Protein 9N7Y (pdb70)

Sequence (886 aa):
SHMPRDYTPICDNIVKLTLTSDGKSITLYGLQYGNYIITNRHLFRLNNGTLTIESKNGTYTIADSKTLEVHLIEGKDLVILKMPDSVPAADTTLKFKKPVENEEVVLVSRDFSTPEPKCLVSESSKITPDNDGTFWKHSIPTKDGEAGLPLVSTKDGTVVGLHSASNFNNTNFYFTAIPENFMELLNDESKRKWIKGWHLTSNSVEWGGHKVFMDGSHMPRDYTPICDNIVKLTLTSDGKSITLYGLQYGNYIITNRHLFRLNNGTLTIESKNGTYTIADSKTLEVHLIEGKDLVILKMPDSVPAADTTLKFKKPVENEEVVLVSRDFSTPEPKCLVSESSKITPDNDGTFWKHSIPTKDGEAGLPLVSTKDGTVVGLHSASNFNNTNFYFTAIPENFMELLNDESKRKWIKGWHLTSNSVEWGGHKVFMDHMPRDYTPICDNIVKLTLTSDGKSITLYGLQYGNYIITNRHLFRLNNGTLTIESKNGTYTIADSKTLEVHLIEGKDLVILKMPDSVPAADTTLKFKKPVENEEVVLVSRDFSTPEPKCLVSESSKITPDNDGTFWKHSIPTKDGEAGLPLVSTKDGTVVGLHSASNFNNTNFYFTAIPENFMELLNDESKRKWIKGWHLTSNSVEWGGHKVFMDHMPRDYTPICDNIVKLTLTSDGKSITLYGLQYGNYIITNRHLFRLNNGTLTIESKNGTYTIADSKTLEVHLIEGKDLVILKMPDSVPAADTTLKFKKPVENEEVVLVSRDFSTPEPKCLVSESSKITPDNDGTFWKHSIPTKDGEAGLPLVSTKDGTVVGLHSASNFNNTNFYFTAIPENFMELLNDESKRKWIKGWHLTSNSVEWGGHKVFMDTENLYFQTENLYFQENLYFQTENLYFQ

Structure (mmCIF, N/CA/C/O backbone):
data_9N7Y
#
_entry.id   9N7Y
#
_cell.length_a   157.446
_cell.length_b   157.446
_cell.length_c   87.846
_cell.angle_alpha   90.00
_cell.angle_beta   90.00
_cell.angle_gamma   90.00
#
_symmetry.space_group_name_H-M   'P 43 21 2'
#
loop_
_entity.id
_entity.type
_entity.pdbx_description
1 polymer 'TEV protease-like hydrolase'
2 polymer 'Cleavage peptide'
3 non-polymer 'SULFATE ION'
4 water water
#
loop_
_atom_site.group_PDB
_atom_site.id
_atom_site.type_symbol
_atom_site.label_atom_id
_atom_site.label_alt_id
_atom_site.label_comp_id
_atom_site.label_asym_id
_atom_site.label_entity_id
_atom_site.label_seq_id
_atom_site.pdbx_PDB_ins_code
_atom_site.Cartn_x
_atom_site.Cartn_y
_atom_site.Cartn_z
_atom_site.occupancy
_atom_site.B_iso_or_equiv
_atom_site.auth_seq_id
_atom_site.auth_comp_id
_atom_site.auth_asym_id
_atom_site.auth_atom_id
_atom_site.pdbx_PDB_model_num
ATOM 1 N N . SER A 1 2 ? 52.292 -13.805 32.971 1.00 64.89 5 SER A N 1
ATOM 2 C CA . SER A 1 2 ? 51.809 -15.180 33.026 1.00 80.88 5 SER A CA 1
ATOM 3 C C . SER A 1 2 ? 50.355 -15.271 32.584 1.00 67.39 5 SER A C 1
ATOM 4 O O . SER A 1 2 ? 49.483 -14.603 33.139 1.00 62.69 5 SER A O 1
ATOM 7 N N . HIS A 1 3 ? 50.099 -16.107 31.583 1.00 65.28 6 HIS A N 1
ATOM 8 C CA . HIS A 1 3 ? 48.757 -16.317 31.064 1.00 64.25 6 HIS A CA 1
ATOM 9 C C . HIS A 1 3 ? 48.343 -17.766 31.279 1.00 63.52 6 HIS A C 1
ATOM 10 O O . HIS A 1 3 ? 49.171 -18.681 31.233 1.00 69.08 6 HIS A O 1
ATOM 17 N N . MET A 1 4 ? 47.054 -17.962 31.513 1.00 63.73 7 MET A N 1
ATOM 18 C CA . MET A 1 4 ? 46.539 -19.289 31.827 1.00 69.14 7 MET A CA 1
ATOM 19 C C . MET A 1 4 ? 46.630 -20.201 30.608 1.00 63.10 7 MET A C 1
ATOM 20 O O . MET A 1 4 ? 46.272 -19.783 29.500 1.00 66.37 7 MET A O 1
ATOM 25 N N . PRO A 1 5 ? 47.111 -21.436 30.762 1.00 50.30 8 PRO A N 1
ATOM 26 C CA . PRO A 1 5 ? 47.008 -22.405 29.667 1.00 51.55 8 PRO A CA 1
ATOM 27 C C . PRO A 1 5 ? 45.551 -22.644 29.303 1.00 52.48 8 PRO A C 1
ATOM 28 O O . PRO A 1 5 ? 44.664 -22.623 30.159 1.00 66.05 8 PRO A O 1
ATOM 32 N N . ARG A 1 6 ? 45.306 -22.869 28.015 1.00 42.71 9 ARG A N 1
AT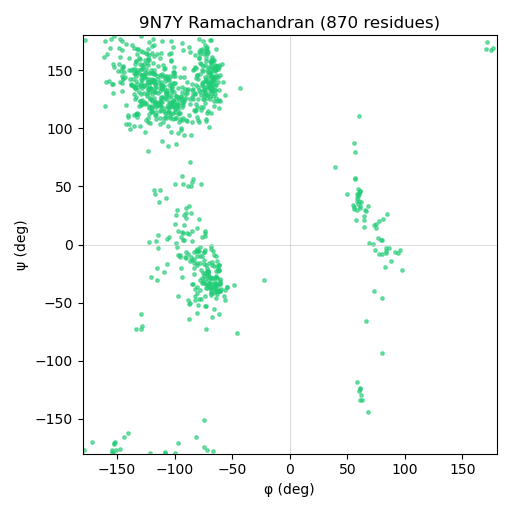OM 33 C CA . ARG A 1 6 ? 43.951 -22.854 27.490 1.00 41.24 9 ARG A CA 1
ATOM 34 C C . ARG A 1 6 ? 43.696 -24.049 26.584 1.00 48.89 9 ARG A C 1
ATOM 35 O O . ARG A 1 6 ? 44.586 -24.514 25.868 1.00 54.85 9 ARG A O 1
ATOM 43 N N . ASP A 1 7 ? 42.460 -24.541 26.636 1.00 54.06 10 ASP A N 1
ATOM 44 C CA . ASP A 1 7 ? 41.944 -25.508 25.678 1.00 56.15 10 ASP A CA 1
ATOM 45 C C . ASP A 1 7 ? 41.092 -24.757 24.663 1.00 48.32 10 ASP A C 1
ATOM 46 O O . ASP A 1 7 ? 40.086 -24.140 25.029 1.00 50.36 10 ASP A O 1
ATOM 51 N N . TYR A 1 8 ? 41.497 -24.802 23.396 1.00 47.66 11 TYR A N 1
ATOM 52 C CA . TYR A 1 8 ? 40.801 -24.083 22.338 1.00 43.20 11 TYR A CA 1
ATOM 53 C C . TYR A 1 8 ? 39.738 -24.923 21.644 1.00 41.98 11 TYR A C 1
ATOM 54 O O . TYR A 1 8 ? 39.133 -24.449 20.677 1.00 46.77 11 TYR A O 1
ATOM 63 N N . THR A 1 9 ? 39.499 -26.148 22.112 1.00 51.56 12 THR A N 1
ATOM 64 C CA . THR A 1 9 ? 38.488 -26.995 21.485 1.00 45.89 12 THR A CA 1
ATOM 65 C C . THR A 1 9 ? 37.084 -26.394 21.521 1.00 51.17 12 THR A C 1
ATOM 66 O O . THR A 1 9 ? 36.365 -26.533 20.515 1.00 57.40 12 THR A O 1
ATOM 70 N N . PRO A 1 10 ? 36.624 -25.744 22.604 1.00 56.42 13 PRO A N 1
ATOM 71 C CA . PRO A 1 10 ? 35.304 -25.091 22.543 1.00 53.88 13 PRO A CA 1
ATOM 72 C C . PRO A 1 10 ? 35.154 -24.115 21.388 1.00 54.36 13 PRO A C 1
ATOM 73 O O . PRO A 1 10 ? 34.071 -24.024 20.796 1.00 61.98 13 PRO A O 1
ATOM 77 N N . ILE A 1 11 ? 36.214 -23.380 21.048 1.00 54.99 14 ILE A N 1
ATOM 78 C CA . ILE A 1 11 ? 36.139 -22.451 19.926 1.00 49.40 14 ILE A CA 1
ATOM 79 C C . ILE A 1 11 ? 36.092 -23.209 18.606 1.00 44.23 14 ILE A C 1
ATOM 80 O O . ILE A 1 11 ? 35.382 -22.814 17.674 1.00 54.99 14 ILE A O 1
ATOM 85 N N . CYS A 1 12 ? 36.840 -24.312 18.507 1.00 45.53 15 CYS A N 1
ATOM 86 C CA . CYS A 1 12 ? 36.805 -25.132 17.299 1.00 45.82 15 CYS A CA 1
ATOM 87 C C . CYS A 1 12 ? 35.412 -25.698 17.058 1.00 57.12 15 CYS A C 1
ATOM 88 O O . CYS A 1 12 ? 34.944 -25.755 15.915 1.00 54.03 15 CYS A O 1
ATOM 91 N N . ASP A 1 13 ? 34.736 -26.123 18.128 1.00 52.60 16 ASP A N 1
ATOM 92 C CA . ASP A 1 13 ? 33.408 -26.710 18.011 1.00 43.80 16 ASP A CA 1
ATOM 93 C C . ASP A 1 13 ? 32.380 -25.736 17.455 1.00 49.41 16 ASP A C 1
ATOM 94 O O . ASP A 1 13 ? 31.295 -26.172 17.051 1.00 54.40 16 ASP A O 1
ATOM 99 N N . ASN A 1 14 ? 32.688 -24.440 17.418 1.00 46.84 17 ASN A N 1
ATOM 100 C CA . ASN A 1 14 ? 31.758 -23.429 16.938 1.00 49.07 17 ASN A CA 1
ATOM 101 C C . ASN A 1 14 ? 32.235 -22.747 15.661 1.00 44.67 17 ASN A C 1
ATOM 102 O O . ASN A 1 14 ? 31.623 -21.765 15.231 1.00 45.94 17 ASN A O 1
ATOM 107 N N . ILE A 1 15 ? 33.310 -23.237 15.050 1.00 41.31 18 ILE A N 1
ATOM 108 C CA . ILE A 1 15 ? 33.728 -22.754 13.738 1.00 41.18 18 ILE A CA 1
ATOM 109 C C . ILE A 1 15 ? 32.937 -23.495 12.670 1.00 42.33 18 ILE A C 1
ATOM 110 O O . ILE A 1 15 ? 32.796 -24.722 12.722 1.00 47.98 18 ILE A O 1
ATOM 115 N N . VAL A 1 16 ? 32.419 -22.751 11.698 1.00 38.53 19 VAL A N 1
ATOM 116 C CA . VAL A 1 16 ? 31.607 -23.313 10.629 1.00 39.82 19 VAL A CA 1
ATOM 117 C C . VAL A 1 16 ? 32.224 -22.930 9.292 1.00 44.09 19 VAL A C 1
ATOM 118 O O . VAL A 1 16 ? 32.876 -21.889 9.163 1.00 48.32 19 VAL A O 1
ATOM 122 N N . LYS A 1 17 ? 32.015 -23.782 8.293 1.00 36.10 20 LYS A N 1
ATOM 123 C CA . LYS A 1 17 ? 32.509 -23.552 6.939 1.00 43.42 20 LYS A CA 1
ATOM 124 C C . LYS A 1 17 ? 31.325 -23.204 6.046 1.00 48.62 20 LYS A C 1
ATOM 125 O O . LYS A 1 17 ? 30.486 -24.064 5.756 1.00 48.31 20 LYS A O 1
ATOM 131 N N . LEU A 1 18 ? 31.259 -21.950 5.611 1.00 50.34 21 LEU A N 1
ATOM 132 C CA . LEU A 1 18 ? 30.182 -21.474 4.755 1.00 56.88 21 LEU A CA 1
ATOM 133 C C . LEU A 1 18 ? 30.608 -21.531 3.295 1.00 51.49 21 LEU A C 1
ATOM 134 O O . LEU A 1 18 ? 31.772 -21.287 2.965 1.00 52.51 21 LEU A O 1
ATOM 139 N N . THR A 1 19 ? 29.656 -21.857 2.423 1.00 46.84 22 THR A N 1
ATOM 140 C CA . THR A 1 19 ? 29.899 -21.913 0.980 1.00 49.59 22 THR A CA 1
ATOM 141 C C . THR A 1 19 ? 28.653 -21.382 0.278 1.00 53.09 22 THR A C 1
ATOM 142 O O . THR A 1 19 ? 27.639 -22.081 0.186 1.00 60.20 22 THR A O 1
ATOM 146 N N . LEU A 1 20 ? 28.733 -20.146 -0.210 1.00 48.02 23 LEU A N 1
ATOM 147 C CA . LEU A 1 20 ? 27.631 -19.516 -0.928 1.00 50.21 23 LEU A CA 1
ATOM 148 C C . LEU A 1 20 ? 27.781 -19.860 -2.407 1.00 52.49 23 LEU A C 1
ATOM 149 O O . LEU A 1 20 ? 28.655 -19.318 -3.091 1.00 56.43 23 LEU A O 1
ATOM 154 N N . THR A 1 21 ? 26.931 -20.757 -2.898 1.00 54.31 24 THR A N 1
ATOM 155 C CA . THR A 1 21 ? 27.027 -21.276 -4.255 1.00 53.17 24 THR A CA 1
ATOM 156 C C . THR A 1 21 ? 25.829 -20.829 -5.082 1.00 54.77 24 THR A C 1
ATOM 157 O O . THR A 1 21 ? 24.692 -20.829 -4.598 1.00 53.86 24 THR A O 1
ATOM 161 N N . SER A 1 22 ? 26.090 -20.449 -6.331 1.00 55.13 25 SER A N 1
ATOM 162 C CA . SER A 1 22 ? 25.025 -20.061 -7.252 1.00 65.65 25 SER A CA 1
ATOM 163 C C . SER A 1 22 ? 25.554 -20.157 -8.672 1.00 77.93 25 SER A C 1
ATOM 164 O O . SER A 1 22 ? 26.524 -19.472 -9.016 1.00 97.05 25 SER A O 1
ATOM 167 N N . ASP A 1 23 ? 24.924 -21.007 -9.484 1.00 66.77 26 ASP A N 1
ATOM 168 C CA . ASP A 1 23 ? 25.240 -21.142 -10.906 1.00 83.44 26 ASP A CA 1
ATOM 169 C C . ASP A 1 23 ? 26.690 -21.581 -11.119 1.00 87.88 26 ASP A C 1
ATOM 170 O O . ASP A 1 23 ? 27.417 -21.030 -11.948 1.00 98.82 26 ASP A O 1
ATOM 175 N N . GLY A 1 24 ? 27.109 -22.591 -10.356 1.00 76.15 27 GLY A N 1
ATOM 176 C CA . GLY A 1 24 ? 28.421 -23.183 -10.516 1.00 85.26 27 GLY A CA 1
ATOM 177 C C . GLY A 1 24 ? 29.570 -22.429 -9.881 1.00 97.99 27 GLY A C 1
ATOM 178 O O . GLY A 1 24 ? 30.689 -22.958 -9.846 1.00 100.61 27 GLY A O 1
ATOM 179 N N . LYS A 1 25 ? 29.344 -21.217 -9.382 1.00 88.24 28 LYS A N 1
ATOM 180 C CA . LYS A 1 25 ? 30.380 -20.424 -8.734 1.00 77.30 28 LYS A CA 1
ATOM 181 C C . LYS A 1 25 ? 30.113 -20.388 -7.236 1.00 87.03 28 LYS A C 1
ATOM 182 O O . LYS A 1 25 ? 28.986 -20.115 -6.809 1.00 79.13 28 LYS A O 1
ATOM 188 N N . SER A 1 26 ? 31.147 -20.667 -6.444 1.00 84.77 29 SER A N 1
ATOM 189 C CA . SER A 1 26 ? 31.018 -20.757 -4.998 1.00 61.61 29 SER A CA 1
ATOM 190 C C . SER A 1 26 ? 32.022 -19.833 -4.323 1.00 69.08 29 SER A C 1
ATOM 191 O O . SER A 1 26 ? 33.028 -19.430 -4.913 1.00 86.69 29 SER A O 1
ATOM 194 N N . ILE A 1 27 ? 31.726 -19.497 -3.069 1.00 69.51 30 ILE A N 1
ATOM 195 C CA . ILE A 1 27 ? 32.606 -18.708 -2.214 1.00 59.26 30 ILE A CA 1
ATOM 196 C C . ILE A 1 27 ? 32.658 -19.411 -0.865 1.00 58.45 30 ILE A C 1
ATOM 197 O O . ILE A 1 27 ? 31.652 -19.454 -0.146 1.00 60.29 30 ILE A O 1
ATOM 202 N N . THR A 1 28 ? 33.819 -19.960 -0.519 1.00 62.32 31 THR A N 1
ATOM 203 C CA . THR A 1 28 ? 33.992 -20.728 0.707 1.00 45.28 31 THR A CA 1
ATOM 204 C C . THR A 1 28 ? 34.908 -19.976 1.663 1.00 45.05 31 THR A C 1
ATOM 205 O O . THR A 1 28 ? 36.046 -19.645 1.312 1.00 49.10 31 THR A O 1
ATOM 209 N N . LEU A 1 29 ? 34.408 -19.713 2.866 1.00 53.42 32 LEU A N 1
ATOM 210 C CA . LEU A 1 29 ? 35.206 -19.139 3.942 1.00 52.18 32 LEU A CA 1
ATOM 211 C C . LEU A 1 29 ? 34.544 -19.516 5.260 1.00 49.23 32 LEU A C 1
ATOM 212 O O . LEU A 1 29 ? 33.417 -20.015 5.289 1.00 49.12 32 LEU A O 1
ATOM 217 N N . TYR A 1 30 ? 35.260 -19.275 6.352 1.00 42.69 33 TYR A N 1
ATOM 218 C CA . TYR A 1 30 ? 34.834 -19.763 7.655 1.00 45.74 33 TYR A CA 1
ATOM 219 C C . TYR A 1 30 ? 34.003 -18.721 8.403 1.00 52.85 33 TYR A C 1
ATOM 220 O O . TYR A 1 30 ? 33.932 -17.548 8.030 1.00 44.71 33 TYR A O 1
ATOM 229 N N . GLY A 1 31 ? 33.362 -19.177 9.476 1.00 49.39 34 GLY A N 1
ATOM 230 C CA . GLY A 1 31 ? 32.554 -18.321 10.321 1.00 39.61 34 GLY A CA 1
ATOM 231 C C . GLY A 1 31 ? 32.496 -18.840 11.743 1.00 39.28 34 GLY A C 1
ATOM 232 O O . GLY A 1 31 ? 33.230 -19.769 12.093 1.00 48.09 34 GLY A O 1
ATOM 233 N N . LEU A 1 32 ? 31.632 -18.259 12.573 1.00 41.08 35 LEU A N 1
ATOM 234 C CA . LEU A 1 32 ? 31.496 -18.667 13.964 1.00 37.56 35 LEU A CA 1
ATOM 235 C C . LEU A 1 32 ? 30.025 -18.828 14.319 1.00 37.80 35 LEU A C 1
ATOM 236 O O . LEU A 1 32 ? 29.184 -18.030 13.898 1.00 45.58 35 LEU A O 1
ATOM 241 N N . GLN A 1 33 ? 29.728 -19.859 15.104 1.00 39.80 36 GLN A N 1
ATOM 242 C CA . GLN A 1 33 ? 28.365 -20.196 15.493 1.00 39.35 36 GLN A CA 1
ATOM 243 C C . GLN A 1 33 ? 28.075 -19.609 16.870 1.00 46.08 36 GLN A C 1
ATOM 244 O O . GLN A 1 33 ? 28.743 -19.958 17.849 1.00 57.84 36 GLN A O 1
ATOM 250 N N . TYR A 1 34 ? 27.079 -18.727 16.945 1.00 42.84 37 TYR A N 1
ATOM 251 C CA . TYR A 1 34 ? 26.685 -18.100 18.208 1.00 46.98 37 TYR A CA 1
ATOM 252 C C . TYR A 1 34 ? 25.162 -18.053 18.266 1.00 50.74 37 TYR A C 1
ATOM 253 O O . TYR A 1 34 ? 24.543 -17.154 17.689 1.00 44.21 37 TYR A O 1
ATOM 262 N N . GLY A 1 35 ? 24.568 -19.008 18.976 1.00 55.42 38 GLY A N 1
ATOM 263 C CA . GLY A 1 35 ? 23.120 -19.042 19.088 1.00 52.32 38 GLY A CA 1
ATOM 264 C C . GLY A 1 35 ? 22.477 -19.222 17.729 1.00 56.55 38 GLY A C 1
ATOM 265 O O . GLY A 1 35 ? 22.842 -20.114 16.955 1.00 60.59 38 GLY A O 1
ATOM 266 N N . ASN A 1 36 ? 21.507 -18.363 17.425 1.00 54.31 39 ASN A N 1
ATOM 267 C CA . ASN A 1 36 ? 20.832 -18.373 16.136 1.00 51.54 39 ASN A CA 1
ATOM 268 C C . ASN A 1 36 ? 21.583 -17.580 15.074 1.00 50.04 39 ASN A C 1
ATOM 269 O O . ASN A 1 36 ? 21.028 -17.330 13.998 1.00 55.10 39 ASN A O 1
ATOM 274 N N . TYR A 1 37 ? 22.825 -17.186 15.342 1.00 44.64 40 TYR A N 1
ATOM 275 C CA . TYR A 1 37 ? 23.577 -16.327 14.442 1.00 48.40 40 TYR A CA 1
ATOM 276 C C . TYR A 1 37 ? 24.877 -16.996 14.014 1.00 48.98 40 TYR A C 1
ATOM 277 O O . TYR A 1 37 ? 25.377 -17.917 14.665 1.00 54.69 40 TYR A O 1
ATOM 286 N N . ILE A 1 38 ? 25.412 -16.518 12.893 1.00 43.96 41 ILE A N 1
ATOM 287 C CA . ILE A 1 38 ? 26.698 -16.959 12.364 1.00 46.88 41 ILE A CA 1
ATOM 288 C C . ILE A 1 38 ? 27.499 -15.712 12.017 1.00 47.57 41 ILE A C 1
ATOM 289 O O . ILE A 1 38 ? 27.137 -14.975 11.092 1.00 55.09 41 ILE A O 1
ATOM 294 N N . ILE A 1 39 ? 28.580 -15.475 12.753 1.00 38.48 42 ILE A N 1
ATOM 295 C CA . ILE A 1 39 ? 29.451 -14.330 12.515 1.00 46.41 42 ILE A CA 1
ATOM 296 C C . ILE A 1 39 ? 30.480 -14.710 11.460 1.00 46.40 42 ILE A C 1
ATOM 297 O O . ILE A 1 39 ? 31.198 -15.705 11.610 1.00 50.45 42 ILE A O 1
ATOM 302 N N . THR A 1 40 ? 30.556 -13.917 10.393 1.00 54.80 43 THR A N 1
ATOM 303 C CA . THR A 1 40 ? 31.451 -14.213 9.284 1.00 50.85 43 THR A CA 1
ATOM 304 C C . THR A 1 40 ? 31.810 -12.913 8.571 1.00 53.06 43 THR A C 1
ATOM 305 O O . THR A 1 40 ? 31.421 -11.821 8.994 1.00 61.39 43 THR A O 1
ATOM 309 N N . ASN A 1 41 ? 32.569 -13.039 7.486 1.00 42.29 44 ASN A N 1
ATOM 310 C CA . ASN A 1 41 ? 33.073 -11.882 6.763 1.00 52.36 44 ASN A CA 1
ATOM 311 C C . ASN A 1 41 ? 32.026 -11.323 5.806 1.00 59.49 44 ASN A C 1
ATOM 312 O O . ASN A 1 41 ? 31.152 -12.043 5.313 1.00 72.28 44 ASN A O 1
ATOM 317 N N . ARG A 1 42 ? 32.132 -10.019 5.538 1.00 55.95 45 ARG A N 1
ATOM 318 C CA . ARG A 1 42 ? 31.241 -9.383 4.572 1.00 63.08 45 ARG A CA 1
ATOM 319 C C . ARG A 1 42 ? 31.496 -9.894 3.160 1.00 69.97 45 ARG A C 1
ATOM 320 O O . ARG A 1 42 ? 30.554 -10.055 2.374 1.00 68.01 45 ARG A O 1
ATOM 328 N N . HIS A 1 43 ? 32.761 -10.153 2.815 1.00 66.78 46 HIS A N 1
ATOM 329 C CA . HIS A 1 43 ? 33.071 -10.564 1.445 1.00 69.36 46 HIS A CA 1
ATOM 330 C C . HIS A 1 43 ? 32.649 -11.996 1.140 1.00 68.90 46 HIS A C 1
ATOM 331 O O . HIS A 1 43 ? 33.049 -12.533 0.098 1.00 68.55 46 HIS A O 1
ATOM 338 N N . LEU A 1 44 ? 31.864 -12.631 2.013 1.00 56.29 47 LEU A N 1
ATOM 339 C CA . LEU A 1 44 ? 31.225 -13.888 1.649 1.00 63.11 47 LEU A CA 1
ATOM 340 C C . LEU A 1 44 ? 30.131 -13.667 0.613 1.00 61.34 47 LEU A C 1
ATOM 341 O O . LEU A 1 44 ? 29.848 -14.561 -0.194 1.00 66.48 47 LEU A O 1
ATOM 346 N N . PHE A 1 45 ? 29.527 -12.484 0.607 1.00 56.89 48 PHE A N 1
ATOM 347 C CA . PHE A 1 45 ? 28.396 -12.165 -0.266 1.00 61.28 48 PHE A CA 1
ATOM 348 C C . PHE A 1 45 ? 28.837 -11.380 -1.496 1.00 70.77 48 PHE A C 1
ATOM 349 O O . PHE A 1 45 ? 28.291 -10.320 -1.800 1.00 73.87 48 PHE A O 1
ATOM 357 N N . ARG A 1 46 ? 29.838 -11.887 -2.223 1.00 80.14 49 ARG A N 1
ATOM 358 C CA . ARG A 1 46 ? 30.217 -11.249 -3.480 1.00 87.93 49 ARG A CA 1
ATOM 359 C C . ARG A 1 46 ? 29.138 -11.425 -4.538 1.00 86.75 49 ARG A C 1
ATOM 360 O O . ARG A 1 46 ? 29.007 -10.585 -5.436 1.00 89.37 49 ARG A O 1
ATOM 368 N N . LEU A 1 47 ? 28.365 -12.501 -4.452 1.00 70.85 50 LEU A N 1
ATOM 369 C CA . LEU A 1 47 ? 27.290 -12.774 -5.389 1.00 87.33 50 LEU A CA 1
ATOM 370 C C . LEU A 1 47 ? 25.961 -12.801 -4.646 1.00 76.36 50 LEU A C 1
ATOM 371 O O . LEU A 1 47 ? 25.898 -13.151 -3.463 1.00 70.84 50 LEU A O 1
ATOM 376 N N . ASN A 1 48 ? 24.901 -12.427 -5.350 1.00 95.41 51 ASN A N 1
ATOM 377 C CA . ASN A 1 48 ? 23.554 -12.462 -4.806 1.00 101.29 51 ASN A CA 1
ATOM 378 C C . ASN A 1 48 ? 22.799 -13.666 -5.355 1.00 108.97 51 ASN A C 1
ATOM 379 O O . ASN A 1 48 ? 23.210 -14.290 -6.337 1.00 109.94 51 ASN A O 1
ATOM 384 N N . ASN A 1 49 ? 21.680 -13.985 -4.700 1.00 104.48 52 ASN A N 1
ATOM 385 C CA . ASN A 1 49 ? 20.821 -15.094 -5.103 1.00 111.29 52 ASN A CA 1
ATOM 386 C C . ASN A 1 49 ? 21.595 -16.406 -5.139 1.00 104.11 52 ASN A C 1
ATOM 387 O O . ASN A 1 49 ? 21.991 -16.866 -6.214 1.00 117.92 52 ASN A O 1
ATOM 392 N N . GLY A 1 50 ? 21.813 -17.018 -3.977 1.00 69.79 53 GLY A N 1
ATOM 393 C CA . GLY A 1 50 ? 22.599 -18.235 -3.919 1.00 70.89 53 GLY A CA 1
ATOM 394 C C . GLY A 1 50 ? 22.077 -19.276 -2.952 1.00 60.82 53 GLY A C 1
ATOM 395 O O . GLY A 1 50 ? 20.915 -19.228 -2.541 1.00 58.30 53 GLY A O 1
ATOM 396 N N . THR A 1 51 ? 22.932 -20.230 -2.585 1.00 55.74 54 THR A N 1
ATOM 397 C CA . THR A 1 51 ? 22.574 -21.307 -1.666 1.00 48.79 54 THR A CA 1
ATOM 398 C C . THR A 1 51 ? 23.680 -21.431 -0.627 1.00 44.94 54 THR A C 1
ATOM 399 O O . THR A 1 51 ? 24.790 -21.868 -0.948 1.00 50.29 54 THR A O 1
ATOM 403 N N . LEU A 1 52 ? 23.379 -21.046 0.610 1.00 46.36 55 LEU A N 1
ATOM 404 C CA . LEU A 1 52 ? 24.367 -21.084 1.680 1.00 45.49 55 LEU A CA 1
ATOM 405 C C . LEU A 1 52 ? 24.461 -22.486 2.267 1.00 44.96 55 LEU A C 1
ATOM 406 O O . LEU A 1 52 ? 23.443 -23.100 2.601 1.00 48.47 55 LEU A O 1
ATOM 411 N N . THR A 1 53 ? 25.687 -22.990 2.388 1.00 41.81 56 THR A N 1
ATOM 412 C CA . THR A 1 53 ? 25.958 -24.294 2.985 1.00 38.94 56 THR A CA 1
ATOM 413 C C . THR A 1 53 ? 26.797 -24.077 4.236 1.00 39.70 56 THR A C 1
ATOM 414 O O . THR A 1 53 ? 27.963 -23.681 4.144 1.00 47.03 56 THR A O 1
ATOM 418 N N . ILE A 1 54 ? 26.206 -24.335 5.399 1.00 34.67 57 ILE A N 1
ATOM 419 C CA . ILE A 1 54 ? 26.889 -24.199 6.681 1.00 42.83 57 ILE A CA 1
ATOM 420 C C . ILE A 1 54 ? 27.270 -25.589 7.170 1.00 46.74 57 ILE A C 1
ATOM 421 O O . ILE A 1 54 ? 26.400 -26.445 7.368 1.00 52.51 57 ILE A O 1
ATOM 426 N N . GLU A 1 55 ? 28.565 -25.816 7.373 1.00 37.57 58 GLU A N 1
ATOM 427 C CA . GLU A 1 55 ? 29.075 -27.081 7.890 1.00 41.11 58 GLU A CA 1
ATOM 428 C C . GLU A 1 55 ? 29.527 -26.864 9.328 1.00 48.50 58 GLU A C 1
ATOM 429 O O . GLU A 1 55 ? 30.538 -26.196 9.574 1.00 46.12 58 GLU A O 1
ATOM 435 N N . SER A 1 56 ? 28.778 -27.423 10.273 1.00 59.55 59 SER A N 1
ATOM 436 C CA . SER A 1 56 ? 29.072 -27.316 11.693 1.00 52.73 59 SER A CA 1
ATOM 437 C C . SER A 1 56 ? 29.338 -28.700 12.268 1.00 57.92 59 SER A C 1
ATOM 438 O O . SER A 1 56 ? 29.141 -29.724 11.609 1.00 70.43 59 SER A O 1
ATOM 441 N N . LYS A 1 57 ? 29.798 -28.719 13.522 1.00 59.38 60 LYS A N 1
ATOM 442 C CA . LYS A 1 57 ? 29.984 -29.987 14.217 1.00 56.24 60 LYS A CA 1
ATOM 443 C C . LYS A 1 57 ? 28.664 -30.731 14.369 1.00 69.64 60 LYS A C 1
ATOM 444 O O . LYS A 1 57 ? 28.636 -31.967 14.312 1.00 80.51 60 LYS A O 1
ATOM 450 N N . ASN A 1 58 ? 27.563 -29.999 14.544 1.00 68.14 61 ASN A N 1
ATOM 451 C CA . ASN A 1 58 ? 26.248 -30.627 14.625 1.00 66.03 61 ASN A CA 1
ATOM 452 C C . ASN A 1 58 ? 25.877 -31.282 13.300 1.00 75.26 61 ASN A C 1
ATOM 453 O O . ASN A 1 58 ? 25.570 -32.478 13.246 1.00 89.07 61 ASN A O 1
ATOM 458 N N . GLY A 1 59 ? 25.905 -30.512 12.221 1.00 88.55 62 GLY A N 1
ATOM 459 C CA . GLY A 1 59 ? 25.585 -31.052 10.916 1.00 84.94 62 GLY A CA 1
ATOM 460 C C . GLY A 1 59 ? 25.887 -30.051 9.824 1.00 75.29 62 GLY A C 1
ATOM 461 O O . GLY A 1 59 ? 26.513 -29.016 10.058 1.00 76.07 62 GLY A O 1
ATOM 462 N N . THR A 1 60 ? 25.433 -30.380 8.618 1.00 65.09 63 THR A N 1
ATOM 463 C CA . THR A 1 60 ? 25.593 -29.525 7.450 1.00 55.19 63 THR A CA 1
ATOM 464 C C . THR A 1 60 ? 24.229 -28.999 7.024 1.00 55.33 63 THR A C 1
ATOM 465 O O . THR A 1 60 ? 23.297 -29.782 6.808 1.00 56.32 63 THR A O 1
ATOM 469 N N . TYR A 1 61 ? 24.116 -27.680 6.900 1.00 50.86 64 TYR A N 1
ATOM 470 C CA . TYR A 1 61 ? 22.848 -27.025 6.614 1.00 53.74 64 TYR A CA 1
ATOM 471 C C . TYR A 1 61 ? 22.871 -26.357 5.244 1.00 54.11 64 TYR A C 1
ATOM 472 O O . TYR A 1 61 ? 23.928 -25.976 4.734 1.00 56.58 64 TYR A O 1
ATOM 481 N N . THR A 1 62 ? 21.684 -26.218 4.656 1.00 52.50 65 THR A N 1
ATOM 482 C CA . THR A 1 62 ? 21.502 -25.651 3.325 1.00 51.00 65 THR A CA 1
ATOM 483 C C . THR A 1 62 ? 20.340 -24.669 3.374 1.00 50.76 65 THR A C 1
ATOM 484 O O . THR A 1 62 ? 19.257 -25.015 3.856 1.00 60.64 65 THR A O 1
ATOM 488 N N . ILE A 1 63 ? 20.557 -23.451 2.872 1.00 52.41 66 ILE A N 1
ATOM 489 C CA . ILE A 1 63 ? 19.661 -22.333 3.147 1.00 61.97 66 ILE A CA 1
ATOM 490 C C . ILE A 1 63 ? 19.184 -21.706 1.840 1.00 62.44 66 ILE A C 1
ATOM 491 O O . ILE A 1 63 ? 19.902 -21.694 0.834 1.00 46.91 66 ILE A O 1
ATOM 496 N N . ALA A 1 64 ? 17.959 -21.172 1.868 1.00 69.84 67 ALA A N 1
ATOM 497 C CA . ALA A 1 64 ? 17.272 -20.665 0.682 1.00 57.27 67 ALA A CA 1
ATOM 498 C C . ALA A 1 64 ? 17.640 -19.209 0.424 1.00 69.07 67 ALA A C 1
ATOM 499 O O . ALA A 1 64 ? 17.238 -18.321 1.182 1.00 84.17 67 ALA A O 1
ATOM 501 N N . ASP A 1 65 ? 18.379 -18.966 -0.659 1.00 74.79 68 ASP A N 1
ATOM 502 C CA . ASP A 1 65 ? 18.543 -17.639 -1.247 1.00 78.30 68 ASP A CA 1
ATOM 503 C C . ASP A 1 65 ? 19.176 -16.614 -0.311 1.00 72.17 68 ASP A C 1
ATOM 504 O O . ASP A 1 65 ? 18.552 -16.163 0.655 1.00 68.74 68 ASP A O 1
ATOM 509 N N . SER A 1 66 ? 20.410 -16.211 -0.617 1.00 63.74 69 SER A N 1
ATOM 510 C CA . SER A 1 66 ? 21.069 -15.166 0.158 1.00 63.57 69 SER A CA 1
ATOM 511 C C . SER A 1 66 ? 20.349 -13.826 0.061 1.00 80.47 69 SER A C 1
ATOM 512 O O . SER A 1 66 ? 20.575 -12.954 0.907 1.00 87.11 69 SER A O 1
ATOM 515 N N . LYS A 1 67 ? 19.490 -13.637 -0.947 1.00 72.38 70 LYS A N 1
ATOM 516 C CA . LYS A 1 67 ? 18.756 -12.378 -1.057 1.00 80.38 70 LYS A CA 1
ATOM 517 C C . LYS A 1 67 ? 17.743 -12.222 0.071 1.00 79.77 70 LYS A C 1
ATOM 518 O O . LYS A 1 67 ? 17.588 -11.127 0.624 1.00 86.43 70 LYS A O 1
ATOM 524 N N . THR A 1 68 ? 17.036 -13.294 0.421 1.00 70.72 71 THR A N 1
ATOM 525 C CA . THR A 1 68 ? 16.101 -13.232 1.535 1.00 66.55 71 THR A CA 1
ATOM 526 C C . THR A 1 68 ? 16.798 -13.227 2.889 1.00 69.32 71 THR A C 1
ATOM 527 O O . THR A 1 68 ? 16.155 -12.909 3.895 1.00 64.52 71 THR A O 1
ATOM 531 N N . LEU A 1 69 ? 18.090 -13.550 2.934 1.00 72.37 72 LEU A N 1
ATOM 532 C CA . LEU A 1 69 ? 18.792 -13.687 4.203 1.00 62.33 72 LEU A CA 1
ATOM 533 C C . LEU A 1 69 ? 18.870 -12.353 4.936 1.00 64.52 72 LEU A C 1
ATOM 534 O O . LEU A 1 69 ? 19.143 -11.308 4.339 1.00 67.40 72 LEU A O 1
ATOM 539 N N . GLU A 1 70 ? 18.624 -12.401 6.243 1.00 77.76 73 GLU A N 1
ATOM 540 C CA . GLU A 1 70 ? 18.689 -11.223 7.098 1.00 72.71 73 GLU A CA 1
ATOM 541 C C . GLU A 1 70 ? 20.079 -11.136 7.715 1.00 70.04 73 GLU A C 1
ATOM 542 O O . GLU A 1 70 ? 20.520 -12.068 8.396 1.00 73.13 73 GLU A O 1
ATOM 548 N N . VAL A 1 71 ? 20.766 -10.022 7.476 1.00 62.60 74 VAL A N 1
ATOM 549 C CA . VAL A 1 71 ? 22.143 -9.841 7.914 1.00 56.33 74 VAL A CA 1
ATOM 550 C C . VAL A 1 71 ? 22.282 -8.483 8.585 1.00 58.09 74 VAL A C 1
ATOM 551 O O . VAL A 1 71 ? 21.730 -7.483 8.112 1.00 61.18 74 VAL A O 1
ATOM 555 N N . HIS A 1 72 ? 23.013 -8.452 9.698 1.00 52.65 75 HIS A N 1
ATOM 556 C CA . HIS A 1 72 ? 23.386 -7.210 10.362 1.00 53.81 75 HIS A CA 1
ATOM 557 C C . HIS A 1 72 ? 24.836 -6.906 10.011 1.00 58.29 75 HIS A C 1
ATOM 558 O O . HIS A 1 72 ? 25.725 -7.725 10.266 1.00 59.82 75 HIS A O 1
ATOM 565 N N . LEU A 1 73 ? 25.071 -5.732 9.433 1.00 57.76 76 LEU A N 1
ATOM 566 C CA . LEU A 1 73 ? 26.397 -5.349 8.968 1.00 56.16 76 LEU A CA 1
ATOM 567 C C . LEU A 1 73 ? 27.110 -4.539 10.045 1.00 63.83 76 LEU A C 1
ATOM 568 O O . LEU A 1 73 ? 26.582 -3.529 10.522 1.00 60.61 76 LEU A O 1
ATOM 573 N N . ILE A 1 74 ? 28.307 -4.986 10.424 1.00 64.30 77 ILE A N 1
ATOM 574 C CA . ILE A 1 74 ? 29.141 -4.210 11.332 1.00 50.02 77 ILE A CA 1
ATOM 575 C C . ILE A 1 74 ? 29.691 -3.003 10.585 1.00 59.73 77 ILE A C 1
ATOM 576 O O . ILE A 1 74 ? 30.253 -3.134 9.489 1.00 64.70 77 ILE A O 1
ATOM 581 N N . GLU A 1 75 ? 29.524 -1.820 11.171 1.00 61.15 78 GLU A N 1
ATOM 582 C CA . GLU A 1 75 ? 29.906 -0.587 10.497 1.00 61.83 78 GLU A CA 1
ATOM 583 C C . GLU A 1 75 ? 31.418 -0.516 10.320 1.00 57.69 78 GLU A C 1
ATOM 584 O O . GLU A 1 75 ? 32.176 -0.684 11.280 1.00 63.60 78 GLU A O 1
ATOM 590 N N . GLY A 1 76 ? 31.851 -0.265 9.086 1.00 55.98 79 GLY A N 1
ATOM 591 C CA . GLY A 1 76 ? 33.264 -0.088 8.800 1.00 65.59 79 GLY A CA 1
ATOM 592 C C . GLY A 1 76 ? 34.126 -1.289 9.116 1.00 57.78 79 GLY A C 1
ATOM 593 O O . GLY A 1 76 ? 35.284 -1.123 9.510 1.00 68.08 79 GLY A O 1
ATOM 594 N N . LYS A 1 77 ? 33.592 -2.498 8.960 1.00 57.88 80 LYS A N 1
ATOM 595 C CA . LYS A 1 77 ? 34.355 -3.705 9.234 1.00 59.30 80 LYS A CA 1
ATOM 596 C C . LYS A 1 77 ? 33.883 -4.822 8.317 1.00 59.73 80 LYS A C 1
ATOM 597 O O . LYS A 1 77 ? 32.713 -4.877 7.931 1.00 48.48 80 LYS A O 1
ATOM 603 N N . ASP A 1 78 ? 34.813 -5.714 7.975 1.00 67.23 81 ASP A N 1
ATOM 604 C CA . ASP A 1 78 ? 34.522 -6.889 7.163 1.00 57.50 81 ASP A CA 1
ATOM 605 C C . ASP A 1 78 ? 33.842 -7.958 8.012 1.00 55.93 81 ASP A C 1
ATOM 606 O O . ASP A 1 78 ? 34.278 -9.114 8.041 1.00 52.33 81 ASP A O 1
ATOM 611 N N . LEU A 1 79 ? 32.775 -7.578 8.713 1.00 60.99 82 LEU A N 1
ATOM 612 C CA . LEU A 1 79 ? 32.055 -8.470 9.608 1.00 53.62 82 LEU A CA 1
ATOM 613 C C . LEU A 1 79 ? 30.561 -8.348 9.355 1.00 56.10 82 LEU A C 1
ATOM 614 O O . LEU A 1 79 ? 30.060 -7.281 8.991 1.00 51.40 82 LEU A O 1
ATOM 619 N N . VAL A 1 80 ? 29.852 -9.455 9.555 1.00 59.61 83 VAL A N 1
ATOM 620 C CA . VAL A 1 80 ? 28.412 -9.502 9.329 1.00 59.43 83 VAL A CA 1
ATOM 621 C C . VAL A 1 80 ? 27.820 -10.591 10.212 1.00 65.19 83 VAL A C 1
ATOM 622 O O . VAL A 1 80 ? 28.394 -11.674 10.357 1.00 63.45 83 VAL A O 1
ATOM 626 N N . ILE A 1 81 ? 26.675 -10.290 10.819 1.00 65.29 84 ILE A N 1
ATOM 627 C CA . ILE A 1 81 ? 25.938 -11.243 11.640 1.00 56.81 84 ILE A CA 1
ATOM 628 C C . ILE A 1 81 ? 24.786 -11.786 10.807 1.00 62.14 84 ILE A C 1
ATOM 629 O O . ILE A 1 81 ? 23.918 -11.025 10.364 1.00 59.48 84 ILE A O 1
ATOM 634 N N . LEU A 1 82 ? 24.777 -13.098 10.588 1.00 55.11 85 LEU A N 1
ATOM 635 C CA . LEU A 1 82 ? 23.746 -13.759 9.798 1.00 52.49 85 LEU A CA 1
ATOM 636 C C . LEU A 1 82 ? 22.706 -14.371 10.725 1.00 56.10 85 LEU A C 1
ATOM 637 O O . LEU A 1 82 ? 23.052 -15.120 11.642 1.00 61.74 85 LEU A O 1
ATOM 642 N N . LYS A 1 83 ? 21.436 -14.056 10.482 1.00 52.10 86 LYS A N 1
ATOM 643 C CA . LYS A 1 83 ? 20.337 -14.612 11.264 1.00 46.17 86 LYS A CA 1
ATOM 644 C C . LYS A 1 83 ? 19.871 -15.904 10.602 1.00 52.43 86 LYS A C 1
ATOM 645 O O . LYS A 1 83 ? 19.232 -15.874 9.546 1.00 55.20 86 LYS A O 1
ATOM 651 N N . MET A 1 84 ? 20.197 -17.035 11.219 1.00 50.36 87 MET A N 1
ATOM 652 C CA . MET A 1 84 ? 19.740 -18.317 10.706 1.00 54.94 87 MET A CA 1
ATOM 653 C C . MET A 1 84 ? 18.226 -18.433 10.865 1.00 49.66 87 MET A C 1
ATOM 654 O O . MET A 1 84 ? 17.665 -17.929 11.844 1.00 58.88 87 MET A O 1
ATOM 659 N N . PRO A 1 85 ? 17.537 -19.068 9.916 1.00 50.37 88 PRO A N 1
ATOM 660 C CA . PRO A 1 85 ? 16.108 -19.332 10.106 1.00 55.28 88 PRO A CA 1
ATOM 661 C C . PRO A 1 85 ? 15.876 -20.171 11.354 1.00 56.71 88 PRO A C 1
ATOM 662 O O . PRO A 1 85 ? 16.752 -20.914 11.804 1.00 64.97 88 PRO A O 1
ATOM 666 N N . ASP A 1 86 ? 14.671 -20.042 11.913 1.00 69.81 89 ASP A N 1
ATOM 667 C CA . ASP A 1 86 ? 14.373 -20.651 13.204 1.00 76.04 89 ASP A CA 1
ATOM 668 C C . ASP A 1 86 ? 14.433 -22.173 13.167 1.00 78.19 89 ASP A C 1
ATOM 669 O O . ASP A 1 86 ? 14.625 -22.797 14.217 1.00 80.45 89 ASP A O 1
ATOM 674 N N . SER A 1 87 ? 14.278 -22.785 11.990 1.00 67.77 90 SER A N 1
ATOM 675 C CA . SER A 1 87 ? 14.300 -24.242 11.911 1.00 60.18 90 SER A CA 1
ATOM 676 C C . SER A 1 87 ? 15.697 -24.801 12.145 1.00 64.42 90 SER A C 1
ATOM 677 O O . SER A 1 87 ? 15.837 -25.946 12.590 1.00 72.51 90 SER A O 1
ATOM 680 N N . VAL A 1 88 ? 16.732 -24.023 11.856 1.00 68.00 91 VAL A N 1
ATOM 681 C CA . VAL A 1 88 ? 18.105 -24.491 12.080 1.00 62.79 91 VAL A CA 1
ATOM 682 C C . VAL A 1 88 ? 18.405 -24.465 13.575 1.00 60.48 91 VAL A C 1
ATOM 683 O O . VAL A 1 88 ? 18.103 -23.462 14.246 1.00 63.78 91 VAL A O 1
ATOM 687 N N . PRO A 1 89 ? 18.982 -25.525 14.141 1.00 50.21 92 PRO A N 1
ATOM 688 C CA . PRO A 1 89 ? 19.292 -25.513 15.575 1.00 50.35 92 PRO A CA 1
ATOM 689 C C . PRO A 1 89 ? 20.365 -24.488 15.906 1.00 50.09 92 PRO A C 1
ATOM 690 O O . PRO A 1 89 ? 21.326 -24.299 15.157 1.00 57.60 92 PRO A O 1
ATOM 694 N N . ALA A 1 90 ? 20.188 -23.824 17.044 1.00 53.50 93 ALA A N 1
ATOM 695 C CA . ALA A 1 90 ? 21.139 -22.826 17.502 1.00 50.78 93 ALA A CA 1
ATOM 696 C C . ALA A 1 90 ? 22.357 -23.498 18.130 1.00 51.22 93 ALA A C 1
ATOM 697 O O . ALA A 1 90 ? 22.357 -24.691 18.443 1.00 56.70 93 ALA A O 1
ATOM 699 N N . ALA A 1 91 ? 23.408 -22.710 18.316 1.00 46.83 94 ALA A N 1
ATOM 700 C CA . ALA A 1 91 ? 24.652 -23.181 18.903 1.00 50.14 94 ALA A CA 1
ATOM 701 C C . ALA A 1 91 ? 24.809 -22.616 20.309 1.00 54.82 94 ALA A C 1
ATOM 702 O O . ALA A 1 91 ? 23.956 -21.879 20.813 1.00 55.52 94 ALA A O 1
ATOM 704 N N . ASP A 1 92 ? 25.920 -22.974 20.944 1.00 61.93 95 ASP A N 1
ATOM 705 C CA . ASP A 1 92 ? 26.223 -22.456 22.268 1.00 57.04 95 ASP A CA 1
ATOM 706 C C . ASP A 1 92 ? 26.478 -20.956 22.202 1.00 56.32 95 ASP A C 1
ATOM 707 O O . ASP A 1 92 ? 27.050 -20.449 21.232 1.00 62.53 95 ASP A O 1
ATOM 712 N N . THR A 1 93 ? 26.041 -20.240 23.239 1.00 48.99 96 THR A N 1
ATOM 713 C CA . THR A 1 93 ? 26.473 -18.866 23.457 1.00 47.04 96 THR A CA 1
ATOM 714 C C . THR A 1 93 ? 27.777 -18.799 24.240 1.00 44.04 96 THR A C 1
ATOM 715 O O . THR A 1 93 ? 28.033 -17.810 24.940 1.00 51.43 96 THR A O 1
ATOM 719 N N . THR A 1 94 ? 28.606 -19.841 24.138 1.00 42.53 97 THR A N 1
ATOM 720 C CA . THR A 1 94 ? 29.840 -19.932 24.907 1.00 46.83 97 THR A CA 1
ATOM 721 C C . THR A 1 94 ? 30.973 -19.116 24.304 1.00 53.12 97 THR A C 1
ATOM 722 O O . THR A 1 94 ? 31.971 -18.869 24.991 1.00 69.01 97 THR A O 1
ATOM 726 N N . LEU A 1 95 ? 30.852 -18.706 23.044 1.00 45.11 98 LEU A N 1
ATOM 727 C CA . LEU A 1 95 ? 31.889 -17.896 22.422 1.00 42.80 98 LEU A CA 1
ATOM 728 C C . LEU A 1 95 ? 31.957 -16.527 23.085 1.00 45.25 98 LEU A C 1
ATOM 729 O O . LEU A 1 95 ? 30.931 -15.920 23.403 1.00 46.89 98 LEU A O 1
ATOM 734 N N . LYS A 1 96 ? 33.178 -16.043 23.296 1.00 48.69 99 LYS A N 1
ATOM 735 C CA . LYS A 1 96 ? 33.417 -14.751 23.927 1.00 49.61 99 LYS A CA 1
ATOM 736 C C . LYS A 1 96 ? 34.113 -13.839 22.928 1.00 50.44 99 LYS A C 1
ATOM 737 O O . LYS A 1 96 ? 35.207 -14.157 22.451 1.00 63.61 99 LYS A O 1
ATOM 743 N N . PHE A 1 97 ? 33.481 -12.711 22.616 1.00 50.28 100 PHE A N 1
ATOM 744 C CA . PHE A 1 97 ? 34.044 -11.714 21.717 1.00 47.54 100 PHE A CA 1
ATOM 745 C C . PHE A 1 97 ? 34.468 -10.483 22.507 1.00 53.15 100 PHE A C 1
ATOM 746 O O . PHE A 1 97 ? 33.774 -10.060 23.437 1.00 55.43 100 PHE A O 1
ATOM 754 N N . LYS A 1 98 ? 35.610 -9.912 22.132 1.00 48.67 101 LYS A N 1
ATOM 755 C CA . LYS A 1 98 ? 36.099 -8.699 22.766 1.00 52.81 101 LYS A CA 1
ATOM 756 C C . LYS A 1 98 ? 36.877 -7.889 21.740 1.00 51.63 101 LYS A C 1
ATOM 757 O O . LYS A 1 98 ? 37.395 -8.427 20.757 1.00 55.94 101 LYS A O 1
ATOM 763 N N . LYS A 1 99 ? 36.941 -6.587 21.975 1.00 56.97 102 LYS A N 1
ATOM 764 C CA . LYS A 1 99 ? 37.760 -5.724 21.136 1.00 57.60 102 LYS A CA 1
ATOM 765 C C . LYS A 1 99 ? 39.231 -6.058 21.359 1.00 53.42 102 LYS A C 1
ATOM 766 O O . LYS A 1 99 ? 39.664 -6.180 22.511 1.00 60.53 102 LYS A O 1
ATOM 772 N N . PRO A 1 100 ? 40.021 -6.223 20.302 1.00 54.57 103 PRO A N 1
ATOM 773 C CA . PRO A 1 100 ? 41.424 -6.603 20.483 1.00 59.73 103 PRO A CA 1
ATOM 774 C C . PRO A 1 100 ? 42.216 -5.518 21.192 1.00 62.08 103 PRO A C 1
ATOM 775 O O . PRO A 1 100 ? 41.887 -4.330 21.151 1.00 59.08 103 PRO A O 1
ATOM 779 N N . VAL A 1 101 ? 43.281 -5.955 21.857 1.00 69.14 104 VAL A N 1
ATOM 780 C CA . VAL A 1 101 ? 44.176 -5.077 22.597 1.00 61.18 104 VAL A CA 1
ATOM 781 C C . VAL A 1 101 ? 45.553 -5.164 21.956 1.00 63.84 104 VAL A C 1
ATOM 782 O O . VAL A 1 101 ? 46.048 -6.264 21.688 1.00 69.68 104 VAL A O 1
ATOM 786 N N . GLU A 1 102 ? 46.158 -4.008 21.692 1.00 62.22 105 GLU A N 1
ATOM 787 C CA . GLU A 1 102 ? 47.486 -3.985 21.098 1.00 64.30 105 GLU A CA 1
ATOM 788 C C . GLU A 1 102 ? 48.501 -4.617 22.044 1.00 86.03 105 GLU A C 1
ATOM 789 O O . GLU A 1 102 ? 48.327 -4.619 23.266 1.00 105.11 105 GLU A O 1
ATOM 795 N N . ASN A 1 103 ? 49.567 -5.169 21.461 1.00 122.38 106 ASN A N 1
ATOM 796 C CA . ASN A 1 103 ? 50.611 -5.873 22.206 1.00 141.39 106 ASN A CA 1
ATOM 797 C C . ASN A 1 103 ? 50.045 -7.043 23.006 1.00 136.11 106 ASN A C 1
ATOM 798 O O . ASN A 1 103 ? 50.572 -7.404 24.061 1.00 131.85 106 ASN A O 1
ATOM 803 N N . GLU A 1 104 ? 48.962 -7.638 22.512 1.00 99.81 107 GLU A N 1
ATOM 804 C CA . GLU A 1 104 ? 48.384 -8.849 23.081 1.00 82.36 107 GLU A CA 1
ATOM 805 C C . GLU A 1 104 ? 48.409 -9.921 22.002 1.00 76.88 107 GLU A C 1
ATOM 806 O O . GLU A 1 104 ? 47.875 -9.717 20.907 1.00 89.24 107 GLU A O 1
ATOM 812 N N . GLU A 1 105 ? 49.035 -11.051 22.308 1.00 59.24 108 GLU A N 1
ATOM 813 C CA . GLU A 1 105 ? 49.276 -12.077 21.306 1.00 53.09 108 GLU A CA 1
ATOM 814 C C . GLU A 1 105 ? 47.995 -12.840 20.987 1.00 59.88 108 GLU A C 1
ATOM 815 O O . GLU A 1 105 ? 47.113 -13.004 21.836 1.00 52.47 108 GLU A O 1
ATOM 821 N N . VAL A 1 106 ? 47.897 -13.302 19.740 1.00 61.89 109 VAL A N 1
ATOM 822 C CA . VAL A 1 106 ? 46.753 -14.073 19.276 1.00 59.49 109 VAL A CA 1
ATOM 823 C C . VAL A 1 106 ? 47.254 -15.321 18.564 1.00 55.26 109 VAL A C 1
ATOM 824 O O . VAL A 1 106 ? 48.405 -15.403 18.130 1.00 63.11 109 VAL A O 1
ATOM 828 N N . VAL A 1 107 ? 46.363 -16.302 18.449 1.00 57.06 110 VAL A N 1
ATOM 829 C CA . VAL A 1 107 ? 46.637 -17.547 17.744 1.00 45.20 110 VAL A CA 1
ATOM 830 C C . VAL A 1 107 ? 45.448 -17.847 16.844 1.00 54.66 110 VAL A C 1
ATOM 831 O O . VAL A 1 107 ? 44.295 -17.739 17.275 1.00 56.91 110 VAL A O 1
ATOM 835 N N . LEU A 1 108 ? 45.726 -18.211 15.595 1.00 54.19 111 LEU A N 1
ATOM 836 C CA . LEU A 1 108 ? 44.669 -18.566 14.658 1.00 41.19 111 LEU A CA 1
ATOM 837 C C . LEU A 1 108 ? 44.171 -19.971 14.974 1.00 48.49 111 LEU A C 1
ATOM 838 O O . LEU A 1 108 ? 44.925 -20.944 14.865 1.00 61.57 111 LEU A O 1
ATOM 843 N N . VAL A 1 109 ? 42.906 -20.073 15.371 1.00 46.70 112 VAL A N 1
ATOM 844 C CA . VAL A 1 109 ? 42.283 -21.345 15.714 1.00 37.09 112 VAL A CA 1
ATOM 845 C C . VAL A 1 109 ? 41.483 -21.817 14.508 1.00 45.89 112 VAL A C 1
ATOM 846 O O . VAL A 1 109 ? 40.530 -21.151 14.085 1.00 44.89 112 VAL A O 1
ATOM 850 N N . SER A 1 110 ? 41.870 -22.961 13.951 1.00 44.92 113 SER A N 1
ATOM 851 C CA . SER A 1 110 ? 41.260 -23.494 12.743 1.00 35.78 113 SER A CA 1
ATOM 852 C C . SER A 1 110 ? 40.772 -24.915 12.982 1.00 45.44 113 SER A C 1
ATOM 853 O O . SER A 1 110 ? 41.404 -25.683 13.714 1.00 60.06 113 SER A O 1
ATOM 856 N N . ARG A 1 111 ? 39.644 -25.256 12.365 1.00 53.50 114 ARG A N 1
ATOM 857 C CA . ARG A 1 111 ? 39.107 -26.610 12.388 1.00 55.54 114 ARG A CA 1
ATOM 858 C C . ARG A 1 111 ? 39.310 -27.249 11.023 1.00 62.83 114 ARG A C 1
ATOM 859 O O . ARG A 1 111 ? 38.952 -26.659 9.997 1.00 59.18 114 ARG A O 1
ATOM 867 N N . ASP A 1 112 ? 39.882 -28.451 11.014 1.00 68.75 115 ASP A N 1
ATOM 868 C CA . ASP A 1 112 ? 40.181 -29.176 9.785 1.00 84.56 115 ASP A CA 1
ATOM 869 C C . ASP A 1 112 ? 39.041 -30.149 9.501 1.00 93.82 115 ASP A C 1
ATOM 870 O O . ASP A 1 112 ? 38.925 -31.189 10.159 1.00 93.57 115 ASP A O 1
ATOM 875 N N . PHE A 1 113 ? 38.201 -29.809 8.522 1.00 89.79 116 PHE A N 1
ATOM 876 C CA . PHE A 1 113 ? 37.076 -30.655 8.144 1.00 99.25 116 PHE A CA 1
ATOM 877 C C . PHE A 1 113 ? 37.478 -31.823 7.252 1.00 120.23 116 PHE A C 1
ATOM 878 O O . PHE A 1 113 ? 36.631 -32.674 6.959 1.00 130.49 116 PHE A O 1
ATOM 886 N N . SER A 1 114 ? 38.738 -31.889 6.819 1.00 131.71 117 SER A N 1
ATOM 887 C CA . SER A 1 114 ? 39.139 -32.883 5.828 1.00 134.83 117 SER A CA 1
ATOM 888 C C . SER A 1 114 ? 39.360 -34.255 6.457 1.00 137.26 117 SER A C 1
ATOM 889 O O . SER A 1 114 ? 38.803 -35.255 5.990 1.00 143.81 117 SER A O 1
ATOM 892 N N . THR A 1 115 ? 40.173 -34.320 7.509 1.00 116.42 118 THR A N 1
ATOM 893 C CA . THR A 1 115 ? 40.523 -35.597 8.110 1.00 121.75 118 THR A CA 1
ATOM 894 C C . THR A 1 115 ? 39.279 -36.280 8.680 1.00 134.57 118 THR A C 1
ATOM 895 O O . THR A 1 115 ? 38.313 -35.610 9.060 1.00 135.51 118 THR A O 1
ATOM 899 N N . PRO A 1 116 ? 39.270 -37.616 8.740 1.00 150.04 119 PRO A N 1
ATOM 900 C CA . PRO A 1 116 ? 38.120 -38.308 9.345 1.00 155.09 119 PRO A CA 1
ATOM 901 C C . PRO A 1 116 ? 37.906 -37.941 10.800 1.00 147.87 119 PRO A C 1
ATOM 902 O O . PRO A 1 116 ? 36.766 -37.970 11.279 1.00 149.86 119 PRO A O 1
ATOM 906 N N . GLU A 1 117 ? 38.973 -37.599 11.518 1.00 127.97 120 GLU A N 1
ATOM 907 C CA . GLU A 1 117 ? 38.880 -37.071 12.869 1.00 125.95 120 GLU A CA 1
ATOM 908 C C . GLU A 1 117 ? 39.261 -35.599 12.833 1.00 117.40 120 GLU A C 1
ATOM 909 O O . GLU A 1 117 ? 40.399 -35.278 12.459 1.00 116.28 120 GLU A O 1
ATOM 915 N N . PRO A 1 118 ? 38.362 -34.678 13.183 1.00 103.33 121 PRO A N 1
ATOM 916 C CA . PRO A 1 118 ? 38.694 -33.254 13.086 1.00 102.54 121 PRO A CA 1
ATOM 917 C C . PRO A 1 118 ? 39.858 -32.896 13.993 1.00 96.50 121 PRO A C 1
ATOM 918 O O . PRO A 1 118 ? 40.079 -33.515 15.036 1.00 102.99 121 PRO A O 1
ATOM 922 N N . LYS A 1 119 ? 40.606 -31.880 13.580 1.00 74.90 122 LYS A N 1
ATOM 923 C CA . LYS A 1 119 ? 41.745 -31.386 14.335 1.00 66.08 122 LYS A CA 1
ATOM 924 C C . LYS A 1 119 ? 41.482 -29.944 14.737 1.00 67.29 122 LYS A C 1
ATOM 925 O O . LYS A 1 119 ? 41.167 -29.105 13.885 1.00 67.86 122 LYS A O 1
ATOM 931 N N . CYS A 1 120 ? 41.594 -29.663 16.032 1.00 58.56 123 CYS A N 1
ATOM 932 C CA . CYS A 1 120 ? 41.511 -28.297 16.540 1.00 49.03 123 CYS A CA 1
ATOM 933 C C . CYS A 1 120 ? 42.903 -27.687 16.446 1.00 49.56 123 CYS A C 1
ATOM 934 O O . CYS A 1 120 ? 43.730 -27.852 17.346 1.00 52.96 123 CYS A O 1
ATOM 937 N N . LEU A 1 121 ? 43.165 -26.981 15.350 1.00 43.12 124 LEU A N 1
ATOM 938 C CA . LEU A 1 121 ? 44.496 -26.469 15.061 1.00 53.66 124 LEU A CA 1
ATOM 939 C C . LEU A 1 121 ? 44.680 -25.090 15.679 1.00 58.07 124 LEU A C 1
ATOM 940 O O . LEU A 1 121 ? 43.831 -24.208 15.511 1.00 59.11 124 LEU A O 1
ATOM 945 N N . VAL A 1 122 ? 45.787 -24.912 16.394 1.00 57.69 125 VAL A N 1
ATOM 946 C CA . VAL A 1 122 ? 46.144 -23.639 17.010 1.00 51.06 125 VAL A CA 1
ATOM 947 C C . VAL A 1 122 ? 47.478 -23.200 16.426 1.00 56.60 125 VAL A C 1
ATOM 948 O O . VAL A 1 122 ? 48.493 -23.889 16.595 1.00 66.49 125 VAL A O 1
ATOM 952 N N . SER A 1 123 ? 47.479 -22.056 15.745 1.00 55.67 126 SER A N 1
ATOM 953 C CA . SER A 1 123 ? 48.680 -21.559 15.094 1.00 58.38 126 SER A CA 1
ATOM 954 C C . SER A 1 123 ? 49.681 -21.054 16.133 1.00 50.19 126 SER A C 1
ATOM 955 O O . SER A 1 123 ? 49.471 -21.149 17.346 1.00 57.96 126 SER A O 1
ATOM 958 N N . GLU A 1 124 ? 50.792 -20.512 15.645 1.00 63.21 127 GLU A N 1
ATOM 959 C CA . GLU A 1 124 ? 51.797 -19.937 16.522 1.00 67.18 127 GLU A CA 1
ATOM 960 C C . GLU A 1 124 ? 51.426 -18.504 16.886 1.00 53.13 127 GLU A C 1
ATOM 961 O O . GLU A 1 124 ? 50.781 -17.790 16.112 1.00 62.83 127 GLU A O 1
ATOM 967 N N . SER A 1 125 ? 51.843 -18.090 18.080 1.00 48.57 128 SER A N 1
ATOM 968 C CA . SER A 1 125 ? 51.453 -16.790 18.607 1.00 51.20 128 SER A CA 1
ATOM 969 C C . SER A 1 125 ? 51.997 -15.661 17.740 1.00 63.66 128 SER A C 1
ATOM 970 O O . SER A 1 125 ? 53.016 -15.802 17.057 1.00 70.07 128 SER A O 1
ATOM 973 N N . SER A 1 126 ? 51.303 -14.525 17.779 1.00 71.02 129 SER A N 1
ATOM 974 C CA . SER A 1 126 ? 51.674 -13.368 16.979 1.00 72.70 129 SER A CA 1
ATOM 975 C C . SER A 1 126 ? 51.053 -12.121 17.591 1.00 70.58 129 SER A C 1
ATOM 976 O O . SER A 1 126 ? 49.908 -12.154 18.047 1.00 72.42 129 SER A O 1
ATOM 979 N N . LYS A 1 127 ? 51.816 -11.031 17.600 1.00 63.27 130 LYS A N 1
ATOM 980 C CA . LYS A 1 127 ? 51.288 -9.757 18.058 1.00 65.39 130 LYS A CA 1
ATOM 981 C C . LYS A 1 127 ? 50.327 -9.183 17.019 1.00 65.63 130 LYS A C 1
ATOM 982 O O . LYS A 1 127 ? 50.226 -9.665 15.887 1.00 63.71 130 LYS A O 1
ATOM 988 N N . ILE A 1 128 ? 49.612 -8.133 17.416 1.00 65.74 131 ILE A N 1
ATOM 989 C CA . ILE A 1 128 ? 48.636 -7.489 16.548 1.00 67.85 131 ILE A CA 1
ATOM 990 C C . ILE A 1 128 ? 48.802 -5.980 16.641 1.00 67.27 131 ILE A C 1
ATOM 991 O O . ILE A 1 128 ? 49.162 -5.436 17.690 1.00 71.54 131 ILE A O 1
ATOM 996 N N . THR A 1 129 ? 48.534 -5.302 15.525 1.00 72.29 132 THR A N 1
ATOM 997 C CA . THR A 1 129 ? 48.620 -3.855 15.434 1.00 65.23 132 THR A CA 1
ATOM 998 C C . THR A 1 129 ? 47.531 -3.349 14.496 1.00 61.07 132 THR A C 1
ATOM 999 O O . THR A 1 129 ? 47.208 -4.016 13.501 1.00 61.63 132 THR A O 1
ATOM 1003 N N . PRO A 1 130 ? 46.933 -2.198 14.796 1.00 64.25 133 PRO A N 1
ATOM 1004 C CA . PRO A 1 130 ? 45.903 -1.652 13.907 1.00 63.82 133 PRO A CA 1
ATOM 1005 C C . PRO A 1 130 ? 46.503 -1.116 12.617 1.00 67.88 133 PRO A C 1
ATOM 1006 O O . PRO A 1 130 ? 47.645 -0.651 12.577 1.00 71.52 133 PRO A O 1
ATOM 1010 N N . ASP A 1 131 ? 45.710 -1.185 11.549 1.00 68.37 134 ASP A N 1
ATOM 1011 C CA . ASP A 1 131 ? 46.125 -0.763 10.214 1.00 75.67 134 ASP A CA 1
ATOM 1012 C C . ASP A 1 131 ? 45.262 0.417 9.778 1.00 83.64 134 ASP A C 1
ATOM 1013 O O . ASP A 1 131 ? 44.050 0.269 9.590 1.00 88.32 134 ASP A O 1
ATOM 1018 N N . ASN A 1 132 ? 45.891 1.584 9.632 1.00 82.57 135 ASN A N 1
ATOM 1019 C CA . ASN A 1 132 ? 45.248 2.810 9.150 1.00 85.45 135 ASN A CA 1
ATOM 1020 C C . ASN A 1 132 ? 44.079 3.166 10.058 1.00 89.44 135 ASN A C 1
ATOM 1021 O O . ASN A 1 132 ? 44.304 3.424 11.256 1.00 87.12 135 ASN A O 1
ATOM 1026 N N . ASP A 1 133 ? 42.845 3.213 9.559 1.00 102.10 136 ASP A N 1
ATOM 1027 C CA . ASP A 1 133 ? 41.658 3.687 10.259 1.00 99.05 136 ASP A CA 1
ATOM 1028 C C . ASP A 1 133 ? 41.075 2.683 11.247 1.00 98.59 136 ASP A C 1
ATOM 1029 O O . ASP A 1 133 ? 40.091 3.008 11.921 1.00 98.54 136 ASP A O 1
ATOM 1034 N N . GLY A 1 134 ? 41.639 1.484 11.351 1.00 92.87 137 GLY A N 1
ATOM 1035 C CA . GLY A 1 134 ? 41.129 0.467 12.244 1.00 85.08 137 GLY A CA 1
ATOM 1036 C C . GLY A 1 134 ? 40.195 -0.537 11.601 1.00 87.47 137 GLY A C 1
ATOM 1037 O O . GLY A 1 134 ? 39.774 -1.486 12.276 1.00 92.31 137 GLY A O 1
ATOM 1038 N N . THR A 1 135 ? 39.852 -0.351 10.323 1.00 93.66 138 THR A N 1
ATOM 1039 C CA . THR A 1 135 ? 39.037 -1.340 9.624 1.00 91.73 138 THR A CA 1
ATOM 1040 C C . THR A 1 135 ? 39.726 -2.696 9.583 1.00 88.57 138 THR A C 1
ATOM 1041 O O . THR A 1 135 ? 39.058 -3.734 9.651 1.00 87.93 138 THR A O 1
ATOM 1045 N N . PHE A 1 136 ? 41.052 -2.708 9.489 1.00 81.92 139 PHE A N 1
ATOM 1046 C CA . PHE A 1 136 ? 41.821 -3.940 9.438 1.00 67.51 139 PHE A CA 1
ATOM 1047 C C . PHE A 1 136 ? 42.881 -3.923 10.529 1.00 64.10 139 PHE A C 1
ATOM 1048 O O . PHE A 1 136 ? 43.410 -2.868 10.890 1.00 71.92 139 PHE A O 1
ATOM 1056 N N . TRP A 1 137 ? 43.176 -5.106 11.058 1.00 64.78 140 TRP A N 1
ATOM 1057 C CA . TRP A 1 137 ? 44.251 -5.303 12.018 1.00 54.31 140 TRP A CA 1
ATOM 1058 C C . TRP A 1 137 ? 45.211 -6.341 11.455 1.00 46.13 140 TRP A C 1
ATOM 1059 O O . TRP A 1 137 ? 44.785 -7.308 10.816 1.00 52.64 140 TRP A O 1
ATOM 1070 N N . LYS A 1 138 ? 46.504 -6.140 11.689 1.00 47.62 141 LYS A N 1
ATOM 1071 C CA . LYS A 1 138 ? 47.540 -6.949 11.060 1.00 54.87 141 LYS A CA 1
ATOM 1072 C C . LYS A 1 138 ? 48.080 -7.989 12.033 1.00 60.66 141 LYS A C 1
ATOM 1073 O O . LYS A 1 138 ? 48.386 -7.670 13.187 1.00 61.96 141 LYS A O 1
ATOM 1079 N N . HIS A 1 139 ? 48.191 -9.229 11.562 1.00 55.86 142 HIS A N 1
ATOM 1080 C CA . HIS A 1 139 ? 48.859 -10.301 12.285 1.00 59.14 142 HIS A CA 1
ATOM 1081 C C . HIS A 1 139 ? 49.870 -10.958 11.354 1.00 66.97 142 HIS A C 1
ATOM 1082 O O . HIS A 1 139 ? 49.865 -10.740 10.140 1.00 62.32 142 HIS A O 1
ATOM 1089 N N . SER A 1 140 ? 50.751 -11.768 11.936 1.00 71.62 143 SER A N 1
ATOM 1090 C CA . SER A 1 140 ? 51.836 -12.412 11.204 1.00 66.88 143 SER A CA 1
ATOM 1091 C C . SER A 1 140 ? 51.662 -13.928 11.152 1.00 73.27 143 SER A C 1
ATOM 1092 O O . SER A 1 140 ? 52.632 -14.684 11.223 1.00 84.94 143 SER A O 1
ATOM 1095 N N . ILE A 1 141 ? 50.423 -14.386 11.025 1.00 63.91 144 ILE A N 1
ATOM 1096 C CA . ILE A 1 141 ? 50.108 -15.807 10.938 1.00 69.61 144 ILE A CA 1
ATOM 1097 C C . ILE A 1 141 ? 49.812 -16.131 9.470 1.00 65.29 144 ILE A C 1
ATOM 1098 O O . ILE A 1 141 ? 48.871 -15.556 8.907 1.00 60.12 144 ILE A O 1
ATOM 1103 N N . PRO A 1 142 ? 50.579 -17.013 8.835 1.00 63.38 145 PRO A N 1
ATOM 1104 C CA . PRO A 1 142 ? 50.298 -17.351 7.432 1.00 58.44 145 PRO A CA 1
ATOM 1105 C C . PRO A 1 142 ? 48.940 -18.021 7.286 1.00 56.98 145 PRO A C 1
ATOM 1106 O O . PRO A 1 142 ? 48.644 -19.021 7.944 1.00 65.07 145 PRO A O 1
ATOM 1110 N N . THR A 1 143 ? 48.109 -17.455 6.414 1.00 50.45 146 THR A N 1
ATOM 1111 C CA . THR A 1 143 ? 46.755 -17.936 6.183 1.00 60.87 146 THR A CA 1
ATOM 1112 C C . THR A 1 143 ? 46.585 -18.287 4.713 1.00 62.58 146 THR A C 1
ATOM 1113 O O . THR A 1 143 ? 46.945 -17.495 3.835 1.00 55.77 146 THR A O 1
ATOM 1117 N N . LYS A 1 144 ? 46.039 -19.470 4.449 1.00 64.88 147 LYS A N 1
ATOM 1118 C CA . LYS A 1 144 ? 45.751 -19.882 3.087 1.00 55.62 147 LYS A CA 1
ATOM 1119 C C . LYS A 1 144 ? 44.502 -19.172 2.572 1.00 61.34 147 LYS A C 1
ATOM 1120 O O . LYS A 1 144 ? 43.740 -18.564 3.329 1.00 59.27 147 LYS A O 1
ATOM 1126 N N . ASP A 1 145 ? 44.299 -19.247 1.260 1.00 79.20 148 ASP A N 1
ATOM 1127 C CA . ASP A 1 145 ? 43.119 -18.643 0.658 1.00 77.66 148 ASP A CA 1
ATOM 1128 C C . ASP A 1 145 ? 41.863 -19.376 1.112 1.00 76.54 148 ASP A C 1
ATOM 1129 O O . ASP A 1 145 ? 41.862 -20.599 1.275 1.00 77.09 148 ASP A O 1
ATOM 1134 N N . GLY A 1 146 ? 40.789 -18.618 1.319 1.00 59.23 149 GLY A N 1
ATOM 1135 C CA . GLY A 1 146 ? 39.566 -19.182 1.844 1.00 58.49 149 GLY A CA 1
ATOM 1136 C C . GLY A 1 146 ? 39.553 -19.390 3.340 1.00 58.94 149 GLY A C 1
ATOM 1137 O O . GLY A 1 146 ? 38.579 -19.942 3.864 1.00 53.95 149 GLY A O 1
ATOM 1138 N N . GLU A 1 147 ? 40.603 -18.975 4.044 1.00 56.19 150 GLU A N 1
ATOM 1139 C CA . GLU A 1 147 ? 40.664 -19.087 5.493 1.00 47.18 150 GLU A CA 1
ATOM 1140 C C . GLU A 1 147 ? 40.158 -17.836 6.200 1.00 43.09 150 GLU A C 1
ATOM 1141 O O . GLU A 1 147 ? 40.327 -17.716 7.417 1.00 50.09 150 GLU A O 1
ATOM 1147 N N . ALA A 1 148 ? 39.550 -16.906 5.468 1.00 47.99 151 ALA A N 1
ATOM 1148 C CA . ALA A 1 148 ? 38.922 -15.757 6.100 1.00 48.84 151 ALA A CA 1
ATOM 1149 C C . ALA A 1 148 ? 37.728 -16.207 6.933 1.00 55.78 151 ALA A C 1
ATOM 1150 O O . ALA A 1 148 ? 37.092 -17.227 6.653 1.00 56.75 151 ALA A O 1
ATOM 1152 N N . GLY A 1 149 ? 37.424 -15.429 7.970 1.00 67.69 152 GLY A N 1
ATOM 1153 C CA . GLY A 1 149 ? 36.426 -15.817 8.939 1.00 63.73 152 GLY A CA 1
ATOM 1154 C C . GLY A 1 149 ? 36.930 -16.728 10.033 1.00 61.08 152 GLY A C 1
ATOM 1155 O O . GLY A 1 149 ? 36.179 -17.012 10.975 1.00 70.10 152 GLY A O 1
ATOM 1156 N N . LEU A 1 150 ? 38.168 -17.202 9.941 1.00 40.36 153 LEU A N 1
ATOM 1157 C CA . LEU A 1 150 ? 38.743 -17.991 11.017 1.00 47.25 153 LEU A CA 1
ATOM 1158 C C . LEU A 1 150 ? 39.052 -17.086 12.208 1.00 53.34 153 LEU A C 1
ATOM 1159 O O . LEU A 1 150 ? 39.525 -15.959 12.027 1.00 46.95 153 LEU A O 1
ATOM 1164 N N . PRO A 1 151 ? 38.794 -17.543 13.431 1.00 51.04 154 PRO A N 1
ATOM 1165 C CA . PRO A 1 151 ? 38.907 -16.652 14.591 1.00 38.77 154 PRO A CA 1
ATOM 1166 C C . PRO A 1 151 ? 40.348 -16.392 15.003 1.00 40.66 154 PRO A C 1
ATOM 1167 O O . PRO A 1 151 ? 41.186 -17.297 15.032 1.00 48.72 154 PRO A O 1
ATOM 1171 N N . LEU A 1 152 ? 40.627 -15.129 15.320 1.00 53.74 155 LEU A N 1
ATOM 1172 C CA . LEU A 1 152 ? 41.870 -14.729 15.972 1.00 51.97 155 LEU A CA 1
ATOM 1173 C C . LEU A 1 152 ? 41.581 -14.664 17.468 1.00 48.20 155 LEU A C 1
ATOM 1174 O O . LEU A 1 152 ? 40.805 -13.816 17.919 1.00 49.95 155 LEU A O 1
ATOM 1179 N N . VAL A 1 153 ? 42.194 -15.564 18.232 1.00 45.82 156 VAL A N 1
ATOM 1180 C CA . VAL A 1 153 ? 41.870 -15.761 19.640 1.00 48.29 156 VAL A CA 1
ATOM 1181 C C . VAL A 1 153 ? 43.031 -15.269 20.490 1.00 52.86 156 VAL A C 1
ATOM 1182 O O . VAL A 1 153 ? 44.178 -15.688 20.292 1.00 60.30 156 VAL A O 1
ATOM 1186 N N . SER A 1 154 ? 42.732 -14.386 21.439 1.00 51.83 157 SER A N 1
ATOM 1187 C CA . SER A 1 154 ? 43.749 -13.901 22.361 1.00 57.93 157 SER A CA 1
ATOM 1188 C C . SER A 1 154 ? 44.162 -15.004 23.327 1.00 56.93 157 SER A C 1
ATOM 1189 O O . SER A 1 154 ? 43.321 -15.724 23.871 1.00 53.74 157 SER A O 1
ATOM 1192 N N . THR A 1 155 ? 45.472 -15.135 23.540 1.00 59.43 158 THR A N 1
ATOM 1193 C CA . THR A 1 155 ? 45.992 -16.130 24.469 1.00 62.48 158 THR A CA 1
ATOM 1194 C C . THR A 1 155 ? 45.878 -15.703 25.927 1.00 70.46 158 THR A C 1
ATOM 1195 O O . THR A 1 155 ? 46.187 -16.505 26.815 1.00 65.48 158 THR A O 1
ATOM 1199 N N . LYS A 1 156 ? 45.444 -14.470 26.196 1.00 69.00 159 LYS A N 1
ATOM 1200 C CA . LYS A 1 156 ? 45.286 -14.018 27.574 1.00 56.59 159 LYS A CA 1
ATOM 1201 C C . LYS A 1 156 ? 43.979 -14.525 28.173 1.00 60.63 159 LYS A C 1
ATOM 1202 O O . LYS A 1 156 ? 43.979 -15.236 29.184 1.00 71.69 159 LYS A O 1
ATOM 1208 N N . ASP A 1 157 ? 42.852 -14.170 27.556 1.00 59.35 160 ASP A N 1
ATOM 1209 C CA . ASP A 1 157 ? 41.538 -14.495 28.092 1.00 57.04 160 ASP A CA 1
ATOM 1210 C C . ASP A 1 157 ? 40.732 -15.436 27.207 1.00 53.33 160 ASP A C 1
ATOM 1211 O O . ASP A 1 157 ? 39.577 -15.731 27.538 1.00 58.76 160 ASP A O 1
ATOM 1216 N N . GLY A 1 158 ? 41.297 -15.914 26.101 1.00 57.63 161 GLY A N 1
ATOM 1217 C CA . GLY A 1 158 ? 40.599 -16.865 25.255 1.00 48.80 161 GLY A CA 1
ATOM 1218 C C . GLY A 1 158 ? 39.388 -16.315 24.541 1.00 48.38 161 GLY A C 1
ATOM 1219 O O . GLY A 1 158 ? 38.416 -17.048 24.327 1.00 43.58 161 GLY A O 1
ATOM 1220 N N . THR A 1 159 ? 39.419 -15.043 24.162 1.00 61.41 162 THR A N 1
ATOM 1221 C CA . THR A 1 159 ? 38.307 -14.386 23.495 1.00 65.26 162 THR A CA 1
ATOM 1222 C C . THR A 1 159 ? 38.637 -14.180 22.023 1.00 60.85 162 THR A C 1
ATOM 1223 O O . THR A 1 159 ? 39.793 -13.938 21.664 1.00 68.80 162 THR A O 1
ATOM 1227 N 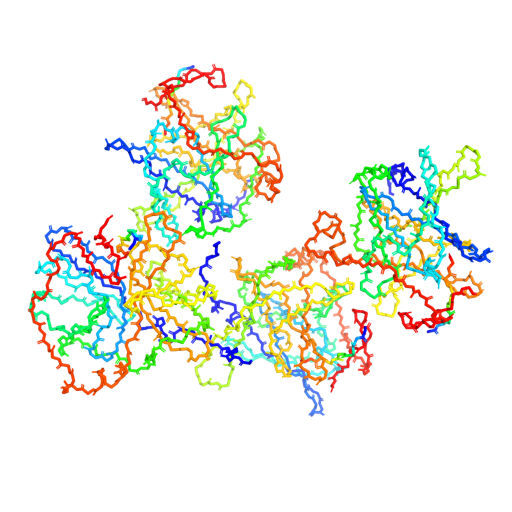N . VAL A 1 160 ? 37.617 -14.284 21.174 1.00 38.18 163 VAL A N 1
ATOM 1228 C CA . VAL A 1 160 ? 37.783 -13.982 19.756 1.00 44.40 163 VAL A CA 1
ATOM 1229 C C . VAL A 1 160 ? 37.941 -12.472 19.612 1.00 57.57 163 VAL A C 1
ATOM 1230 O O . VAL A 1 160 ? 37.008 -11.712 19.886 1.00 58.76 163 VAL A O 1
ATOM 1234 N N . VAL A 1 161 ? 39.128 -12.033 19.191 1.00 60.08 164 VAL A N 1
ATOM 1235 C CA . VAL A 1 161 ? 39.386 -10.611 18.990 1.00 52.13 164 VAL A CA 1
ATOM 1236 C C . VAL A 1 161 ? 39.219 -10.188 17.539 1.00 50.96 164 VAL A C 1
ATOM 1237 O O . VAL A 1 161 ? 39.241 -8.979 17.254 1.00 62.28 164 VAL A O 1
ATOM 1241 N N . GLY A 1 162 ? 39.047 -11.128 16.618 1.00 48.77 165 GLY A N 1
ATOM 1242 C CA . GLY A 1 162 ? 38.849 -10.767 15.228 1.00 46.54 165 GLY A CA 1
ATOM 1243 C C . GLY A 1 162 ? 38.767 -11.997 14.353 1.00 52.03 165 GLY A C 1
ATOM 1244 O O . GLY A 1 162 ? 39.054 -13.120 14.782 1.00 50.84 165 GLY A O 1
ATOM 1245 N N . LEU A 1 163 ? 38.364 -11.760 13.107 1.00 60.69 166 LEU A N 1
ATOM 1246 C CA . LEU A 1 163 ? 38.279 -12.784 12.076 1.00 46.73 166 LEU A CA 1
ATOM 1247 C C . LEU A 1 163 ? 39.209 -12.408 10.931 1.00 51.41 166 LEU A C 1
ATOM 1248 O O . LEU A 1 163 ? 39.318 -11.231 10.573 1.00 59.45 166 LEU A O 1
ATOM 1253 N N . HIS A 1 164 ? 39.878 -13.405 10.356 1.00 49.32 167 HIS A N 1
ATOM 1254 C CA . HIS A 1 164 ? 40.792 -13.140 9.253 1.00 51.90 167 HIS A CA 1
ATOM 1255 C C . HIS A 1 164 ? 40.026 -12.625 8.039 1.00 58.26 167 HIS A C 1
ATOM 1256 O O . HIS A 1 164 ? 38.858 -12.960 7.824 1.00 56.89 167 HIS A O 1
ATOM 1263 N N . SER A 1 165 ? 40.697 -11.795 7.241 1.00 58.70 168 SER A N 1
ATOM 1264 C CA . SER A 1 165 ? 40.037 -11.158 6.109 1.00 57.65 168 SER A CA 1
ATOM 1265 C C . SER A 1 165 ? 40.864 -11.247 4.832 1.00 55.66 168 SER A C 1
ATOM 1266 O O . SER A 1 165 ? 40.524 -12.009 3.922 1.00 66.02 168 SER A O 1
ATOM 1269 N N . ALA A 1 166 ? 41.947 -10.476 4.750 1.00 43.52 169 ALA A N 1
ATOM 1270 C CA . ALA A 1 166 ? 42.686 -10.337 3.504 1.00 60.48 169 ALA A CA 1
ATOM 1271 C C . ALA A 1 166 ? 44.182 -10.436 3.763 1.00 58.04 169 ALA A C 1
ATOM 1272 O O . ALA A 1 166 ? 44.648 -10.404 4.906 1.00 52.47 169 ALA A O 1
ATOM 1274 N N . SER A 1 167 ? 44.933 -10.557 2.670 1.00 56.86 170 SER A N 1
ATOM 1275 C CA . SER A 1 167 ? 46.388 -10.576 2.704 1.00 60.09 170 SER A CA 1
ATOM 1276 C C . SER A 1 167 ? 46.904 -9.887 1.449 1.00 67.29 170 SER A C 1
ATOM 1277 O O . SER A 1 167 ? 46.151 -9.623 0.508 1.00 78.75 170 SER A O 1
ATOM 1280 N N . ASN A 1 168 ? 48.199 -9.587 1.442 1.00 67.73 171 ASN A N 1
ATOM 1281 C CA . ASN A 1 168 ? 48.803 -9.082 0.221 1.00 75.17 171 ASN A CA 1
ATOM 1282 C C . ASN A 1 168 ? 49.056 -10.234 -0.748 1.00 93.93 171 ASN A C 1
ATOM 1283 O O . ASN A 1 168 ? 49.042 -11.410 -0.375 1.00 96.54 171 ASN A O 1
ATOM 1288 N N . PHE A 1 169 ? 49.284 -9.878 -2.014 1.00 96.87 172 PHE A N 1
ATOM 1289 C CA . PHE A 1 169 ? 49.382 -10.894 -3.058 1.00 101.22 172 PHE A CA 1
ATOM 1290 C C . PHE A 1 169 ? 50.615 -11.771 -2.889 1.00 90.00 172 PHE A C 1
ATOM 1291 O O . PHE A 1 169 ? 50.599 -12.941 -3.288 1.00 86.68 172 PHE A O 1
ATOM 1299 N N . ASN A 1 170 ? 51.685 -11.235 -2.303 1.00 104.57 173 ASN A N 1
ATOM 1300 C CA . ASN A 1 170 ? 52.868 -12.037 -2.020 1.00 103.56 173 ASN A CA 1
ATOM 1301 C C . ASN A 1 170 ? 52.729 -12.868 -0.751 1.00 101.91 173 ASN A C 1
ATOM 1302 O O . ASN A 1 170 ? 53.626 -13.667 -0.457 1.00 105.91 173 ASN A O 1
ATOM 1307 N N . ASN A 1 171 ? 51.636 -12.699 -0.004 1.00 88.23 174 ASN A N 1
ATOM 1308 C CA . ASN A 1 171 ? 51.366 -13.453 1.221 1.00 76.64 174 ASN A CA 1
ATOM 1309 C C . ASN A 1 171 ? 52.500 -13.284 2.235 1.00 76.67 174 ASN A C 1
ATOM 1310 O O . ASN A 1 171 ? 53.113 -14.248 2.698 1.00 80.94 174 ASN A O 1
ATOM 1315 N N . THR A 1 172 ? 52.774 -12.025 2.566 1.00 77.03 175 THR A N 1
ATOM 1316 C CA . THR A 1 172 ? 53.749 -11.672 3.588 1.00 72.69 175 THR A CA 1
ATOM 1317 C C . THR A 1 172 ? 53.161 -10.867 4.736 1.00 76.07 175 THR A C 1
ATOM 1318 O O . THR A 1 172 ? 53.679 -10.943 5.852 1.00 84.25 175 THR A O 1
ATOM 1322 N N . ASN A 1 173 ? 52.103 -10.098 4.493 1.00 76.99 176 ASN A N 1
ATOM 1323 C CA . ASN A 1 173 ? 51.355 -9.412 5.538 1.00 69.73 176 ASN A CA 1
ATOM 1324 C C . ASN A 1 173 ? 49.912 -9.891 5.491 1.00 59.83 176 ASN A C 1
ATOM 1325 O O . ASN A 1 173 ? 49.323 -9.991 4.409 1.00 56.75 176 ASN A O 1
ATOM 1330 N N . PHE A 1 174 ? 49.349 -10.190 6.657 1.00 64.06 177 PHE A N 1
ATOM 1331 C CA . PHE A 1 174 ? 48.009 -10.748 6.763 1.00 53.35 177 PHE A CA 1
ATOM 1332 C C . PHE A 1 174 ? 47.161 -9.847 7.646 1.00 52.43 177 PHE A C 1
ATOM 1333 O O . PHE A 1 174 ? 47.598 -9.441 8.729 1.00 56.59 177 PHE A O 1
ATOM 1341 N N . TYR A 1 175 ? 45.955 -9.534 7.180 1.00 52.27 178 TYR A N 1
ATOM 1342 C CA . TYR A 1 175 ? 45.088 -8.552 7.817 1.00 50.63 178 TYR A CA 1
ATOM 1343 C C . TYR A 1 175 ? 43.789 -9.221 8.238 1.00 47.55 178 TYR A C 1
ATOM 1344 O O . TYR A 1 175 ? 43.144 -9.897 7.430 1.00 56.33 178 TYR A O 1
ATOM 1353 N N . PHE A 1 176 ? 43.408 -9.031 9.498 1.00 43.22 179 PHE A N 1
ATOM 1354 C CA . PHE A 1 176 ? 42.143 -9.532 10.010 1.00 53.78 179 PHE A CA 1
ATOM 1355 C C . PHE A 1 176 ? 41.275 -8.362 10.455 1.00 53.80 179 PHE A C 1
ATOM 1356 O O . PHE A 1 176 ? 41.755 -7.242 10.653 1.00 53.65 179 PHE A O 1
ATOM 1364 N N . THR A 1 177 ? 39.982 -8.633 10.600 1.00 53.42 180 THR A N 1
ATOM 1365 C CA . THR A 1 177 ? 39.000 -7.616 10.951 1.00 59.06 180 THR A CA 1
ATOM 1366 C C . THR A 1 177 ? 38.731 -7.663 12.449 1.00 63.38 180 THR A C 1
ATOM 1367 O O . THR A 1 177 ? 38.286 -8.690 12.972 1.00 59.81 180 THR A O 1
ATOM 1371 N N . ALA A 1 178 ? 38.982 -6.548 13.128 1.00 68.37 181 ALA A N 1
ATOM 1372 C CA . ALA A 1 178 ? 38.855 -6.497 14.576 1.00 65.19 181 ALA A CA 1
ATOM 1373 C C . ALA A 1 178 ? 37.393 -6.550 15.007 1.00 71.59 181 ALA A C 1
ATOM 1374 O O . ALA A 1 178 ? 36.500 -6.027 14.335 1.00 76.20 181 ALA A O 1
ATOM 1376 N N . ILE A 1 179 ? 37.159 -7.194 16.142 1.00 65.32 182 ILE A N 1
ATOM 1377 C CA . ILE A 1 179 ? 35.818 -7.222 16.736 1.00 54.28 182 ILE A CA 1
ATOM 1378 C C . ILE A 1 179 ? 35.501 -5.846 17.314 1.00 54.00 182 ILE A C 1
ATOM 1379 O O . ILE A 1 179 ? 36.292 -5.318 18.117 1.00 52.53 182 ILE A O 1
ATOM 1384 N N . PRO A 1 180 ? 34.382 -5.228 16.946 1.00 48.39 183 PRO A N 1
ATOM 1385 C CA . PRO A 1 180 ? 34.095 -3.871 17.418 1.00 56.73 183 PRO A CA 1
ATOM 1386 C C . PRO A 1 180 ? 33.745 -3.843 18.898 1.00 64.14 183 PRO A C 1
ATOM 1387 O O . PRO A 1 180 ? 33.456 -4.865 19.525 1.00 74.59 183 PRO A O 1
ATOM 1391 N N . GLU A 1 181 ? 33.776 -2.634 19.454 1.00 68.45 184 GLU A N 1
ATOM 1392 C CA . GLU A 1 181 ? 33.411 -2.437 20.850 1.00 73.81 184 GLU A CA 1
ATOM 1393 C C . GLU A 1 181 ? 31.926 -2.713 21.048 1.00 75.02 184 GLU A C 1
ATOM 1394 O O . GLU A 1 181 ? 31.103 -2.424 20.174 1.00 80.21 184 GLU A O 1
ATOM 1400 N N . ASN A 1 182 ? 31.587 -3.285 22.207 1.00 87.62 185 ASN A N 1
ATOM 1401 C CA . ASN A 1 182 ? 30.207 -3.642 22.544 1.00 99.15 185 ASN A CA 1
ATOM 1402 C C . ASN A 1 182 ? 29.625 -4.617 21.523 1.00 88.77 185 ASN A C 1
ATOM 1403 O O . ASN A 1 182 ? 28.449 -4.541 21.161 1.00 89.40 185 ASN A O 1
ATOM 1408 N N . PHE A 1 183 ? 30.460 -5.544 21.050 1.00 77.09 186 PHE A N 1
ATOM 1409 C CA . PHE A 1 183 ? 29.995 -6.539 20.092 1.00 75.25 186 PHE A CA 1
ATOM 1410 C C . PHE A 1 183 ? 29.134 -7.605 20.755 1.00 74.47 186 PHE A C 1
ATOM 1411 O O . PHE A 1 183 ? 28.212 -8.132 20.122 1.00 78.23 186 PHE A O 1
ATOM 1419 N N . MET A 1 184 ? 29.420 -7.940 22.016 1.00 69.41 187 MET A N 1
ATOM 1420 C CA . MET A 1 184 ? 28.566 -8.877 22.736 1.00 66.72 187 MET A CA 1
ATOM 1421 C C . MET A 1 184 ? 27.220 -8.253 23.073 1.00 72.44 187 MET A C 1
ATOM 1422 O O . MET A 1 184 ? 26.209 -8.962 23.146 1.00 78.11 187 MET A O 1
ATOM 1427 N N . GLU A 1 185 ? 27.187 -6.935 23.286 1.00 70.43 188 GLU A N 1
ATOM 1428 C CA . GLU A 1 185 ? 25.913 -6.242 23.429 1.00 78.76 188 GLU A CA 1
ATOM 1429 C C . GLU A 1 185 ? 25.093 -6.329 22.150 1.00 69.07 188 GLU A C 1
ATOM 1430 O O . GLU A 1 185 ? 23.858 -6.308 22.199 1.00 78.59 188 GLU A O 1
ATOM 1436 N N . LEU A 1 186 ? 25.761 -6.428 21.000 1.00 75.28 189 LEU A N 1
ATOM 1437 C CA . LEU A 1 186 ? 25.055 -6.539 19.730 1.00 79.80 189 LEU A CA 1
ATOM 1438 C C . LEU A 1 186 ? 24.434 -7.918 19.546 1.00 72.86 189 LEU A C 1
ATOM 1439 O O . LEU A 1 186 ? 23.453 -8.060 18.809 1.00 73.22 189 LEU A O 1
ATOM 1444 N N . LEU A 1 187 ? 24.981 -8.939 20.207 1.00 71.94 190 LEU A N 1
ATOM 1445 C CA . LEU A 1 187 ? 24.500 -10.299 19.995 1.00 70.73 190 LEU A CA 1
ATOM 1446 C C . LEU A 1 187 ? 23.295 -10.634 20.864 1.00 76.72 190 LEU A C 1
ATOM 1447 O O . LEU A 1 187 ? 22.415 -11.385 20.427 1.00 78.49 190 LEU A O 1
ATOM 1452 N N . ASN A 1 188 ? 23.226 -10.091 22.079 1.00 70.36 191 ASN A N 1
ATOM 1453 C CA . ASN A 1 188 ? 22.184 -10.451 23.032 1.00 78.31 191 ASN A CA 1
ATOM 1454 C C . ASN A 1 188 ? 21.113 -9.378 23.186 1.00 84.54 191 ASN A C 1
ATOM 1455 O O . ASN A 1 188 ? 20.233 -9.517 24.042 1.00 93.47 191 ASN A O 1
ATOM 1460 N N . ASP A 1 189 ? 21.155 -8.319 22.382 1.00 81.66 192 ASP A N 1
ATOM 1461 C CA . ASP A 1 189 ? 20.191 -7.226 22.481 1.00 88.90 192 ASP A CA 1
ATOM 1462 C C . ASP A 1 189 ? 19.678 -6.908 21.082 1.00 96.30 192 ASP A C 1
ATOM 1463 O O . ASP A 1 189 ? 20.438 -6.434 20.231 1.00 97.04 192 ASP A O 1
ATOM 1468 N N . GLU A 1 190 ? 18.389 -7.167 20.849 1.00 102.72 193 GLU A N 1
ATOM 1469 C CA . GLU A 1 190 ? 17.814 -6.974 19.521 1.00 99.67 193 GLU A CA 1
ATOM 1470 C C . GLU A 1 190 ? 17.672 -5.497 19.171 1.00 102.50 193 GLU A C 1
ATOM 1471 O O . GLU A 1 190 ? 17.692 -5.140 17.987 1.00 101.71 193 GLU A O 1
ATOM 1477 N N . SER A 1 191 ? 17.539 -4.627 20.177 1.00 112.44 194 SER A N 1
ATOM 1478 C CA . SER A 1 191 ? 17.322 -3.209 19.904 1.00 121.75 194 SER A CA 1
ATOM 1479 C C . SER A 1 191 ? 18.513 -2.578 19.194 1.00 115.77 194 SER A C 1
ATOM 1480 O O . SER A 1 191 ? 18.346 -1.603 18.452 1.00 131.46 194 SER A O 1
ATOM 1483 N N . LYS A 1 192 ? 19.718 -3.111 19.405 1.00 95.94 195 LYS A N 1
ATOM 1484 C CA . LYS A 1 192 ? 20.900 -2.598 18.725 1.00 91.94 195 LYS A CA 1
ATOM 1485 C C . LYS A 1 192 ? 21.095 -3.194 17.337 1.00 89.49 195 LYS A C 1
ATOM 1486 O O . LYS A 1 192 ? 21.901 -2.666 16.564 1.00 76.00 195 LYS A O 1
ATOM 1492 N N . ARG A 1 193 ? 20.384 -4.269 17.004 1.00 91.74 196 ARG A N 1
ATOM 1493 C CA . ARG A 1 193 ? 20.539 -4.934 15.717 1.00 80.12 196 ARG A CA 1
ATOM 1494 C C . ARG A 1 193 ? 19.608 -4.315 14.683 1.00 78.78 196 ARG A C 1
ATOM 1495 O O . ARG A 1 193 ? 18.426 -4.087 14.958 1.00 87.33 196 ARG A O 1
ATOM 1503 N N . LYS A 1 194 ? 20.148 -4.047 13.496 1.00 80.42 197 LYS A N 1
ATOM 1504 C CA . LYS A 1 194 ? 19.372 -3.601 12.344 1.00 85.20 197 LYS A CA 1
ATOM 1505 C C . LYS A 1 194 ? 19.620 -4.594 11.216 1.00 73.68 197 LYS A C 1
ATOM 1506 O O . LYS A 1 194 ? 20.715 -4.634 10.645 1.00 73.13 197 LYS A O 1
ATOM 1512 N N . TRP A 1 195 ? 18.606 -5.396 10.903 1.00 63.07 198 TRP A N 1
ATOM 1513 C CA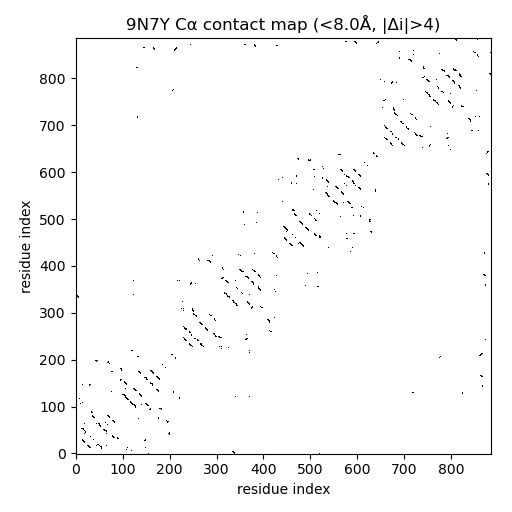 . TRP A 1 195 ? 18.729 -6.451 9.910 1.00 65.32 198 TRP A CA 1
ATOM 1514 C C . TRP A 1 195 ? 18.391 -5.915 8.526 1.00 70.25 198 TRP A C 1
ATOM 1515 O O . TRP A 1 195 ? 17.461 -5.119 8.364 1.00 71.65 198 TRP A O 1
ATOM 1526 N N . ILE A 1 196 ? 19.158 -6.351 7.525 1.00 59.98 199 ILE A N 1
ATOM 1527 C CA . ILE A 1 196 ? 18.909 -5.992 6.136 1.00 65.50 199 ILE A CA 1
ATOM 1528 C C . ILE A 1 196 ? 18.903 -7.261 5.293 1.00 67.20 199 ILE A C 1
ATOM 1529 O O . ILE A 1 196 ? 19.494 -8.281 5.652 1.00 67.73 199 ILE A O 1
ATOM 1534 N N . LYS A 1 197 ? 18.212 -7.184 4.158 1.00 75.33 200 LYS A N 1
ATOM 1535 C CA . LYS A 1 197 ? 18.051 -8.312 3.254 1.00 65.50 200 LYS A CA 1
ATOM 1536 C C . LYS A 1 197 ? 18.626 -7.973 1.885 1.00 77.67 200 LYS A C 1
ATOM 1537 O O . LYS A 1 197 ? 18.630 -6.812 1.464 1.00 81.78 200 LYS A O 1
ATOM 1543 N N . GLY A 1 198 ? 19.115 -9.001 1.194 1.00 77.10 201 GLY A N 1
ATOM 1544 C CA . GLY A 1 198 ? 19.577 -8.832 -0.169 1.00 87.33 201 GLY A CA 1
ATOM 1545 C C . GLY A 1 198 ? 20.885 -8.096 -0.327 1.00 85.53 201 GLY A C 1
ATOM 1546 O O . GLY A 1 198 ? 21.198 -7.645 -1.431 1.00 79.96 201 GLY A O 1
ATOM 1547 N N . TRP A 1 199 ? 21.664 -7.958 0.743 1.00 84.81 202 TRP A N 1
ATOM 1548 C CA . TRP A 1 199 ? 22.946 -7.277 0.640 1.00 83.66 202 TRP A CA 1
ATOM 1549 C C . TRP A 1 199 ? 23.952 -8.158 -0.089 1.00 86.47 202 TRP A C 1
ATOM 1550 O O . TRP A 1 199 ? 24.132 -9.331 0.253 1.00 78.61 202 TRP A O 1
ATOM 1561 N N . HIS A 1 200 ? 24.607 -7.589 -1.098 1.00 74.96 203 HIS A N 1
ATOM 1562 C CA . HIS A 1 200 ? 25.630 -8.306 -1.842 1.00 81.99 203 HIS A CA 1
ATOM 1563 C C . HIS A 1 200 ? 26.695 -7.317 -2.293 1.00 80.52 203 HIS A C 1
ATOM 1564 O O . HIS A 1 200 ? 26.472 -6.104 -2.325 1.00 83.86 203 HIS A O 1
ATOM 1571 N N . LEU A 1 201 ? 27.863 -7.854 -2.634 1.00 72.35 204 LEU A N 1
ATOM 1572 C CA . LEU A 1 201 ? 29.027 -7.060 -3.018 1.00 77.64 204 LEU A CA 1
ATOM 1573 C C . LEU A 1 201 ? 29.197 -7.176 -4.531 1.00 94.90 204 LEU A C 1
ATOM 1574 O O . LEU A 1 201 ? 29.969 -7.993 -5.034 1.00 103.32 204 LEU A O 1
ATOM 1579 N N . THR A 1 202 ? 28.465 -6.332 -5.262 1.00 95.80 205 THR A N 1
ATOM 1580 C CA . THR A 1 202 ? 28.453 -6.413 -6.718 1.00 99.51 205 THR A CA 1
ATOM 1581 C C . THR A 1 202 ? 29.759 -5.948 -7.349 1.00 106.52 205 THR A C 1
ATOM 1582 O O . THR A 1 202 ? 30.058 -6.342 -8.481 1.00 115.66 205 THR A O 1
ATOM 1586 N N . SER A 1 203 ? 30.540 -5.130 -6.650 1.00 106.35 206 SER A N 1
ATOM 1587 C CA . SER A 1 203 ? 31.755 -4.576 -7.229 1.00 121.18 206 SER A CA 1
ATOM 1588 C C . SER A 1 203 ? 32.901 -5.578 -7.159 1.00 116.49 206 SER A C 1
ATOM 1589 O O . SER A 1 203 ? 32.956 -6.439 -6.275 1.00 112.17 206 SER A O 1
ATOM 1592 N N . ASN A 1 204 ? 33.824 -5.457 -8.117 1.00 118.74 207 ASN A N 1
ATOM 1593 C CA . ASN A 1 204 ? 35.006 -6.310 -8.130 1.00 123.64 207 ASN A CA 1
ATOM 1594 C C . ASN A 1 204 ? 36.054 -5.794 -7.150 1.00 119.30 207 ASN A C 1
ATOM 1595 O O . ASN A 1 204 ? 36.667 -6.580 -6.419 1.00 111.76 207 ASN A O 1
ATOM 1600 N N . SER A 1 205 ? 36.257 -4.480 -7.106 1.00 123.51 208 SER A N 1
ATOM 1601 C CA . SER A 1 205 ? 37.221 -3.856 -6.212 1.00 111.81 208 SER A CA 1
ATOM 1602 C C . SER A 1 205 ? 36.495 -3.053 -5.141 1.00 111.18 208 SER A C 1
ATOM 1603 O O . SER A 1 205 ? 35.539 -2.329 -5.436 1.00 124.37 208 SER A O 1
ATOM 1606 N N . VAL A 1 206 ? 36.955 -3.187 -3.899 1.00 95.05 209 VAL A N 1
ATOM 1607 C CA . VAL A 1 206 ? 36.406 -2.459 -2.763 1.00 88.42 209 VAL A CA 1
ATOM 1608 C C . VAL A 1 206 ? 37.534 -1.684 -2.099 1.00 93.00 209 VAL A C 1
ATOM 1609 O O . VAL A 1 206 ? 38.650 -2.196 -1.954 1.00 96.58 209 VAL A O 1
ATOM 1613 N N . GLU A 1 207 ? 37.244 -0.448 -1.699 1.00 88.56 210 GLU A N 1
ATOM 1614 C CA . GLU A 1 207 ? 38.217 0.421 -1.040 1.00 81.00 210 GLU A CA 1
ATOM 1615 C C . GLU A 1 207 ? 37.898 0.437 0.452 1.00 93.02 210 GLU A C 1
ATOM 1616 O O . GLU A 1 207 ? 37.039 1.196 0.906 1.00 97.18 210 GLU A O 1
ATOM 1622 N N . TRP A 1 208 ? 38.598 -0.402 1.214 1.00 93.17 211 TRP A N 1
ATOM 1623 C CA . TRP A 1 208 ? 38.351 -0.563 2.640 1.00 96.55 211 TRP A CA 1
ATOM 1624 C C . TRP A 1 208 ? 39.645 -0.401 3.423 1.00 92.76 211 TRP A C 1
ATOM 1625 O O . TRP A 1 208 ? 40.707 -0.859 2.989 1.00 92.80 211 TRP A O 1
ATOM 1636 N N . GLY A 1 209 ? 39.544 0.250 4.578 1.00 97.80 212 GLY A N 1
ATOM 1637 C CA . GLY A 1 209 ? 40.667 0.359 5.499 1.00 89.36 212 GLY A CA 1
ATOM 1638 C C . GLY A 1 209 ? 41.873 1.086 4.949 1.00 91.55 212 GLY A C 1
ATOM 1639 O O . GLY A 1 209 ? 43.012 0.717 5.262 1.00 89.46 212 GLY A O 1
ATOM 1640 N N . GLY A 1 210 ? 41.651 2.124 4.146 1.00 96.82 213 GLY A N 1
ATOM 1641 C CA . GLY A 1 210 ? 42.760 2.791 3.496 1.00 98.34 213 GLY A CA 1
ATOM 1642 C C . GLY A 1 210 ? 43.502 1.927 2.506 1.00 85.59 213 GLY A C 1
ATOM 1643 O O . GLY A 1 210 ? 44.657 2.217 2.185 1.00 95.17 213 GLY A O 1
ATOM 1644 N N . HIS A 1 211 ? 42.869 0.864 2.016 1.00 78.75 214 HIS A N 1
ATOM 1645 C CA . HIS A 1 211 ? 43.483 -0.083 1.102 1.00 82.64 214 HIS A CA 1
ATOM 1646 C C . HIS A 1 211 ? 42.546 -0.323 -0.074 1.00 87.28 214 HIS A C 1
ATOM 1647 O O . HIS A 1 211 ? 41.376 0.070 -0.058 1.00 88.73 214 HIS A O 1
ATOM 1654 N N . LYS A 1 212 ? 43.075 -0.978 -1.102 1.00 82.25 215 LYS A N 1
ATOM 1655 C CA . LYS A 1 212 ? 42.291 -1.430 -2.247 1.00 73.35 215 LYS A CA 1
ATOM 1656 C C . LYS A 1 212 ? 42.280 -2.954 -2.201 1.00 79.54 215 LYS A C 1
ATOM 1657 O O . LYS A 1 212 ? 43.273 -3.601 -2.546 1.00 81.07 215 LYS A O 1
ATOM 1663 N N . VAL A 1 213 ? 41.159 -3.524 -1.768 1.00 85.54 216 VAL A N 1
ATOM 1664 C CA . VAL A 1 213 ? 41.039 -4.961 -1.558 1.00 84.22 216 VAL A CA 1
ATOM 1665 C C . VAL A 1 213 ? 40.305 -5.574 -2.742 1.00 81.71 216 VAL A C 1
ATOM 1666 O O . VAL A 1 213 ? 39.251 -5.076 -3.158 1.00 85.30 216 VAL A O 1
ATOM 1670 N N . PHE A 1 214 ? 40.861 -6.653 -3.283 1.00 83.26 217 PHE A N 1
ATOM 1671 C CA . PHE A 1 214 ? 40.272 -7.383 -4.394 1.00 85.01 217 PHE A CA 1
ATOM 1672 C C . PHE A 1 214 ? 39.654 -8.683 -3.894 1.00 94.59 217 PHE A C 1
ATOM 1673 O O . PHE A 1 214 ? 39.930 -9.143 -2.783 1.00 92.51 217 PHE A O 1
ATOM 1681 N N . MET A 1 215 ? 38.804 -9.273 -4.732 1.00 92.93 218 MET A N 1
ATOM 1682 C CA . MET A 1 215 ? 38.161 -10.538 -4.402 1.00 91.48 218 MET A CA 1
ATOM 1683 C C . MET A 1 215 ? 38.964 -11.749 -4.857 1.00 91.12 218 MET A C 1
ATOM 1684 O O . MET A 1 215 ? 38.583 -12.880 -4.537 1.00 102.92 218 MET A O 1
ATOM 1689 N N . ASP A 1 216 ? 40.053 -11.542 -5.590 1.00 91.16 219 ASP A N 1
ATOM 1690 C CA . ASP A 1 216 ? 40.898 -12.640 -6.044 1.00 104.85 219 ASP A CA 1
ATOM 1691 C C . ASP A 1 216 ? 42.342 -12.178 -6.218 1.00 90.99 219 ASP A C 1
ATOM 1692 O O . ASP A 1 216 ? 43.145 -12.849 -6.866 1.00 84.04 219 ASP A O 1
ATOM 1697 N N . GLY B 1 1 ? 57.682 -20.331 8.546 1.00 78.49 4 GLY B N 1
ATOM 1698 C CA . GLY B 1 1 ? 56.528 -21.172 8.283 1.00 84.18 4 GLY B CA 1
ATOM 1699 C C . GLY B 1 1 ? 56.412 -22.337 9.247 1.00 93.44 4 GLY B C 1
ATOM 1700 O O . GLY B 1 1 ? 55.689 -23.300 8.990 1.00 99.87 4 GLY B O 1
ATOM 1701 N N . SER B 1 2 ? 57.111 -22.239 10.380 1.00 103.73 5 SER B N 1
ATOM 1702 C CA . SER B 1 2 ? 57.136 -23.314 11.367 1.00 101.50 5 SER B CA 1
ATOM 1703 C C . SER B 1 2 ? 55.782 -23.487 12.041 1.00 109.03 5 SER B C 1
ATOM 1704 O O . SER B 1 2 ? 55.615 -24.386 12.873 1.00 114.71 5 SER B O 1
ATOM 1707 N N . HIS B 1 3 ? 54.826 -22.616 11.707 1.00 150.94 6 HIS B N 1
ATOM 1708 C CA . HIS B 1 3 ? 53.462 -22.699 12.214 1.00 151.75 6 HIS B CA 1
ATOM 1709 C C . HIS B 1 3 ? 52.931 -24.123 12.133 1.00 147.29 6 HIS B C 1
ATOM 1710 O O . HIS B 1 3 ? 52.887 -24.826 13.149 1.00 145.12 6 HIS B O 1
ATOM 1717 N N . MET B 1 4 ? 52.562 -24.561 10.920 1.00 100.05 7 MET B N 1
ATOM 1718 C CA . MET B 1 4 ? 51.928 -25.853 10.685 1.00 91.65 7 MET B CA 1
ATOM 1719 C C . MET B 1 4 ? 50.942 -26.136 11.812 1.00 91.63 7 MET B C 1
ATOM 1720 O O . MET B 1 4 ? 51.172 -27.046 12.617 1.00 89.23 7 MET B O 1
ATOM 1725 N N . PRO B 1 5 ? 49.843 -25.353 11.908 1.00 73.99 8 PRO B N 1
ATOM 1726 C CA . PRO B 1 5 ? 48.981 -25.388 13.099 1.00 56.23 8 PRO B CA 1
ATOM 1727 C C . PRO B 1 5 ? 48.690 -26.789 13.606 1.00 62.93 8 PRO B C 1
ATOM 1728 O O . PRO B 1 5 ? 48.387 -27.694 12.823 1.00 71.41 8 PRO B O 1
ATOM 1732 N N . ARG B 1 6 ? 48.797 -26.981 14.916 1.00 54.42 9 ARG B N 1
ATOM 1733 C CA . ARG B 1 6 ? 48.824 -28.310 15.501 1.00 56.09 9 ARG B CA 1
ATOM 1734 C C . ARG B 1 6 ? 47.724 -28.481 16.537 1.00 52.60 9 ARG B C 1
ATOM 1735 O O . ARG B 1 6 ? 47.416 -27.556 17.295 1.00 53.95 9 ARG B O 1
ATOM 1743 N N . ASP B 1 7 ? 47.142 -29.675 16.555 1.00 47.08 10 ASP B N 1
ATOM 1744 C CA . ASP B 1 7 ? 46.229 -30.104 17.604 1.00 55.46 10 ASP B CA 1
ATOM 1745 C C . ASP B 1 7 ? 47.010 -30.976 18.579 1.00 55.79 10 ASP B C 1
ATOM 1746 O O . ASP B 1 7 ? 47.568 -32.006 18.186 1.00 48.45 10 ASP B O 1
ATOM 1751 N N . TYR B 1 8 ? 47.059 -30.559 19.842 1.00 50.23 11 TYR B N 1
ATOM 1752 C CA . TYR B 1 8 ? 47.859 -31.240 20.850 1.00 46.82 11 TYR B CA 1
ATOM 1753 C C . TYR B 1 8 ? 47.067 -32.271 21.642 1.00 52.31 11 TYR B C 1
ATOM 1754 O O . TYR B 1 8 ? 47.570 -32.776 22.652 1.00 58.12 11 TYR B O 1
ATOM 1763 N N . THR B 1 9 ? 45.852 -32.596 21.211 1.00 49.34 12 THR B N 1
ATOM 1764 C CA . THR B 1 9 ? 45.027 -33.567 21.920 1.00 41.61 12 THR B CA 1
ATOM 1765 C C . THR B 1 9 ? 45.636 -34.968 21.865 1.00 53.50 12 THR B C 1
ATOM 1766 O O . THR B 1 9 ? 45.543 -35.703 22.858 1.00 59.76 12 THR B O 1
ATOM 1770 N N . PRO B 1 10 ? 46.235 -35.397 20.741 1.00 49.65 13 PRO B N 1
ATOM 1771 C CA . PRO B 1 10 ? 46.979 -36.667 20.759 1.00 39.21 13 PRO B CA 1
ATOM 1772 C C . PRO B 1 10 ? 47.943 -36.811 21.925 1.00 43.13 13 PRO B C 1
ATOM 1773 O O . PRO B 1 10 ? 48.124 -37.926 22.431 1.00 49.34 13 PRO B O 1
ATOM 1777 N N . ILE B 1 11 ? 48.571 -35.720 22.368 1.00 44.16 14 ILE B N 1
ATOM 1778 C CA . ILE B 1 11 ? 49.500 -35.803 23.489 1.00 41.65 14 ILE B CA 1
ATOM 1779 C C . ILE B 1 11 ? 48.752 -35.767 24.814 1.00 43.34 14 ILE B C 1
ATOM 1780 O O . ILE B 1 11 ? 49.125 -36.461 25.766 1.00 48.63 14 ILE B O 1
ATOM 1785 N N . CYS B 1 12 ? 47.691 -34.959 24.896 1.00 50.76 15 CYS B N 1
ATOM 1786 C CA . CYS B 1 12 ? 46.880 -34.916 26.110 1.00 47.69 15 CYS B CA 1
ATOM 1787 C C . CYS B 1 12 ? 46.286 -36.283 26.420 1.00 46.92 15 CYS B C 1
ATOM 1788 O O . CYS B 1 12 ? 46.201 -36.682 27.587 1.00 57.64 15 CYS B O 1
ATOM 1791 N N . ASP B 1 13 ? 45.876 -37.017 25.383 1.00 40.56 16 ASP B N 1
ATOM 1792 C CA . ASP B 1 13 ? 45.304 -38.344 25.574 1.00 44.12 16 ASP B CA 1
ATOM 1793 C C . ASP B 1 13 ? 46.293 -39.313 26.205 1.00 47.40 16 ASP B C 1
ATOM 1794 O O . ASP B 1 13 ? 45.873 -40.323 26.782 1.00 51.50 16 ASP B O 1
ATOM 1799 N N . ASN B 1 14 ? 47.591 -39.029 26.115 1.00 47.52 17 ASN B N 1
ATOM 1800 C CA . ASN B 1 14 ? 48.624 -39.902 26.651 1.00 49.41 17 ASN B CA 1
ATOM 1801 C C . ASN B 1 14 ? 49.272 -39.355 27.916 1.00 54.05 17 ASN B C 1
ATOM 1802 O O . ASN B 1 14 ? 50.228 -39.959 28.415 1.00 54.74 17 ASN B O 1
ATOM 1807 N N . ILE B 1 15 ? 48.787 -38.236 28.445 1.00 51.18 18 ILE B N 1
ATOM 1808 C CA . ILE B 1 15 ? 49.303 -37.692 29.697 1.00 47.26 18 ILE B CA 1
ATOM 1809 C C . ILE B 1 15 ? 48.653 -38.435 30.857 1.00 51.40 18 ILE B C 1
ATOM 1810 O O . ILE B 1 15 ? 47.435 -38.362 31.051 1.00 49.35 18 ILE B O 1
ATOM 1815 N N . VAL B 1 16 ? 49.463 -39.152 31.627 1.00 44.62 19 VAL B N 1
ATOM 1816 C CA . VAL B 1 16 ? 48.988 -39.849 32.807 1.00 46.03 19 VAL B CA 1
ATOM 1817 C C . VAL B 1 16 ? 49.406 -39.056 34.037 1.00 51.61 19 VAL B C 1
ATOM 1818 O O . VAL B 1 16 ? 50.334 -38.243 34.005 1.00 48.98 19 VAL B O 1
ATOM 1822 N N . LYS B 1 17 ? 48.703 -39.289 35.142 1.00 48.04 20 LYS B N 1
ATOM 1823 C CA . LYS B 1 17 ? 49.000 -38.649 36.419 1.00 39.51 20 LYS B CA 1
ATOM 1824 C C . LYS B 1 17 ? 49.297 -39.748 37.430 1.00 55.96 20 LYS B C 1
ATOM 1825 O O . LYS B 1 17 ? 48.415 -40.546 37.762 1.00 53.87 20 LYS B O 1
ATOM 1831 N N . LEU B 1 18 ? 50.536 -39.792 37.911 1.00 59.63 21 LEU B N 1
ATOM 1832 C CA . LEU B 1 18 ? 50.990 -40.851 38.799 1.00 56.03 21 LEU B CA 1
ATOM 1833 C C . LEU B 1 18 ? 51.006 -40.369 40.244 1.00 57.73 21 LEU B C 1
ATOM 1834 O O . LEU B 1 18 ? 51.308 -39.204 40.519 1.00 52.22 21 LEU B O 1
ATOM 1839 N N . THR B 1 19 ? 50.681 -41.276 41.164 1.00 54.94 22 THR B N 1
ATOM 1840 C CA . THR B 1 19 ? 50.688 -40.984 42.595 1.00 53.70 22 THR B CA 1
ATOM 1841 C C . THR B 1 19 ? 51.238 -42.200 43.328 1.00 54.54 22 THR B C 1
ATOM 1842 O O . THR B 1 19 ? 50.577 -43.241 43.390 1.00 67.78 22 THR B O 1
ATOM 1846 N N . LEU B 1 20 ? 52.442 -42.068 43.880 1.00 58.00 23 LEU B N 1
ATOM 1847 C CA . LEU B 1 20 ? 53.067 -43.130 44.661 1.00 61.16 23 LEU B CA 1
ATOM 1848 C C . LEU B 1 20 ? 52.777 -42.872 46.135 1.00 61.49 23 LEU B C 1
ATOM 1849 O O . LEU B 1 20 ? 53.330 -41.941 46.729 1.00 69.84 23 LEU B O 1
ATOM 1854 N N . THR B 1 21 ? 51.909 -43.690 46.724 1.00 63.71 24 THR B N 1
ATOM 1855 C CA . THR B 1 21 ? 51.508 -43.542 48.118 1.00 74.51 24 THR B CA 1
ATOM 1856 C C . THR B 1 21 ? 52.143 -44.657 48.938 1.00 79.49 24 THR B C 1
ATOM 1857 O O . THR B 1 21 ? 51.971 -45.840 48.624 1.00 69.25 24 THR B O 1
ATOM 1861 N N . SER B 1 22 ? 52.876 -44.278 49.985 1.00 89.68 25 SER B N 1
ATOM 1862 C CA . SER B 1 22 ? 53.578 -45.238 50.838 1.00 92.90 25 SER B CA 1
ATOM 1863 C C . SER B 1 22 ? 53.345 -44.844 52.294 1.00 94.07 25 SER B C 1
ATOM 1864 O O . SER B 1 22 ? 53.976 -43.909 52.797 1.00 111.36 25 SER B O 1
ATOM 1867 N N . ASP B 1 23 ? 52.434 -45.558 52.958 1.00 108.64 26 ASP B N 1
ATOM 1868 C CA . ASP B 1 23 ? 52.192 -45.406 54.395 1.00 121.01 26 ASP B CA 1
ATOM 1869 C C . ASP B 1 23 ? 51.751 -43.987 54.751 1.00 113.32 26 ASP B C 1
ATOM 1870 O O . ASP B 1 23 ? 52.213 -43.403 55.733 1.00 114.05 26 ASP B O 1
ATOM 1875 N N . GLY B 1 24 ? 50.843 -43.429 53.952 1.00 104.98 27 GLY B N 1
ATOM 1876 C CA . GLY B 1 24 ? 50.272 -42.128 54.210 1.00 105.62 27 GLY B CA 1
ATOM 1877 C C . GLY B 1 24 ? 50.919 -40.986 53.453 1.00 95.61 27 GLY B C 1
ATOM 1878 O O . GLY B 1 24 ? 50.283 -39.940 53.278 1.00 110.82 27 GLY B O 1
ATOM 1879 N N . LYS B 1 25 ? 52.162 -41.153 53.010 1.00 95.88 28 LYS B N 1
ATOM 1880 C CA . LYS B 1 25 ? 52.851 -40.131 52.235 1.00 102.35 28 LYS B CA 1
ATOM 1881 C C . LYS B 1 25 ? 52.665 -40.407 50.749 1.00 100.69 28 LYS B C 1
ATOM 1882 O O . LYS B 1 25 ? 52.779 -41.550 50.299 1.00 106.03 28 LYS B O 1
ATOM 1888 N N . SER B 1 26 ? 52.372 -39.352 49.991 1.00 80.96 29 SER B N 1
ATOM 1889 C CA . SER B 1 26 ? 52.099 -39.470 48.567 1.00 78.07 29 SER B CA 1
ATOM 1890 C C . SER B 1 26 ? 52.979 -38.510 47.781 1.00 68.26 29 SER B C 1
ATOM 1891 O O . SER B 1 26 ? 53.263 -37.397 48.235 1.00 70.87 29 SER B O 1
ATOM 1894 N N . ILE B 1 27 ? 53.412 -38.953 46.604 1.00 65.60 30 ILE B N 1
ATOM 1895 C CA . ILE B 1 27 ? 54.147 -38.125 45.654 1.00 67.38 30 ILE B CA 1
ATOM 1896 C C . ILE B 1 27 ? 53.398 -38.172 44.332 1.00 65.25 30 ILE B C 1
ATOM 1897 O O . ILE B 1 27 ? 53.194 -39.254 43.768 1.00 64.09 30 ILE B O 1
ATOM 1902 N N . THR B 1 28 ? 52.991 -37.005 43.839 1.00 73.30 31 THR B N 1
ATOM 1903 C CA . THR B 1 28 ? 52.166 -36.906 42.644 1.00 57.46 31 THR B CA 1
ATOM 1904 C C . THR B 1 28 ? 52.868 -36.068 41.587 1.00 54.98 31 THR B C 1
ATOM 1905 O O . THR B 1 28 ? 53.282 -34.935 41.856 1.00 64.20 31 THR B O 1
ATOM 1909 N N . LEU B 1 29 ? 53.001 -36.632 40.392 1.00 53.57 32 LEU B N 1
ATOM 1910 C CA . LEU B 1 29 ? 53.479 -35.910 39.223 1.00 51.77 32 LEU B CA 1
ATOM 1911 C C . LEU B 1 29 ? 52.870 -36.572 37.992 1.00 55.47 32 LEU B C 1
ATOM 1912 O O . LEU B 1 29 ? 51.984 -37.426 38.102 1.00 57.92 32 LEU B O 1
ATOM 1917 N N . TYR B 1 30 ? 53.345 -36.185 36.815 1.00 50.19 33 TYR B N 1
ATOM 1918 C CA . TYR B 1 30 ? 52.758 -36.638 35.565 1.00 50.38 33 TYR B CA 1
ATOM 1919 C C . TYR B 1 30 ? 53.744 -37.492 34.778 1.00 48.96 33 TYR B C 1
ATOM 1920 O O . TYR B 1 30 ? 54.949 -37.501 35.041 1.00 56.74 33 TYR B O 1
ATOM 1929 N N . GLY B 1 31 ? 53.203 -38.225 33.807 1.00 49.51 34 GLY B N 1
ATOM 1930 C CA . GLY B 1 31 ? 53.992 -39.074 32.942 1.00 48.66 34 GLY B CA 1
ATOM 1931 C C . GLY B 1 31 ? 53.364 -39.134 31.567 1.00 49.47 34 GLY B C 1
ATOM 1932 O O . GLY B 1 31 ? 52.373 -38.458 31.286 1.00 50.91 34 GLY B O 1
ATOM 1933 N N . LEU B 1 32 ? 53.952 -39.959 30.704 1.00 49.11 35 LEU B N 1
ATOM 1934 C CA . LEU B 1 32 ? 53.476 -40.128 29.339 1.00 50.23 35 LEU B CA 1
ATOM 1935 C C . LEU B 1 32 ? 53.299 -41.609 29.039 1.00 52.82 35 LEU B C 1
ATOM 1936 O O . LEU B 1 32 ? 54.133 -42.434 29.425 1.00 60.11 35 LEU B O 1
ATOM 1941 N N . GLN B 1 33 ? 52.213 -41.938 28.344 1.00 53.55 36 GLN B N 1
ATOM 1942 C CA . GLN B 1 33 ? 51.834 -43.320 28.069 1.00 55.32 36 GLN B CA 1
ATOM 1943 C C . GLN B 1 33 ? 52.330 -43.707 26.679 1.00 63.67 36 GLN B C 1
ATOM 1944 O O . GLN B 1 33 ? 51.833 -43.195 25.670 1.00 68.85 36 GLN B O 1
ATOM 1950 N N . TYR B 1 34 ? 53.303 -44.615 26.627 1.00 62.65 37 TYR B N 1
ATOM 1951 C CA . TYR B 1 34 ? 53.859 -45.112 25.368 1.00 55.48 37 TYR B CA 1
ATOM 1952 C C . TYR B 1 34 ? 53.862 -46.636 25.423 1.00 57.33 37 TYR B C 1
ATOM 1953 O O . TYR B 1 34 ? 54.730 -47.237 26.063 1.00 64.83 37 TYR B O 1
ATOM 1962 N N . GLY B 1 35 ? 52.898 -47.255 24.747 1.00 64.95 38 GLY B N 1
ATOM 1963 C CA . GLY B 1 35 ? 52.822 -48.708 24.743 1.00 59.43 38 GLY B CA 1
ATOM 1964 C C . GLY B 1 35 ? 52.579 -49.243 26.139 1.00 56.07 38 GLY B C 1
ATOM 1965 O O . GLY B 1 35 ? 51.715 -48.757 26.876 1.00 70.54 38 GLY B O 1
ATOM 1966 N N . ASN B 1 36 ? 53.350 -50.264 26.515 1.00 54.40 39 ASN B N 1
ATOM 1967 C CA . ASN B 1 36 ? 53.330 -50.800 27.867 1.00 55.47 39 ASN B CA 1
ATOM 1968 C C . ASN B 1 36 ? 54.342 -50.113 28.776 1.00 53.97 39 ASN B C 1
ATOM 1969 O O . ASN B 1 36 ? 54.750 -50.695 29.788 1.00 58.12 39 ASN B O 1
ATOM 1974 N N . TYR B 1 37 ? 54.755 -48.894 28.435 1.00 61.28 40 TYR B N 1
ATOM 1975 C CA . TYR B 1 37 ? 55.735 -48.151 29.209 1.00 46.69 40 TYR B CA 1
ATOM 1976 C C . TYR B 1 37 ? 55.191 -46.771 29.545 1.00 50.99 40 TYR B C 1
ATOM 1977 O O . TYR B 1 37 ? 54.359 -46.217 28.822 1.00 52.55 40 TYR B O 1
ATOM 1986 N N . ILE B 1 38 ? 55.675 -46.222 30.656 1.00 49.97 41 ILE B N 1
ATOM 1987 C CA . ILE B 1 38 ? 55.316 -44.881 31.099 1.00 53.08 41 ILE B CA 1
ATOM 1988 C C . ILE B 1 38 ? 56.604 -44.100 31.312 1.00 55.75 41 ILE B C 1
ATOM 1989 O O . ILE B 1 38 ? 57.452 -44.503 32.117 1.00 52.18 41 ILE B O 1
ATOM 1994 N N . ILE B 1 39 ? 56.753 -42.995 30.589 1.00 54.57 42 ILE B N 1
ATOM 1995 C CA . ILE B 1 39 ? 57.917 -42.128 30.723 1.00 56.31 42 ILE B CA 1
ATOM 1996 C C . ILE B 1 39 ? 57.586 -41.043 31.738 1.00 47.41 42 ILE B C 1
ATOM 1997 O O . ILE B 1 39 ? 56.618 -40.295 31.565 1.00 55.15 42 ILE B O 1
ATOM 2002 N N . THR B 1 40 ? 58.388 -40.954 32.796 1.00 47.79 43 THR B N 1
ATOM 2003 C CA . THR B 1 40 ? 58.117 -40.024 33.881 1.00 62.13 43 THR B CA 1
ATOM 2004 C C . THR B 1 40 ? 59.436 -39.608 34.522 1.00 60.87 43 THR B C 1
ATOM 2005 O O . THR B 1 40 ? 60.520 -39.989 34.070 1.00 66.49 43 THR B O 1
ATOM 2009 N N . ASN B 1 41 ? 59.334 -38.810 35.580 1.00 54.32 44 ASN B N 1
ATOM 2010 C CA . ASN B 1 41 ? 60.507 -38.303 36.273 1.00 65.63 44 ASN B CA 1
ATOM 2011 C C . ASN B 1 41 ? 61.025 -39.325 37.278 1.00 60.24 44 ASN B C 1
ATOM 2012 O O . ASN B 1 41 ? 60.269 -40.133 37.825 1.00 59.75 44 ASN B O 1
ATOM 2017 N N . ARG B 1 42 ? 62.338 -39.279 37.522 1.00 56.80 45 ARG B N 1
ATOM 2018 C CA . ARG B 1 42 ? 62.936 -40.192 38.489 1.00 62.21 45 ARG B CA 1
ATOM 2019 C C . ARG B 1 42 ? 62.593 -39.808 39.922 1.00 70.86 45 ARG B C 1
ATOM 2020 O O . ARG B 1 42 ? 62.513 -40.685 40.790 1.00 70.32 45 ARG B O 1
ATOM 2028 N N . HIS B 1 43 ? 62.385 -38.517 40.194 1.00 57.60 46 HIS B N 1
ATOM 2029 C CA . HIS B 1 43 ? 62.126 -38.125 41.580 1.00 67.31 46 HIS B CA 1
ATOM 2030 C C . HIS B 1 43 ? 60.731 -38.522 42.065 1.00 69.83 46 HIS B C 1
ATOM 2031 O O . HIS B 1 43 ? 60.338 -38.118 43.169 1.00 76.76 46 HIS B O 1
ATOM 2038 N N . LEU B 1 44 ? 59.978 -39.292 41.274 1.00 59.42 47 LEU B N 1
ATOM 2039 C CA . LEU B 1 44 ? 58.747 -39.889 41.776 1.00 64.97 47 LEU B CA 1
ATOM 2040 C C . LEU B 1 44 ? 59.036 -40.982 42.796 1.00 74.02 47 LEU B C 1
ATOM 2041 O O . LEU B 1 44 ? 58.269 -41.158 43.750 1.00 86.16 47 LEU B O 1
ATOM 2046 N N . PHE B 1 45 ? 60.134 -41.711 42.622 1.00 76.03 48 PHE B N 1
ATOM 2047 C CA . PHE B 1 45 ? 60.468 -42.851 43.475 1.00 78.75 48 PHE B CA 1
ATOM 2048 C C . PHE B 1 45 ? 61.275 -42.432 44.700 1.00 73.22 48 PHE B C 1
ATOM 2049 O O . PHE B 1 45 ? 62.321 -43.002 45.007 1.00 64.62 48 PHE B O 1
ATOM 2057 N N . ARG B 1 46 ? 60.787 -41.418 45.413 1.00 69.35 49 ARG B N 1
ATOM 2058 C CA . ARG B 1 46 ? 61.380 -41.054 46.693 1.00 81.04 49 ARG B CA 1
ATOM 2059 C C . ARG B 1 46 ? 60.851 -41.911 47.833 1.00 82.14 49 ARG B C 1
ATOM 2060 O O . ARG B 1 46 ? 61.499 -41.997 48.881 1.00 87.54 49 ARG B O 1
ATOM 2068 N N . LEU B 1 47 ? 59.694 -42.542 47.650 1.00 87.20 50 LEU B N 1
ATOM 2069 C CA . LEU B 1 47 ? 59.088 -43.419 48.648 1.00 76.44 50 LEU B CA 1
ATOM 2070 C C . LEU B 1 47 ? 59.265 -44.858 48.179 1.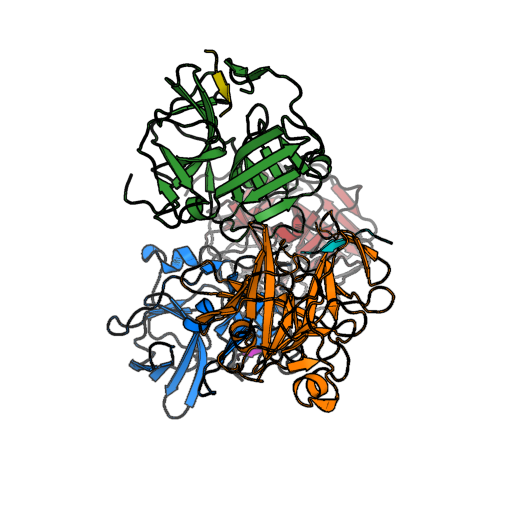00 79.40 50 LEU B C 1
ATOM 2071 O O . LEU B 1 47 ? 58.541 -45.327 47.296 1.00 93.22 50 LEU B O 1
ATOM 2076 N N . ASN B 1 48 ? 60.232 -45.554 48.768 1.00 88.95 51 ASN B N 1
ATOM 2077 C CA . ASN B 1 48 ? 60.422 -46.965 48.471 1.00 87.07 51 ASN B CA 1
ATOM 2078 C C . ASN B 1 48 ? 59.234 -47.779 48.972 1.00 94.56 51 ASN B C 1
ATOM 2079 O O . ASN B 1 48 ? 58.648 -47.482 50.016 1.00 111.03 51 ASN B O 1
ATOM 2084 N N . ASN B 1 49 ? 58.885 -48.817 48.209 1.00 98.96 52 ASN B N 1
ATOM 2085 C CA . ASN B 1 49 ? 57.782 -49.714 48.542 1.00 102.15 52 ASN B CA 1
ATOM 2086 C C . ASN B 1 49 ? 56.476 -48.956 48.746 1.00 101.62 52 ASN B C 1
ATOM 2087 O O . ASN B 1 49 ? 56.132 -48.590 49.875 1.00 108.39 52 ASN B O 1
ATOM 2092 N N . GLY B 1 50 ? 55.739 -48.726 47.665 1.00 89.47 53 GLY B N 1
ATOM 2093 C CA . GLY B 1 50 ? 54.480 -48.018 47.761 1.00 84.50 53 GLY B CA 1
ATOM 2094 C C . GLY B 1 50 ? 53.432 -48.543 46.805 1.00 83.24 53 GLY B C 1
ATOM 2095 O O . GLY B 1 50 ? 53.583 -49.630 46.237 1.00 82.19 53 GLY B O 1
ATOM 2096 N N . THR B 1 51 ? 52.361 -47.777 46.621 1.00 75.89 54 THR B N 1
ATOM 2097 C CA . THR B 1 51 ? 51.274 -48.134 45.717 1.00 58.35 54 THR B CA 1
ATOM 2098 C C . THR B 1 51 ? 51.220 -47.089 44.612 1.00 63.02 54 THR B C 1
ATOM 2099 O O . THR B 1 51 ? 50.815 -45.946 44.853 1.00 61.25 54 THR B O 1
ATOM 2103 N N . LEU B 1 52 ? 51.634 -47.477 43.408 1.00 64.84 55 LEU B N 1
ATOM 2104 C CA . LEU B 1 52 ? 51.648 -46.565 42.272 1.00 46.89 55 LEU B CA 1
ATOM 2105 C C . LEU B 1 52 ? 50.266 -46.514 41.634 1.00 58.35 55 LEU B C 1
ATOM 2106 O O . LEU B 1 52 ? 49.778 -47.523 41.114 1.00 57.87 55 LEU B O 1
ATOM 2111 N N . THR B 1 53 ? 49.637 -45.343 41.677 1.00 61.82 56 THR B N 1
ATOM 2112 C CA . THR B 1 53 ? 48.349 -45.114 41.037 1.00 51.98 56 THR B CA 1
ATOM 2113 C C . THR B 1 53 ? 48.583 -44.368 39.730 1.00 51.37 56 THR B C 1
ATOM 2114 O O . THR B 1 53 ? 49.203 -43.300 39.725 1.00 56.45 56 THR B O 1
ATOM 2118 N N . ILE B 1 54 ? 48.094 -44.931 38.629 1.00 52.16 57 ILE B N 1
ATOM 2119 C CA . ILE B 1 54 ? 48.218 -44.328 37.307 1.00 51.58 57 ILE B CA 1
ATOM 2120 C C . ILE B 1 54 ? 46.829 -43.935 36.829 1.00 49.81 57 ILE B C 1
ATOM 2121 O O . ILE B 1 54 ? 45.939 -44.787 36.713 1.00 52.28 57 ILE B O 1
ATOM 2126 N N . GLU B 1 55 ? 46.643 -42.649 36.548 1.00 48.97 58 GLU B N 1
ATOM 2127 C CA . GLU B 1 55 ? 45.379 -42.122 36.044 1.00 51.23 58 GLU B CA 1
ATOM 2128 C C . GLU B 1 55 ? 45.567 -41.728 34.586 1.00 55.99 58 GLU B C 1
ATOM 2129 O O . GLU B 1 55 ? 46.248 -40.741 34.286 1.00 55.04 58 GLU B O 1
ATOM 2135 N N . SER B 1 56 ? 44.966 -42.498 33.686 1.00 67.45 59 SER B N 1
ATOM 2136 C CA . SER B 1 56 ? 44.947 -42.199 32.263 1.00 71.10 59 SER B CA 1
ATOM 2137 C C . SER B 1 56 ? 43.504 -42.034 31.807 1.00 61.19 59 SER B C 1
ATOM 2138 O O . SER B 1 56 ? 42.558 -42.305 32.551 1.00 62.61 59 SER B O 1
ATOM 2141 N N . LYS B 1 57 ? 43.337 -41.578 30.563 1.00 56.17 60 LYS B N 1
ATOM 2142 C CA . LYS B 1 57 ? 41.995 -41.465 30.005 1.00 60.76 60 LYS B CA 1
ATOM 2143 C C . LYS B 1 57 ? 41.355 -42.828 29.784 1.00 63.12 60 LYS B C 1
ATOM 2144 O O . LYS B 1 57 ? 40.132 -42.909 29.634 1.00 77.08 60 LYS B O 1
ATOM 2150 N N . ASN B 1 58 ? 42.154 -43.897 29.761 1.00 64.80 61 ASN B N 1
ATOM 2151 C CA . ASN B 1 58 ? 41.596 -45.241 29.678 1.00 73.09 61 ASN B CA 1
ATOM 2152 C C . ASN B 1 58 ? 40.973 -45.649 31.007 1.00 73.15 61 ASN B C 1
ATOM 2153 O O . ASN B 1 58 ? 39.807 -46.056 31.063 1.00 89.63 61 ASN B O 1
ATOM 2158 N N . GLY B 1 59 ? 41.735 -45.539 32.088 1.00 70.13 62 GLY B N 1
ATOM 2159 C CA . GLY B 1 59 ? 41.232 -45.885 33.403 1.00 73.36 62 GLY B CA 1
ATOM 2160 C C . GLY B 1 59 ? 42.288 -45.610 34.449 1.00 67.46 62 GLY B C 1
ATOM 2161 O O . GLY B 1 59 ? 43.420 -45.223 34.140 1.00 63.69 62 GLY B O 1
ATOM 2162 N N . THR B 1 60 ? 41.897 -45.815 35.705 1.00 67.89 63 THR B N 1
ATOM 2163 C CA . THR B 1 60 ? 42.780 -45.617 36.850 1.00 55.92 63 THR B CA 1
ATOM 2164 C C . THR B 1 60 ? 43.311 -46.979 37.286 1.00 54.82 63 THR B C 1
ATOM 2165 O O . THR B 1 60 ? 42.548 -47.829 37.757 1.00 62.15 63 THR B O 1
ATOM 2169 N N . TYR B 1 61 ? 44.615 -47.182 37.130 1.00 64.11 64 TYR B N 1
ATOM 2170 C CA . TYR B 1 61 ? 45.258 -48.451 37.436 1.00 63.26 64 TYR B CA 1
ATOM 2171 C C . TYR B 1 61 ? 46.041 -48.342 38.735 1.00 58.97 64 TYR B C 1
ATOM 2172 O O . TYR B 1 61 ? 46.651 -47.307 39.022 1.00 56.43 64 TYR B O 1
ATOM 2181 N N . THR B 1 62 ? 46.025 -49.418 39.518 1.00 61.66 65 THR B N 1
ATOM 2182 C CA . THR B 1 62 ? 46.715 -49.466 40.804 1.00 58.64 65 THR B CA 1
ATOM 2183 C C . THR B 1 62 ? 47.634 -50.682 40.817 1.00 54.51 65 THR B C 1
ATOM 2184 O O . THR B 1 62 ? 47.192 -51.799 41.100 1.00 53.43 65 THR B O 1
ATOM 2188 N N . ILE B 1 63 ? 48.908 -50.460 40.514 1.00 60.85 66 ILE B N 1
ATOM 2189 C CA . ILE B 1 63 ? 49.932 -51.495 40.579 1.00 59.54 66 ILE B CA 1
ATOM 2190 C C . ILE B 1 63 ? 50.750 -51.268 41.841 1.00 68.03 66 ILE B C 1
ATOM 2191 O O . ILE B 1 63 ? 51.338 -50.195 42.026 1.00 76.00 66 ILE B O 1
ATOM 2196 N N . ALA B 1 64 ? 50.784 -52.270 42.712 1.00 66.43 67 ALA B N 1
ATOM 2197 C CA . ALA B 1 64 ? 51.496 -52.181 43.973 1.00 77.55 67 ALA B CA 1
ATOM 2198 C C . ALA B 1 64 ? 52.875 -52.822 43.839 1.00 88.92 67 ALA B C 1
ATOM 2199 O O . ALA B 1 64 ? 53.316 -53.181 42.743 1.00 87.44 67 ALA B O 1
ATOM 2201 N N . ASP B 1 65 ? 53.561 -52.975 44.974 1.00 103.73 68 ASP B N 1
ATOM 2202 C CA . ASP B 1 65 ? 54.926 -53.494 45.023 1.00 99.06 68 ASP B CA 1
ATOM 2203 C C . ASP B 1 65 ? 55.853 -52.643 44.153 1.00 97.02 68 ASP B C 1
ATOM 2204 O O . ASP B 1 65 ? 56.510 -53.129 43.229 1.00 103.86 68 ASP B O 1
ATOM 2209 N N . SER B 1 66 ? 55.888 -51.344 44.468 1.00 73.64 69 SER B N 1
ATOM 2210 C CA . SER B 1 66 ? 56.704 -50.411 43.699 1.00 64.36 69 SER B CA 1
ATOM 2211 C C . SER B 1 66 ? 58.187 -50.751 43.766 1.00 82.19 69 SER B C 1
ATOM 2212 O O . SER B 1 66 ? 58.945 -50.340 42.881 1.00 81.03 69 SER B O 1
ATOM 2215 N N . LYS B 1 67 ? 58.619 -51.486 44.796 1.00 81.51 70 LYS B N 1
ATOM 2216 C CA . LYS B 1 67 ? 59.981 -52.011 44.805 1.00 74.31 70 LYS B CA 1
ATOM 2217 C C . LYS B 1 67 ? 60.202 -52.983 43.654 1.00 83.53 70 LYS B C 1
ATOM 2218 O O . LYS B 1 67 ? 61.245 -52.948 42.992 1.00 90.85 70 LYS B O 1
ATOM 2224 N N . THR B 1 68 ? 59.230 -53.859 43.400 1.00 82.24 71 THR B N 1
ATOM 2225 C CA . THR B 1 68 ? 59.363 -54.831 42.323 1.00 79.95 71 THR B CA 1
ATOM 2226 C C . THR B 1 68 ? 59.200 -54.212 40.940 1.00 72.11 71 THR B C 1
ATOM 2227 O O . THR B 1 68 ? 59.420 -54.908 39.944 1.00 65.47 71 THR B O 1
ATOM 2231 N N . LEU B 1 69 ? 58.831 -52.936 40.854 1.00 77.89 72 LEU B N 1
ATOM 2232 C CA . LEU B 1 69 ? 58.588 -52.313 39.559 1.00 69.84 72 LEU B CA 1
ATOM 2233 C C . LEU B 1 69 ? 59.885 -52.186 38.770 1.00 75.04 72 LEU B C 1
ATOM 2234 O O . LEU B 1 69 ? 60.897 -51.702 39.286 1.00 75.46 72 LEU B O 1
ATOM 2239 N N . GLU B 1 70 ? 59.849 -52.627 37.515 1.00 77.88 73 GLU B N 1
ATOM 2240 C CA . GLU B 1 70 ? 61.004 -52.557 36.632 1.00 67.40 73 GLU B CA 1
ATOM 2241 C C . GLU B 1 70 ? 61.061 -51.185 35.975 1.00 63.84 73 GLU B C 1
ATOM 2242 O O . GLU B 1 70 ? 60.079 -50.733 35.377 1.00 63.88 73 GLU B O 1
ATOM 2248 N N . VAL B 1 71 ? 62.211 -50.528 36.089 1.00 65.85 74 VAL B N 1
ATOM 2249 C CA . VAL B 1 71 ? 62.400 -49.181 35.568 1.00 56.74 74 VAL B CA 1
ATOM 2250 C C . VAL B 1 71 ? 63.764 -49.101 34.899 1.00 57.92 74 VAL B C 1
ATOM 2251 O O . VAL B 1 71 ? 64.756 -49.620 35.422 1.00 58.29 74 VAL B O 1
ATOM 2255 N N . HIS B 1 72 ? 63.811 -48.461 33.733 1.00 55.28 75 HIS B N 1
ATOM 2256 C CA . HIS B 1 72 ? 65.064 -48.190 33.036 1.00 54.13 75 HIS B CA 1
ATOM 2257 C C . HIS B 1 72 ? 65.398 -46.717 33.234 1.00 57.24 75 HIS B C 1
ATOM 2258 O O . HIS B 1 72 ? 64.712 -45.841 32.699 1.00 61.39 75 HIS B O 1
ATOM 2265 N N . LEU B 1 73 ? 66.445 -46.447 34.005 1.00 59.39 76 LEU B N 1
ATOM 2266 C CA . LEU B 1 73 ? 66.835 -45.075 34.287 1.00 55.60 76 LEU B CA 1
ATOM 2267 C C . LEU B 1 73 ? 67.572 -44.483 33.093 1.00 62.92 76 LEU B C 1
ATOM 2268 O O . LEU B 1 73 ? 68.492 -45.100 32.550 1.00 75.94 76 LEU B O 1
ATOM 2273 N N . ILE B 1 74 ? 67.163 -43.292 32.684 1.00 60.74 77 ILE B N 1
ATOM 2274 C CA . ILE B 1 74 ? 67.891 -42.548 31.664 1.00 63.77 77 ILE B CA 1
ATOM 2275 C C . ILE B 1 74 ? 69.137 -41.947 32.298 1.00 80.53 77 ILE B C 1
ATOM 2276 O O . ILE B 1 74 ? 69.100 -41.443 33.427 1.00 86.23 77 ILE B O 1
ATOM 2281 N N . GLU B 1 75 ? 70.249 -42.006 31.567 1.00 100.74 78 GLU B N 1
ATOM 2282 C CA . GLU B 1 75 ? 71.557 -41.672 32.120 1.00 103.45 78 GLU B CA 1
ATOM 2283 C C . GLU B 1 75 ? 71.613 -40.225 32.592 1.00 108.79 78 GLU B C 1
ATOM 2284 O O . GLU B 1 75 ? 71.457 -39.294 31.795 1.00 109.21 78 GLU B O 1
ATOM 2290 N N . GLY B 1 76 ? 71.833 -40.041 33.893 1.00 99.26 79 GLY B N 1
ATOM 2291 C CA . GLY B 1 76 ? 72.004 -38.721 34.471 1.00 103.95 79 GLY B CA 1
ATOM 2292 C C . GLY B 1 76 ? 70.727 -37.912 34.576 1.00 101.02 79 GLY B C 1
ATOM 2293 O O . GLY B 1 76 ? 70.502 -37.217 35.571 1.00 88.79 79 GLY B O 1
ATOM 2294 N N . LYS B 1 77 ? 69.885 -37.995 33.551 1.00 90.60 80 LYS B N 1
ATOM 2295 C CA . LYS B 1 77 ? 68.658 -37.220 33.505 1.00 81.08 80 LYS B CA 1
ATOM 2296 C C . LYS B 1 77 ? 67.678 -37.668 34.587 1.00 73.63 80 LYS B C 1
ATOM 2297 O O . LYS B 1 77 ? 67.739 -38.789 35.098 1.00 62.11 80 LYS B O 1
ATOM 2303 N N . ASP B 1 78 ? 66.757 -36.764 34.929 1.00 68.15 81 ASP B N 1
ATOM 2304 C CA . ASP B 1 78 ? 65.663 -37.077 35.842 1.00 59.25 81 ASP B CA 1
ATOM 2305 C C . ASP B 1 78 ? 64.545 -37.715 35.025 1.00 59.60 81 ASP B C 1
ATOM 2306 O O . ASP B 1 78 ? 63.406 -37.245 35.038 1.00 59.61 81 ASP B O 1
ATOM 2311 N N . LEU B 1 79 ? 64.873 -38.767 34.278 1.00 67.88 82 LEU B N 1
ATOM 2312 C CA . LEU B 1 79 ? 63.919 -39.443 33.412 1.00 54.37 82 LEU B CA 1
ATOM 2313 C C . LEU B 1 79 ? 64.018 -40.944 33.632 1.00 52.60 82 LEU B C 1
ATOM 2314 O O . LEU B 1 79 ? 65.089 -41.469 33.942 1.00 59.35 82 LEU B O 1
ATOM 2319 N N . VAL B 1 80 ? 62.893 -41.634 33.465 1.00 54.30 83 VAL B N 1
ATOM 2320 C CA . VAL B 1 80 ? 62.843 -43.066 33.734 1.00 57.33 83 VAL B CA 1
ATOM 2321 C C . VAL B 1 80 ? 61.692 -43.666 32.938 1.00 54.98 83 VAL B C 1
ATOM 2322 O O . VAL B 1 80 ? 60.620 -43.067 32.821 1.00 53.90 83 VAL B O 1
ATOM 2326 N N . ILE B 1 81 ? 61.926 -44.854 32.390 1.00 56.07 84 ILE B N 1
ATOM 2327 C CA . ILE B 1 81 ? 60.918 -45.603 31.649 1.00 51.90 84 ILE B CA 1
ATOM 2328 C C . ILE B 1 81 ? 60.375 -46.686 32.572 1.00 55.45 84 ILE B C 1
ATOM 2329 O O . ILE B 1 81 ? 61.098 -47.616 32.946 1.00 65.83 84 ILE B O 1
ATOM 2334 N N . LEU B 1 82 ? 59.101 -46.572 32.943 1.00 53.79 85 LEU B N 1
ATOM 2335 C CA . LEU B 1 82 ? 58.453 -47.547 33.810 1.00 52.39 85 LEU B CA 1
ATOM 2336 C C . LEU B 1 82 ? 57.836 -48.653 32.966 1.00 51.46 85 LEU B C 1
ATOM 2337 O O . LE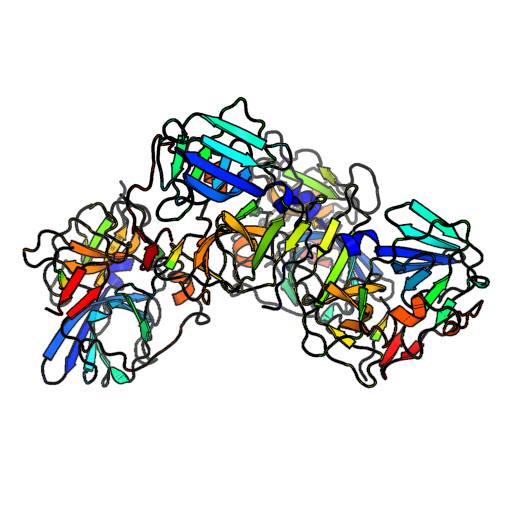U B 1 82 ? 57.156 -48.377 31.975 1.00 62.06 85 LEU B O 1
ATOM 2342 N N . LYS B 1 83 ? 58.072 -49.901 33.361 1.00 53.31 86 LYS B N 1
ATOM 2343 C CA . LYS B 1 83 ? 57.490 -51.057 32.694 1.00 52.21 86 LYS B CA 1
ATOM 2344 C C . LYS B 1 83 ? 56.232 -51.476 33.443 1.00 52.16 86 LYS B C 1
ATOM 2345 O O . LYS B 1 83 ? 56.280 -51.733 34.651 1.00 59.04 86 LYS B O 1
ATOM 2351 N N . MET B 1 84 ? 55.126 -51.541 32.736 1.00 48.10 87 MET B N 1
ATOM 2352 C CA . MET B 1 84 ? 53.895 -51.961 33.383 1.00 54.85 87 MET B CA 1
ATOM 2353 C C . MET B 1 84 ? 53.708 -53.468 33.248 1.00 54.66 87 MET B C 1
ATOM 2354 O O . MET B 1 84 ? 54.208 -54.079 32.298 1.00 63.07 87 MET B O 1
ATOM 2359 N N . PRO B 1 85 ? 53.009 -54.091 34.197 1.00 56.81 88 PRO B N 1
ATOM 2360 C CA . PRO B 1 85 ? 52.690 -55.514 34.053 1.00 73.60 88 PRO B CA 1
ATOM 2361 C C . PRO B 1 85 ? 51.836 -55.758 32.818 1.00 70.94 88 PRO B C 1
ATOM 2362 O O . PRO B 1 85 ? 51.116 -54.873 32.349 1.00 78.97 88 PRO B O 1
ATOM 2366 N N . ASP B 1 86 ? 51.927 -56.981 32.290 1.00 85.51 89 ASP B N 1
ATOM 2367 C CA . ASP B 1 86 ? 51.201 -57.324 31.072 1.00 87.64 89 ASP B CA 1
ATOM 2368 C C . ASP B 1 86 ? 49.692 -57.211 31.243 1.00 78.65 89 ASP B C 1
ATOM 2369 O O . ASP B 1 86 ? 48.978 -57.061 30.246 1.00 81.58 89 ASP B O 1
ATOM 2374 N N . SER B 1 87 ? 49.192 -57.276 32.479 1.00 75.31 90 SER B N 1
ATOM 2375 C CA . SER B 1 87 ? 47.756 -57.156 32.705 1.00 73.27 90 SER B CA 1
ATOM 2376 C C . SER B 1 87 ? 47.249 -55.757 32.380 1.00 79.01 90 SER B C 1
ATOM 2377 O O . SER B 1 87 ? 46.083 -55.595 32.001 1.00 83.06 90 SER B O 1
ATOM 2380 N N . VAL B 1 88 ? 48.096 -54.747 32.518 1.00 69.78 91 VAL B N 1
ATOM 2381 C CA . VAL B 1 88 ? 47.686 -53.369 32.242 1.00 63.51 91 VAL B CA 1
ATOM 2382 C C . VAL B 1 88 ? 47.647 -53.162 30.729 1.00 76.70 91 VAL B C 1
ATOM 2383 O O . VAL B 1 88 ? 48.632 -53.480 30.044 1.00 76.65 91 VAL B O 1
ATOM 2387 N N . PRO B 1 89 ? 46.546 -52.648 30.180 1.00 74.10 92 PRO B N 1
ATOM 2388 C CA . PRO B 1 89 ? 46.481 -52.426 28.732 1.00 59.52 92 PRO B CA 1
ATOM 2389 C C . PRO B 1 89 ? 47.526 -51.420 28.276 1.00 63.48 92 PRO B C 1
ATOM 2390 O O . PRO B 1 89 ? 47.781 -50.413 28.941 1.00 68.24 92 PRO B O 1
ATOM 2394 N N . ALA B 1 90 ? 48.136 -51.706 27.130 1.00 60.70 93 ALA B N 1
ATOM 2395 C CA . ALA B 1 90 ? 49.141 -50.814 26.579 1.00 63.05 93 ALA B CA 1
ATOM 2396 C C . ALA B 1 90 ? 48.485 -49.572 25.983 1.00 59.74 93 ALA B C 1
ATOM 2397 O O . ALA B 1 90 ? 47.276 -49.524 25.744 1.00 55.82 93 ALA B O 1
ATOM 2399 N N . ALA B 1 91 ? 49.305 -48.556 25.751 1.00 52.02 94 ALA B N 1
ATOM 2400 C CA . ALA B 1 91 ? 48.868 -47.332 25.100 1.00 56.89 94 ALA B CA 1
ATOM 2401 C C . ALA B 1 91 ? 49.343 -47.313 23.652 1.00 71.17 94 ALA B C 1
ATOM 2402 O O . ALA B 1 91 ? 50.062 -48.204 23.192 1.00 76.36 94 ALA B O 1
ATOM 2404 N N . ASP B 1 92 ? 48.922 -46.283 22.925 1.00 79.93 95 ASP B N 1
ATOM 2405 C CA . ASP B 1 92 ? 49.407 -46.108 21.566 1.00 81.83 95 ASP B CA 1
ATOM 2406 C C . ASP B 1 92 ? 50.839 -45.584 21.582 1.00 88.76 95 ASP B C 1
ATOM 2407 O O . ASP B 1 92 ? 51.283 -44.946 22.541 1.00 87.23 95 ASP B O 1
ATOM 2412 N N . THR B 1 93 ? 51.571 -45.878 20.509 1.00 72.57 96 THR B N 1
ATOM 2413 C CA . THR B 1 93 ? 52.929 -45.384 20.328 1.00 62.57 96 THR B CA 1
ATOM 2414 C C . THR B 1 93 ? 52.971 -44.146 19.438 1.00 62.15 96 THR B C 1
ATOM 2415 O O . THR B 1 93 ? 53.962 -43.916 18.737 1.00 64.96 96 THR B O 1
ATOM 2419 N N . THR B 1 94 ? 51.906 -43.343 19.457 1.00 63.29 97 THR B N 1
ATOM 2420 C CA . THR B 1 94 ? 51.819 -42.152 18.624 1.00 61.21 97 THR B CA 1
ATOM 2421 C C . THR B 1 94 ? 52.629 -40.982 19.165 1.00 59.24 97 THR B C 1
ATOM 2422 O O . THR B 1 94 ? 52.776 -39.978 18.460 1.00 71.75 97 THR B O 1
ATOM 2426 N N . LEU B 1 95 ? 53.148 -41.078 20.387 1.00 56.54 98 LEU B N 1
ATOM 2427 C CA . LEU B 1 95 ? 54.000 -40.022 20.917 1.00 54.55 98 LEU B CA 1
ATOM 2428 C C . LEU B 1 95 ? 55.306 -39.967 20.135 1.00 63.80 98 LEU B C 1
ATOM 2429 O O . LEU B 1 95 ? 55.925 -41.000 19.865 1.00 68.09 98 LEU B O 1
ATOM 2434 N N . LYS B 1 96 ? 55.721 -38.759 19.767 1.00 60.21 99 LYS B N 1
ATOM 2435 C CA . LYS B 1 96 ? 56.949 -38.538 19.011 1.00 55.71 99 LYS B CA 1
ATOM 2436 C C . LYS B 1 96 ? 57.944 -37.824 19.917 1.00 60.46 99 LYS B C 1
ATOM 2437 O O . LYS B 1 96 ? 57.704 -36.687 20.336 1.00 60.42 99 LYS B O 1
ATOM 2443 N N . PHE B 1 97 ? 59.052 -38.492 20.224 1.00 56.76 100 PHE B N 1
ATOM 2444 C CA . PHE B 1 97 ? 60.081 -37.946 21.097 1.00 56.80 100 PHE B CA 1
ATOM 2445 C C . PHE B 1 97 ? 61.292 -37.523 20.277 1.00 53.39 100 PHE B C 1
ATOM 2446 O O . PHE B 1 97 ? 61.675 -38.202 19.320 1.00 64.26 100 PHE B O 1
ATOM 2454 N N . LYS B 1 98 ? 61.893 -36.398 20.659 1.00 43.97 101 LYS B N 1
ATOM 2455 C CA . LYS B 1 98 ? 63.055 -35.877 19.956 1.00 50.95 101 LYS B CA 1
ATOM 2456 C C . LYS B 1 98 ? 63.904 -35.063 20.922 1.00 58.06 101 LYS B C 1
ATOM 2457 O O . LYS B 1 98 ? 63.398 -34.512 21.904 1.00 57.91 101 LYS B O 1
ATOM 2463 N N . LYS B 1 99 ? 65.200 -35.007 20.640 1.00 66.31 102 LYS B N 1
ATOM 2464 C CA . LYS B 1 99 ? 66.101 -34.189 21.442 1.00 60.09 102 LYS B CA 1
ATOM 2465 C C . LYS B 1 99 ? 65.878 -32.717 21.112 1.00 59.24 102 LYS B C 1
ATOM 2466 O O . LYS B 1 99 ? 65.814 -32.356 19.931 1.00 57.22 102 LYS B O 1
ATOM 2472 N N . PRO B 1 100 ? 65.752 -31.845 22.111 1.00 66.25 103 PRO B N 1
ATOM 2473 C CA . PRO B 1 100 ? 65.367 -30.457 21.835 1.00 71.58 103 PRO B CA 1
ATOM 2474 C C . PRO B 1 100 ? 66.434 -29.697 21.063 1.00 70.83 103 PRO B C 1
ATOM 2475 O O . PRO B 1 100 ? 67.635 -29.952 21.188 1.00 69.54 103 PRO B O 1
ATOM 2479 N N . VAL B 1 101 ? 65.971 -28.747 20.255 1.00 73.70 104 VAL B N 1
ATOM 2480 C CA . VAL B 1 101 ? 66.829 -27.854 19.486 1.00 80.30 104 VAL B CA 1
ATOM 2481 C C . VAL B 1 101 ? 66.783 -26.482 20.142 1.00 93.80 104 VAL B C 1
ATOM 2482 O O . VAL B 1 101 ? 65.698 -25.967 20.437 1.00 95.80 104 VAL B O 1
ATOM 2486 N N . GLU B 1 102 ? 67.956 -25.900 20.381 1.00 99.50 105 GLU B N 1
ATOM 2487 C CA . GLU B 1 102 ? 68.027 -24.598 21.031 1.00 93.46 105 GLU B CA 1
ATOM 2488 C C . GLU B 1 102 ? 67.337 -23.537 20.182 1.00 109.57 105 GLU B C 1
ATOM 2489 O O . GLU B 1 102 ? 67.377 -23.582 18.949 1.00 114.40 105 GLU B O 1
ATOM 2495 N N . ASN B 1 103 ? 66.687 -22.585 20.857 1.00 121.01 106 ASN B N 1
ATOM 2496 C CA . ASN B 1 103 ? 65.955 -21.497 20.206 1.00 126.40 106 ASN B CA 1
ATOM 2497 C C . ASN B 1 103 ? 64.844 -22.032 19.305 1.00 128.87 106 ASN B C 1
ATOM 2498 O O . ASN B 1 103 ? 64.551 -21.473 18.247 1.00 130.27 106 ASN B O 1
ATOM 2503 N N . GLU B 1 104 ? 64.223 -23.129 19.731 1.00 109.56 107 GLU B N 1
ATOM 2504 C CA . GLU B 1 104 ? 63.018 -23.660 19.105 1.00 86.22 107 GLU B CA 1
ATOM 2505 C C . GLU B 1 104 ? 61.904 -23.596 20.139 1.00 77.00 107 GLU B C 1
ATOM 2506 O O . GLU B 1 104 ? 62.042 -24.147 21.237 1.00 76.87 107 GLU B O 1
ATOM 2512 N N . GLU B 1 105 ? 60.817 -22.909 19.800 1.00 76.16 108 GLU B N 1
ATOM 2513 C CA . GLU B 1 105 ? 59.778 -22.628 20.781 1.00 64.83 108 GLU B CA 1
ATOM 2514 C C . GLU B 1 105 ? 59.056 -23.903 21.197 1.00 59.39 108 GLU B C 1
ATOM 2515 O O . GLU B 1 105 ? 58.853 -24.816 20.392 1.00 52.07 108 GLU B O 1
ATOM 2521 N N . VAL B 1 106 ? 58.668 -23.957 22.471 1.00 66.07 109 VAL B N 1
ATOM 2522 C CA . VAL B 1 106 ? 57.990 -25.108 23.047 1.00 63.46 109 VAL B CA 1
ATOM 2523 C C . VAL B 1 106 ? 56.716 -24.633 23.735 1.00 62.30 109 VAL B C 1
ATOM 2524 O O . VAL B 1 106 ? 56.520 -23.443 23.983 1.00 63.35 109 VAL B O 1
ATOM 2528 N N . VAL B 1 107 ? 55.847 -25.593 24.047 1.00 61.02 110 VAL B N 1
ATOM 2529 C CA . VAL B 1 107 ? 54.622 -25.336 24.793 1.00 60.24 110 VAL B CA 1
ATOM 2530 C C . VAL B 1 107 ? 54.465 -26.421 25.849 1.00 61.64 110 VAL B C 1
ATOM 2531 O O . VAL B 1 107 ? 54.920 -27.556 25.674 1.00 58.65 110 VAL B O 1
ATOM 2535 N N . LEU B 1 108 ? 53.818 -26.062 26.955 1.00 56.59 111 LEU B N 1
ATOM 2536 C CA . LEU B 1 108 ? 53.533 -27.005 28.035 1.00 49.76 111 LEU B CA 1
ATOM 2537 C C . LEU B 1 108 ? 52.132 -27.566 27.825 1.00 51.70 111 LEU B C 1
ATOM 2538 O O . LEU B 1 108 ? 51.134 -26.920 28.153 1.00 53.47 111 LEU B O 1
ATOM 2543 N N . VAL B 1 109 ? 52.058 -28.772 27.274 1.00 48.15 112 VAL B N 1
ATOM 2544 C CA . VAL B 1 109 ? 50.782 -29.453 27.094 1.00 46.90 112 VAL B CA 1
ATOM 2545 C C . VAL B 1 109 ? 50.418 -30.156 28.394 1.00 50.64 112 VAL B C 1
ATOM 2546 O O . VAL B 1 109 ? 51.205 -30.946 28.929 1.00 49.54 112 VAL B O 1
ATOM 2550 N N . SER B 1 110 ? 49.228 -29.864 28.913 1.00 55.10 113 SER B N 1
ATOM 2551 C CA . SER B 1 110 ? 48.786 -30.412 30.187 1.00 47.04 113 SER B CA 1
ATOM 2552 C C . SER B 1 110 ? 47.325 -30.822 30.094 1.00 52.41 113 SER B C 1
ATOM 2553 O O . SER B 1 110 ? 46.520 -30.143 29.450 1.00 61.17 113 SER B O 1
ATOM 2556 N N . ARG B 1 111 ? 46.990 -31.935 30.741 1.00 57.38 114 ARG B N 1
ATOM 2557 C CA . ARG B 1 111 ? 45.627 -32.445 30.796 1.00 52.23 114 ARG B CA 1
ATOM 2558 C C . ARG B 1 111 ? 45.077 -32.247 32.202 1.00 57.01 114 ARG B C 1
ATOM 2559 O O . ARG B 1 111 ? 45.750 -32.570 33.187 1.00 62.03 114 ARG B O 1
ATOM 2567 N N . ASP B 1 112 ? 43.859 -31.718 32.291 1.00 62.16 115 ASP B N 1
ATOM 2568 C CA . ASP B 1 112 ? 43.228 -31.400 33.568 1.00 76.57 115 ASP B CA 1
ATOM 2569 C C . ASP B 1 112 ? 42.257 -32.518 33.933 1.00 97.15 115 ASP B C 1
ATOM 2570 O O . ASP B 1 112 ? 41.200 -32.661 33.310 1.00 101.97 115 ASP B O 1
ATOM 2575 N N . PHE B 1 113 ? 42.616 -33.308 34.947 1.00 100.28 116 PHE B N 1
ATOM 2576 C CA . PHE B 1 113 ? 41.768 -34.396 35.417 1.00 103.15 116 PHE B CA 1
ATOM 2577 C C . PHE B 1 113 ? 40.723 -33.948 36.431 1.00 114.08 116 PHE B C 1
ATOM 2578 O O . PHE B 1 113 ? 39.823 -34.732 36.750 1.00 134.11 116 PHE B O 1
ATOM 2586 N N . SER B 1 114 ? 40.816 -32.719 36.941 1.00 108.03 117 SER B N 1
ATOM 2587 C CA . SER B 1 114 ? 39.930 -32.294 38.021 1.00 121.09 117 SER B CA 1
ATOM 2588 C C . SER B 1 114 ? 38.508 -32.068 37.519 1.00 125.36 117 SER B C 1
ATOM 2589 O O . SER B 1 114 ? 37.549 -32.614 38.077 1.00 125.94 117 SER B O 1
ATOM 2592 N N . THR B 1 115 ? 38.354 -31.260 36.472 1.00 121.93 118 THR B N 1
ATOM 2593 C CA . THR B 1 115 ? 37.033 -30.955 35.946 1.00 123.93 118 THR B CA 1
ATOM 2594 C C . THR B 1 115 ? 36.354 -32.232 35.449 1.00 133.35 118 THR B C 1
ATOM 2595 O O . THR B 1 115 ? 37.029 -33.194 35.068 1.00 131.99 118 THR B O 1
ATOM 2599 N N . PRO B 1 116 ? 35.017 -32.276 35.454 1.00 151.37 119 PRO B N 1
ATOM 2600 C CA . PRO B 1 116 ? 34.341 -33.452 34.884 1.00 147.49 119 PRO B CA 1
ATOM 2601 C C . PRO B 1 116 ? 34.660 -33.651 33.415 1.00 144.66 119 PRO B C 1
ATOM 2602 O O . PRO B 1 116 ? 34.865 -34.789 32.977 1.00 147.44 119 PRO B O 1
ATOM 2606 N N . GLU B 1 117 ? 34.728 -32.567 32.644 1.00 132.27 120 GLU B N 1
ATOM 2607 C CA . GLU B 1 117 ? 35.173 -32.626 31.262 1.00 130.89 120 GLU B CA 1
ATOM 2608 C C . GLU B 1 117 ? 36.653 -32.281 31.216 1.00 118.19 120 GLU B C 1
ATOM 2609 O O . GLU B 1 117 ? 37.017 -31.130 31.506 1.00 109.74 120 GLU B O 1
ATOM 2615 N N . PRO B 1 118 ? 37.536 -33.217 30.874 1.00 123.49 121 PRO B N 1
ATOM 2616 C CA . PRO B 1 118 ? 38.969 -32.911 30.877 1.00 122.67 121 PRO B CA 1
ATOM 2617 C C . PRO B 1 118 ? 39.321 -31.926 29.777 1.00 115.40 121 PRO B C 1
ATOM 2618 O O . PRO B 1 118 ? 38.673 -31.866 28.730 1.00 120.07 121 PRO B O 1
ATOM 2622 N N . LYS B 1 119 ? 40.367 -31.147 30.029 1.00 85.55 122 LYS B N 1
ATOM 2623 C CA . LYS B 1 119 ? 40.789 -30.094 29.120 1.00 76.65 122 LYS B CA 1
ATOM 2624 C C . LYS B 1 119 ? 42.203 -30.371 28.633 1.00 63.66 122 LYS B C 1
ATOM 2625 O O . LYS B 1 119 ? 43.060 -30.814 29.403 1.00 71.37 122 LYS B O 1
ATOM 2631 N N . CYS B 1 120 ? 42.436 -30.119 27.348 1.00 60.23 123 CYS B N 1
ATOM 2632 C CA . CYS B 1 120 ? 43.769 -30.195 26.758 1.00 56.69 123 CYS B CA 1
ATOM 2633 C C . CYS B 1 120 ? 44.330 -28.778 26.730 1.00 57.53 123 CYS B C 1
ATOM 2634 O O . CYS B 1 120 ? 44.060 -28.008 25.805 1.00 58.60 123 CYS B O 1
ATOM 2637 N N . LEU B 1 121 ? 45.116 -28.439 27.745 1.00 49.25 124 LEU B N 1
ATOM 2638 C CA . LEU B 1 121 ? 45.584 -27.077 27.957 1.00 51.33 124 LEU B CA 1
ATOM 2639 C C . LEU B 1 121 ? 46.953 -26.889 27.319 1.00 50.17 124 LEU B C 1
ATOM 2640 O O . LEU B 1 121 ? 47.881 -27.659 27.588 1.00 60.43 124 LEU B O 1
ATOM 2645 N N . VAL B 1 122 ? 47.074 -25.866 26.476 1.00 44.18 125 VAL B N 1
ATOM 2646 C CA . VAL B 1 122 ? 48.328 -25.516 25.819 1.00 43.25 125 VAL B CA 1
ATOM 2647 C C . VAL B 1 122 ? 48.800 -24.184 26.383 1.00 47.54 125 VAL B C 1
ATOM 2648 O O . VAL B 1 122 ? 48.073 -23.184 26.328 1.00 41.03 125 VAL B O 1
ATOM 2652 N N . SER B 1 123 ? 50.014 -24.172 26.925 1.00 50.89 126 SER B N 1
ATOM 2653 C CA . SER B 1 123 ? 50.595 -22.954 27.460 1.00 47.61 126 SER B CA 1
ATOM 2654 C C . SER B 1 123 ? 51.065 -22.044 26.327 1.00 50.27 126 SER B C 1
ATOM 2655 O O . SER B 1 123 ? 51.024 -22.397 25.146 1.00 57.02 126 SER B O 1
ATOM 2658 N N . GLU B 1 124 ? 51.516 -20.853 26.705 1.00 49.05 127 GLU B N 1
ATOM 2659 C CA . GLU B 1 124 ? 52.062 -19.913 25.742 1.00 47.60 127 GLU B CA 1
ATOM 2660 C C . GLU B 1 124 ? 53.467 -20.340 25.333 1.00 55.62 127 GLU B C 1
ATOM 2661 O O . GLU B 1 124 ? 54.198 -20.968 26.106 1.00 63.84 127 GLU B O 1
ATOM 2667 N N . SER B 1 125 ? 53.840 -19.996 24.102 1.00 62.89 128 SER B N 1
ATOM 2668 C CA . SER B 1 125 ? 55.118 -20.436 23.556 1.00 56.97 128 SER B CA 1
ATOM 2669 C C . SER B 1 125 ? 56.278 -19.833 24.337 1.00 58.97 128 SER B C 1
ATOM 2670 O O . SER B 1 125 ? 56.304 -18.629 24.610 1.00 74.40 128 SER B O 1
ATOM 2673 N N . SER B 1 126 ? 57.239 -20.680 24.696 1.00 60.75 129 SER B N 1
ATOM 2674 C CA . SER B 1 126 ? 58.447 -20.257 25.384 1.00 62.36 129 SER B CA 1
ATOM 2675 C C . SER B 1 126 ? 59.662 -20.833 24.673 1.00 61.43 129 SER B C 1
ATOM 2676 O O . SER B 1 126 ? 59.567 -21.811 23.927 1.00 56.44 129 SER B O 1
ATOM 2679 N N . LYS B 1 127 ? 60.812 -20.212 24.913 1.00 57.61 130 LYS B N 1
ATOM 2680 C CA . LYS B 1 127 ? 62.063 -20.618 24.294 1.00 70.83 130 LYS B CA 1
ATOM 2681 C C . LYS B 1 127 ? 62.889 -21.443 25.273 1.00 63.58 130 LYS B C 1
ATOM 2682 O O . LYS B 1 127 ? 62.779 -21.290 26.492 1.00 66.18 130 LYS B O 1
ATOM 2688 N N . ILE B 1 128 ? 63.725 -22.321 24.724 1.00 62.56 131 ILE B N 1
ATOM 2689 C CA . ILE B 1 128 ? 64.488 -23.275 25.517 1.00 63.42 131 ILE B CA 1
ATOM 2690 C C . ILE B 1 128 ? 65.975 -23.023 25.327 1.00 70.40 131 ILE B C 1
ATOM 2691 O O . ILE B 1 128 ? 66.429 -22.619 24.251 1.00 90.51 131 ILE B O 1
ATOM 2696 N N . THR B 1 129 ? 66.735 -23.271 26.390 1.00 65.64 132 THR B N 1
ATOM 2697 C CA . THR B 1 129 ? 68.186 -23.176 26.400 1.00 72.14 132 THR B CA 1
ATOM 2698 C C . THR B 1 129 ? 68.742 -24.278 27.288 1.00 66.73 132 THR B C 1
ATOM 2699 O O . THR B 1 129 ? 68.093 -24.681 28.260 1.00 71.40 132 THR B O 1
ATOM 2703 N N . PRO B 1 130 ? 69.931 -24.789 26.977 1.00 63.41 133 PRO B N 1
ATOM 2704 C CA . PRO B 1 130 ? 70.548 -25.788 27.854 1.00 63.87 133 PRO B CA 1
ATOM 2705 C C . PRO B 1 130 ? 71.070 -25.149 29.130 1.00 70.26 133 PRO B C 1
ATOM 2706 O O . PRO B 1 130 ? 71.387 -23.958 29.174 1.00 82.22 133 PRO B O 1
ATOM 2710 N N . ASP B 1 131 ? 71.153 -25.961 30.181 1.00 70.72 134 ASP B N 1
ATOM 2711 C CA . ASP B 1 131 ? 71.648 -25.521 31.482 1.00 78.77 134 ASP B CA 1
ATOM 2712 C C . ASP B 1 131 ? 72.798 -26.434 31.891 1.00 86.46 134 ASP B C 1
ATOM 2713 O O . ASP B 1 131 ? 72.575 -27.594 32.255 1.00 81.42 134 ASP B O 1
ATOM 2718 N N . ASN B 1 132 ? 74.019 -25.906 31.825 1.00 89.84 135 ASN B N 1
ATOM 2719 C CA . ASN B 1 132 ? 75.251 -26.624 32.184 1.00 91.01 135 ASN B CA 1
ATOM 2720 C C . ASN B 1 132 ? 75.361 -27.851 31.281 1.00 85.56 135 ASN B C 1
ATOM 2721 O O . ASN B 1 132 ? 75.293 -27.703 30.050 1.00 82.66 135 ASN B O 1
ATOM 2726 N N . ASP B 1 133 ? 75.518 -29.060 31.827 1.00 102.59 136 ASP B N 1
ATOM 2727 C CA . ASP B 1 133 ? 75.790 -30.245 31.020 1.00 95.50 136 ASP B CA 1
ATOM 2728 C C . ASP B 1 133 ? 74.636 -30.639 30.107 1.00 94.41 136 ASP B C 1
ATOM 2729 O O . ASP B 1 133 ? 74.799 -31.562 29.302 1.00 97.58 136 ASP B O 1
ATOM 2734 N N . GLY B 1 134 ? 73.486 -29.975 30.203 1.00 73.94 137 GLY B N 1
ATOM 2735 C CA . GLY B 1 134 ? 72.331 -30.332 29.412 1.00 78.71 137 GLY B CA 1
ATOM 2736 C C . GLY B 1 134 ? 71.364 -31.276 30.091 1.00 83.29 137 GLY B C 1
ATOM 2737 O O . GLY B 1 134 ? 70.290 -31.541 29.535 1.00 68.72 137 GLY B O 1
ATOM 2738 N N . THR B 1 135 ? 71.717 -31.803 31.267 1.00 84.47 138 THR B N 1
ATOM 2739 C CA . THR B 1 135 ? 70.774 -32.607 32.037 1.00 82.43 138 THR B CA 1
ATOM 2740 C C . THR B 1 135 ? 69.498 -31.823 32.318 1.00 73.50 138 THR B C 1
ATOM 2741 O O . THR B 1 135 ? 68.391 -32.370 32.247 1.00 70.73 138 THR B O 1
ATOM 2745 N N . PHE B 1 136 ? 69.635 -30.535 32.617 1.00 73.46 139 PHE B N 1
ATOM 2746 C CA . PHE B 1 136 ? 68.505 -29.643 32.818 1.00 72.64 139 PHE B CA 1
ATOM 2747 C C . PHE B 1 136 ? 68.446 -28.634 31.679 1.00 68.32 139 PHE B C 1
ATOM 2748 O O . PHE B 1 136 ? 69.483 -28.205 31.162 1.00 71.79 139 PHE B O 1
ATOM 2756 N N . TRP B 1 137 ? 67.230 -28.269 31.283 1.00 62.79 140 TRP B N 1
ATOM 2757 C CA . TRP B 1 137 ? 67.003 -27.226 30.294 1.00 57.74 140 TRP B CA 1
ATOM 2758 C C . TRP B 1 137 ? 66.010 -26.221 30.857 1.00 61.55 140 TRP B C 1
ATOM 2759 O O . TRP B 1 137 ? 65.086 -26.583 31.589 1.00 63.46 140 TRP B O 1
ATOM 2770 N N . LYS B 1 138 ? 66.200 -24.955 30.502 1.00 59.01 141 LYS B N 1
ATOM 2771 C CA . LYS B 1 138 ? 65.420 -23.864 31.068 1.00 51.03 141 LYS B CA 1
ATOM 2772 C C . LYS B 1 138 ? 64.306 -23.442 30.119 1.00 52.94 141 LYS B C 1
ATOM 2773 O O . LYS B 1 138 ? 64.505 -23.361 28.903 1.00 68.12 141 LYS B O 1
ATOM 2779 N N . HIS B 1 139 ? 63.130 -23.179 30.686 1.00 52.71 142 HIS B N 1
ATOM 2780 C CA . HIS B 1 139 ? 62.009 -22.619 29.945 1.00 56.90 142 HIS B CA 1
ATOM 2781 C C . HIS B 1 139 ? 61.323 -21.581 30.821 1.00 58.57 142 HIS B C 1
ATOM 2782 O O . HIS B 1 139 ? 61.480 -21.570 32.044 1.00 59.78 142 HIS B O 1
ATOM 2789 N N . SER B 1 140 ? 60.554 -20.705 30.180 1.00 55.77 143 SER B N 1
ATOM 2790 C CA . SER B 1 140 ? 59.857 -19.620 30.861 1.00 53.77 143 SER B CA 1
ATOM 2791 C C . SER B 1 140 ? 58.355 -19.880 30.945 1.00 53.47 143 SER B C 1
ATOM 2792 O O . SER B 1 140 ? 57.541 -18.970 30.776 1.00 58.67 143 SER B O 1
ATOM 2795 N N . ILE B 1 141 ? 57.974 -21.124 31.206 1.00 55.77 144 ILE B N 1
ATOM 2796 C CA . ILE B 1 141 ? 56.574 -21.509 31.368 1.00 53.32 144 ILE B CA 1
ATOM 2797 C C . ILE B 1 141 ? 56.306 -21.696 32.857 1.00 52.50 144 ILE B C 1
ATOM 2798 O O . ILE B 1 141 ? 56.938 -22.562 33.482 1.00 48.54 144 ILE B O 1
ATOM 2803 N N . PRO B 1 142 ? 55.408 -20.919 33.459 1.00 54.61 145 PRO B N 1
ATOM 2804 C CA . PRO B 1 142 ? 55.077 -21.124 34.874 1.00 49.04 145 PRO B CA 1
ATOM 2805 C C . PRO B 1 142 ? 54.493 -22.510 35.104 1.00 57.06 145 PRO B C 1
ATOM 2806 O O . PRO B 1 142 ? 53.609 -22.960 34.372 1.00 69.24 145 PRO B O 1
ATOM 2810 N N . THR B 1 143 ? 54.998 -23.188 36.132 1.00 60.62 146 THR B N 1
ATOM 2811 C CA . THR B 1 143 ? 54.587 -24.549 36.447 1.00 51.26 146 THR B CA 1
ATOM 2812 C C . THR B 1 143 ? 54.245 -24.645 37.924 1.00 51.82 146 THR B C 1
ATOM 2813 O O . THR B 1 143 ? 55.020 -24.200 38.776 1.00 56.52 146 THR B O 1
ATOM 2817 N N . LYS B 1 144 ? 53.088 -25.229 38.221 1.00 54.00 147 LYS B N 1
ATOM 2818 C CA . LYS B 1 144 ? 52.692 -25.473 39.597 1.00 61.46 147 LYS B CA 1
ATOM 2819 C C . LYS B 1 144 ? 53.516 -26.616 40.186 1.00 57.58 147 LYS B C 1
ATOM 2820 O O . LYS B 1 144 ? 54.219 -27.344 39.480 1.00 64.39 147 LYS B O 1
ATOM 2826 N N . ASP B 1 145 ? 53.430 -26.769 41.504 1.00 57.03 148 ASP B N 1
ATOM 2827 C CA . ASP B 1 145 ? 54.059 -27.913 42.149 1.00 60.81 148 ASP B CA 1
ATOM 2828 C C . ASP B 1 145 ? 53.266 -29.175 41.845 1.00 60.73 148 ASP B C 1
ATOM 2829 O O . ASP B 1 145 ? 52.034 -29.154 41.784 1.00 56.16 148 ASP B O 1
ATOM 2834 N N . GLY B 1 146 ? 53.979 -30.281 41.650 1.00 61.63 149 GLY B N 1
ATOM 2835 C CA . GLY B 1 146 ? 53.348 -31.498 41.193 1.00 48.96 149 GLY B CA 1
ATOM 2836 C C . GLY B 1 146 ? 53.073 -31.545 39.708 1.00 56.17 149 GLY B C 1
ATOM 2837 O O . GLY B 1 146 ? 52.459 -32.509 39.237 1.00 54.89 149 GLY B O 1
ATOM 2838 N N . GLU B 1 147 ? 53.498 -30.528 38.956 1.00 50.74 150 GLU B N 1
ATOM 2839 C CA . GLU B 1 147 ? 53.375 -30.515 37.506 1.00 45.99 150 GLU B CA 1
ATOM 2840 C C . GLU B 1 147 ? 54.611 -31.074 36.811 1.00 51.31 150 GLU B C 1
ATOM 2841 O O . GLU B 1 147 ? 54.797 -30.839 35.612 1.00 54.75 150 GLU B O 1
ATOM 2847 N N . ALA B 1 148 ? 55.457 -31.800 37.535 1.00 46.43 151 ALA B N 1
ATOM 2848 C CA . ALA B 1 148 ? 56.593 -32.459 36.917 1.00 49.23 151 ALA B CA 1
ATOM 2849 C C . ALA B 1 148 ? 56.120 -33.601 36.024 1.00 53.45 151 ALA B C 1
ATOM 2850 O O . ALA B 1 148 ? 55.018 -34.135 36.178 1.00 53.76 151 ALA B O 1
ATOM 2852 N N . GLY B 1 149 ? 56.975 -33.977 35.075 1.00 54.14 152 GLY B N 1
ATOM 2853 C CA . GLY B 1 149 ? 56.625 -34.985 34.099 1.00 43.59 152 GLY B CA 1
ATOM 2854 C C . GLY B 1 149 ? 55.666 -34.527 33.025 1.00 45.43 152 GLY B C 1
ATOM 2855 O O . GLY B 1 149 ? 55.376 -35.305 32.108 1.00 48.87 152 GLY B O 1
ATOM 2856 N N . LEU B 1 150 ? 55.157 -33.301 33.107 1.00 50.04 153 LEU B N 1
ATOM 2857 C CA . LEU B 1 150 ? 54.308 -32.780 32.049 1.00 45.12 153 LEU B CA 1
ATOM 2858 C C . LEU B 1 150 ? 55.140 -32.548 30.790 1.00 51.16 153 LEU B C 1
ATOM 2859 O O . LEU B 1 150 ? 56.283 -32.086 30.875 1.00 39.29 153 LEU B O 1
ATOM 2864 N N . PRO B 1 151 ? 54.604 -32.865 29.613 1.00 53.11 154 PRO B N 1
ATOM 2865 C CA . PRO B 1 151 ? 55.419 -32.807 28.395 1.00 46.12 154 PRO B CA 1
ATOM 2866 C C . PRO B 1 151 ? 55.695 -31.379 27.950 1.00 46.05 154 PRO B C 1
ATOM 2867 O O . PRO B 1 151 ? 54.834 -30.499 28.032 1.00 49.59 154 PRO B O 1
ATOM 2871 N N . LEU B 1 152 ? 56.922 -31.157 27.481 1.00 48.53 155 LEU B N 1
ATOM 2872 C CA . LEU B 1 152 ? 57.307 -29.921 26.810 1.00 42.57 155 LEU B CA 1
ATOM 2873 C C . LEU B 1 152 ? 57.319 -30.216 25.315 1.00 55.03 155 LEU B C 1
ATOM 2874 O O . LEU B 1 152 ? 58.202 -30.928 24.826 1.00 55.08 155 LEU B O 1
ATOM 2879 N N . VAL B 1 153 ? 56.335 -29.687 24.595 1.00 57.23 156 VAL B N 1
ATOM 2880 C CA . VAL B 1 153 ? 56.125 -30.018 23.189 1.00 60.02 156 VAL B CA 1
ATOM 2881 C C . VAL B 1 153 ? 56.645 -28.895 22.307 1.00 54.27 156 VAL B C 1
ATOM 2882 O O . VAL B 1 153 ? 56.387 -27.713 22.563 1.00 47.67 156 VAL B O 1
ATOM 2886 N N . SER B 1 154 ? 57.365 -29.269 21.254 1.00 56.29 157 SER B N 1
ATOM 2887 C CA . SER B 1 154 ? 57.826 -28.299 20.272 1.00 55.99 157 SER B CA 1
ATOM 2888 C C . SER B 1 154 ? 56.672 -27.863 19.379 1.00 59.12 157 SER B C 1
ATOM 2889 O O . SER B 1 154 ? 55.866 -28.684 18.932 1.00 58.38 157 SER B O 1
ATOM 2892 N N . THR B 1 155 ? 56.591 -26.558 19.121 1.00 57.45 158 THR B N 1
ATOM 2893 C CA . THR B 1 155 ? 55.552 -26.024 18.250 1.00 55.71 158 THR B CA 1
ATOM 2894 C C . THR B 1 155 ? 55.884 -26.171 16.772 1.00 65.94 158 THR B C 1
ATOM 2895 O O . THR B 1 155 ? 55.036 -25.856 15.930 1.00 71.51 158 THR B O 1
ATOM 2899 N N . LYS B 1 156 ? 57.086 -26.640 16.438 1.00 59.03 159 LYS B N 1
ATOM 2900 C CA . LYS B 1 156 ? 57.495 -26.784 15.047 1.00 56.36 159 LYS B CA 1
ATOM 2901 C C . LYS B 1 156 ? 57.107 -28.145 14.475 1.00 56.26 159 LYS B C 1
ATOM 2902 O O . LYS B 1 156 ? 56.546 -28.221 13.378 1.00 67.91 159 LYS B O 1
ATOM 2908 N N . ASP B 1 157 ? 57.390 -29.225 15.203 1.00 61.25 160 ASP B N 1
ATOM 2909 C CA . ASP B 1 157 ? 57.075 -30.570 14.741 1.00 50.37 160 ASP B CA 1
ATOM 2910 C C . ASP B 1 157 ? 56.175 -31.347 15.692 1.00 55.11 160 ASP B C 1
ATOM 2911 O O . ASP B 1 157 ? 55.874 -32.515 15.417 1.00 49.59 160 ASP B O 1
ATOM 2916 N N . GLY B 1 158 ? 55.739 -30.743 16.795 1.00 66.71 161 GLY B N 1
ATOM 2917 C CA . GLY B 1 158 ? 54.844 -31.417 17.715 1.00 48.34 161 GLY B CA 1
ATOM 2918 C C . GLY B 1 158 ? 55.444 -32.602 18.430 1.00 58.10 161 GLY B C 1
ATOM 2919 O O . GLY B 1 158 ? 54.720 -33.538 18.783 1.00 58.56 161 GLY B O 1
ATOM 2920 N N . THR B 1 159 ? 56.752 -32.590 18.655 1.00 61.45 162 THR B N 1
ATOM 2921 C CA . THR B 1 159 ? 57.437 -33.676 19.337 1.00 51.55 162 THR B CA 1
ATOM 2922 C C . THR B 1 159 ? 57.721 -33.288 20.781 1.00 48.14 162 THR B C 1
ATOM 2923 O O . THR B 1 159 ? 58.132 -32.158 21.063 1.00 60.05 162 THR B O 1
ATOM 2927 N N . VAL B 1 160 ? 57.490 -34.228 21.694 1.00 40.75 163 VAL B N 1
ATOM 2928 C CA . VAL B 1 160 ? 57.832 -34.023 23.098 1.00 52.12 163 VAL B CA 1
ATOM 2929 C C . VAL B 1 160 ? 59.353 -33.990 23.210 1.00 57.09 163 VAL B C 1
ATOM 2930 O O . VAL B 1 160 ? 60.022 -35.001 22.980 1.00 56.26 163 VAL B O 1
ATOM 2934 N N . VAL B 1 161 ? 59.906 -32.824 23.556 1.00 61.64 164 VAL B N 1
ATOM 2935 C CA . VAL B 1 161 ? 61.350 -32.667 23.674 1.00 55.73 164 VAL B CA 1
ATOM 2936 C C . VAL B 1 161 ? 61.832 -32.781 25.111 1.00 61.74 164 VAL B C 1
ATOM 2937 O O . VAL B 1 161 ? 63.045 -32.709 25.354 1.00 56.56 164 VAL B O 1
ATOM 2941 N N . GLY B 1 162 ? 60.930 -32.962 26.067 1.00 64.70 165 GLY B N 1
ATOM 2942 C CA . GLY B 1 162 ? 61.339 -33.094 27.451 1.00 52.92 165 GLY B CA 1
ATOM 2943 C C . GLY B 1 162 ? 60.148 -33.052 28.379 1.00 49.73 165 GLY B C 1
ATOM 2944 O O . GLY B 1 162 ? 59.027 -32.709 27.990 1.00 44.73 165 GLY B O 1
ATOM 2945 N N . LEU B 1 163 ? 60.418 -33.413 29.631 1.00 53.00 166 LEU B N 1
ATOM 2946 C CA . LEU B 1 163 ? 59.428 -33.414 30.697 1.00 50.62 166 LEU B CA 1
ATOM 2947 C C . LEU B 1 163 ? 59.847 -32.418 31.767 1.00 52.12 166 LEU B C 1
ATOM 2948 O O . LEU B 1 163 ? 61.029 -32.337 32.118 1.00 50.48 166 LEU B O 1
ATOM 2953 N N . HIS B 1 164 ? 58.881 -31.659 32.281 1.00 54.09 167 HIS B N 1
ATOM 2954 C CA . HIS B 1 164 ? 59.189 -30.678 33.313 1.00 54.88 167 HIS B CA 1
ATOM 2955 C C . HIS B 1 164 ? 59.688 -31.380 34.570 1.00 61.02 167 HIS B C 1
ATOM 2956 O O . HIS B 1 164 ? 59.223 -32.469 34.919 1.00 53.04 167 HIS B O 1
ATOM 2963 N N . SER B 1 165 ? 60.644 -30.750 35.252 1.00 59.74 168 SER B N 1
ATOM 2964 C CA . SER B 1 165 ? 61.307 -31.402 36.373 1.00 60.11 168 SER B CA 1
ATOM 2965 C C . SER B 1 165 ? 61.305 -30.543 37.631 1.00 60.83 168 SER B C 1
ATOM 2966 O O . SER B 1 165 ? 60.625 -30.870 38.610 1.00 67.90 168 SER B O 1
ATOM 2969 N N . ALA B 1 166 ? 62.067 -29.451 37.625 1.00 59.38 169 ALA B N 1
ATOM 2970 C CA . ALA B 1 166 ? 62.299 -28.677 38.834 1.00 64.94 169 ALA B CA 1
ATOM 2971 C C . ALA B 1 166 ? 62.191 -27.189 38.535 1.00 64.30 169 ALA B C 1
ATOM 2972 O O . ALA B 1 166 ? 62.093 -26.763 37.381 1.00 62.59 169 ALA B O 1
ATOM 2974 N N . SER B 1 167 ? 62.207 -26.399 39.607 1.00 63.51 170 SER B N 1
ATOM 2975 C CA . SER B 1 167 ? 62.214 -24.947 39.522 1.00 54.64 170 SER B CA 1
ATOM 2976 C C . SER B 1 167 ? 62.995 -24.407 40.711 1.00 64.62 170 SER B C 1
ATOM 2977 O O . SER B 1 167 ? 63.332 -25.142 41.642 1.00 63.60 170 SER B O 1
ATOM 2980 N N . ASN B 1 168 ? 63.286 -23.111 40.671 1.00 74.88 171 ASN B N 1
ATOM 2981 C CA . ASN B 1 168 ? 63.904 -22.470 41.819 1.00 76.33 171 ASN B CA 1
ATOM 2982 C C . ASN B 1 168 ? 62.838 -22.096 42.844 1.00 79.96 171 ASN B C 1
ATOM 2983 O O . ASN B 1 168 ? 61.641 -22.051 42.547 1.00 85.37 171 ASN B O 1
ATOM 2988 N N . PHE B 1 169 ? 63.291 -21.830 44.072 1.00 65.87 172 PHE B N 1
ATOM 2989 C CA . PHE B 1 169 ? 62.356 -21.607 45.171 1.00 75.02 172 PHE B CA 1
ATOM 2990 C C . PHE B 1 169 ? 61.506 -20.363 44.940 1.00 78.24 172 PHE B C 1
ATOM 2991 O O . PHE B 1 169 ? 60.307 -20.358 45.242 1.00 80.97 172 PHE B O 1
ATOM 2999 N N . ASN B 1 170 ? 62.102 -19.302 44.397 1.00 71.50 173 ASN B N 1
ATOM 3000 C CA . ASN B 1 170 ? 61.333 -18.102 44.086 1.00 69.83 173 ASN B CA 1
ATOM 3001 C C . ASN B 1 170 ? 60.435 -18.272 42.867 1.00 72.12 173 ASN B C 1
ATOM 3002 O O . ASN B 1 170 ? 59.678 -17.346 42.552 1.00 70.52 173 ASN B O 1
ATOM 3007 N N . ASN B 1 171 ? 60.506 -19.417 42.183 1.00 87.46 174 ASN B N 1
ATOM 3008 C CA . ASN B 1 171 ? 59.634 -19.728 41.048 1.00 84.52 174 ASN B CA 1
ATOM 3009 C C . ASN B 1 171 ? 59.781 -18.703 39.925 1.00 82.02 174 ASN B C 1
ATOM 3010 O O . ASN B 1 171 ? 58.797 -18.274 39.318 1.00 92.89 174 ASN B O 1
ATOM 3015 N N . THR B 1 172 ? 61.023 -18.304 39.645 1.00 67.66 175 THR B N 1
ATOM 3016 C CA . THR B 1 172 ? 61.321 -17.418 38.529 1.00 69.75 175 THR B CA 1
ATOM 3017 C C . THR B 1 172 ? 62.044 -18.109 37.382 1.00 73.44 175 THR B C 1
ATOM 3018 O O . THR B 1 172 ? 61.970 -17.626 36.248 1.00 55.19 175 THR B O 1
ATOM 3022 N N . ASN B 1 173 ? 62.735 -19.215 37.647 1.00 76.89 176 ASN B N 1
ATOM 3023 C CA . ASN B 1 173 ? 63.392 -20.014 36.623 1.00 74.03 176 ASN B CA 1
ATOM 3024 C C . ASN B 1 173 ? 62.835 -21.429 36.679 1.00 71.10 176 ASN B C 1
ATOM 3025 O O . ASN B 1 173 ? 62.702 -22.004 37.764 1.00 72.23 176 ASN B O 1
ATOM 3030 N N . PHE B 1 174 ? 62.511 -21.984 35.516 1.00 61.95 177 PHE B N 1
ATOM 3031 C CA . PHE B 1 174 ? 61.872 -23.287 35.421 1.00 57.15 177 PHE B CA 1
ATOM 3032 C C . PHE B 1 174 ? 62.741 -24.222 34.594 1.00 47.84 177 PHE B C 1
ATOM 3033 O O . PHE B 1 174 ? 63.333 -23.811 33.592 1.00 54.38 177 PHE B O 1
ATOM 3041 N N . TYR B 1 175 ? 62.823 -25.480 35.026 1.00 46.24 178 TYR B N 1
ATOM 3042 C CA . TYR B 1 175 ? 63.757 -26.443 34.459 1.00 58.24 178 TYR B CA 1
ATOM 3043 C C . TYR B 1 175 ? 63.023 -27.721 34.086 1.00 52.21 178 TYR B C 1
ATOM 3044 O O . TYR B 1 175 ? 62.292 -28.284 34.907 1.00 52.01 178 TYR B O 1
ATOM 3053 N N . PHE B 1 176 ? 63.225 -28.180 32.853 1.00 53.65 179 PHE B N 1
ATOM 3054 C CA . PHE B 1 176 ? 62.688 -29.451 32.396 1.00 60.97 179 PHE B CA 1
ATOM 3055 C C . PHE B 1 176 ? 63.827 -30.371 31.976 1.00 64.14 179 PHE B C 1
ATOM 3056 O O . PHE B 1 176 ? 64.864 -29.919 31.481 1.00 54.23 179 PHE B O 1
ATOM 3064 N N . THR B 1 177 ? 63.623 -31.668 32.186 1.00 69.88 180 THR B N 1
ATOM 3065 C CA . THR B 1 177 ? 64.600 -32.673 31.788 1.00 52.05 180 THR B CA 1
ATOM 3066 C C . THR B 1 177 ? 64.452 -32.957 30.298 1.00 53.51 180 THR B C 1
ATOM 3067 O O . THR B 1 177 ? 63.400 -33.425 29.852 1.00 56.65 180 THR B O 1
ATOM 3071 N N . ALA B 1 178 ? 65.505 -32.678 29.535 1.00 50.31 181 ALA B N 1
ATOM 3072 C CA . ALA B 1 178 ? 65.446 -32.828 28.089 1.00 53.17 181 ALA B CA 1
ATOM 3073 C C . ALA B 1 178 ? 65.367 -34.298 27.692 1.00 59.68 181 ALA B C 1
ATOM 3074 O O . ALA B 1 178 ? 65.831 -35.188 28.409 1.00 61.63 181 ALA B O 1
ATOM 3076 N N . ILE B 1 179 ? 64.765 -34.545 26.536 1.00 60.70 182 ILE B N 1
ATOM 3077 C CA . ILE B 1 179 ? 64.689 -35.907 25.997 1.00 58.20 182 ILE B CA 1
ATOM 3078 C C . ILE B 1 179 ? 66.053 -36.297 25.436 1.00 65.56 182 ILE B C 1
ATOM 3079 O O . ILE B 1 179 ? 66.673 -35.496 24.713 1.00 70.38 182 ILE B O 1
ATOM 3084 N N . PRO B 1 180 ? 66.566 -37.486 25.741 1.00 64.85 183 PRO B N 1
ATOM 3085 C CA . PRO B 1 180 ? 67.876 -37.886 25.216 1.00 66.37 183 PRO B CA 1
ATOM 3086 C C . PRO B 1 180 ? 67.807 -38.223 23.735 1.00 65.80 183 PRO B C 1
ATOM 3087 O O . PRO B 1 180 ? 66.740 -38.300 23.123 1.00 74.84 183 PRO B O 1
ATOM 3091 N N . GLU B 1 181 ? 68.985 -38.429 23.156 1.00 92.63 184 GLU B N 1
ATOM 3092 C CA . GLU B 1 181 ? 69.081 -38.817 21.760 1.00 97.42 184 GLU B CA 1
ATOM 3093 C C . GLU B 1 181 ? 68.820 -40.314 21.620 1.00 98.69 184 GLU B C 1
ATOM 3094 O O . GLU B 1 181 ? 69.169 -41.110 22.498 1.00 107.19 184 GLU B O 1
ATOM 3100 N N . ASN B 1 182 ? 68.187 -40.690 20.505 1.00 104.27 185 ASN B N 1
ATOM 3101 C CA . ASN B 1 182 ? 67.749 -42.068 20.258 1.00 108.00 185 ASN B CA 1
ATOM 3102 C C . ASN B 1 182 ? 66.759 -42.537 21.320 1.00 91.75 185 ASN B C 1
ATOM 3103 O O . ASN B 1 182 ? 66.779 -43.694 21.743 1.00 92.15 185 ASN B O 1
ATOM 3108 N N . PHE B 1 183 ? 65.883 -41.631 21.760 1.00 68.49 186 PHE B N 1
ATOM 3109 C CA . PHE B 1 183 ? 64.876 -42.026 22.738 1.00 69.05 186 PHE B CA 1
ATOM 3110 C C . PHE B 1 183 ? 63.840 -42.957 22.124 1.00 75.93 186 PHE B C 1
ATOM 3111 O O . PHE B 1 183 ? 63.339 -43.860 22.804 1.00 78.65 186 PHE B O 1
ATOM 3119 N N . MET B 1 184 ? 63.513 -42.763 20.844 1.00 71.31 187 MET B N 1
ATOM 3120 C CA . MET B 1 184 ? 62.533 -43.626 20.193 1.00 69.69 187 MET B CA 1
ATOM 3121 C C . MET B 1 184 ? 63.076 -45.036 20.000 1.00 82.59 187 MET B C 1
ATOM 3122 O O . MET B 1 184 ? 62.330 -46.015 20.123 1.00 81.32 187 MET B O 1
ATOM 3127 N N . GLU B 1 185 ? 64.369 -45.161 19.693 1.00 82.88 188 GLU B N 1
ATOM 3128 C CA . GLU B 1 185 ? 64.966 -46.487 19.567 1.00 76.83 188 GLU B CA 1
ATOM 3129 C C . GLU B 1 185 ? 64.948 -47.223 20.899 1.00 75.87 188 GLU B C 1
ATOM 3130 O O . GLU B 1 185 ? 64.761 -48.445 20.941 1.00 83.58 188 GLU B O 1
ATOM 3136 N N . LEU B 1 186 ? 65.135 -46.494 22.001 1.00 71.59 189 LEU B N 1
ATOM 3137 C CA . LEU B 1 186 ? 65.150 -47.126 23.315 1.00 79.28 189 LEU B CA 1
ATOM 3138 C C . LEU B 1 186 ? 63.770 -47.651 23.694 1.00 78.17 189 LEU B C 1
ATOM 3139 O O . LEU B 1 186 ? 63.653 -48.730 24.286 1.00 73.88 189 LEU B O 1
ATOM 3144 N N . LEU B 1 187 ? 62.713 -46.910 23.353 1.00 74.33 190 LEU B N 1
ATOM 3145 C CA . LEU B 1 187 ? 61.362 -47.353 23.674 1.00 72.09 190 LEU B CA 1
ATOM 3146 C C . LEU B 1 187 ? 60.911 -48.528 22.816 1.00 70.77 190 LEU B C 1
ATOM 3147 O O . LEU B 1 187 ? 60.015 -49.271 23.230 1.00 77.19 190 LEU B O 1
ATOM 3152 N N . ASN B 1 188 ? 61.507 -48.717 21.637 1.00 72.79 191 ASN B N 1
ATOM 3153 C CA . ASN B 1 188 ? 61.069 -49.752 20.712 1.00 85.88 191 ASN B CA 1
ATOM 3154 C C . ASN B 1 188 ? 62.007 -50.947 20.629 1.00 78.12 191 ASN B C 1
ATOM 3155 O O . ASN B 1 188 ? 61.589 -52.000 20.137 1.00 77.88 191 ASN B O 1
ATOM 3160 N N . ASP B 1 189 ? 63.248 -50.818 21.093 1.00 82.25 192 ASP B N 1
ATOM 3161 C CA . ASP B 1 189 ? 64.232 -51.896 21.042 1.00 76.08 192 ASP B CA 1
ATOM 3162 C C . ASP B 1 189 ? 64.648 -52.219 22.472 1.00 91.07 192 ASP B C 1
ATOM 3163 O O . ASP B 1 189 ? 65.275 -51.392 23.143 1.00 100.11 192 ASP B O 1
ATOM 3168 N N . GLU B 1 190 ? 64.302 -53.423 22.935 1.00 105.21 193 GLU B N 1
ATOM 3169 C CA . GLU B 1 190 ? 64.511 -53.787 24.332 1.00 113.71 193 GLU B CA 1
ATOM 3170 C C . GLU B 1 190 ? 65.969 -54.086 24.659 1.00 113.76 193 GLU B C 1
ATOM 3171 O O . GLU B 1 190 ? 66.369 -53.946 25.821 1.00 118.93 193 GLU B O 1
ATOM 3177 N N . SER B 1 191 ? 66.777 -54.473 23.667 1.00 106.82 194 SER B N 1
ATOM 3178 C CA . SER B 1 191 ? 68.182 -54.771 23.928 1.00 110.28 194 SER B CA 1
ATOM 3179 C C . SER B 1 191 ? 68.943 -53.562 24.459 1.00 102.50 194 SER B C 1
ATOM 3180 O O . SER B 1 191 ? 70.026 -53.728 25.030 1.00 97.12 194 SER B O 1
ATOM 3183 N N . LYS B 1 192 ? 68.404 -52.355 24.286 1.00 96.35 195 LYS B N 1
ATOM 3184 C CA . LYS B 1 192 ? 69.008 -51.145 24.827 1.00 96.30 195 LYS B CA 1
ATOM 3185 C C . LYS B 1 192 ? 68.523 -50.812 26.232 1.00 82.66 195 LYS B C 1
ATOM 3186 O O . LYS B 1 192 ? 69.111 -49.942 26.882 1.00 84.35 195 LYS B O 1
ATOM 3192 N N . ARG B 1 193 ? 67.477 -51.478 26.713 1.00 83.21 196 ARG B N 1
ATOM 3193 C CA . ARG B 1 193 ? 66.901 -51.207 28.024 1.00 84.76 196 ARG B CA 1
ATOM 3194 C C . ARG B 1 193 ? 67.409 -52.221 29.040 1.00 77.62 196 ARG B C 1
ATOM 3195 O O . ARG B 1 193 ? 67.280 -53.433 28.834 1.00 91.26 196 ARG B O 1
ATOM 3203 N N . LYS B 1 194 ? 67.979 -51.724 30.135 1.00 67.30 197 LYS B N 1
ATOM 3204 C CA . LYS B 1 194 ? 68.396 -52.556 31.259 1.00 67.94 197 LYS B CA 1
ATOM 3205 C C . LYS B 1 194 ? 67.500 -52.221 32.444 1.00 64.67 197 LYS B C 1
ATOM 3206 O O . LYS B 1 194 ? 67.617 -51.141 33.033 1.00 66.81 197 LYS B O 1
ATOM 3212 N N . TRP B 1 195 ? 66.609 -53.145 32.791 1.00 53.51 198 TRP B N 1
ATOM 3213 C CA . TRP B 1 195 ? 65.646 -52.908 33.854 1.00 52.33 198 TRP B CA 1
ATOM 3214 C C . TRP B 1 195 ? 66.280 -53.150 35.218 1.00 66.88 198 TRP B C 1
ATOM 3215 O O . TRP B 1 195 ? 67.018 -54.120 35.413 1.00 68.28 198 TRP B O 1
ATOM 3226 N N . ILE B 1 196 ? 65.991 -52.257 36.162 1.00 58.91 199 ILE B N 1
ATOM 3227 C CA . ILE B 1 196 ? 66.440 -52.405 37.539 1.00 65.00 199 ILE B CA 1
ATOM 3228 C C . ILE B 1 196 ? 65.233 -52.285 38.456 1.00 66.42 199 ILE B C 1
ATOM 3229 O O . ILE B 1 196 ? 64.289 -51.538 38.180 1.00 74.25 199 ILE B O 1
ATOM 3234 N N . LYS B 1 197 ? 65.269 -53.032 39.553 1.00 72.62 200 LYS B N 1
ATOM 3235 C CA . LYS B 1 197 ? 64.164 -53.107 40.494 1.00 78.76 200 LYS B CA 1
ATOM 3236 C C . LYS B 1 197 ? 64.550 -52.464 41.819 1.00 86.47 200 LYS B C 1
ATOM 3237 O O . LYS B 1 197 ? 65.705 -52.525 42.248 1.00 86.28 200 LYS B O 1
ATOM 3243 N N . GLY B 1 198 ? 63.566 -51.842 42.464 1.00 84.14 201 GLY B N 1
ATOM 3244 C CA . GLY B 1 198 ? 63.758 -51.279 43.784 1.00 78.06 201 GLY B CA 1
ATOM 3245 C C . GLY B 1 198 ? 64.542 -49.990 43.840 1.00 90.09 201 GLY B C 1
ATOM 3246 O O . GLY B 1 198 ? 64.971 -49.599 44.932 1.00 101.67 201 GLY B O 1
ATOM 3247 N N . TRP B 1 199 ? 64.745 -49.314 42.712 1.00 82.39 202 TRP B N 1
ATOM 3248 C CA . TRP B 1 199 ? 65.470 -48.051 42.735 1.00 83.40 202 TRP B CA 1
ATOM 3249 C C . TRP B 1 199 ? 64.635 -46.986 43.433 1.00 86.81 202 TRP B C 1
ATOM 3250 O O . TRP B 1 199 ? 63.485 -46.737 43.059 1.00 89.51 202 TRP B O 1
ATOM 3261 N N . HIS B 1 200 ? 65.219 -46.356 44.450 1.00 73.99 203 HIS B N 1
ATOM 3262 C CA . HIS B 1 200 ? 64.512 -45.361 45.244 1.00 84.03 203 HIS B CA 1
ATOM 3263 C C . HIS B 1 200 ? 65.492 -44.286 45.686 1.00 82.13 203 HIS B C 1
ATOM 3264 O O . HIS B 1 200 ? 66.580 -44.599 46.178 1.00 85.30 203 HIS B O 1
ATOM 3271 N N . LEU B 1 201 ? 65.102 -43.027 45.506 1.00 80.33 204 LEU B N 1
ATOM 3272 C CA . LEU B 1 201 ? 65.928 -41.887 45.897 1.00 88.14 204 LEU B CA 1
ATOM 3273 C C . LEU B 1 201 ? 65.796 -41.705 47.404 1.00 95.07 204 LEU B C 1
ATOM 3274 O O . LEU B 1 201 ? 64.777 -41.217 47.898 1.00 97.01 204 LEU B O 1
ATOM 3279 N N . THR B 1 202 ? 66.836 -42.097 48.143 1.00 101.49 205 THR B N 1
ATOM 3280 C CA . THR B 1 202 ? 66.751 -42.123 49.599 1.00 100.86 205 THR B CA 1
ATOM 3281 C C . THR B 1 202 ? 66.994 -40.749 50.214 1.00 118.84 205 THR B C 1
ATOM 3282 O O . THR B 1 202 ? 66.267 -40.338 51.125 1.00 128.18 205 THR B O 1
ATOM 3286 N N . SER B 1 203 ? 68.008 -40.030 49.738 1.00 122.39 206 SER B N 1
ATOM 3287 C CA . SER B 1 203 ? 68.375 -38.761 50.346 1.00 103.16 206 SER B CA 1
ATOM 3288 C C . SER B 1 203 ? 67.332 -37.688 50.036 1.00 99.22 206 SER B C 1
ATOM 3289 O O . SER B 1 203 ? 66.433 -37.867 49.210 1.00 119.13 206 SER B O 1
ATOM 3292 N N . ASN B 1 204 ? 67.466 -36.555 50.721 1.00 103.97 207 ASN B N 1
ATOM 3293 C CA . ASN B 1 204 ? 66.598 -35.404 50.519 1.00 111.27 207 ASN B CA 1
ATOM 3294 C C . ASN B 1 204 ? 67.223 -34.347 49.620 1.00 96.07 207 ASN B C 1
ATOM 3295 O O . ASN B 1 204 ? 66.599 -33.309 49.379 1.00 93.62 207 ASN B O 1
ATOM 3300 N N . SER B 1 205 ? 68.434 -34.584 49.121 1.00 101.98 208 SER B N 1
ATOM 3301 C CA . SER B 1 205 ? 69.125 -33.625 48.272 1.00 99.23 208 SER B CA 1
ATOM 3302 C C . SER B 1 205 ? 69.986 -34.381 47.272 1.00 99.62 208 SER B C 1
ATOM 3303 O O . SER B 1 205 ? 70.620 -35.380 47.621 1.00 121.27 208 SER B O 1
ATOM 3306 N N . VAL B 1 206 ? 70.003 -33.897 46.030 1.00 78.83 209 VAL B N 1
ATOM 3307 C CA . VAL B 1 206 ? 70.786 -34.497 44.960 1.00 80.28 209 VAL B CA 1
ATOM 3308 C C . VAL B 1 206 ? 71.554 -33.396 44.239 1.00 84.88 209 VAL B C 1
ATOM 3309 O O . VAL B 1 206 ? 71.308 -32.205 44.428 1.00 88.17 209 VAL B O 1
ATOM 3313 N N . GLU B 1 207 ? 72.500 -33.818 43.402 1.00 79.85 210 GLU B N 1
ATOM 3314 C CA . GLU B 1 207 ? 73.346 -32.919 42.616 1.00 79.10 210 GLU B CA 1
ATOM 3315 C C . GLU B 1 207 ? 73.176 -33.283 41.145 1.00 94.24 210 GLU B C 1
ATOM 3316 O O . GLU B 1 207 ? 74.004 -33.988 40.563 1.00 95.89 210 GLU B O 1
ATOM 3322 N N . TRP B 1 208 ? 72.094 -32.796 40.544 1.00 89.45 211 TRP B N 1
ATOM 3323 C CA . TRP B 1 208 ? 71.776 -33.068 39.150 1.00 90.12 211 TRP B CA 1
ATOM 3324 C C . TRP B 1 208 ? 71.894 -31.793 38.328 1.00 88.41 211 TRP B C 1
ATOM 3325 O O . TRP B 1 208 ? 71.411 -30.732 38.735 1.00 85.21 211 TRP B O 1
ATOM 3336 N N . GLY B 1 209 ? 72.539 -31.907 37.169 1.00 86.13 212 GLY B N 1
ATOM 3337 C CA . GLY B 1 209 ? 72.704 -30.767 36.284 1.00 90.18 212 GLY B CA 1
ATOM 3338 C C . GLY B 1 209 ? 73.474 -29.617 36.891 1.00 88.12 212 GLY B C 1
ATOM 3339 O O . GLY B 1 209 ? 73.215 -28.458 36.551 1.00 87.86 212 GLY B O 1
ATOM 3340 N N . GLY B 1 210 ? 74.417 -29.904 37.786 1.00 81.30 213 GLY B N 1
ATOM 3341 C CA . GLY B 1 210 ? 75.173 -28.865 38.450 1.00 84.59 213 GLY B CA 1
ATOM 3342 C C . GLY B 1 210 ? 74.414 -28.076 39.492 1.00 81.40 213 GLY B C 1
ATOM 3343 O O . GLY B 1 210 ? 74.994 -27.167 40.098 1.00 79.55 213 GLY B O 1
ATOM 3344 N N . HIS B 1 211 ? 73.141 -28.385 39.720 1.00 81.60 214 HIS B N 1
ATOM 3345 C CA . HIS B 1 211 ? 72.322 -27.703 40.710 1.00 74.46 214 HIS B CA 1
ATOM 3346 C C . HIS B 1 211 ? 72.076 -28.621 41.898 1.00 80.71 214 HIS B C 1
ATOM 3347 O O . HIS B 1 211 ? 71.911 -29.834 41.733 1.00 87.08 214 HIS B O 1
ATOM 3354 N N . LYS B 1 212 ? 72.053 -28.039 43.094 1.00 76.61 215 LYS B N 1
ATOM 3355 C CA . LYS B 1 212 ? 71.609 -28.759 44.282 1.00 75.59 215 LYS B CA 1
ATOM 3356 C C . LYS B 1 212 ? 70.086 -28.760 44.285 1.00 76.38 215 LYS B C 1
ATOM 3357 O O . LYS B 1 212 ? 69.456 -27.725 44.531 1.00 76.20 215 LYS B O 1
ATOM 3363 N N . VAL B 1 213 ? 69.491 -29.911 43.990 1.00 72.03 216 VAL B N 1
ATOM 3364 C CA . VAL B 1 213 ? 68.043 -30.038 43.874 1.00 73.13 216 VAL B CA 1
ATOM 3365 C C . VAL B 1 213 ? 67.504 -30.703 45.130 1.00 83.48 216 VAL B C 1
ATOM 3366 O O . VAL B 1 213 ? 68.060 -31.698 45.612 1.00 82.67 216 VAL B O 1
ATOM 3370 N N . PHE B 1 214 ? 66.418 -30.151 45.662 1.00 74.21 217 PHE B N 1
ATOM 3371 C CA . PHE B 1 214 ? 65.773 -30.665 46.860 1.00 71.71 217 PHE B CA 1
ATOM 3372 C C . PHE B 1 214 ? 64.448 -31.322 46.497 1.00 72.00 217 PHE B C 1
ATOM 3373 O O . PHE B 1 214 ? 63.808 -30.964 45.504 1.00 80.80 217 PHE B O 1
ATOM 3381 N N . MET B 1 215 ? 64.044 -32.296 47.314 1.00 74.20 218 MET B N 1
ATOM 3382 C CA . MET B 1 215 ? 62.775 -32.976 47.087 1.00 84.53 218 MET B CA 1
ATOM 3383 C C . MET B 1 215 ? 61.579 -32.086 47.395 1.00 101.26 218 MET B C 1
ATOM 3384 O O . MET B 1 215 ? 60.495 -32.316 46.849 1.00 93.77 218 MET B O 1
ATOM 3389 N N . ASP B 1 216 ? 61.751 -31.079 48.246 1.00 108.14 219 ASP B N 1
ATOM 3390 C CA . ASP B 1 216 ? 60.661 -30.180 48.607 1.00 100.49 219 ASP B CA 1
ATOM 3391 C C . ASP B 1 216 ? 61.193 -28.878 49.199 1.00 94.65 219 ASP B C 1
ATOM 3392 O O . ASP B 1 216 ? 60.451 -27.909 49.358 1.00 91.58 219 ASP B O 1
ATOM 3397 N N . HIS C 1 3 ? 16.315 -7.794 42.275 1.00 138.56 6 HIS C N 1
ATOM 3398 C CA . HIS C 1 3 ? 16.652 -9.141 42.719 1.00 133.38 6 HIS C CA 1
ATOM 3399 C C . HIS C 1 3 ? 15.885 -10.207 41.935 1.00 144.19 6 HIS C C 1
ATOM 3400 O O . HIS C 1 3 ? 14.729 -10.515 42.231 1.00 133.79 6 HIS C O 1
ATOM 3407 N N . MET C 1 4 ? 16.554 -10.762 40.929 1.00 136.70 7 MET C N 1
ATOM 3408 C CA . MET C 1 4 ? 16.032 -11.822 40.076 1.00 109.51 7 MET C CA 1
ATOM 3409 C C . MET C 1 4 ? 16.979 -13.014 40.185 1.00 102.84 7 MET C C 1
ATOM 3410 O O . MET C 1 4 ? 17.950 -12.945 40.950 1.00 114.37 7 MET C O 1
ATOM 3415 N N . PRO C 1 5 ? 16.738 -14.126 39.485 1.00 77.26 8 PRO C N 1
ATOM 3416 C CA . PRO C 1 5 ? 17.754 -15.185 39.440 1.00 65.49 8 PRO C CA 1
ATOM 3417 C C . PRO C 1 5 ? 19.083 -14.646 38.931 1.00 65.45 8 PRO C C 1
ATOM 3418 O O . PRO C 1 5 ? 19.151 -14.000 37.883 1.00 84.65 8 PRO C O 1
ATOM 3422 N N . ARG C 1 6 ? 20.144 -14.914 39.686 1.00 58.40 9 ARG C N 1
ATOM 3423 C CA . ARG C 1 6 ? 21.464 -14.388 39.379 1.00 72.73 9 ARG C CA 1
ATOM 3424 C C . ARG C 1 6 ? 22.489 -15.511 39.387 1.00 60.44 9 ARG C C 1
ATOM 3425 O O . ARG C 1 6 ? 22.482 -16.366 40.277 1.00 53.00 9 ARG C O 1
ATOM 3433 N N . ASP C 1 7 ? 23.366 -15.501 38.388 1.00 53.71 10 ASP C N 1
ATOM 3434 C CA . ASP C 1 7 ? 24.447 -16.471 38.284 1.00 60.24 10 ASP C CA 1
ATOM 3435 C C . ASP C 1 7 ? 25.691 -15.905 38.958 1.00 57.75 10 ASP C C 1
ATOM 3436 O O . ASP C 1 7 ? 26.189 -14.845 38.562 1.00 60.53 10 ASP C O 1
ATOM 3441 N N . TYR C 1 8 ? 26.189 -16.609 39.974 1.00 58.60 11 TYR C N 1
ATOM 3442 C CA . TYR C 1 8 ? 27.398 -16.213 40.683 1.00 52.32 11 TYR C CA 1
ATOM 3443 C C . TYR C 1 8 ? 28.622 -16.984 40.211 1.00 48.41 11 TYR C C 1
ATOM 3444 O O . TYR C 1 8 ? 29.638 -17.009 40.913 1.00 49.85 11 TYR C O 1
ATOM 3453 N N . THR C 1 9 ? 28.541 -17.613 39.039 1.00 52.67 12 THR C N 1
ATOM 3454 C CA . THR C 1 9 ? 29.678 -18.369 38.521 1.00 51.39 12 THR C CA 1
ATOM 3455 C C . THR C 1 9 ? 30.939 -17.524 38.375 1.00 53.08 12 THR C C 1
ATOM 3456 O O . THR C 1 9 ? 32.017 -18.013 38.758 1.00 57.46 12 THR C O 1
ATOM 3460 N N . PRO C 1 10 ? 30.898 -16.293 37.845 1.00 54.04 13 PRO C N 1
ATOM 3461 C CA . PRO C 1 10 ? 32.128 -15.480 37.841 1.00 55.13 13 PRO C CA 1
ATOM 3462 C C . PRO C 1 10 ? 32.717 -15.296 39.228 1.00 48.86 13 PRO C C 1
ATOM 3463 O O . PRO C 1 10 ? 33.923 -15.497 39.423 1.00 44.16 13 PRO C O 1
ATOM 3467 N N . ILE C 1 11 ? 31.887 -14.926 40.206 1.00 54.22 14 ILE C N 1
ATOM 3468 C CA . ILE C 1 11 ? 32.367 -14.771 41.576 1.00 56.76 14 ILE C CA 1
ATOM 3469 C C . ILE C 1 11 ? 32.822 -16.113 42.137 1.00 57.12 14 ILE C C 1
ATOM 3470 O O . ILE C 1 11 ? 33.813 -16.191 42.872 1.00 59.95 14 ILE C O 1
ATOM 3475 N N . CYS C 1 12 ? 32.117 -17.191 41.784 1.00 53.71 15 CYS C N 1
ATOM 3476 C CA . CYS C 1 12 ? 32.435 -18.506 42.335 1.00 49.48 15 CYS C CA 1
ATOM 3477 C C . CYS C 1 12 ? 33.822 -18.972 41.907 1.00 51.05 15 CYS C C 1
ATOM 3478 O O . CYS C 1 12 ? 34.609 -19.455 42.728 1.00 47.55 15 CYS C O 1
ATOM 3481 N N . ASP C 1 13 ? 34.140 -18.830 40.619 1.00 50.16 16 ASP C N 1
ATOM 3482 C CA . ASP C 1 13 ? 35.364 -19.426 40.094 1.00 42.17 16 ASP C CA 1
ATOM 3483 C C . ASP C 1 13 ? 36.608 -18.654 40.515 1.00 60.01 16 ASP C C 1
ATOM 3484 O O . ASP C 1 13 ? 37.694 -19.238 40.601 1.00 78.71 16 ASP C O 1
ATOM 3489 N N . ASN C 1 14 ? 36.479 -17.356 40.782 1.00 59.38 17 ASN C N 1
ATOM 3490 C CA . ASN C 1 14 ? 37.627 -16.523 41.113 1.00 59.49 17 ASN C CA 1
ATOM 3491 C C . ASN C 1 14 ? 37.857 -16.380 42.614 1.00 61.77 17 ASN C C 1
ATOM 3492 O O . ASN C 1 14 ? 38.723 -15.599 43.021 1.00 61.72 17 ASN C O 1
ATOM 3497 N N . ILE C 1 15 ? 37.109 -17.107 43.446 1.00 63.77 18 ILE C N 1
ATOM 3498 C CA . ILE C 1 15 ? 37.420 -17.153 44.869 1.00 50.27 18 ILE C CA 1
ATOM 3499 C C . ILE C 1 15 ? 38.677 -17.985 45.083 1.00 55.44 18 ILE C C 1
ATOM 3500 O O . ILE C 1 15 ? 38.843 -19.061 44.493 1.00 54.67 18 ILE C O 1
ATOM 3505 N N . VAL C 1 16 ? 39.579 -17.481 45.923 1.00 54.76 19 VAL C N 1
ATOM 3506 C CA . VAL C 1 16 ? 40.809 -18.183 46.251 1.00 46.68 19 VAL C CA 1
ATOM 3507 C C . VAL C 1 16 ? 40.892 -18.356 47.761 1.00 49.85 19 VAL C C 1
ATOM 3508 O O . VAL C 1 16 ? 40.290 -17.608 48.534 1.00 62.06 19 VAL C O 1
ATOM 3512 N N . LYS C 1 17 ? 41.648 -19.369 48.175 1.00 54.98 20 LYS C N 1
ATOM 3513 C CA . LYS C 1 17 ? 41.896 -19.652 49.583 1.00 60.14 20 LYS C CA 1
ATOM 3514 C C . LYS C 1 17 ? 43.369 -19.398 49.869 1.00 56.48 20 LYS C C 1
ATOM 3515 O O . LYS C 1 17 ? 44.238 -20.092 49.331 1.00 54.70 20 LYS C O 1
ATOM 3521 N N . LEU C 1 18 ? 43.645 -18.405 50.708 1.00 53.87 21 LEU C N 1
ATOM 3522 C CA . LEU C 1 18 ? 45.003 -17.974 51.005 1.00 53.07 21 LEU C CA 1
ATOM 3523 C C . LEU C 1 18 ? 45.387 -18.411 52.412 1.00 61.65 21 LEU C C 1
ATOM 3524 O O . LEU C 1 18 ? 44.635 -18.180 53.365 1.00 69.30 21 LEU C O 1
ATOM 3529 N N . THR C 1 19 ? 46.555 -19.036 52.536 1.00 62.50 22 THR C N 1
ATOM 3530 C CA . THR C 1 19 ? 47.059 -19.518 53.816 1.00 60.24 22 THR C CA 1
ATOM 3531 C C . THR C 1 19 ? 48.499 -19.061 53.982 1.00 65.38 22 THR C C 1
ATOM 3532 O O . THR C 1 19 ? 49.364 -19.420 53.176 1.00 59.34 22 THR C O 1
ATOM 3536 N N . LEU C 1 20 ? 48.753 -18.273 55.024 1.00 68.11 23 LEU C N 1
ATOM 3537 C CA . LEU C 1 20 ? 50.087 -17.780 55.345 1.00 67.13 23 LEU C CA 1
ATOM 3538 C C . LEU C 1 20 ? 50.610 -18.565 56.541 1.00 70.43 23 LEU C C 1
ATOM 3539 O O . LEU C 1 20 ? 49.978 -18.576 57.602 1.00 77.00 23 LEU C O 1
ATOM 3544 N N . THR C 1 21 ? 51.757 -19.218 56.366 1.00 73.56 24 THR C N 1
ATOM 3545 C CA . THR C 1 21 ? 52.348 -20.059 57.402 1.00 80.96 24 THR C CA 1
ATOM 3546 C C . THR C 1 21 ? 53.782 -19.615 57.641 1.00 88.93 24 THR C C 1
ATOM 3547 O O . THR C 1 21 ? 54.594 -19.602 56.710 1.00 92.54 24 THR C O 1
ATOM 3551 N N . SER C 1 22 ? 54.092 -19.257 58.887 1.00 111.99 25 SER C N 1
ATOM 3552 C CA . SER C 1 22 ? 55.437 -18.837 59.272 1.00 121.11 25 SER C CA 1
ATOM 3553 C C . SER C 1 22 ? 55.746 -19.428 60.640 1.00 121.46 25 SER C C 1
ATOM 3554 O O . SER C 1 22 ? 55.133 -19.034 61.638 1.00 124.37 25 SER C O 1
ATOM 3557 N N . ASP C 1 23 ? 56.688 -20.373 60.679 1.00 114.64 26 ASP C N 1
ATOM 3558 C CA . ASP C 1 23 ? 57.151 -20.986 61.926 1.00 124.23 26 ASP C CA 1
ATOM 3559 C C . ASP C 1 23 ? 56.011 -21.688 62.662 1.00 110.68 26 ASP C C 1
ATOM 3560 O O . ASP C 1 23 ? 55.862 -21.561 63.879 1.00 104.45 26 ASP C O 1
ATOM 3565 N N . GLY C 1 24 ? 55.201 -22.442 61.919 1.00 98.11 27 GLY C N 1
ATOM 3566 C CA . GLY C 1 24 ? 54.085 -23.166 62.487 1.00 98.01 27 GLY C CA 1
ATOM 3567 C C . GLY C 1 24 ? 52.820 -22.362 62.685 1.00 96.27 27 GLY C C 1
ATOM 3568 O O . GLY C 1 24 ? 51.742 -22.955 62.820 1.00 86.32 27 GLY C O 1
ATOM 3569 N N . LYS C 1 25 ? 52.909 -21.034 62.714 1.00 94.15 28 LYS C N 1
ATOM 3570 C CA . LYS C 1 25 ? 51.730 -20.186 62.838 1.00 80.30 28 LYS C CA 1
ATOM 3571 C C . LYS C 1 25 ? 51.064 -20.060 61.473 1.00 88.01 28 LYS C C 1
ATOM 3572 O O . LYS C 1 25 ? 51.711 -19.662 60.499 1.00 90.49 28 LYS C O 1
ATOM 3578 N N . SER C 1 26 ? 49.779 -20.396 61.398 1.00 77.37 29 SER C N 1
ATOM 3579 C CA . SER C 1 26 ? 49.051 -20.426 60.136 1.00 68.37 29 SER C CA 1
ATOM 3580 C C . SER C 1 26 ? 47.835 -19.515 60.212 1.00 80.44 29 SER C C 1
ATOM 3581 O O . SER C 1 26 ? 47.086 -19.552 61.194 1.00 96.45 29 SER C O 1
ATOM 3584 N N . ILE C 1 27 ? 47.645 -18.703 59.175 1.00 77.06 30 ILE C N 1
ATOM 3585 C CA . ILE C 1 27 ? 46.480 -17.838 59.031 1.00 72.34 30 ILE C CA 1
ATOM 3586 C C . ILE C 1 27 ? 45.818 -18.165 57.702 1.00 73.36 30 ILE C C 1
ATOM 3587 O O . ILE C 1 27 ? 46.487 -18.199 56.663 1.00 70.52 30 ILE C O 1
ATOM 3592 N N . THR C 1 28 ? 44.507 -18.400 57.731 1.00 73.19 31 THR C N 1
ATOM 3593 C CA . THR C 1 28 ? 43.767 -18.816 56.547 1.00 64.96 31 THR C CA 1
ATOM 3594 C C . THR C 1 28 ? 42.537 -17.938 56.377 1.00 58.25 31 THR C C 1
ATOM 3595 O O . THR C 1 28 ? 41.706 -17.845 57.287 1.00 59.09 31 THR C O 1
ATOM 3599 N N . LEU C 1 29 ? 42.427 -17.299 55.216 1.00 65.66 32 LEU C N 1
ATOM 3600 C CA . LEU C 1 29 ? 41.224 -16.579 54.827 1.00 62.85 32 LEU C CA 1
ATOM 3601 C C . LEU C 1 29 ? 41.079 -16.689 53.314 1.00 58.39 32 LEU C C 1
ATOM 3602 O O . LEU C 1 29 ? 41.938 -17.250 52.627 1.00 61.82 32 LEU C O 1
ATOM 3607 N N . TYR C 1 30 ? 39.987 -16.144 52.796 1.00 53.74 33 TYR C N 1
ATOM 3608 C CA . TYR C 1 30 ? 39.689 -16.228 51.375 1.00 54.58 33 TYR C CA 1
ATOM 3609 C C . TYR C 1 30 ? 40.032 -14.918 50.672 1.00 52.30 33 TYR C C 1
ATOM 3610 O O . TYR C 1 30 ? 40.335 -13.901 51.298 1.00 54.26 33 TYR C O 1
ATOM 3619 N N . GLY C 1 31 ? 39.992 -14.965 49.344 1.00 52.54 34 GLY C N 1
ATOM 3620 C CA . GLY C 1 31 ? 40.281 -13.804 48.527 1.00 51.08 34 GLY C CA 1
ATOM 3621 C C . GLY C 1 31 ? 39.578 -13.857 47.187 1.00 48.01 34 GLY C C 1
ATOM 3622 O O . GLY C 1 31 ? 38.745 -14.738 46.954 1.00 60.46 34 GLY C O 1
ATOM 3623 N N . LEU C 1 32 ? 39.904 -12.925 46.295 1.00 39.01 35 LEU C N 1
ATOM 3624 C CA . LEU C 1 32 ? 39.296 -12.865 44.975 1.00 39.33 35 LEU C CA 1
ATOM 3625 C C . LEU C 1 32 ? 40.375 -12.650 43.925 1.00 49.18 35 LEU C C 1
ATOM 3626 O O . LEU C 1 32 ? 41.412 -12.039 44.193 1.00 50.22 35 LEU C O 1
ATOM 3631 N N . GLN C 1 33 ? 40.117 -13.157 42.723 1.00 61.69 36 GLN C N 1
ATOM 3632 C CA . GLN C 1 33 ? 41.074 -13.125 41.623 1.00 55.01 36 GLN C CA 1
ATOM 3633 C C . GLN C 1 33 ? 40.536 -12.240 40.507 1.00 63.28 36 GLN C C 1
ATOM 3634 O O . GLN C 1 33 ? 39.451 -12.498 39.974 1.00 64.54 36 GLN C O 1
ATOM 3640 N N . TYR C 1 34 ? 41.298 -11.208 40.152 1.00 59.50 37 TYR C N 1
ATOM 3641 C CA . TYR C 1 34 ? 40.969 -10.345 39.018 1.00 63.85 37 TYR C CA 1
ATOM 3642 C C . TYR C 1 34 ? 42.280 -10.041 38.300 1.00 68.91 37 TYR C C 1
ATOM 3643 O O . TYR C 1 34 ? 43.075 -9.220 38.769 1.00 76.00 37 TYR C O 1
ATOM 3652 N N . GLY C 1 35 ? 42.501 -10.703 37.164 1.00 68.55 38 GLY C N 1
ATOM 3653 C CA . GLY C 1 35 ? 43.758 -10.545 36.461 1.00 69.23 38 GLY C CA 1
ATOM 3654 C C . GLY C 1 35 ? 44.898 -11.155 37.257 1.00 82.13 38 GLY C C 1
ATOM 3655 O O . GLY C 1 35 ? 44.749 -12.173 37.938 1.00 76.08 38 GLY C O 1
ATOM 3656 N N . ASN C 1 36 ? 46.058 -10.508 37.186 1.00 88.53 39 ASN C N 1
ATOM 3657 C CA . ASN C 1 36 ? 47.226 -10.989 37.912 1.00 82.49 39 ASN C CA 1
ATOM 3658 C C . ASN C 1 36 ? 47.271 -10.357 39.297 1.00 74.69 39 ASN C C 1
ATOM 3659 O O . ASN C 1 36 ? 48.350 -10.131 39.853 1.00 77.93 39 ASN C O 1
ATOM 3664 N N . TYR C 1 37 ? 46.099 -10.066 39.858 1.00 64.37 40 TYR C N 1
ATOM 3665 C CA . TYR C 1 37 ? 45.988 -9.485 41.186 1.00 63.50 40 TYR C CA 1
ATOM 3666 C C . TYR C 1 37 ? 45.020 -10.301 42.029 1.00 60.29 40 TYR C C 1
ATOM 3667 O O . TYR C 1 37 ? 44.121 -10.966 41.507 1.00 67.07 40 TYR C O 1
ATOM 3676 N N . ILE C 1 38 ? 45.214 -10.240 43.344 1.00 60.47 41 ILE C N 1
ATOM 3677 C CA . ILE C 1 38 ? 44.352 -10.915 44.306 1.00 53.57 41 ILE C CA 1
ATOM 3678 C C . ILE C 1 38 ? 43.881 -9.894 45.331 1.00 51.39 41 ILE C C 1
ATOM 3679 O O . ILE C 1 38 ? 44.692 -9.146 45.888 1.00 55.47 41 ILE C O 1
ATOM 3684 N N . ILE C 1 39 ? 42.574 -9.864 45.576 1.00 41.37 42 ILE C N 1
ATOM 3685 C CA . ILE C 1 39 ? 41.961 -8.943 46.525 1.00 45.74 42 ILE C CA 1
ATOM 3686 C C . ILE C 1 39 ? 41.617 -9.720 47.788 1.00 50.61 42 ILE C C 1
ATOM 3687 O O . ILE C 1 39 ? 40.863 -10.700 47.736 1.00 57.67 42 ILE C O 1
ATOM 3692 N N . THR C 1 40 ? 42.161 -9.288 48.924 1.00 58.68 43 THR C N 1
ATOM 3693 C CA . THR C 1 40 ? 41.925 -9.963 50.193 1.00 59.20 43 THR C CA 1
ATOM 3694 C C . THR C 1 40 ? 42.074 -8.958 51.330 1.00 57.18 43 THR C C 1
ATOM 3695 O O . THR C 1 40 ? 42.337 -7.773 51.111 1.00 61.47 43 THR C O 1
ATOM 3699 N N . ASN C 1 41 ? 41.901 -9.447 52.555 1.00 52.28 44 ASN C N 1
ATOM 3700 C CA . ASN C 1 41 ? 42.009 -8.609 53.739 1.00 60.71 44 ASN C CA 1
ATOM 3701 C C . ASN C 1 41 ? 43.469 -8.324 54.071 1.00 61.91 44 ASN C C 1
ATOM 3702 O O . ASN C 1 41 ? 44.373 -9.085 53.713 1.00 64.79 44 ASN C O 1
ATOM 3707 N N . ARG C 1 42 ? 43.693 -7.210 54.771 1.00 62.60 45 ARG C N 1
ATOM 3708 C CA . ARG C 1 42 ? 45.038 -6.876 55.224 1.00 59.74 45 ARG C CA 1
ATOM 3709 C C . ARG C 1 42 ? 45.466 -7.709 56.424 1.00 58.77 45 ARG C C 1
ATOM 3710 O O . ARG C 1 42 ? 46.664 -7.959 56.599 1.00 61.49 45 ARG C O 1
ATOM 3718 N N . HIS C 1 43 ? 44.517 -8.149 57.255 1.00 52.77 46 HIS C N 1
ATOM 3719 C CA . HIS C 1 43 ? 44.907 -8.899 58.449 1.00 55.15 46 HIS C CA 1
ATOM 3720 C C . HIS C 1 43 ? 45.376 -10.316 58.136 1.00 60.70 46 HIS C C 1
ATOM 3721 O O . HIS C 1 43 ? 45.547 -11.110 59.070 1.00 62.09 46 HIS C O 1
ATOM 3728 N N . LEU C 1 44 ? 45.579 -10.659 56.861 1.00 60.08 47 LEU C N 1
ATOM 3729 C CA . LEU C 1 44 ? 46.238 -11.917 56.533 1.00 57.86 47 LEU C CA 1
ATOM 3730 C C . LEU C 1 44 ? 47.727 -11.859 56.845 1.00 59.18 47 LEU C C 1
ATOM 3731 O O . LEU C 1 44 ? 48.314 -12.867 57.255 1.00 68.33 47 LEU C O 1
ATOM 3736 N N . PHE C 1 45 ? 48.347 -10.694 56.673 1.00 54.76 48 PHE C N 1
ATOM 3737 C CA . PHE C 1 45 ? 49.794 -10.553 56.824 1.00 59.62 48 PHE C CA 1
ATOM 3738 C C . PHE C 1 45 ? 50.155 -10.118 58.246 1.00 77.04 48 PHE C C 1
ATOM 3739 O O . PHE C 1 45 ? 50.767 -9.076 58.479 1.00 80.37 48 PHE C O 1
ATOM 3747 N N . ARG C 1 46 ? 49.753 -10.947 59.212 1.00 86.14 49 ARG C N 1
ATOM 3748 C CA . ARG C 1 46 ? 50.213 -10.749 60.581 1.00 76.37 49 ARG C CA 1
ATOM 3749 C C . ARG C 1 46 ? 51.615 -11.314 60.772 1.00 85.77 49 ARG C C 1
ATOM 3750 O O . ARG C 1 46 ? 52.424 -10.744 61.513 1.00 98.61 49 ARG C O 1
ATOM 3758 N 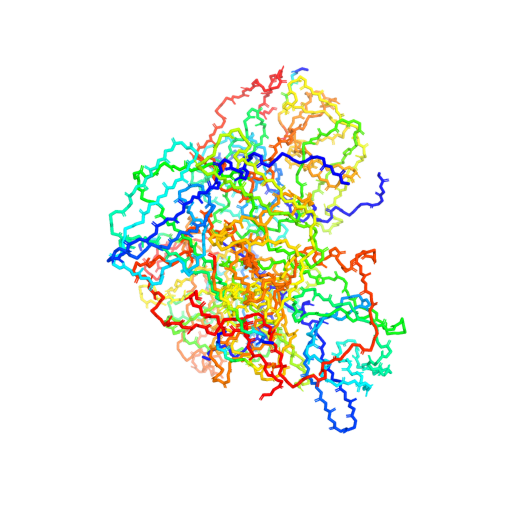N . LEU C 1 47 ? 51.914 -12.431 60.113 1.00 90.07 50 LEU C N 1
ATOM 3759 C CA . LEU C 1 47 ? 53.229 -13.044 60.188 1.00 99.24 50 LEU C CA 1
ATOM 3760 C C . LEU C 1 47 ? 54.209 -12.296 59.286 1.00 94.62 50 LEU C C 1
ATOM 3761 O O . LEU C 1 47 ? 53.850 -11.357 58.571 1.00 82.79 50 LEU C O 1
ATOM 3766 N N . ASN C 1 48 ? 55.468 -12.723 59.318 1.00 111.32 51 ASN C N 1
ATOM 3767 C CA . ASN C 1 48 ? 56.533 -12.079 58.562 1.00 115.39 51 ASN C CA 1
ATOM 3768 C C . ASN C 1 48 ? 57.368 -13.137 57.859 1.00 117.11 51 ASN C C 1
ATOM 3769 O O . ASN C 1 48 ? 57.732 -14.150 58.466 1.00 114.28 51 ASN C O 1
ATOM 3774 N N . ASN C 1 49 ? 57.662 -12.897 56.579 1.00 134.84 52 ASN C N 1
ATOM 3775 C CA . ASN C 1 49 ? 58.508 -13.777 55.770 1.00 134.23 52 ASN C CA 1
ATOM 3776 C C . ASN C 1 49 ? 57.982 -15.209 55.739 1.00 130.47 52 ASN C C 1
ATOM 3777 O O . ASN C 1 49 ? 58.755 -16.163 55.627 1.00 147.96 52 ASN C O 1
ATOM 3782 N N . GLY C 1 50 ? 56.666 -15.370 55.835 1.00 99.57 53 GLY C N 1
ATOM 3783 C CA . GLY C 1 50 ? 56.054 -16.678 55.792 1.00 94.50 53 GLY C CA 1
ATOM 3784 C C . GLY C 1 50 ? 55.883 -17.180 54.371 1.00 89.58 53 GLY C C 1
ATOM 3785 O O . GLY C 1 50 ? 56.454 -16.658 53.413 1.00 91.08 53 GLY C O 1
ATOM 3786 N N . THR C 1 51 ? 55.066 -18.222 54.243 1.00 86.90 54 THR C N 1
ATOM 3787 C CA . THR C 1 51 ? 54.793 -18.860 52.962 1.00 76.15 54 THR C CA 1
ATOM 3788 C C . THR C 1 51 ? 53.316 -18.692 52.638 1.00 66.74 54 THR C C 1
ATOM 3789 O O . THR C 1 51 ? 52.455 -19.097 53.427 1.00 80.92 54 THR C O 1
ATOM 3793 N N . LEU C 1 52 ? 53.028 -18.092 51.486 1.00 58.58 55 LEU C N 1
ATOM 3794 C CA . LEU C 1 52 ? 51.656 -17.884 51.044 1.00 61.35 55 LEU C CA 1
ATOM 3795 C C . LEU C 1 52 ? 51.231 -19.021 50.124 1.00 61.98 55 LEU C C 1
ATOM 3796 O O . LEU C 1 52 ? 51.919 -19.328 49.146 1.00 62.51 55 LEU C O 1
ATOM 3801 N N . THR C 1 53 ? 50.098 -19.640 50.443 1.00 58.91 56 THR C N 1
ATOM 3802 C CA . THR C 1 53 ? 49.518 -20.704 49.635 1.00 62.55 56 THR C CA 1
ATOM 3803 C C . THR C 1 53 ? 48.214 -20.194 49.037 1.00 65.92 56 THR C C 1
ATOM 3804 O O . THR C 1 53 ? 47.299 -19.810 49.773 1.00 60.38 56 THR C O 1
ATOM 3808 N N . ILE C 1 54 ? 48.134 -20.185 47.710 1.00 68.32 57 ILE C N 1
ATOM 3809 C CA . ILE C 1 54 ? 46.965 -19.696 46.987 1.00 62.45 57 ILE C CA 1
ATOM 3810 C C . ILE C 1 54 ? 46.249 -20.899 46.389 1.00 54.62 57 ILE C C 1
ATOM 3811 O O . ILE C 1 54 ? 46.781 -21.570 45.495 1.00 56.71 57 ILE C O 1
ATOM 3816 N N . GLU C 1 55 ? 45.041 -21.172 46.876 1.00 53.52 58 GLU C N 1
ATOM 3817 C CA . GLU C 1 55 ? 44.215 -22.268 46.382 1.00 54.20 58 GLU C CA 1
ATOM 3818 C C . GLU C 1 55 ? 43.134 -21.682 45.481 1.00 55.73 58 GLU C C 1
ATOM 3819 O O . GLU C 1 55 ? 42.242 -20.972 45.956 1.00 63.02 58 GLU C O 1
ATOM 3825 N N . SER C 1 56 ? 43.209 -21.978 44.190 1.00 55.30 59 SER C N 1
ATOM 3826 C CA . SER C 1 56 ? 42.228 -21.517 43.218 1.00 50.34 59 SER C CA 1
ATOM 3827 C C . SER C 1 56 ? 41.552 -22.719 42.566 1.00 62.99 59 SER C C 1
ATOM 3828 O O . SER C 1 56 ? 41.892 -23.874 42.835 1.00 63.62 59 SER C O 1
ATOM 3831 N N . LYS C 1 57 ? 40.576 -22.433 41.700 1.00 66.03 60 LYS C N 1
ATOM 3832 C CA . LYS C 1 57 ? 39.875 -23.502 40.996 1.00 64.31 60 LYS C CA 1
ATOM 3833 C C . LYS C 1 57 ? 40.822 -24.279 40.090 1.00 70.22 60 LYS C C 1
ATOM 3834 O O . LYS C 1 57 ? 40.708 -25.504 39.964 1.00 73.86 60 LYS C O 1
ATOM 3840 N N . ASN C 1 58 ? 41.768 -23.585 39.456 1.00 69.93 61 ASN C N 1
ATOM 3841 C CA . ASN C 1 58 ? 42.657 -24.240 38.504 1.00 71.51 61 ASN C CA 1
ATOM 3842 C C . ASN C 1 58 ? 43.755 -25.033 39.203 1.00 75.27 61 ASN C C 1
ATOM 3843 O O . ASN C 1 58 ? 44.111 -26.127 38.753 1.00 86.40 61 ASN C O 1
ATOM 3848 N N . GLY C 1 59 ? 44.299 -24.509 40.295 1.00 75.04 62 GLY C N 1
ATOM 3849 C CA . GLY C 1 59 ? 45.358 -25.212 40.994 1.00 78.87 62 GLY C CA 1
ATOM 3850 C C . GLY C 1 59 ? 45.795 -24.448 42.224 1.00 63.74 62 GLY C C 1
ATOM 3851 O O . GLY C 1 59 ? 45.242 -23.398 42.567 1.00 63.50 62 GLY C O 1
ATOM 3852 N N . THR C 1 60 ? 46.809 -24.999 42.886 1.00 65.08 63 THR C N 1
ATOM 3853 C CA . THR C 1 60 ? 47.362 -24.438 44.111 1.00 61.53 63 THR C CA 1
ATOM 3854 C C . THR C 1 60 ? 48.759 -23.901 43.834 1.00 66.60 63 THR C C 1
ATOM 3855 O O . THR C 1 60 ? 49.570 -24.573 43.187 1.00 66.09 63 THR C O 1
ATOM 3859 N N . TYR C 1 61 ? 49.036 -22.694 44.324 1.00 66.16 64 TYR C N 1
ATOM 3860 C CA . TYR C 1 61 ? 50.325 -22.044 44.143 1.00 61.42 64 TYR C CA 1
ATOM 3861 C C . TYR C 1 61 ? 50.927 -21.709 45.499 1.00 60.84 64 TYR C C 1
ATOM 3862 O O . TYR C 1 61 ? 50.229 -21.228 46.398 1.00 64.62 64 TYR C O 1
ATOM 3871 N N . THR C 1 62 ? 52.225 -21.964 45.641 1.00 81.35 65 THR C N 1
ATOM 3872 C CA . THR C 1 62 ? 52.943 -21.776 46.900 1.00 80.83 65 THR C CA 1
ATOM 3873 C C . THR C 1 62 ? 54.079 -20.784 46.670 1.00 78.98 65 THR C C 1
ATOM 3874 O O . THR C 1 62 ? 55.105 -21.128 46.074 1.00 75.93 65 THR C O 1
ATOM 3878 N N . ILE C 1 63 ? 53.894 -19.555 47.142 1.00 74.55 66 ILE C N 1
ATOM 3879 C CA . ILE C 1 63 ? 54.934 -18.536 47.061 1.00 72.91 66 ILE C CA 1
ATOM 3880 C C . ILE C 1 63 ? 55.938 -18.766 48.181 1.00 76.86 66 ILE C C 1
ATOM 3881 O O . ILE C 1 63 ? 55.562 -19.018 49.333 1.00 77.50 66 ILE C O 1
ATOM 3886 N N . ALA C 1 64 ? 57.227 -18.686 47.844 1.00 78.64 67 ALA C N 1
ATOM 3887 C CA . ALA C 1 64 ? 58.274 -19.017 48.806 1.00 75.18 67 ALA C CA 1
ATOM 3888 C C . ALA C 1 64 ? 58.330 -18.002 49.942 1.00 86.88 67 ALA C C 1
ATOM 3889 O O . ALA C 1 64 ? 58.114 -18.344 51.110 1.00 84.91 67 ALA C O 1
ATOM 3891 N N . ASP C 1 65 ? 58.626 -16.746 49.619 1.00 91.14 68 ASP C N 1
ATOM 3892 C CA . ASP C 1 65 ? 58.814 -15.701 50.616 1.00 94.94 68 ASP C CA 1
ATOM 3893 C C . ASP C 1 65 ? 57.755 -14.625 50.428 1.00 92.88 68 ASP C C 1
ATOM 3894 O O . ASP C 1 65 ? 57.538 -14.149 49.309 1.00 95.02 68 ASP C O 1
ATOM 3899 N N . SER C 1 66 ? 57.101 -14.243 51.527 1.00 88.84 69 SER C N 1
ATOM 3900 C CA . SER C 1 66 ? 56.110 -13.176 51.485 1.00 85.62 69 SER C CA 1
ATOM 3901 C C . SER C 1 66 ? 56.742 -11.793 51.427 1.00 87.04 69 SER C C 1
ATOM 3902 O O . SER C 1 66 ? 56.085 -10.845 50.985 1.00 73.75 69 SER C O 1
ATOM 3905 N N . LYS C 1 67 ? 57.996 -11.657 51.867 1.00 89.20 70 LYS C N 1
ATOM 3906 C CA . LYS C 1 67 ? 58.672 -10.367 51.786 1.00 91.75 70 LYS C CA 1
ATOM 3907 C C . LYS C 1 67 ? 58.873 -9.935 50.339 1.00 89.78 70 LYS C C 1
ATOM 3908 O O . LYS C 1 67 ? 58.841 -8.737 50.037 1.00 88.14 70 LYS C O 1
ATOM 3914 N N . THR C 1 68 ? 59.063 -10.894 49.431 1.00 85.27 71 THR C N 1
ATOM 3915 C CA . THR C 1 68 ? 59.220 -10.583 48.016 1.00 71.08 71 THR C CA 1
ATOM 3916 C C . THR C 1 68 ? 57.909 -10.189 47.348 1.00 69.95 71 THR C C 1
ATOM 3917 O O . THR C 1 68 ? 57.929 -9.781 46.182 1.00 82.98 71 THR C O 1
ATOM 3921 N N . LEU C 1 69 ? 56.783 -10.298 48.047 1.00 70.84 72 LEU C N 1
ATOM 3922 C CA . LEU C 1 69 ? 55.492 -10.000 47.448 1.00 68.30 72 LEU C CA 1
ATOM 3923 C C . LEU C 1 69 ? 55.234 -8.498 47.418 1.00 58.33 72 LEU C C 1
ATOM 3924 O O . LEU C 1 69 ? 55.640 -7.754 48.315 1.00 68.13 72 LEU C O 1
ATOM 3929 N N . GLU C 1 70 ? 54.549 -8.060 46.366 1.00 60.96 73 GLU C N 1
ATOM 3930 C CA . GLU C 1 70 ? 54.172 -6.664 46.191 1.00 59.56 73 GLU C CA 1
ATOM 3931 C C . GLU C 1 70 ? 52.699 -6.498 46.537 1.00 61.58 73 GLU C C 1
ATOM 3932 O O . GLU C 1 70 ? 51.848 -7.222 46.009 1.00 59.05 73 GLU C O 1
ATOM 3938 N N . VAL C 1 71 ? 52.401 -5.550 47.423 1.00 57.91 74 VAL C N 1
ATOM 3939 C CA . VAL C 1 71 ? 51.038 -5.316 47.878 1.00 52.85 74 VAL C CA 1
ATOM 3940 C C . VAL C 1 71 ? 50.720 -3.832 47.782 1.00 53.95 74 VAL C C 1
ATOM 3941 O O . VAL C 1 71 ? 51.594 -2.974 47.940 1.00 57.97 74 VAL C O 1
ATOM 3945 N N . HIS C 1 72 ? 49.452 -3.535 47.506 1.00 54.15 75 HIS C N 1
ATOM 3946 C CA . HIS C 1 72 ? 48.927 -2.174 47.497 1.00 55.03 75 HIS C CA 1
ATOM 3947 C C . HIS C 1 72 ? 47.877 -2.083 48.595 1.00 52.93 75 HIS C C 1
ATOM 3948 O O . HIS C 1 72 ? 46.815 -2.707 48.496 1.00 56.46 75 HIS C O 1
ATOM 3955 N N . LEU C 1 73 ? 48.174 -1.319 49.641 1.00 48.42 76 LEU C N 1
ATOM 3956 C CA . LEU C 1 73 ? 47.278 -1.218 50.785 1.00 53.59 76 LEU C CA 1
ATOM 3957 C C . LEU C 1 73 ? 46.167 -0.220 50.483 1.00 61.03 76 LEU C C 1
ATOM 3958 O O . LEU C 1 73 ? 46.438 0.952 50.198 1.00 71.93 76 LEU C O 1
ATOM 3963 N N . ILE C 1 74 ? 44.918 -0.684 50.543 1.00 59.91 77 ILE C N 1
ATOM 3964 C CA . ILE C 1 74 ? 43.783 0.213 50.380 1.00 49.19 77 ILE C CA 1
ATOM 3965 C C . ILE C 1 74 ? 43.728 1.162 51.570 1.00 62.70 77 ILE C C 1
ATOM 3966 O O . ILE C 1 74 ? 43.887 0.750 52.727 1.00 78.94 77 ILE C O 1
ATOM 3971 N N . GLU C 1 75 ? 43.515 2.444 51.288 1.00 60.24 78 GLU C N 1
ATOM 3972 C CA . GLU C 1 75 ? 43.649 3.481 52.303 1.00 72.99 78 GLU C CA 1
ATOM 3973 C C . GLU C 1 75 ? 42.583 3.325 53.382 1.00 82.92 78 GLU C C 1
ATOM 3974 O O . GLU C 1 75 ? 41.382 3.393 53.097 1.00 82.32 78 GLU C O 1
ATOM 3980 N N . GLY C 1 76 ? 43.026 3.115 54.622 1.00 82.07 79 GLY C N 1
ATOM 3981 C CA . GLY C 1 76 ? 42.138 3.036 55.766 1.00 81.08 79 GLY C CA 1
ATOM 3982 C C . GLY C 1 76 ? 41.163 1.883 55.764 1.00 83.79 79 GLY C C 1
ATOM 3983 O O . GLY C 1 76 ? 40.205 1.903 56.542 1.00 86.21 79 GLY C O 1
ATOM 3984 N N . LYS C 1 77 ? 41.372 0.873 54.925 1.00 80.28 80 LYS C N 1
ATOM 3985 C CA . LYS C 1 77 ? 40.456 -0.252 54.823 1.00 68.28 80 LYS C CA 1
ATOM 3986 C C . LYS C 1 77 ? 41.217 -1.555 55.011 1.00 70.87 80 LYS C C 1
ATOM 3987 O O . LYS C 1 77 ? 42.424 -1.624 54.772 1.00 63.21 80 LYS C O 1
ATOM 3993 N N . ASP C 1 78 ? 40.497 -2.593 55.440 1.00 69.78 81 ASP C N 1
ATOM 3994 C CA . ASP C 1 78 ? 41.070 -3.931 55.589 1.00 61.80 81 ASP C CA 1
ATOM 3995 C C . ASP C 1 78 ? 41.035 -4.669 54.247 1.00 57.90 81 ASP C C 1
ATOM 3996 O O . ASP C 1 78 ? 40.472 -5.753 54.102 1.00 69.51 81 ASP C O 1
ATOM 4001 N N . LEU C 1 79 ? 41.652 -4.044 53.247 1.00 57.51 82 LEU C N 1
ATOM 4002 C CA . LEU C 1 79 ? 41.723 -4.603 51.906 1.00 58.72 82 LEU C CA 1
ATOM 4003 C C . LEU C 1 79 ? 43.108 -4.352 51.333 1.00 63.14 82 LEU C C 1
ATOM 4004 O O . LEU C 1 79 ? 43.765 -3.362 51.664 1.00 59.51 82 LEU C O 1
ATOM 4009 N N . VAL C 1 80 ? 43.546 -5.261 50.468 1.00 55.28 83 VAL C N 1
ATOM 4010 C CA . VAL C 1 80 ? 44.877 -5.185 49.878 1.00 55.31 83 VAL C CA 1
ATOM 4011 C C . VAL C 1 80 ? 44.851 -5.906 48.539 1.00 54.73 83 VAL C C 1
ATOM 4012 O O . VAL C 1 80 ? 44.238 -6.969 48.401 1.00 53.17 83 VAL C O 1
ATOM 4016 N N . ILE C 1 81 ? 45.506 -5.313 47.547 1.00 51.21 84 ILE C N 1
ATOM 4017 C CA . ILE C 1 81 ? 45.656 -5.910 46.226 1.00 56.79 84 ILE C CA 1
ATOM 4018 C C . ILE C 1 81 ? 47.058 -6.497 46.137 1.00 63.29 84 ILE C C 1
ATOM 4019 O O . ILE C 1 81 ? 48.049 -5.788 46.346 1.00 59.42 84 ILE C O 1
ATOM 4024 N N . LEU C 1 82 ? 47.143 -7.790 45.833 1.00 59.66 85 LEU C N 1
ATOM 4025 C CA . LEU C 1 82 ? 48.414 -8.503 45.759 1.00 55.44 85 LEU C CA 1
ATOM 4026 C C . LEU C 1 82 ? 48.761 -8.732 44.294 1.00 60.52 85 LEU C C 1
ATOM 4027 O O . LEU C 1 82 ? 48.060 -9.468 43.593 1.00 63.80 85 LEU C O 1
ATOM 4032 N N . LYS C 1 83 ? 49.841 -8.106 43.831 1.00 66.14 86 LYS C N 1
ATOM 4033 C CA . LYS C 1 83 ? 50.346 -8.395 42.495 1.00 69.18 86 LYS C CA 1
ATOM 4034 C C . LYS C 1 83 ? 50.849 -9.830 42.451 1.00 84.10 86 LYS C C 1
ATOM 4035 O O . LYS C 1 83 ? 51.705 -10.221 43.251 1.00 86.86 86 LYS C O 1
ATOM 4041 N N . MET C 1 84 ? 50.312 -10.617 41.525 1.00 93.44 87 MET C N 1
ATOM 4042 C CA . MET C 1 84 ? 50.800 -11.988 41.545 1.00 96.98 87 MET C CA 1
ATOM 4043 C C . MET C 1 84 ? 52.097 -12.099 40.749 1.00 102.78 87 MET C C 1
ATOM 4044 O O . MET C 1 84 ? 52.219 -11.502 39.675 1.00 103.37 87 MET C O 1
ATOM 4049 N N . PRO C 1 85 ? 53.075 -12.844 41.261 1.00 89.22 88 PRO C N 1
ATOM 4050 C CA . PRO C 1 85 ? 54.326 -13.033 40.518 1.00 80.36 88 PRO C CA 1
ATOM 4051 C C . PRO C 1 85 ? 54.084 -13.786 39.219 1.00 89.90 88 PRO C C 1
ATOM 4052 O O . PRO C 1 85 ? 53.014 -14.348 38.973 1.00 89.86 88 PRO C O 1
ATOM 4056 N N . ASP C 1 86 ? 55.113 -13.793 38.372 1.00 83.62 89 ASP C N 1
ATOM 4057 C CA . ASP C 1 86 ? 54.995 -14.412 37.058 1.00 86.46 89 ASP C CA 1
ATOM 4058 C C . ASP C 1 86 ? 54.802 -15.921 37.121 1.00 86.23 89 ASP C C 1
ATOM 4059 O O . ASP C 1 86 ? 54.524 -16.530 36.084 1.00 95.20 89 ASP C O 1
ATOM 4064 N N . SER C 1 87 ? 54.938 -16.539 38.294 1.00 83.50 90 SER C N 1
ATOM 4065 C CA . SER C 1 87 ? 54.699 -17.970 38.425 1.00 73.95 90 SER C CA 1
ATOM 4066 C C . SER C 1 87 ? 53.227 -18.312 38.602 1.00 75.98 90 SER C C 1
ATOM 4067 O O . SER C 1 87 ? 52.863 -19.488 38.487 1.00 72.82 90 SER C O 1
ATOM 4070 N N . VAL C 1 88 ? 52.376 -17.328 38.878 1.00 79.04 91 VAL C N 1
ATOM 4071 C CA . VAL C 1 88 ? 50.950 -17.532 39.072 1.00 81.68 91 VAL C CA 1
ATOM 4072 C C . VAL C 1 88 ? 50.224 -16.927 37.866 1.00 83.58 91 VAL C C 1
ATOM 4073 O O . VAL C 1 88 ? 50.287 -15.707 37.658 1.00 87.77 91 VAL C O 1
ATOM 4077 N N . PRO C 1 89 ? 49.547 -17.732 37.050 1.00 78.41 92 PRO C N 1
ATOM 4078 C CA . PRO C 1 89 ? 48.820 -17.173 35.905 1.00 72.61 92 PRO C CA 1
ATOM 4079 C C . PRO C 1 89 ? 47.698 -16.249 36.350 1.00 67.12 92 PRO C C 1
ATOM 4080 O O . PRO C 1 89 ? 47.111 -16.414 37.422 1.00 73.61 92 PRO C O 1
ATOM 4084 N N . ALA C 1 90 ? 47.403 -15.265 35.505 1.00 69.88 93 ALA C N 1
ATOM 4085 C CA . ALA C 1 90 ? 46.343 -14.314 35.797 1.00 68.18 93 ALA C CA 1
ATOM 4086 C C . ALA C 1 90 ? 44.974 -14.977 35.662 1.00 65.92 93 ALA C C 1
ATOM 4087 O O . ALA C 1 90 ? 44.826 -16.051 35.071 1.00 68.78 93 ALA C O 1
ATOM 4089 N N . ALA C 1 91 ? 43.966 -14.321 36.223 1.00 67.02 94 ALA C N 1
ATOM 4090 C CA . ALA C 1 91 ? 42.596 -14.807 36.194 1.00 57.72 94 ALA C CA 1
ATOM 4091 C C . ALA C 1 91 ? 41.740 -13.921 35.299 1.00 61.31 94 ALA C C 1
ATOM 4092 O O . ALA C 1 91 ? 42.187 -12.892 34.786 1.00 69.25 94 ALA C O 1
ATOM 4094 N N . ASP C 1 92 ? 40.490 -14.339 35.120 1.00 65.67 95 ASP C N 1
ATOM 4095 C CA . ASP C 1 92 ? 39.571 -13.603 34.264 1.00 69.40 95 ASP C CA 1
ATOM 4096 C C . ASP C 1 92 ? 39.235 -12.246 34.868 1.00 68.06 95 ASP C C 1
ATOM 4097 O O . ASP C 1 92 ? 39.069 -12.110 36.084 1.00 64.75 95 ASP C O 1
ATOM 4102 N N . THR C 1 93 ? 39.139 -11.234 34.004 1.00 67.01 96 THR C N 1
ATOM 4103 C CA . THR C 1 93 ? 38.690 -9.904 34.395 1.00 64.49 96 THR C CA 1
ATOM 4104 C C . THR C 1 93 ? 37.174 -9.760 34.326 1.00 71.13 96 THR C C 1
ATOM 4105 O O . THR C 1 93 ? 36.668 -8.670 34.026 1.00 75.48 96 THR C O 1
ATOM 4109 N N . THR C 1 94 ? 36.435 -10.837 34.604 1.00 63.38 97 THR C N 1
ATOM 4110 C CA . THR C 1 94 ? 34.988 -10.830 34.427 1.00 61.92 97 THR C CA 1
ATOM 4111 C C . THR C 1 94 ? 34.257 -10.216 35.615 1.00 70.82 97 THR C C 1
ATOM 4112 O O . THR C 1 94 ? 33.140 -9.713 35.452 1.00 73.83 97 THR C O 1
ATOM 4116 N N . LEU C 1 95 ? 34.855 -10.251 36.804 1.00 78.13 98 LEU C N 1
ATOM 4117 C CA . LEU C 1 95 ? 34.220 -9.653 37.969 1.00 70.24 98 LEU C CA 1
ATOM 4118 C C . LEU C 1 95 ? 34.109 -8.140 37.807 1.00 72.67 98 LEU C C 1
ATOM 4119 O O . LEU C 1 95 ? 34.831 -7.512 37.029 1.00 72.29 98 LEU C O 1
ATOM 4124 N N . LYS C 1 96 ? 33.182 -7.557 38.560 1.00 77.14 99 LYS C N 1
ATOM 4125 C CA . LYS C 1 96 ? 33.056 -6.111 38.664 1.00 70.89 99 LYS C CA 1
ATOM 4126 C C . LYS C 1 96 ? 32.911 -5.744 40.131 1.00 69.66 99 LYS C C 1
ATOM 4127 O O . LYS C 1 96 ? 32.054 -6.292 40.831 1.00 66.00 99 LYS C O 1
ATOM 4133 N N . PHE C 1 97 ? 33.756 -4.831 40.593 1.00 66.68 100 PHE C N 1
ATOM 4134 C CA . PHE C 1 97 ? 33.699 -4.326 41.955 1.00 65.36 100 PHE C CA 1
ATOM 4135 C C . PHE C 1 97 ? 33.027 -2.959 41.970 1.00 68.98 100 PHE C C 1
ATOM 4136 O O . PHE C 1 97 ? 33.132 -2.184 41.016 1.00 74.43 100 PHE C O 1
ATOM 4144 N N . LYS C 1 98 ? 32.329 -2.670 43.066 1.00 62.85 101 LYS C N 1
ATOM 4145 C CA . LYS C 1 98 ? 31.657 -1.388 43.218 1.00 62.79 101 LYS C CA 1
ATOM 4146 C C . LYS C 1 98 ? 31.520 -1.068 44.699 1.00 69.14 101 LYS C C 1
ATOM 4147 O O . LYS C 1 98 ? 31.517 -1.966 45.546 1.00 71.29 101 LYS C O 1
ATOM 4153 N N . LYS C 1 99 ? 31.417 0.219 45.000 1.00 65.01 102 LYS C N 1
ATOM 4154 C CA . LYS C 1 99 ? 31.210 0.643 46.377 1.00 69.08 102 LYS C CA 1
ATOM 4155 C C . LYS C 1 99 ? 29.831 0.196 46.849 1.00 67.87 102 LYS C C 1
ATOM 4156 O O . LYS C 1 99 ? 28.851 0.348 46.110 1.00 68.33 102 LYS C O 1
ATOM 4162 N N . PRO C 1 100 ? 29.712 -0.366 48.051 1.00 71.90 103 PRO C N 1
ATOM 4163 C CA . PRO C 1 100 ? 28.395 -0.809 48.526 1.00 76.14 103 PRO C CA 1
ATOM 4164 C C . PRO C 1 100 ? 27.457 0.373 48.707 1.00 70.95 103 PRO C C 1
ATOM 4165 O O . PRO C 1 100 ? 27.800 1.373 49.343 1.00 76.86 103 PRO C O 1
ATOM 4169 N N . VAL C 1 101 ? 26.267 0.254 48.130 1.00 84.36 104 VAL C N 1
ATOM 4170 C CA . VAL C 1 101 ? 25.229 1.269 48.233 1.00 90.36 104 VAL C CA 1
ATOM 4171 C C . VAL C 1 101 ? 24.171 0.765 49.201 1.00 85.23 104 VAL C C 1
ATOM 4172 O O . VAL C 1 101 ? 23.796 -0.413 49.164 1.00 86.58 104 VAL C O 1
ATOM 4176 N N . GLU C 1 102 ? 23.701 1.648 50.078 1.00 86.11 105 GLU C N 1
ATOM 4177 C CA . GLU C 1 102 ? 22.596 1.292 50.953 1.00 94.28 105 GLU C CA 1
ATOM 4178 C C . GLU C 1 102 ? 21.323 1.122 50.125 1.00 99.18 105 GLU C C 1
ATOM 4179 O O . GLU C 1 102 ? 21.301 1.344 48.911 1.00 105.57 105 GLU C O 1
ATOM 4185 N N . ASN C 1 103 ? 20.244 0.715 50.795 1.00 94.52 106 ASN C N 1
ATOM 4186 C CA . ASN C 1 103 ? 19.003 0.306 50.139 1.00 100.89 106 ASN C CA 1
ATOM 4187 C C . ASN C 1 103 ? 19.233 -0.841 49.160 1.00 97.78 106 ASN C C 1
ATOM 4188 O O . ASN C 1 103 ? 18.432 -1.055 48.245 1.00 98.12 106 ASN C O 1
ATOM 4193 N N . GLU C 1 104 ? 20.326 -1.579 49.343 1.00 98.45 107 GLU C N 1
ATOM 4194 C CA . GLU C 1 104 ? 20.674 -2.732 48.532 1.00 89.27 107 GLU C CA 1
ATOM 4195 C C . GLU C 1 104 ? 20.834 -3.951 49.429 1.00 88.48 107 GLU C C 1
ATOM 4196 O O . GLU C 1 104 ? 21.054 -3.835 50.638 1.00 84.14 107 GLU C O 1
ATOM 4202 N N . GLU C 1 105 ? 20.728 -5.125 48.820 1.00 80.84 108 GLU C N 1
ATOM 4203 C CA . GLU C 1 105 ? 20.900 -6.388 49.518 1.00 73.03 108 GLU C CA 1
ATOM 4204 C C . GLU C 1 105 ? 22.123 -7.112 48.971 1.00 72.39 108 GLU C C 1
ATOM 4205 O O . GLU C 1 105 ? 22.436 -7.027 47.780 1.00 70.76 108 GLU C O 1
ATOM 4211 N N . VAL C 1 106 ? 22.823 -7.819 49.856 1.00 67.25 109 VAL C N 1
ATOM 4212 C CA . VAL C 1 106 ? 24.026 -8.543 49.477 1.00 52.96 109 VAL C CA 1
ATOM 4213 C C . VAL C 1 106 ? 23.868 -10.007 49.860 1.00 70.82 109 VAL C C 1
ATOM 4214 O O . VAL C 1 106 ? 23.006 -10.384 50.658 1.00 70.46 109 VAL C O 1
ATOM 4218 N N . VAL C 1 107 ? 24.729 -10.835 49.273 1.00 66.68 110 VAL C N 1
ATOM 4219 C CA . VAL C 1 107 ? 24.834 -12.243 49.615 1.00 57.83 110 VAL C CA 1
ATOM 4220 C C . VAL C 1 107 ? 26.310 -12.568 49.783 1.00 62.37 110 VAL C C 1
ATOM 4221 O O . VAL C 1 107 ? 27.188 -11.873 49.267 1.00 55.70 110 VAL C O 1
ATOM 4225 N N . LEU C 1 108 ? 26.578 -13.639 50.520 1.00 58.76 111 LEU C N 1
ATOM 4226 C CA . LEU C 1 108 ? 27.938 -14.097 50.773 1.00 53.90 111 LEU C CA 1
ATOM 4227 C C . LEU C 1 108 ? 28.185 -15.336 49.922 1.00 52.06 111 LEU C C 1
ATOM 4228 O O . LEU C 1 108 ? 27.551 -16.376 50.129 1.00 59.45 111 LEU C O 1
ATOM 4233 N N . VAL C 1 109 ? 29.097 -15.220 48.964 1.00 55.61 112 VAL C N 1
ATOM 4234 C CA . VAL C 1 109 ? 29.454 -16.328 48.087 1.00 54.09 112 VAL C CA 1
ATOM 4235 C C . VAL C 1 109 ? 30.663 -17.041 48.679 1.00 56.89 112 VAL C C 1
ATOM 4236 O O . VAL C 1 109 ? 31.735 -16.445 48.831 1.00 54.48 112 VAL C O 1
ATOM 4240 N N . SER C 1 110 ? 30.489 -18.315 49.018 1.00 54.91 113 SER C N 1
ATOM 4241 C CA . SER C 1 110 ? 31.534 -19.121 49.632 1.00 55.23 113 SER C CA 1
ATOM 4242 C C . SER C 1 110 ? 31.885 -20.288 48.722 1.00 59.10 113 SER C C 1
ATOM 4243 O O . SER C 1 110 ? 31.006 -20.878 48.086 1.00 55.80 113 SER C O 1
ATOM 4246 N N . ARG C 1 111 ? 33.172 -20.619 48.664 1.00 58.99 114 ARG C N 1
ATOM 4247 C CA . ARG C 1 111 ? 33.661 -21.763 47.905 1.00 52.85 114 ARG C CA 1
ATOM 4248 C C . ARG C 1 111 ? 34.382 -22.708 48.853 1.00 65.80 114 ARG C C 1
ATOM 4249 O O . ARG C 1 111 ? 35.313 -22.298 49.556 1.00 60.09 114 ARG C O 1
ATOM 4257 N N . ASP C 1 112 ? 33.953 -23.968 48.871 1.00 70.15 115 ASP C N 1
ATOM 4258 C CA . ASP C 1 112 ? 34.574 -25.004 49.688 1.00 74.18 115 ASP C CA 1
ATOM 4259 C C . ASP C 1 112 ? 35.515 -25.800 48.789 1.00 81.82 115 ASP C C 1
ATOM 4260 O O . ASP C 1 112 ? 35.066 -26.562 47.927 1.00 76.73 115 ASP C O 1
ATOM 4265 N N . PHE C 1 113 ? 36.820 -25.621 48.993 1.00 83.39 116 PHE C N 1
ATOM 4266 C CA . PHE C 1 113 ? 37.818 -26.227 48.121 1.00 84.37 116 PHE C CA 1
ATOM 4267 C C . PHE C 1 113 ? 38.088 -27.691 48.441 1.00 100.09 116 PHE C C 1
ATOM 4268 O O . PHE C 1 113 ? 38.767 -28.362 47.656 1.00 109.95 116 PHE C O 1
ATOM 4276 N N . SER C 1 114 ? 37.582 -28.203 49.560 1.00 96.60 117 SER C N 1
ATOM 4277 C CA . SER C 1 114 ? 37.818 -29.581 49.971 1.00 105.17 117 SER C CA 1
ATOM 4278 C C . SER C 1 114 ? 36.516 -30.372 50.018 1.00 105.90 117 SER C C 1
ATOM 4279 O O . SER C 1 114 ? 36.263 -31.135 50.953 1.00 108.06 117 SER C O 1
ATOM 4282 N N . THR C 1 115 ? 35.673 -30.199 49.003 1.00 101.48 118 THR C N 1
ATOM 4283 C CA . THR C 1 115 ? 34.421 -30.935 48.897 1.00 93.31 118 THR C CA 1
ATOM 4284 C C . THR C 1 115 ? 34.131 -31.183 47.425 1.00 91.61 118 THR C C 1
ATOM 4285 O O . THR C 1 115 ? 34.554 -30.394 46.572 1.00 89.32 118 THR C O 1
ATOM 4289 N N . PRO C 1 116 ? 33.457 -32.291 47.088 1.00 92.50 119 PRO C N 1
ATOM 4290 C CA . PRO C 1 116 ? 33.111 -32.544 45.683 1.00 100.83 119 PRO C CA 1
ATOM 4291 C C . PRO C 1 116 ? 31.717 -32.053 45.322 1.00 101.00 119 PRO C C 1
ATOM 4292 O O . PRO C 1 116 ? 31.401 -31.839 44.147 1.00 96.32 119 PRO C O 1
ATOM 4296 N N . GLU C 1 117 ? 30.883 -31.863 46.339 1.00 123.85 120 GLU C N 1
ATOM 4297 C CA . GLU C 1 117 ? 29.497 -31.425 46.228 1.00 124.08 120 GLU C CA 1
ATOM 4298 C C . GLU C 1 117 ? 29.437 -29.989 45.697 1.00 102.94 120 GLU C C 1
ATOM 4299 O O . GLU C 1 117 ? 30.491 -29.433 45.367 1.00 94.74 120 GLU C O 1
ATOM 4305 N N . PRO C 1 118 ? 28.221 -29.355 45.567 1.00 91.45 121 PRO C N 1
ATOM 4306 C CA . PRO C 1 118 ? 28.114 -27.979 45.045 1.00 83.87 121 PRO C CA 1
ATOM 4307 C C . PRO C 1 118 ? 29.324 -27.053 45.125 1.00 88.86 121 PRO C C 1
ATOM 4308 O O . PRO C 1 118 ? 29.465 -26.168 44.273 1.00 101.51 121 PRO C O 1
ATOM 4312 N N . LYS C 1 119 ? 30.180 -27.225 46.136 1.00 80.68 122 LYS C N 1
ATOM 4313 C CA . LYS C 1 119 ? 31.418 -26.462 46.282 1.00 75.40 122 LYS C CA 1
ATOM 4314 C C . LYS C 1 119 ? 31.143 -24.985 46.537 1.00 68.46 122 LYS C C 1
ATOM 4315 O O . LYS C 1 119 ? 31.459 -24.469 47.614 1.00 72.01 122 LYS C O 1
ATOM 4321 N N . CYS C 1 120 ? 30.568 -24.292 45.558 1.00 57.24 123 CYS C N 1
ATOM 4322 C CA . CYS C 1 120 ? 30.241 -22.881 45.697 1.00 54.51 123 CYS C CA 1
ATOM 4323 C C . CYS C 1 120 ? 28.769 -22.729 46.053 1.00 56.90 123 CYS C C 1
ATOM 4324 O O . CYS C 1 120 ? 27.898 -23.281 45.372 1.00 60.24 123 CYS C O 1
ATOM 4327 N N . LEU C 1 121 ? 28.498 -21.980 47.119 1.00 55.10 124 LEU C N 1
ATOM 4328 C CA . LEU C 1 121 ? 27.145 -21.761 47.604 1.00 58.48 124 LEU C CA 1
ATOM 4329 C C . LEU C 1 121 ? 26.942 -20.285 47.910 1.00 57.41 124 LEU C C 1
ATOM 4330 O O . LEU C 1 121 ? 27.869 -19.585 48.326 1.00 61.42 124 LEU C O 1
ATOM 4335 N N . VAL C 1 122 ? 25.714 -19.820 47.699 1.00 62.46 125 VAL C N 1
ATOM 4336 C CA . VAL C 1 122 ? 25.343 -18.423 47.892 1.00 50.30 125 VAL C CA 1
ATOM 4337 C C . VAL C 1 122 ? 24.511 -18.319 49.161 1.00 53.85 125 VAL C C 1
ATOM 4338 O O . VAL C 1 122 ? 23.527 -19.050 49.328 1.00 61.28 125 VAL C O 1
ATOM 4342 N N . SER C 1 123 ? 24.901 -17.410 50.049 1.00 56.78 126 SER C N 1
ATOM 4343 C CA . SER C 1 123 ? 24.217 -17.236 51.323 1.00 55.18 126 SER C CA 1
ATOM 4344 C C . SER C 1 123 ? 22.883 -16.523 51.100 1.00 60.23 126 SER C C 1
ATOM 4345 O O . SER C 1 123 ? 22.454 -16.271 49.970 1.00 70.87 126 SER C O 1
ATOM 4348 N N . GLU C 1 124 ? 22.211 -16.186 52.197 1.00 63.48 127 GLU C N 1
ATOM 4349 C CA . GLU C 1 124 ? 20.923 -15.519 52.128 1.00 70.03 127 GLU C CA 1
ATOM 4350 C C . GLU C 1 124 ? 21.101 -14.030 51.844 1.00 74.83 127 GLU C C 1
ATOM 4351 O O . GLU C 1 124 ? 22.172 -13.452 52.047 1.00 74.79 127 GLU C O 1
ATOM 4357 N N . SER C 1 125 ? 20.025 -13.409 51.367 1.00 73.34 128 SER C N 1
ATOM 4358 C CA . SER C 1 125 ? 20.043 -11.976 51.104 1.00 70.10 128 SER C CA 1
ATOM 4359 C C . SER C 1 125 ? 19.979 -11.205 52.416 1.00 87.44 128 SER C C 1
ATOM 4360 O O . SER C 1 125 ? 19.110 -11.459 53.257 1.00 90.71 128 SER C O 1
ATOM 4363 N N . SER C 1 126 ? 20.901 -10.261 52.591 1.00 81.65 129 SER C N 1
ATOM 4364 C CA . SER C 1 126 ? 20.983 -9.480 53.816 1.00 73.12 129 SER C CA 1
ATOM 4365 C C . SER C 1 126 ? 21.199 -8.014 53.478 1.00 74.36 129 SER C C 1
ATOM 4366 O O . SER C 1 126 ? 22.008 -7.681 52.608 1.00 78.47 129 SER C O 1
ATOM 4369 N N . LYS C 1 127 ? 20.469 -7.146 54.172 1.00 80.48 130 LYS C N 1
ATOM 4370 C CA . LYS C 1 127 ? 20.653 -5.713 54.008 1.00 76.41 130 LYS C CA 1
ATOM 4371 C C . LYS C 1 127 ? 21.996 -5.282 54.585 1.00 70.48 130 LYS C C 1
ATOM 4372 O O . LYS C 1 127 ? 22.493 -5.856 55.558 1.00 72.85 130 LYS C O 1
ATOM 4378 N N . ILE C 1 128 ? 22.587 -4.261 53.972 1.00 77.81 131 ILE C N 1
ATOM 4379 C CA . ILE C 1 128 ? 23.853 -3.697 54.422 1.00 74.47 131 ILE C CA 1
ATOM 4380 C C . ILE C 1 128 ? 23.595 -2.329 55.031 1.00 80.47 131 ILE C C 1
ATOM 4381 O O . ILE C 1 128 ? 22.715 -1.589 54.577 1.00 87.84 131 ILE C O 1
ATOM 4386 N N . THR C 1 129 ? 24.368 -1.995 56.061 1.00 81.07 132 THR C N 1
ATOM 4387 C CA . THR C 1 129 ? 24.308 -0.687 56.684 1.00 83.31 132 THR C CA 1
ATOM 4388 C C . THR C 1 129 ? 25.720 -0.166 56.920 1.00 84.49 132 THR C C 1
ATOM 4389 O O . THR C 1 129 ? 26.606 -0.925 57.334 1.00 84.29 132 THR C O 1
ATOM 4393 N N . PRO C 1 130 ? 25.968 1.108 56.633 1.00 87.39 133 PRO C N 1
ATOM 4394 C CA . PRO C 1 130 ? 27.289 1.682 56.906 1.00 78.83 133 PRO C CA 1
ATOM 4395 C C . PRO C 1 130 ? 27.547 1.781 58.401 1.00 84.39 133 PRO C C 1
ATOM 4396 O O . PRO C 1 130 ? 26.628 1.822 59.223 1.00 93.90 133 PRO C O 1
ATOM 4400 N N . ASP C 1 131 ? 28.832 1.816 58.749 1.00 79.83 134 ASP C N 1
ATOM 4401 C CA . ASP C 1 131 ? 29.260 1.875 60.144 1.00 86.30 134 ASP C CA 1
ATOM 4402 C C . ASP C 1 131 ? 30.365 2.915 60.263 1.00 93.88 134 ASP C C 1
ATOM 4403 O O . ASP C 1 131 ? 31.468 2.712 59.744 1.00 99.89 134 ASP C O 1
ATOM 4408 N N . ASN C 1 132 ? 30.061 4.026 60.937 1.00 96.03 135 ASN C N 1
ATOM 4409 C CA . ASN C 1 132 ? 31.007 5.116 61.199 1.00 101.95 135 ASN C CA 1
ATOM 4410 C C . ASN C 1 132 ? 31.471 5.690 59.865 1.00 96.57 135 ASN C C 1
ATOM 4411 O O . ASN C 1 132 ? 30.614 6.105 59.064 1.00 99.94 135 ASN C O 1
ATOM 4416 N N . ASP C 1 133 ? 32.770 5.736 59.574 1.00 97.25 136 ASP C N 1
ATOM 4417 C CA . ASP C 1 133 ? 33.285 6.399 58.382 1.00 93.11 136 ASP C CA 1
ATOM 4418 C C . ASP C 1 133 ? 33.073 5.597 57.103 1.00 88.16 136 ASP C C 1
ATOM 4419 O O . ASP C 1 133 ? 33.576 6.003 56.050 1.00 99.45 136 ASP C O 1
ATOM 4424 N N . GLY C 1 134 ? 32.349 4.482 57.162 1.00 85.21 137 GLY C N 1
ATOM 4425 C CA . GLY C 1 134 ? 32.122 3.669 55.988 1.00 87.01 137 GLY C CA 1
ATOM 4426 C C . GLY C 1 134 ? 33.229 2.695 55.655 1.00 89.21 137 GLY C C 1
ATOM 4427 O O . GLY C 1 134 ? 33.067 1.898 54.722 1.00 83.98 137 GLY C O 1
ATOM 4428 N N . THR C 1 135 ? 34.353 2.737 56.375 1.00 90.23 138 THR C N 1
ATOM 4429 C CA . THR C 1 135 ? 35.400 1.746 56.158 1.00 88.44 138 THR C CA 1
ATOM 4430 C C . THR C 1 135 ? 34.927 0.353 56.545 1.00 85.42 138 THR C C 1
ATOM 4431 O O . THR C 1 135 ? 35.401 -0.643 55.986 1.00 78.72 138 THR C O 1
ATOM 4435 N N . PHE C 1 136 ? 33.999 0.265 57.494 1.00 88.28 139 PHE C N 1
ATOM 4436 C CA . PHE C 1 136 ? 33.347 -0.982 57.860 1.00 81.72 139 PHE C CA 1
ATOM 4437 C C . PHE C 1 136 ? 31.857 -0.876 57.573 1.00 70.35 139 PHE C C 1
ATOM 4438 O O . PHE C 1 136 ? 31.235 0.158 57.837 1.00 79.74 139 PHE C O 1
ATOM 4446 N N . TRP C 1 137 ? 31.295 -1.942 57.017 1.00 68.77 140 TRP C N 1
ATOM 4447 C CA . TRP C 1 137 ? 29.861 -2.077 56.829 1.00 68.71 140 TRP C CA 1
ATOM 4448 C C . TRP C 1 137 ? 29.397 -3.335 57.551 1.00 72.28 140 TRP C C 1
ATOM 4449 O O . TRP C 1 137 ? 30.201 -4.202 57.900 1.00 77.37 140 TRP C O 1
ATOM 4460 N N . LYS C 1 138 ? 28.091 -3.435 57.775 1.00 64.83 141 LYS C N 1
ATOM 4461 C CA . LYS C 1 138 ? 27.531 -4.542 58.535 1.00 71.83 141 LYS C CA 1
ATOM 4462 C C . LYS C 1 138 ? 26.563 -5.351 57.682 1.00 78.31 141 LYS C C 1
ATOM 4463 O O . LYS C 1 138 ? 25.888 -4.817 56.797 1.00 76.84 141 LYS C O 1
ATOM 4469 N N . HIS C 1 139 ? 26.511 -6.652 57.962 1.00 78.96 142 HIS C N 1
ATOM 4470 C CA . HIS C 1 139 ? 25.601 -7.568 57.292 1.00 74.47 142 HIS C CA 1
ATOM 4471 C C . HIS C 1 139 ? 25.134 -8.616 58.292 1.00 72.14 142 HIS C C 1
ATOM 4472 O O . HIS C 1 139 ? 25.829 -8.920 59.265 1.00 69.80 142 HIS C O 1
ATOM 4479 N N . SER C 1 140 ? 23.948 -9.166 58.044 1.00 67.30 143 SER C N 1
ATOM 4480 C CA . SER C 1 140 ? 23.325 -10.114 58.958 1.00 66.05 143 SER C CA 1
ATOM 4481 C C . SER C 1 140 ? 23.667 -11.566 58.648 1.00 70.80 143 SER C C 1
ATOM 4482 O O . SER C 1 140 ? 23.137 -12.463 59.312 1.00 71.27 143 SER C O 1
ATOM 4485 N N . ILE C 1 141 ? 24.528 -11.823 57.668 1.00 76.63 144 ILE C N 1
ATOM 4486 C CA . ILE C 1 141 ? 24.900 -13.190 57.311 1.00 68.24 144 ILE C CA 1
ATOM 4487 C C . ILE C 1 141 ? 25.893 -13.721 58.338 1.00 64.55 144 ILE C C 1
ATOM 4488 O O . ILE C 1 141 ? 26.985 -13.154 58.493 1.00 61.43 144 ILE C O 1
ATOM 4493 N N . PRO C 1 142 ? 25.562 -14.790 59.061 1.00 62.31 145 PRO C N 1
ATOM 4494 C CA . PRO C 1 142 ? 26.513 -15.348 60.031 1.00 62.69 145 PRO C CA 1
ATOM 4495 C C . PRO C 1 142 ? 27.752 -15.892 59.336 1.00 62.35 145 PRO C C 1
ATOM 4496 O O . PRO C 1 142 ? 27.661 -16.616 58.342 1.00 83.08 145 PRO C O 1
ATOM 4500 N N . THR C 1 143 ? 28.917 -15.536 59.870 1.00 71.64 146 THR C N 1
ATOM 4501 C CA . THR C 1 143 ? 30.197 -15.898 59.281 1.00 78.07 146 THR C CA 1
ATOM 4502 C C . THR C 1 143 ? 31.060 -16.605 60.315 1.00 78.82 146 THR C C 1
ATOM 4503 O O . THR C 1 143 ? 31.138 -16.175 61.470 1.00 84.99 146 THR C O 1
ATOM 4507 N N . LYS C 1 144 ? 31.708 -17.685 59.894 1.00 68.40 147 LYS C N 1
ATOM 4508 C CA . LYS C 1 144 ? 32.589 -18.447 60.763 1.00 69.15 147 LYS C CA 1
ATOM 4509 C C . LYS C 1 144 ? 34.005 -17.875 60.720 1.00 67.15 147 LYS C C 1
ATOM 4510 O O . LYS C 1 144 ? 34.336 -17.021 59.896 1.00 61.22 147 LYS C O 1
ATOM 4516 N N . ASP C 1 145 ? 34.846 -18.354 61.634 1.00 78.11 148 ASP C N 1
ATOM 4517 C CA . ASP C 1 145 ? 36.234 -17.916 61.666 1.00 64.73 148 ASP C CA 1
ATOM 4518 C C . ASP C 1 145 ? 36.992 -18.480 60.471 1.00 68.37 148 ASP C C 1
ATOM 4519 O O . ASP C 1 145 ? 36.812 -19.640 60.090 1.00 75.25 148 ASP C O 1
ATOM 4524 N N . GLY C 1 146 ? 37.845 -17.649 59.878 1.00 74.65 149 GLY C N 1
ATOM 4525 C CA . GLY C 1 146 ? 38.511 -18.000 58.645 1.00 70.56 149 GLY C CA 1
ATOM 4526 C C . GLY C 1 146 ? 37.705 -17.737 57.394 1.00 57.50 149 GLY C C 1
ATOM 4527 O O . GLY C 1 146 ? 38.215 -17.962 56.289 1.00 52.17 149 GLY C O 1
ATOM 4528 N N . GLU C 1 147 ? 36.464 -17.273 57.528 1.00 55.93 150 GLU C N 1
ATOM 4529 C CA . GLU C 1 147 ? 35.618 -16.939 56.392 1.00 53.86 150 GLU C CA 1
ATOM 4530 C C . GLU C 1 147 ? 35.779 -15.491 55.950 1.00 58.42 150 GLU C C 1
ATOM 4531 O O . GLU C 1 147 ? 34.984 -15.012 55.134 1.00 58.18 150 GLU C O 1
ATOM 4537 N N . ALA C 1 148 ? 36.775 -14.783 56.475 1.00 52.13 151 ALA C N 1
ATOM 4538 C CA . ALA C 1 148 ? 37.064 -13.445 55.993 1.00 53.12 151 ALA C CA 1
ATOM 4539 C C . ALA C 1 148 ? 37.611 -13.506 54.570 1.00 57.63 151 ALA C C 1
ATOM 4540 O O . ALA C 1 148 ? 38.130 -14.530 54.116 1.00 59.47 151 ALA C O 1
ATOM 4542 N N . GLY C 1 149 ? 37.487 -12.386 53.862 1.00 58.07 152 GLY C N 1
ATOM 4543 C CA . GLY C 1 149 ? 37.852 -12.331 52.465 1.00 51.62 152 GLY C CA 1
ATOM 4544 C C . GLY C 1 149 ? 36.849 -12.952 51.521 1.00 52.76 152 GLY C C 1
ATOM 4545 O O . GLY C 1 149 ? 37.015 -12.831 50.300 1.00 53.12 152 GLY C O 1
ATOM 4546 N N . LEU C 1 150 ? 35.825 -13.620 52.037 1.00 49.05 153 LEU C N 1
ATOM 4547 C CA . LEU C 1 150 ? 34.756 -14.119 51.185 1.00 44.81 153 LEU C CA 1
ATOM 4548 C C . LEU C 1 150 ? 33.961 -12.940 50.636 1.00 54.95 153 LEU C C 1
ATOM 4549 O O . LEU C 1 150 ? 33.607 -12.030 51.396 1.00 49.30 153 LEU C O 1
ATOM 4554 N N . PRO C 1 151 ? 33.668 -12.911 49.338 1.00 69.91 154 PRO C N 1
ATOM 4555 C CA . PRO C 1 151 ? 33.069 -11.708 48.749 1.00 52.48 154 PRO C CA 1
ATOM 4556 C C . PRO C 1 151 ? 31.613 -11.528 49.147 1.00 51.16 154 PRO C C 1
ATOM 4557 O O . PRO C 1 151 ? 30.849 -12.491 49.251 1.00 54.21 154 PRO C O 1
ATOM 4561 N N . LEU C 1 152 ? 31.241 -10.272 49.377 1.00 57.00 155 LEU C N 1
ATOM 4562 C CA . LEU C 1 152 ? 29.849 -9.870 49.531 1.00 58.86 155 LEU C CA 1
ATOM 4563 C C . LEU C 1 152 ? 29.387 -9.283 48.203 1.00 54.71 155 LEU C C 1
ATOM 4564 O O . LEU C 1 152 ? 29.922 -8.264 47.753 1.00 54.47 155 LEU C O 1
ATOM 4569 N N . VAL C 1 153 ? 28.413 -9.932 47.572 1.00 59.67 156 VAL C N 1
ATOM 4570 C CA . VAL C 1 153 ? 27.982 -9.596 46.220 1.00 53.60 156 VAL C CA 1
ATOM 4571 C C . VAL C 1 153 ? 26.584 -9.000 46.283 1.00 53.32 156 VAL C C 1
ATOM 4572 O O . VAL C 1 153 ? 25.700 -9.539 46.960 1.00 60.78 156 VAL C O 1
ATOM 4576 N N . SER C 1 154 ? 26.386 -7.891 45.575 1.00 52.89 157 SER C N 1
ATOM 4577 C CA . SER C 1 154 ? 25.078 -7.255 45.519 1.00 61.10 157 SER C CA 1
ATOM 4578 C C . SER C 1 154 ? 24.095 -8.121 44.742 1.00 62.54 157 SER C C 1
ATOM 4579 O O . SER C 1 154 ? 24.431 -8.693 43.702 1.00 59.51 157 SER C O 1
ATOM 4582 N N . THR C 1 155 ? 22.868 -8.218 45.259 1.00 58.93 158 THR C N 1
ATOM 4583 C CA . THR C 1 155 ? 21.828 -8.960 44.558 1.00 60.63 158 THR C CA 1
ATOM 4584 C C . THR C 1 155 ? 21.301 -8.203 43.346 1.00 77.21 158 THR C C 1
ATOM 4585 O O . THR C 1 155 ? 20.654 -8.809 42.485 1.00 87.98 158 THR C O 1
ATOM 4589 N N . LYS C 1 156 ? 21.565 -6.900 43.259 1.00 80.68 159 LYS C N 1
ATOM 4590 C CA . LYS C 1 156 ? 21.128 -6.093 42.123 1.00 77.57 159 LYS C CA 1
ATOM 4591 C C . LYS C 1 156 ? 22.145 -6.126 40.985 1.00 78.81 159 LYS C C 1
ATOM 4592 O O . LYS C 1 156 ? 21.850 -6.621 39.892 1.00 85.78 159 LYS C O 1
ATOM 4598 N N . ASP C 1 157 ? 23.346 -5.600 41.230 1.00 77.85 160 ASP C N 1
ATOM 4599 C CA . ASP C 1 157 ? 24.357 -5.504 40.186 1.00 66.44 160 ASP C CA 1
ATOM 4600 C C . ASP C 1 157 ? 25.141 -6.794 39.994 1.00 67.40 160 ASP C C 1
ATOM 4601 O O . ASP C 1 157 ? 25.812 -6.946 38.967 1.00 68.53 160 ASP C O 1
ATOM 4606 N N . GLY C 1 158 ? 25.074 -7.722 40.945 1.00 67.10 161 GLY C N 1
ATOM 4607 C CA . GLY C 1 158 ? 25.975 -8.854 40.905 1.00 60.52 161 GLY C CA 1
ATOM 4608 C C . GLY C 1 158 ? 27.424 -8.473 41.078 1.00 64.48 161 GLY C C 1
ATOM 4609 O O . GLY C 1 158 ? 28.310 -9.202 40.625 1.00 62.91 161 GLY C O 1
ATOM 4610 N N . THR C 1 159 ? 27.688 -7.342 41.724 1.00 66.67 162 THR C N 1
ATOM 4611 C CA . THR C 1 159 ? 29.033 -6.811 41.881 1.00 64.62 162 THR C CA 1
ATOM 4612 C C . THR C 1 159 ? 29.533 -7.068 43.294 1.00 64.67 162 THR C C 1
ATOM 4613 O O . THR C 1 159 ? 28.759 -7.021 44.256 1.00 68.29 162 THR C O 1
ATOM 4617 N N . VAL C 1 160 ? 30.832 -7.331 43.416 1.00 52.00 163 VAL C N 1
ATOM 4618 C CA . VAL C 1 160 ? 31.446 -7.517 44.726 1.00 50.57 163 VAL C CA 1
ATOM 4619 C C . VAL C 1 160 ? 31.526 -6.153 45.404 1.00 60.50 163 VAL C C 1
ATOM 4620 O O . VAL C 1 160 ? 32.323 -5.298 45.007 1.00 67.21 163 VAL C O 1
ATOM 4624 N N . VAL C 1 161 ? 30.693 -5.941 46.428 1.00 59.50 164 VAL C N 1
ATOM 4625 C CA . VAL C 1 161 ? 30.694 -4.670 47.145 1.00 58.05 164 VAL C CA 1
ATOM 4626 C C . VAL C 1 161 ? 31.643 -4.666 48.334 1.00 61.80 164 VAL C C 1
ATOM 4627 O O . VAL C 1 161 ? 31.897 -3.595 48.905 1.00 57.95 164 VAL C O 1
ATOM 4631 N N . GLY C 1 162 ? 32.176 -5.816 48.726 1.00 58.63 165 GLY C N 1
ATOM 4632 C CA . GLY C 1 162 ? 33.106 -5.854 49.839 1.00 47.12 165 GLY C CA 1
ATOM 4633 C C . GLY C 1 162 ? 33.482 -7.277 50.183 1.00 43.93 165 GLY C C 1
ATOM 4634 O O . GLY C 1 162 ? 32.860 -8.242 49.726 1.00 58.31 165 GLY C O 1
ATOM 4635 N N . LEU C 1 163 ? 34.522 -7.388 51.003 1.00 44.00 166 LEU C N 1
ATOM 4636 C CA . LEU C 1 163 ? 35.014 -8.661 51.509 1.00 48.46 166 LEU C CA 1
ATOM 4637 C C . LEU C 1 163 ? 34.749 -8.729 53.006 1.00 53.41 166 LEU C C 1
ATOM 4638 O O . LEU C 1 163 ? 34.913 -7.731 53.715 1.00 61.65 166 LEU C O 1
ATOM 4643 N N . HIS C 1 164 ? 34.343 -9.902 53.489 1.00 42.89 167 HIS C N 1
ATOM 4644 C CA . HIS C 1 164 ? 34.064 -10.049 54.912 1.00 53.51 167 HIS C CA 1
ATOM 4645 C C . HIS C 1 164 ? 35.344 -9.886 55.722 1.00 61.20 167 HIS C C 1
ATOM 4646 O O . HIS C 1 164 ? 36.427 -10.293 55.292 1.00 54.70 167 HIS C O 1
ATOM 4653 N N . SER C 1 165 ? 35.216 -9.283 56.905 1.00 56.30 168 SER C N 1
ATOM 4654 C CA . SER C 1 165 ? 36.391 -8.937 57.694 1.00 53.25 168 SER C CA 1
ATOM 4655 C C . SER C 1 165 ? 36.293 -9.422 59.137 1.00 55.70 168 SER C C 1
ATOM 4656 O O . SER C 1 165 ? 36.986 -10.369 59.522 1.00 69.85 168 SER C O 1
ATOM 4659 N N . ALA C 1 166 ? 35.446 -8.785 59.944 1.00 56.21 169 ALA C N 1
ATOM 4660 C CA . ALA C 1 166 ? 35.424 -9.022 61.382 1.00 72.21 169 ALA C CA 1
ATOM 4661 C C . ALA C 1 166 ? 34.002 -9.319 61.850 1.00 76.18 169 ALA C C 1
ATOM 4662 O O . ALA C 1 166 ? 33.047 -9.322 61.067 1.00 66.57 169 ALA C O 1
ATOM 4664 N N . SER C 1 167 ? 33.877 -9.568 63.153 1.00 81.32 170 SER C N 1
ATOM 4665 C CA . SER C 1 167 ? 32.598 -9.869 63.782 1.00 84.31 170 SER C CA 1
ATOM 4666 C C . SER C 1 167 ? 32.727 -9.647 65.282 1.00 87.80 170 SER C C 1
ATOM 4667 O O . SER C 1 167 ? 33.833 -9.599 65.827 1.00 81.67 170 SER C O 1
ATOM 4670 N N . ASN C 1 168 ? 31.577 -9.507 65.941 1.00 98.51 171 ASN C N 1
ATOM 4671 C CA . ASN C 1 168 ? 31.562 -9.358 67.391 1.00 97.22 171 ASN C CA 1
ATOM 4672 C C . ASN C 1 168 ? 32.096 -10.617 68.063 1.00 97.05 171 ASN C C 1
ATOM 4673 O O . ASN C 1 168 ? 32.026 -11.719 67.514 1.00 99.02 171 ASN C O 1
ATOM 4678 N N . PHE C 1 169 ? 32.638 -10.442 69.271 1.00 94.87 172 PHE C N 1
ATOM 4679 C CA . PHE C 1 169 ? 33.093 -11.593 70.044 1.00 95.01 172 PHE C CA 1
ATOM 4680 C C . PHE C 1 169 ? 31.934 -12.510 70.412 1.00 108.61 172 PHE C C 1
ATOM 4681 O O . PHE C 1 169 ? 32.131 -13.717 70.597 1.00 109.92 172 PHE C O 1
ATOM 4689 N N . ASN C 1 170 ? 30.727 -11.961 70.524 1.00 112.32 173 ASN C N 1
ATOM 4690 C CA . ASN C 1 170 ? 29.528 -12.763 70.726 1.00 110.64 173 ASN C CA 1
ATOM 4691 C C . ASN C 1 170 ? 28.944 -13.284 69.421 1.00 115.58 173 ASN C C 1
ATOM 4692 O O . ASN C 1 170 ? 27.892 -13.933 69.450 1.00 114.68 173 ASN C O 1
ATOM 4697 N N . ASN C 1 171 ? 29.599 -13.015 68.288 1.00 111.44 174 ASN C N 1
ATOM 4698 C CA . ASN C 1 171 ? 29.123 -13.423 66.966 1.00 102.45 174 ASN C CA 1
ATOM 4699 C C . ASN C 1 171 ? 27.708 -12.920 66.693 1.00 99.33 174 ASN C C 1
ATOM 4700 O O . ASN C 1 171 ? 26.917 -13.588 66.022 1.00 91.11 174 ASN C O 1
ATOM 4705 N N . THR C 1 172 ? 27.379 -11.740 67.216 1.00 101.96 175 THR C N 1
ATOM 4706 C CA . THR C 1 172 ? 26.071 -11.135 66.998 1.00 103.71 175 THR C CA 1
ATOM 4707 C C . THR C 1 172 ? 26.046 -10.294 65.726 1.00 97.05 175 THR C C 1
ATOM 4708 O O . THR C 1 172 ? 25.158 -10.460 64.884 1.00 94.13 175 THR C O 1
ATOM 4712 N N . ASN C 1 173 ? 27.010 -9.391 65.574 1.00 89.50 176 ASN C N 1
ATOM 4713 C CA . ASN C 1 173 ? 27.133 -8.560 64.388 1.00 89.35 176 ASN C CA 1
ATOM 4714 C C . ASN C 1 173 ? 28.342 -8.995 63.572 1.00 78.83 176 ASN C C 1
ATOM 4715 O O . ASN C 1 173 ? 29.330 -9.502 64.111 1.00 82.71 176 ASN C O 1
ATOM 4720 N N . PHE C 1 174 ? 28.251 -8.791 62.261 1.00 66.38 177 PHE C N 1
ATOM 4721 C CA . PHE C 1 174 ? 29.283 -9.210 61.325 1.00 61.13 177 PHE C CA 1
ATOM 4722 C C . PHE C 1 174 ? 29.609 -8.053 60.395 1.00 70.01 177 PHE C C 1
ATOM 4723 O O . PHE C 1 174 ? 28.707 -7.377 59.890 1.00 76.95 177 PHE C O 1
ATOM 4731 N N . TYR C 1 175 ? 30.901 -7.827 60.172 1.00 58.64 178 TYR C N 1
ATOM 4732 C CA . TYR C 1 175 ? 31.381 -6.657 59.454 1.00 59.85 178 TYR C CA 1
ATOM 4733 C C . TYR C 1 175 ? 32.218 -7.078 58.256 1.00 62.80 178 TYR C C 1
ATOM 4734 O O . TYR C 1 175 ? 33.003 -8.029 58.336 1.00 66.40 178 TYR C O 1
ATOM 4743 N N . PHE C 1 176 ? 32.045 -6.364 57.146 1.00 64.42 179 PHE C N 1
ATOM 4744 C CA . PHE C 1 176 ? 32.820 -6.593 55.936 1.00 59.96 179 PHE C CA 1
ATOM 4745 C C . PHE C 1 176 ? 33.408 -5.275 55.458 1.00 62.64 179 PHE C C 1
ATOM 4746 O O . PHE C 1 176 ? 32.762 -4.227 55.548 1.00 65.00 179 PHE C O 1
ATOM 4754 N N . THR C 1 177 ? 34.639 -5.332 54.955 1.00 55.33 180 THR C N 1
ATOM 4755 C CA . THR C 1 177 ? 35.328 -4.138 54.480 1.00 62.06 180 THR C CA 1
ATOM 4756 C C . THR C 1 177 ? 34.762 -3.720 53.129 1.00 64.86 180 THR C C 1
ATOM 4757 O O . THR C 1 177 ? 34.731 -4.518 52.187 1.00 67.10 180 THR C O 1
ATOM 4761 N N . ALA C 1 178 ? 34.325 -2.468 53.035 1.00 66.33 181 ALA C N 1
ATOM 4762 C CA . ALA C 1 178 ? 33.690 -1.973 51.825 1.00 55.92 181 ALA C CA 1
ATOM 4763 C C . ALA C 1 178 ? 34.713 -1.777 50.708 1.00 66.09 181 ALA C C 1
ATOM 4764 O O . ALA C 1 178 ? 35.926 -1.745 50.931 1.00 73.60 181 ALA C O 1
ATOM 4766 N N . ILE C 1 179 ? 34.200 -1.640 49.489 1.00 65.90 182 ILE C N 1
ATOM 4767 C CA . ILE C 1 179 ? 35.024 -1.411 48.304 1.00 72.16 182 ILE C CA 1
ATOM 4768 C C . ILE C 1 179 ? 35.125 0.091 48.065 1.00 73.00 182 ILE C C 1
ATOM 4769 O O . ILE C 1 179 ? 34.101 0.789 48.083 1.00 80.01 182 ILE C O 1
ATOM 4774 N N . PRO C 1 180 ? 36.320 0.632 47.848 1.00 67.61 183 PRO C N 1
ATOM 4775 C CA . PRO C 1 180 ? 36.459 2.076 47.639 1.00 82.04 183 PRO C CA 1
ATOM 4776 C C . PRO C 1 180 ? 36.048 2.486 46.229 1.00 83.22 183 PRO C C 1
ATOM 4777 O O . PRO C 1 180 ? 35.867 1.661 45.333 1.00 81.87 183 PRO C O 1
ATOM 4781 N N . GLU C 1 181 ? 35.900 3.796 46.051 1.00 90.70 184 GLU C N 1
ATOM 4782 C CA . GLU C 1 181 ? 35.573 4.346 44.744 1.00 87.05 184 GLU C CA 1
ATOM 4783 C C . GLU C 1 181 ? 36.752 4.194 43.788 1.00 88.40 184 GLU C C 1
ATOM 4784 O O . GLU C 1 181 ? 37.918 4.259 44.187 1.00 94.54 184 GLU C O 1
ATOM 4790 N N . ASN C 1 182 ? 36.429 4.002 42.507 1.00 77.39 185 ASN C N 1
ATOM 4791 C CA . ASN C 1 182 ? 37.418 3.691 41.473 1.00 89.16 185 ASN C CA 1
ATOM 4792 C C . ASN C 1 182 ? 38.329 2.541 41.895 1.00 84.83 185 ASN C C 1
ATOM 4793 O O . ASN C 1 182 ? 39.547 2.580 41.706 1.00 87.46 185 ASN C O 1
ATOM 4798 N N . PHE C 1 183 ? 37.730 1.503 42.481 1.00 79.66 186 PHE C N 1
ATOM 4799 C CA . PHE C 1 183 ? 38.479 0.283 42.752 1.00 68.84 186 PHE C CA 1
ATOM 4800 C C . PHE C 1 183 ? 38.798 -0.480 41.475 1.00 77.64 186 PHE C C 1
ATOM 4801 O O . PHE C 1 183 ? 39.753 -1.264 41.457 1.00 77.78 186 PHE C O 1
ATOM 4809 N N . MET C 1 184 ? 38.024 -0.264 40.408 1.00 82.55 187 MET C N 1
ATOM 4810 C CA . MET C 1 184 ? 38.271 -0.949 39.144 1.00 73.88 187 MET C CA 1
ATOM 4811 C C . MET C 1 184 ? 39.419 -0.304 38.379 1.00 74.49 187 MET C C 1
ATOM 4812 O O . MET C 1 184 ? 40.312 -1.000 37.884 1.00 90.72 187 MET C O 1
ATOM 4817 N N . GLU C 1 185 ? 39.412 1.028 38.269 1.00 79.77 188 GLU C N 1
ATOM 4818 C CA . GLU C 1 185 ? 40.526 1.722 37.634 1.00 90.91 188 GLU C CA 1
ATOM 4819 C C . GLU C 1 185 ? 41.830 1.513 38.390 1.00 94.88 188 GLU C C 1
ATOM 4820 O O . GLU C 1 185 ? 42.907 1.661 37.803 1.00 111.99 188 GLU C O 1
ATOM 4826 N N . LEU C 1 186 ? 41.756 1.172 39.678 1.00 85.15 189 LEU C N 1
ATOM 4827 C CA . LEU C 1 186 ? 42.951 0.816 40.431 1.00 85.50 189 LEU C CA 1
ATOM 4828 C C . LEU C 1 186 ? 43.501 -0.543 40.014 1.00 83.00 189 LEU C C 1
ATOM 4829 O O . LEU C 1 186 ? 44.683 -0.820 40.245 1.00 73.92 189 LEU C O 1
ATOM 4834 N N . LEU C 1 187 ? 42.676 -1.389 39.393 1.00 79.33 190 LEU C N 1
ATOM 4835 C CA . LEU C 1 187 ? 43.106 -2.712 38.957 1.00 76.03 190 LEU C CA 1
ATOM 4836 C C . LEU C 1 187 ? 43.590 -2.735 37.514 1.00 85.20 190 LEU C C 1
ATOM 4837 O O . LEU C 1 187 ? 44.426 -3.576 37.165 1.00 91.96 190 LEU C O 1
ATOM 4842 N N . ASN C 1 188 ? 43.085 -1.841 36.665 1.00 85.17 191 ASN C N 1
ATOM 4843 C CA . ASN C 1 188 ? 43.487 -1.781 35.264 1.00 85.69 191 ASN C CA 1
ATOM 4844 C C . ASN C 1 188 ? 44.560 -0.735 34.995 1.00 98.27 191 ASN C C 1
ATOM 4845 O O . ASN C 1 188 ? 45.522 -1.015 34.273 1.00 100.98 191 ASN C O 1
ATOM 4850 N N . ASP C 1 189 ? 44.424 0.463 35.558 1.00 139.98 192 ASP C N 1
ATOM 4851 C CA . ASP C 1 189 ? 45.419 1.510 35.368 1.00 141.49 192 ASP C CA 1
ATOM 4852 C C . ASP C 1 189 ? 46.557 1.323 36.365 1.00 149.00 192 ASP C C 1
ATOM 4853 O O . ASP C 1 189 ? 46.324 1.178 37.569 1.00 149.02 192 ASP C O 1
ATOM 4858 N N . GLU C 1 190 ? 47.793 1.330 35.858 1.00 143.94 193 GLU C N 1
ATOM 4859 C CA . GLU C 1 190 ? 48.949 1.027 36.695 1.00 145.30 193 GLU C CA 1
ATOM 4860 C C . GLU C 1 190 ? 49.447 2.241 37.469 1.00 132.30 193 GLU C C 1
ATOM 4861 O O . GLU C 1 190 ? 49.914 2.093 38.605 1.00 122.46 193 GLU C O 1
ATOM 4867 N N . SER C 1 191 ? 49.344 3.440 36.890 1.00 134.49 194 SER C N 1
ATOM 4868 C CA . SER C 1 191 ? 49.884 4.634 37.535 1.00 126.18 194 SER C CA 1
ATOM 4869 C C . SER C 1 191 ? 49.225 4.926 38.878 1.00 115.45 194 SER C C 1
ATOM 4870 O O . SER C 1 191 ? 49.786 5.685 39.677 1.00 85.25 194 SER C O 1
ATOM 4873 N N . LYS C 1 192 ? 48.055 4.344 39.147 1.00 121.92 195 LYS C N 1
ATOM 4874 C CA . LYS C 1 192 ? 47.375 4.569 40.417 1.00 113.10 195 LYS C CA 1
ATOM 4875 C C . LYS C 1 192 ? 47.932 3.719 41.550 1.00 106.66 195 LYS C C 1
ATOM 4876 O O . LYS C 1 192 ? 47.691 4.039 42.719 1.00 97.10 195 LYS C O 1
ATOM 4882 N N . ARG C 1 193 ? 48.667 2.654 41.240 1.00 107.35 196 ARG C N 1
ATOM 4883 C CA . ARG C 1 193 ? 49.104 1.699 42.248 1.00 90.66 196 ARG C CA 1
ATOM 4884 C C . ARG C 1 193 ? 50.469 2.087 42.803 1.00 87.20 196 ARG C C 1
ATOM 4885 O O . ARG C 1 193 ? 51.386 2.421 42.046 1.00 90.58 196 ARG C O 1
ATOM 4893 N N . LYS C 1 194 ? 50.595 2.040 44.128 1.00 86.27 197 LYS C N 1
ATOM 4894 C CA . LYS C 1 194 ? 51.868 2.202 44.823 1.00 86.48 197 LYS C CA 1
ATOM 4895 C C . LYS C 1 194 ? 52.123 0.918 45.601 1.00 72.85 197 LYS C C 1
ATOM 4896 O O . LYS C 1 194 ? 51.372 0.590 46.527 1.00 66.17 197 LYS C O 1
ATOM 4902 N N . TRP C 1 195 ? 53.174 0.197 45.229 1.00 70.00 198 TRP C N 1
ATOM 4903 C CA . TRP C 1 195 ? 53.430 -1.137 45.753 1.00 68.69 198 TRP C CA 1
ATOM 4904 C C . TRP C 1 195 ? 54.481 -1.101 46.854 1.00 63.14 198 TRP C C 1
ATOM 4905 O O . TRP C 1 195 ? 55.421 -0.303 46.808 1.00 79.48 198 TRP C O 1
ATOM 4916 N N . ILE C 1 196 ? 54.312 -1.978 47.844 1.00 69.58 199 ILE C N 1
ATOM 4917 C CA . ILE C 1 196 ? 55.253 -2.128 48.944 1.00 77.96 199 ILE C CA 1
ATOM 4918 C C . ILE C 1 196 ? 55.501 -3.614 49.167 1.00 70.77 199 ILE C C 1
ATOM 4919 O O . ILE C 1 196 ? 54.675 -4.465 48.830 1.00 64.92 199 ILE C O 1
ATOM 4924 N N . LYS C 1 197 ? 56.662 -3.919 49.743 1.00 89.93 200 LYS C N 1
ATOM 4925 C CA . LYS C 1 197 ? 57.088 -5.295 49.958 1.00 93.08 200 LYS C CA 1
ATOM 4926 C C . LYS C 1 197 ? 57.446 -5.509 51.421 1.00 99.53 200 LYS C C 1
ATOM 4927 O O . LYS C 1 197 ? 58.105 -4.668 52.039 1.00 79.75 200 LYS C O 1
ATOM 4933 N N . GLY C 1 198 ? 57.014 -6.644 51.966 1.00 89.81 201 GLY C N 1
ATOM 4934 C CA . GLY C 1 198 ? 57.333 -6.989 53.337 1.00 88.92 201 GLY C CA 1
ATOM 4935 C C . GLY C 1 198 ? 56.460 -6.341 54.384 1.00 78.41 201 GLY C C 1
ATOM 4936 O O . GLY C 1 198 ? 56.879 -6.231 55.539 1.00 89.98 201 GLY C O 1
ATOM 4937 N N . TRP C 1 199 ? 55.257 -5.908 54.020 1.00 76.58 202 TRP C N 1
ATOM 4938 C CA . TRP C 1 199 ? 54.358 -5.260 54.968 1.00 82.22 202 TRP C CA 1
ATOM 4939 C C . TRP C 1 199 ? 53.739 -6.301 55.892 1.00 81.38 202 TRP C C 1
ATOM 4940 O O . TRP C 1 199 ? 53.029 -7.203 55.434 1.00 85.53 202 TRP C O 1
ATOM 4951 N N . HIS C 1 200 ? 54.003 -6.175 57.190 1.00 84.57 203 HIS C N 1
ATOM 4952 C CA . HIS C 1 200 ? 53.395 -7.026 58.200 1.00 78.07 203 HIS C CA 1
ATOM 4953 C C . HIS C 1 200 ? 52.627 -6.167 59.196 1.00 75.63 203 HIS C C 1
ATOM 4954 O O . HIS C 1 200 ? 53.004 -5.026 59.478 1.00 83.29 203 HIS C O 1
ATOM 4961 N N . LEU C 1 201 ? 51.540 -6.728 59.721 1.00 80.75 204 LEU C N 1
ATOM 4962 C CA . LEU C 1 201 ? 50.706 -6.045 60.709 1.00 86.94 204 LEU C CA 1
ATOM 4963 C C . LEU C 1 201 ? 51.219 -6.437 62.089 1.00 104.30 204 LEU C C 1
ATOM 4964 O O . LEU C 1 201 ? 50.831 -7.461 62.655 1.00 90.01 204 LEU C O 1
ATOM 4969 N N . THR C 1 202 ? 52.108 -5.605 62.638 1.00 123.52 205 THR C N 1
ATOM 4970 C CA . THR C 1 202 ? 52.788 -5.957 63.881 1.00 137.58 205 THR C CA 1
ATOM 4971 C C . THR C 1 202 ? 51.849 -5.886 65.079 1.00 145.42 205 THR C C 1
ATOM 4972 O O . THR C 1 202 ? 51.971 -6.683 66.017 1.00 142.52 205 THR C O 1
ATOM 4976 N N . SER C 1 203 ? 50.912 -4.943 65.069 1.00 150.43 206 SER C N 1
ATOM 4977 C CA . SER C 1 203 ? 50.066 -4.720 66.233 1.00 146.15 206 SER C CA 1
ATOM 4978 C C . SER C 1 203 ? 49.093 -5.875 66.434 1.00 148.73 206 SER C C 1
ATOM 4979 O O . SER C 1 203 ? 48.480 -6.368 65.484 1.00 151.18 206 SER C O 1
ATOM 4982 N N . ASN C 1 204 ? 48.958 -6.309 67.688 1.00 114.89 207 ASN C N 1
ATOM 4983 C CA . ASN C 1 204 ? 47.968 -7.317 68.046 1.00 94.70 207 ASN C CA 1
ATOM 4984 C C . ASN C 1 204 ? 46.556 -6.752 68.118 1.00 104.42 207 ASN C C 1
ATOM 4985 O O . ASN C 1 204 ? 45.600 -7.526 68.237 1.00 100.26 207 ASN C O 1
ATOM 4990 N N . SER C 1 205 ? 46.406 -5.430 68.050 1.00 107.95 208 SER C N 1
ATOM 4991 C CA . SER C 1 205 ? 45.106 -4.777 68.039 1.00 98.37 208 SER C CA 1
ATOM 4992 C C . SER C 1 205 ? 45.186 -3.552 67.142 1.00 98.64 208 SER C C 1
ATOM 4993 O O . SER C 1 205 ? 46.208 -2.862 67.114 1.00 108.76 208 SER C O 1
ATOM 4996 N N . VAL C 1 206 ? 44.107 -3.287 66.409 1.00 97.55 209 VAL C N 1
ATOM 4997 C CA . VAL C 1 206 ? 44.055 -2.171 65.474 1.00 94.90 209 VAL C CA 1
ATOM 4998 C C . VAL C 1 206 ? 42.795 -1.360 65.734 1.00 103.74 209 VAL C C 1
ATOM 4999 O O . VAL C 1 206 ? 41.779 -1.884 66.201 1.00 101.34 209 VAL C O 1
ATOM 5003 N N . GLU C 1 207 ? 42.869 -0.068 65.428 1.00 99.31 210 GLU C N 1
ATOM 5004 C CA . GLU C 1 207 ? 41.747 0.858 65.565 1.00 93.46 210 GLU C CA 1
ATOM 5005 C C . GLU C 1 207 ? 41.312 1.263 64.158 1.00 98.08 210 GLU C C 1
ATOM 5006 O O . GLU C 1 207 ? 41.791 2.254 63.604 1.00 95.19 210 GLU C O 1
ATOM 5012 N N . TRP C 1 208 ? 40.399 0.485 63.582 1.00 100.27 211 TRP C N 1
ATOM 5013 C CA . TRP C 1 208 ? 39.905 0.706 62.230 1.00 97.92 211 TRP C CA 1
ATOM 5014 C C . TRP C 1 208 ? 38.407 0.967 62.272 1.00 107.36 211 TRP C C 1
ATOM 5015 O O . TRP C 1 208 ? 37.663 0.230 62.928 1.00 106.77 211 TRP C O 1
ATOM 5026 N N . GLY C 1 209 ? 37.974 2.013 61.574 1.00 108.47 212 GLY C N 1
ATOM 5027 C CA . GLY C 1 209 ? 36.555 2.315 61.452 1.00 111.12 212 GLY C CA 1
ATOM 5028 C C . GLY C 1 209 ? 35.843 2.537 62.768 1.00 109.91 212 GLY C C 1
ATOM 5029 O O . GLY C 1 209 ? 34.731 2.030 62.962 1.00 110.28 212 GLY C O 1
ATOM 5030 N N . GLY C 1 210 ? 36.457 3.286 63.681 1.00 105.24 213 GLY C N 1
ATOM 5031 C CA . GLY C 1 210 ? 35.874 3.526 64.983 1.00 110.12 213 GLY C CA 1
ATOM 5032 C C . GLY C 1 210 ? 35.811 2.322 65.895 1.00 113.33 213 GLY C C 1
ATOM 5033 O O . GLY C 1 210 ? 35.309 2.444 67.018 1.00 108.60 213 GLY C O 1
ATOM 5034 N N . HIS C 1 211 ? 36.300 1.166 65.456 1.00 109.28 214 HIS C N 1
ATOM 5035 C CA . HIS C 1 211 ? 36.288 -0.055 66.246 1.00 95.54 214 HIS C CA 1
ATOM 5036 C C . HIS C 1 211 ? 37.713 -0.476 66.572 1.00 93.70 214 HIS C C 1
ATOM 5037 O O . HIS C 1 211 ? 38.619 -0.327 65.746 1.00 99.89 214 HIS C O 1
ATOM 5044 N N . LYS C 1 212 ? 37.907 -0.999 67.780 1.00 91.30 215 LYS C N 1
ATOM 5045 C CA . LYS C 1 212 ? 39.171 -1.619 68.163 1.00 96.47 215 LYS C CA 1
ATOM 5046 C C . LYS C 1 212 ? 39.062 -3.109 67.861 1.00 101.48 215 LYS C C 1
ATOM 5047 O O . LYS C 1 212 ? 38.320 -3.834 68.534 1.00 100.68 215 LYS C O 1
ATOM 5053 N N . VAL C 1 213 ? 39.785 -3.563 66.841 1.00 98.63 216 VAL C N 1
ATOM 5054 C CA . VAL C 1 213 ? 39.689 -4.932 66.351 1.00 89.92 216 VAL C CA 1
ATOM 5055 C C . VAL C 1 213 ? 40.963 -5.679 66.718 1.00 94.03 216 VAL C C 1
ATOM 5056 O O . VAL C 1 213 ? 42.071 -5.147 66.580 1.00 93.53 216 VAL C O 1
ATOM 5060 N N . PHE C 1 214 ? 40.801 -6.912 67.186 1.00 99.87 217 PHE C N 1
ATOM 5061 C CA . PHE C 1 214 ? 41.914 -7.770 67.559 1.00 95.44 217 PHE C CA 1
ATOM 5062 C C . PHE C 1 214 ? 42.154 -8.823 66.483 1.00 91.42 217 PHE C C 1
ATOM 5063 O O . PHE C 1 214 ? 41.269 -9.149 65.689 1.00 95.19 217 PHE C O 1
ATOM 5071 N N . MET C 1 215 ? 43.379 -9.355 66.467 1.00 83.56 218 MET C N 1
ATOM 5072 C CA . MET C 1 215 ? 43.745 -10.334 65.448 1.00 86.56 218 MET C CA 1
ATOM 5073 C C . MET C 1 215 ? 42.991 -11.646 65.636 1.00 98.12 218 MET C C 1
ATOM 5074 O O . MET C 1 215 ? 42.504 -12.233 64.663 1.00 88.30 218 MET C O 1
ATOM 5079 N N . ASP C 1 216 ? 42.887 -12.123 66.873 1.00 103.61 219 ASP C N 1
ATOM 5080 C CA . ASP C 1 216 ? 42.159 -13.357 67.156 1.00 90.94 219 ASP C CA 1
ATOM 5081 C C . ASP C 1 216 ? 41.189 -13.170 68.318 1.00 79.51 219 ASP C C 1
ATOM 5082 O O . ASP C 1 216 ? 40.475 -14.099 68.697 1.00 68.73 219 ASP C O 1
ATOM 5087 N N . HIS D 1 3 ? 18.908 18.291 21.844 1.00 93.25 6 HIS D N 1
ATOM 5088 C CA . HIS D 1 3 ? 20.206 18.037 22.459 1.00 98.27 6 HIS D CA 1
ATOM 5089 C C . HIS D 1 3 ? 20.407 18.866 23.724 1.00 93.92 6 HIS D C 1
ATOM 5090 O O . HIS D 1 3 ? 19.449 19.380 24.302 1.00 81.44 6 HIS D O 1
ATOM 5097 N N . MET D 1 4 ? 21.661 18.993 24.145 1.00 90.10 7 MET D N 1
ATOM 5098 C CA . MET D 1 4 ? 22.015 19.648 25.392 1.00 83.72 7 MET D CA 1
ATOM 5099 C C . MET D 1 4 ? 23.085 20.703 25.154 1.00 85.61 7 MET D C 1
ATOM 5100 O O . MET D 1 4 ? 23.883 20.586 24.217 1.00 83.67 7 MET D O 1
ATOM 5105 N N . PRO D 1 5 ? 23.112 21.753 25.975 1.00 76.62 8 PRO D N 1
ATOM 5106 C CA . PRO D 1 5 ? 24.192 22.743 25.873 1.00 64.14 8 PRO D CA 1
ATOM 5107 C C . PRO D 1 5 ? 25.518 22.129 26.295 1.00 72.44 8 PRO D C 1
ATOM 5108 O O . PRO D 1 5 ? 25.613 21.487 27.343 1.00 79.84 8 PRO D O 1
ATOM 5112 N N . ARG D 1 6 ? 26.546 22.336 25.477 1.00 53.34 9 ARG D N 1
ATOM 5113 C CA . ARG D 1 6 ? 27.859 21.759 25.722 1.00 63.80 9 ARG D CA 1
ATOM 5114 C C . ARG D 1 6 ? 28.900 22.864 25.805 1.00 63.77 9 ARG D C 1
ATOM 5115 O O . ARG D 1 6 ? 28.902 23.785 24.983 1.00 62.34 9 ARG D O 1
ATOM 5123 N N . ASP D 1 7 ? 29.773 22.771 26.806 1.00 63.44 10 ASP D N 1
ATOM 5124 C CA . ASP D 1 7 ? 30.860 23.727 26.988 1.00 58.66 10 ASP D CA 1
ATOM 5125 C C . ASP D 1 7 ? 32.015 23.337 26.074 1.00 52.57 10 ASP D C 1
ATOM 5126 O O . ASP D 1 7 ? 32.620 22.275 26.247 1.00 56.20 10 ASP D O 1
ATOM 5131 N N . TYR D 1 8 ? 32.320 24.189 25.098 1.00 62.46 11 TYR D N 1
ATOM 5132 C CA . TYR D 1 8 ? 33.416 23.954 24.168 1.00 51.07 11 TYR D CA 1
ATOM 5133 C C . TYR D 1 8 ? 34.692 24.678 24.575 1.00 53.73 11 TYR D C 1
ATOM 5134 O O . TYR D 1 8 ? 35.633 24.753 23.777 1.00 57.34 11 TYR D O 1
ATOM 5143 N N . THR D 1 9 ? 34.742 25.214 25.794 1.00 58.76 12 THR D N 1
ATOM 5144 C CA . THR D 1 9 ? 35.953 25.888 26.255 1.00 51.73 12 THR D CA 1
ATOM 5145 C C . THR D 1 9 ? 37.150 24.949 26.369 1.00 53.30 12 THR D C 1
ATOM 5146 O O . THR D 1 9 ? 38.259 25.370 25.996 1.00 62.18 12 THR D O 1
ATOM 5150 N N . PRO D 1 10 ? 37.023 23.709 26.867 1.00 59.94 13 PRO D N 1
ATOM 5151 C CA . PRO D 1 10 ? 38.181 22.799 26.828 1.00 62.15 13 PRO D CA 1
ATOM 5152 C C . PRO D 1 10 ? 38.775 22.621 25.440 1.00 61.95 13 PRO D C 1
ATOM 5153 O O . PRO D 1 10 ? 39.999 22.505 25.307 1.00 76.59 13 PRO D O 1
ATOM 5157 N N . ILE D 1 11 ? 37.940 22.601 24.399 1.00 62.37 14 ILE D N 1
ATOM 5158 C CA . ILE D 1 11 ? 38.455 22.448 23.042 1.00 67.02 14 ILE D CA 1
ATOM 5159 C C . ILE D 1 11 ? 39.125 23.733 22.572 1.00 59.28 14 ILE D C 1
ATOM 5160 O O . ILE D 1 11 ? 40.217 23.703 21.992 1.00 61.18 14 ILE D O 1
ATOM 5165 N N . CYS D 1 12 ? 38.490 24.882 22.819 1.00 52.59 15 CYS D N 1
ATOM 5166 C CA . CYS D 1 12 ? 39.022 26.139 22.301 1.00 49.61 15 CYS D CA 1
ATOM 5167 C C . CYS D 1 12 ? 40.314 26.538 22.999 1.00 58.55 15 CYS D C 1
ATOM 5168 O O . CYS D 1 12 ? 41.232 27.063 22.358 1.00 69.05 15 CYS D O 1
ATOM 5171 N N . ASP D 1 13 ? 40.414 26.296 24.307 1.00 63.37 16 ASP D N 1
ATOM 5172 C CA . ASP D 1 13 ? 41.636 26.638 25.025 1.00 57.34 16 ASP D CA 1
ATOM 5173 C C . ASP D 1 13 ? 42.841 25.840 24.547 1.00 58.89 16 ASP D C 1
ATOM 5174 O O . ASP D 1 13 ? 43.971 26.166 24.929 1.00 69.28 16 ASP D O 1
ATOM 5179 N N . ASN D 1 14 ? 42.633 24.815 23.721 1.00 54.98 17 ASN D N 1
ATOM 5180 C CA . ASN D 1 14 ? 43.716 23.999 23.195 1.00 61.84 17 ASN D CA 1
ATOM 5181 C C . ASN D 1 14 ? 43.878 24.122 21.686 1.00 64.66 17 ASN D C 1
ATOM 5182 O O . ASN D 1 14 ? 44.800 23.518 21.128 1.00 76.27 17 ASN D O 1
ATOM 5187 N N . ILE D 1 15 ? 43.012 24.875 21.010 1.00 62.69 18 ILE D N 1
ATOM 5188 C CA . ILE D 1 15 ? 43.193 25.119 19.584 1.00 52.11 18 ILE D CA 1
ATOM 5189 C C . ILE D 1 15 ? 44.411 26.009 19.382 1.00 48.09 18 ILE D C 1
ATOM 5190 O O . ILE D 1 15 ? 44.529 27.076 19.999 1.00 54.60 18 ILE D O 1
ATOM 5195 N N . VAL D 1 16 ? 45.327 25.572 18.521 1.00 50.21 19 VAL D N 1
ATOM 5196 C CA . VAL D 1 16 ? 46.530 26.333 18.221 1.00 55.26 19 VAL D CA 1
ATOM 5197 C C . VAL D 1 16 ? 46.538 26.680 16.739 1.00 57.22 19 VAL D C 1
ATOM 5198 O O . VAL D 1 16 ? 45.910 26.014 15.913 1.00 57.64 19 VAL D O 1
ATOM 5202 N N . LYS D 1 17 ? 47.260 27.747 16.411 1.00 53.34 20 LYS D N 1
ATOM 5203 C CA . LYS D 1 17 ? 47.488 28.162 15.033 1.00 58.71 20 LYS D CA 1
ATOM 5204 C C . LYS D 1 17 ? 48.956 27.936 14.700 1.00 60.87 20 LYS D C 1
ATOM 5205 O O . LYS D 1 17 ? 49.839 28.471 15.380 1.00 69.55 20 LYS D O 1
ATOM 5211 N N . LEU D 1 18 ? 49.213 27.147 13.663 1.00 60.20 21 LEU D N 1
ATOM 5212 C CA . LEU D 1 18 ? 50.568 26.809 13.255 1.00 62.24 21 LEU D CA 1
ATOM 5213 C C . LEU D 1 18 ? 50.887 27.453 11.913 1.00 69.83 21 LEU D C 1
ATOM 5214 O O . LEU D 1 18 ? 50.057 27.453 10.998 1.00 66.01 21 LEU D O 1
ATOM 5219 N N . THR D 1 19 ? 52.093 28.005 11.806 1.00 70.98 22 THR D N 1
ATOM 5220 C CA . THR D 1 19 ? 52.580 28.612 10.575 1.00 67.57 22 THR D CA 1
ATOM 5221 C C . THR D 1 19 ? 54.002 28.137 10.326 1.00 73.06 22 THR D C 1
ATOM 5222 O O . THR D 1 19 ? 54.870 28.285 11.191 1.00 75.87 22 THR D O 1
ATOM 5226 N N . LEU D 1 20 ? 54.234 27.565 9.147 1.00 78.53 23 LEU D N 1
ATOM 5227 C CA . LEU D 1 20 ? 55.540 27.051 8.755 1.00 86.14 23 LEU D CA 1
ATOM 5228 C C . LEU D 1 20 ? 55.997 27.803 7.514 1.00 84.53 23 LEU D C 1
ATOM 5229 O O . LEU D 1 20 ? 55.330 27.754 6.475 1.00 93.79 23 LEU D O 1
ATOM 5234 N N . THR D 1 21 ? 57.129 28.497 7.622 1.00 80.45 24 THR D N 1
ATOM 5235 C CA . THR D 1 21 ? 57.586 29.412 6.581 1.00 88.75 24 THR D CA 1
ATOM 5236 C C . THR D 1 21 ? 59.027 29.102 6.208 1.00 100.84 24 THR D C 1
ATOM 5237 O O . THR D 1 21 ? 59.909 29.102 7.074 1.00 101.86 24 THR D O 1
ATOM 5241 N N . SER D 1 22 ? 59.263 28.856 4.920 1.00 112.21 25 SER D N 1
ATOM 5242 C CA . SER D 1 22 ? 60.601 28.706 4.365 1.00 120.37 25 SER D CA 1
ATOM 5243 C C . SER D 1 22 ? 60.698 29.519 3.083 1.00 112.55 25 SER D C 1
ATOM 5244 O O . SER D 1 22 ? 59.790 29.482 2.247 1.00 112.55 25 SER D O 1
ATOM 5247 N N . ASP D 1 23 ? 61.804 30.253 2.938 1.00 118.73 26 ASP D N 1
ATOM 5248 C CA . ASP D 1 23 ? 62.041 31.116 1.779 1.00 122.82 26 ASP D CA 1
ATOM 5249 C C . ASP D 1 23 ? 60.914 32.129 1.586 1.00 114.46 26 ASP D C 1
ATOM 5250 O O . ASP D 1 23 ? 60.591 32.505 0.457 1.00 108.84 26 ASP D O 1
ATOM 5255 N N . GLY D 1 24 ? 60.309 32.576 2.684 1.00 113.88 27 GLY D N 1
ATOM 5256 C CA . GLY D 1 24 ? 59.209 33.515 2.596 1.00 112.37 27 GLY D CA 1
ATOM 5257 C C . GLY D 1 24 ? 57.898 32.919 2.139 1.00 120.21 27 GLY D C 1
ATOM 5258 O O . GLY D 1 24 ? 57.005 33.661 1.721 1.00 119.52 27 GLY D O 1
ATOM 5259 N N . LYS D 1 25 ? 57.755 31.597 2.205 1.00 117.53 28 LYS D N 1
ATOM 5260 C CA . LYS D 1 25 ? 56.538 30.902 1.795 1.00 99.83 28 LYS D CA 1
ATOM 5261 C C . LYS D 1 25 ? 55.862 30.364 3.050 1.00 93.22 28 LYS D C 1
ATOM 5262 O O . LYS D 1 25 ? 56.316 29.371 3.628 1.00 99.66 28 LYS D O 1
ATOM 5268 N N . SER D 1 26 ? 54.778 31.014 3.466 1.00 97.00 29 SER D N 1
ATOM 5269 C CA . SER D 1 26 ? 54.097 30.689 4.713 1.00 94.22 29 SER D CA 1
ATOM 5270 C C . SER D 1 26 ? 52.917 29.763 4.450 1.00 88.74 29 SER D C 1
ATOM 5271 O O . SER D 1 26 ? 52.135 29.991 3.521 1.00 87.24 29 SER D O 1
ATOM 5274 N N . ILE D 1 27 ? 52.794 28.724 5.272 1.00 91.11 30 ILE D N 1
ATOM 5275 C CA . ILE D 1 27 ? 51.643 27.828 5.272 1.00 83.39 30 ILE D CA 1
ATOM 5276 C C . ILE D 1 27 ? 51.053 27.865 6.674 1.00 77.72 30 ILE D C 1
ATOM 5277 O O . ILE D 1 27 ? 51.683 27.401 7.633 1.00 82.64 30 ILE D O 1
ATOM 5282 N N . THR D 1 28 ? 49.850 28.419 6.800 1.00 77.18 31 THR D N 1
ATOM 5283 C CA . THR D 1 28 ? 49.196 28.601 8.089 1.00 67.86 31 THR D CA 1
ATOM 5284 C C . THR D 1 28 ? 47.979 27.693 8.185 1.00 69.44 31 THR D C 1
ATOM 5285 O O . THR D 1 28 ? 47.115 27.707 7.301 1.00 74.12 31 THR D O 1
ATOM 5289 N N . LEU D 1 29 ? 47.916 26.908 9.258 1.00 71.48 32 LEU D N 1
ATOM 5290 C CA . LEU D 1 29 ? 46.769 26.051 9.524 1.00 66.59 32 LEU D CA 1
ATOM 5291 C C . LEU D 1 29 ? 46.756 25.716 11.008 1.00 69.61 32 LEU D C 1
ATOM 5292 O O . LEU D 1 29 ? 47.751 25.901 11.714 1.00 64.96 32 LEU D O 1
ATOM 5297 N N . TYR D 1 30 ? 45.614 25.221 11.471 1.00 65.11 33 TYR D N 1
ATOM 5298 C CA . TYR D 1 30 ? 45.378 25.058 12.896 1.00 55.93 33 TYR D CA 1
ATOM 5299 C C . TYR D 1 30 ? 45.743 23.651 13.365 1.00 52.95 33 TYR D C 1
ATOM 5300 O O . TYR D 1 30 ? 46.076 22.764 12.576 1.00 55.54 33 TYR D O 1
ATOM 5309 N N . GLY D 1 31 ? 45.682 23.462 14.680 1.00 57.97 34 GLY D N 1
ATOM 5310 C CA . GLY D 1 31 ? 45.982 22.183 15.291 1.00 55.21 34 GLY D CA 1
ATOM 5311 C C . GLY D 1 31 ? 45.377 22.118 16.676 1.00 62.48 34 GLY D C 1
ATOM 5312 O O . GLY D 1 31 ? 44.813 23.092 17.179 1.00 60.07 34 GLY D O 1
ATOM 5313 N N . LEU D 1 32 ? 45.502 20.947 17.293 1.00 65.05 35 LEU D N 1
ATOM 5314 C CA . LEU D 1 32 ? 44.961 20.701 18.622 1.00 57.01 35 LEU D CA 1
ATOM 5315 C C . LEU D 1 32 ? 46.093 20.377 19.587 1.00 59.84 35 LEU D C 1
ATOM 5316 O O . LEU D 1 32 ? 47.046 19.678 19.229 1.00 69.16 35 LEU D O 1
ATOM 5321 N N . GLN D 1 33 ? 45.976 20.886 20.810 1.00 64.27 36 GLN D N 1
ATOM 5322 C CA . GLN D 1 33 ? 47.002 20.746 21.837 1.00 63.93 36 GLN D CA 1
ATOM 5323 C C . GLN D 1 33 ? 46.541 19.721 22.864 1.00 72.97 36 GLN D C 1
ATOM 5324 O O . GLN D 1 33 ? 45.516 19.918 23.526 1.00 76.34 36 GLN D O 1
ATOM 5330 N N . TYR D 1 34 ? 47.295 18.631 22.995 1.00 61.17 37 TYR D N 1
ATOM 5331 C CA . TYR D 1 34 ? 47.024 17.599 23.992 1.00 60.09 37 TYR D CA 1
ATOM 5332 C C . TYR D 1 34 ? 48.332 17.253 24.687 1.00 71.20 37 TYR D C 1
ATOM 5333 O O . TYR D 1 34 ? 49.231 16.673 24.070 1.00 83.40 37 TYR D O 1
ATOM 5342 N N . GLY D 1 35 ? 48.431 17.598 25.968 1.00 65.67 38 GLY D N 1
ATOM 5343 C CA . GLY D 1 35 ? 49.648 17.313 26.710 1.00 70.66 38 GLY D CA 1
ATOM 5344 C C . GLY D 1 35 ? 50.835 18.022 26.093 1.00 68.22 38 GLY D C 1
ATOM 5345 O O . GLY D 1 35 ? 50.780 19.213 25.767 1.00 79.32 38 GLY D O 1
ATOM 5346 N N . ASN D 1 36 ? 51.932 17.282 25.927 1.00 67.66 39 ASN D N 1
ATOM 5347 C CA . ASN D 1 36 ? 53.121 17.782 25.249 1.00 71.56 39 ASN D CA 1
ATOM 5348 C C . ASN D 1 36 ? 53.094 17.508 23.752 1.00 68.11 39 ASN D C 1
ATOM 5349 O O . ASN D 1 36 ? 54.156 17.396 23.126 1.00 74.79 39 ASN D O 1
ATOM 5354 N N . TYR D 1 37 ? 51.906 17.397 23.161 1.00 60.90 40 TYR D N 1
ATOM 5355 C CA . TYR D 1 37 ? 51.765 17.031 21.761 1.00 69.13 40 TYR D CA 1
ATOM 5356 C C . TYR D 1 37 ? 50.809 17.983 21.061 1.00 69.45 40 TYR D C 1
ATOM 5357 O O . TYR D 1 37 ? 49.887 18.531 21.672 1.00 67.96 40 TYR D O 1
ATOM 5366 N N . ILE D 1 38 ? 51.042 18.172 19.765 1.00 69.01 41 ILE D N 1
ATOM 5367 C CA . ILE D 1 38 ? 50.182 18.978 18.907 1.00 61.98 41 ILE D CA 1
ATOM 5368 C C . ILE D 1 38 ? 49.697 18.094 17.768 1.00 65.02 41 ILE D C 1
ATOM 5369 O O . ILE D 1 38 ? 50.506 17.577 16.988 1.00 60.81 41 ILE D O 1
ATOM 5374 N N . ILE D 1 39 ? 48.383 17.920 17.675 1.00 60.73 42 ILE D N 1
ATOM 5375 C CA . ILE D 1 39 ? 47.763 17.124 16.623 1.00 60.44 42 ILE D CA 1
ATOM 5376 C C . ILE D 1 39 ? 47.299 18.070 15.525 1.00 63.50 42 ILE D C 1
ATOM 5377 O O . ILE D 1 39 ? 46.489 18.972 15.772 1.00 60.08 42 ILE D O 1
ATOM 5382 N N . THR D 1 40 ? 47.810 17.867 14.313 1.00 71.55 43 THR D N 1
ATOM 5383 C CA . THR D 1 40 ? 47.501 18.740 13.191 1.00 70.14 43 THR D CA 1
ATOM 5384 C C . THR D 1 40 ? 47.624 17.938 11.900 1.00 74.00 43 THR D C 1
ATOM 5385 O O . THR D 1 40 ? 47.938 16.744 11.914 1.00 74.04 43 THR D O 1
ATOM 5389 N N . ASN D 1 41 ? 47.365 18.604 10.778 1.00 83.01 44 ASN D N 1
ATOM 5390 C CA . ASN D 1 41 ? 47.397 17.950 9.480 1.00 82.83 44 ASN D CA 1
ATOM 5391 C C . ASN D 1 41 ? 48.833 17.759 8.998 1.00 89.11 44 ASN D C 1
ATOM 5392 O O . ASN D 1 41 ? 49.754 18.477 9.395 1.00 97.86 44 ASN D O 1
ATOM 5397 N N . ARG D 1 42 ? 49.012 16.768 8.120 1.00 84.98 45 ARG D N 1
ATOM 5398 C CA . ARG D 1 42 ? 50.332 16.504 7.559 1.00 83.68 45 ARG D CA 1
ATOM 5399 C C . ARG D 1 42 ? 50.702 17.489 6.459 1.00 89.09 45 ARG D C 1
ATOM 5400 O O . ARG D 1 42 ? 51.887 17.789 6.280 1.00 89.81 45 ARG D O 1
ATOM 5408 N N . HIS D 1 43 ? 49.718 18.003 5.717 1.00 87.18 46 HIS D N 1
ATOM 5409 C CA . HIS D 1 43 ? 50.026 18.881 4.593 1.00 90.79 46 HIS D CA 1
ATOM 5410 C C . HIS D 1 43 ? 50.597 20.224 5.025 1.00 93.27 46 HIS D C 1
ATOM 5411 O O . HIS D 1 43 ? 50.908 21.049 4.158 1.00 100.21 46 HIS D O 1
ATOM 5418 N N . LEU D 1 44 ? 50.733 20.466 6.330 1.00 81.79 47 LEU D N 1
ATOM 5419 C CA . LEU D 1 44 ? 51.493 21.619 6.797 1.00 84.41 47 LEU D CA 1
ATOM 5420 C C . LEU D 1 44 ? 52.943 21.541 6.340 1.00 85.71 47 LEU D C 1
ATOM 5421 O O . LEU D 1 44 ? 53.565 22.574 6.063 1.00 90.30 47 LEU D O 1
ATOM 5426 N N . PHE D 1 45 ? 53.490 20.333 6.241 1.00 85.37 48 PHE D N 1
ATOM 5427 C CA . PHE D 1 45 ? 54.906 20.127 5.940 1.00 90.36 48 PHE D CA 1
ATOM 5428 C C . PHE D 1 45 ? 55.155 19.957 4.444 1.00 90.44 48 PHE D C 1
ATOM 5429 O O . PHE D 1 45 ? 55.791 18.999 4.006 1.00 92.20 48 PHE D O 1
ATOM 5437 N N . ARG D 1 46 ? 54.644 20.896 3.643 1.00 92.46 49 ARG D N 1
ATOM 5438 C CA . ARG D 1 46 ? 54.983 20.911 2.225 1.00 105.43 49 ARG D CA 1
ATOM 5439 C C . ARG D 1 46 ? 56.462 21.201 2.018 1.00 109.38 49 ARG D C 1
ATOM 5440 O O . ARG D 1 46 ? 57.072 20.684 1.075 1.00 120.26 49 ARG D O 1
ATOM 5448 N N . LEU D 1 47 ? 57.045 22.019 2.886 1.00 93.74 50 LEU D N 1
ATOM 5449 C CA . LEU D 1 47 ? 58.469 22.300 2.904 1.00 104.67 50 LEU D CA 1
ATOM 5450 C C . LEU D 1 47 ? 59.030 21.956 4.279 1.00 123.69 50 LEU D C 1
ATOM 5451 O O . LEU D 1 47 ? 58.310 21.950 5.281 1.00 116.34 50 LEU D O 1
ATOM 5456 N N . ASN D 1 48 ? 60.328 21.656 4.317 1.00 133.63 51 ASN D N 1
ATOM 5457 C CA . ASN D 1 48 ? 60.982 21.225 5.544 1.00 137.17 51 ASN D CA 1
ATOM 5458 C C . ASN D 1 48 ? 62.046 22.182 6.058 1.00 136.91 51 ASN D C 1
ATOM 5459 O O . ASN D 1 48 ? 62.386 22.113 7.244 1.00 128.35 51 ASN D O 1
ATOM 5464 N N . ASN D 1 49 ? 62.576 23.066 5.215 1.00 150.57 52 ASN D N 1
ATOM 5465 C CA . ASN D 1 49 ? 63.581 24.040 5.621 1.00 158.27 52 ASN D CA 1
ATOM 5466 C C . ASN D 1 49 ? 62.984 25.236 6.357 1.00 155.28 52 ASN D C 1
ATOM 5467 O O . ASN D 1 49 ? 63.618 26.297 6.409 1.00 164.43 52 ASN D O 1
ATOM 5472 N N . GLY D 1 50 ? 61.791 25.090 6.936 1.00 124.62 53 GLY D N 1
ATOM 5473 C CA . GLY D 1 50 ? 61.043 26.210 7.456 1.00 116.25 53 GLY D CA 1
ATOM 5474 C C . GLY D 1 50 ? 61.153 26.383 8.965 1.00 103.58 53 GLY D C 1
ATOM 5475 O O . GLY D 1 50 ? 61.831 25.642 9.672 1.00 97.39 53 GLY D O 1
ATOM 5476 N N . THR D 1 51 ? 60.451 27.406 9.447 1.00 93.46 54 THR D N 1
ATOM 5477 C CA . THR D 1 51 ? 60.410 27.768 10.858 1.00 91.66 54 THR D CA 1
ATOM 5478 C C . THR D 1 51 ? 58.963 27.710 11.328 1.00 88.76 54 THR D C 1
ATOM 5479 O O . THR D 1 51 ? 58.114 28.453 10.823 1.00 86.72 54 THR D O 1
ATOM 5483 N N . LEU D 1 52 ? 58.685 26.832 12.289 1.00 84.63 55 LEU D N 1
ATOM 5484 C CA . LEU D 1 52 ? 57.325 26.606 12.761 1.00 75.99 55 LEU D CA 1
ATOM 5485 C C . LEU D 1 52 ? 57.007 27.530 13.930 1.00 82.45 55 LEU D C 1
ATOM 5486 O O . LEU D 1 52 ? 57.768 27.605 14.900 1.00 81.03 55 LEU D O 1
ATOM 5491 N N . THR D 1 53 ? 55.878 28.225 13.834 1.00 77.80 56 THR D N 1
ATOM 5492 C CA . THR D 1 53 ? 55.382 29.097 14.888 1.00 71.76 56 THR D CA 1
ATOM 5493 C C . THR D 1 53 ? 54.051 28.558 15.394 1.00 70.42 56 THR D C 1
ATOM 5494 O O . THR D 1 53 ? 53.183 28.182 14.601 1.00 68.25 56 THR D O 1
ATOM 5498 N N . ILE D 1 54 ? 53.895 28.520 16.715 1.00 71.40 57 ILE D N 1
ATOM 5499 C CA . ILE D 1 54 ? 52.692 27.998 17.356 1.00 65.78 57 ILE D CA 1
ATOM 5500 C C . ILE D 1 54 ? 52.066 29.111 18.182 1.00 61.60 57 ILE D C 1
ATOM 5501 O O . ILE D 1 54 ? 52.725 29.691 19.054 1.00 67.29 57 ILE D O 1
ATOM 5506 N N . GLU D 1 55 ? 50.796 29.404 17.912 1.00 63.86 58 GLU D N 1
ATOM 5507 C CA . GLU D 1 55 ? 50.015 30.362 18.688 1.00 57.57 58 GLU D CA 1
ATOM 5508 C C . GLU D 1 55 ? 49.037 29.584 19.558 1.00 68.20 58 GLU D C 1
ATOM 5509 O O . GLU D 1 55 ? 48.124 28.931 19.041 1.00 67.49 58 GLU D O 1
ATOM 5515 N N . SER D 1 56 ? 49.224 29.653 20.869 1.00 76.67 59 SER D N 1
ATOM 5516 C CA . SER D 1 56 ? 48.302 29.069 21.830 1.00 69.51 59 SER D CA 1
ATOM 5517 C C . SER D 1 56 ? 47.550 30.185 22.549 1.00 72.69 59 SER D C 1
ATOM 5518 O O . SER D 1 56 ? 47.735 31.372 22.268 1.00 79.82 59 SER D O 1
ATOM 5521 N N . LYS D 1 57 ? 46.684 29.790 23.486 1.00 70.76 60 LYS D N 1
ATOM 5522 C CA . LYS D 1 57 ? 45.960 30.781 24.276 1.00 65.98 60 LYS D CA 1
ATOM 5523 C C . LYS D 1 57 ? 46.904 31.622 25.122 1.00 67.51 60 LYS D C 1
ATOM 5524 O O . LYS D 1 57 ? 46.655 32.815 25.331 1.00 81.48 60 LYS D O 1
ATOM 5530 N N . ASN D 1 58 ? 47.990 31.023 25.608 1.00 71.34 61 ASN D N 1
ATOM 5531 C CA . ASN D 1 58 ? 48.870 31.675 26.570 1.00 87.70 61 ASN D CA 1
ATOM 5532 C C . ASN D 1 58 ? 49.932 32.539 25.896 1.00 86.71 61 ASN D C 1
ATOM 5533 O O . ASN D 1 58 ? 50.107 33.706 26.261 1.00 93.57 61 ASN D O 1
ATOM 5538 N N . GLY D 1 59 ? 50.649 31.987 24.920 1.00 79.56 62 GLY D N 1
ATOM 5539 C CA . GLY D 1 59 ? 51.698 32.725 24.251 1.00 81.92 62 GLY D CA 1
ATOM 5540 C C . GLY D 1 59 ? 51.940 32.198 22.853 1.00 65.85 62 GLY D C 1
ATOM 5541 O O . GLY D 1 59 ? 51.271 31.274 22.387 1.00 64.72 62 GLY D O 1
ATOM 5542 N N . THR D 1 60 ? 52.914 32.807 22.183 1.00 58.38 63 THR D N 1
ATOM 5543 C CA . THR D 1 60 ? 53.320 32.421 20.838 1.00 58.10 63 THR D CA 1
ATOM 5544 C C . THR D 1 60 ? 54.731 31.852 20.899 1.00 63.02 63 THR D C 1
ATOM 5545 O O . THR D 1 60 ? 55.664 32.541 21.327 1.00 72.34 63 THR D O 1
ATOM 5549 N N . TYR D 1 61 ? 54.882 30.601 20.476 1.00 64.84 64 TYR D N 1
ATOM 5550 C CA . TYR D 1 61 ? 56.158 29.906 20.514 1.00 62.21 64 TYR D CA 1
ATOM 5551 C C . TYR D 1 61 ? 56.668 29.686 19.096 1.00 65.49 64 TYR D C 1
ATOM 5552 O O . TYR D 1 61 ? 55.887 29.495 18.160 1.00 81.88 64 TYR D O 1
ATOM 5561 N N . THR D 1 62 ? 57.991 29.715 18.946 1.00 64.99 65 THR D N 1
ATOM 5562 C CA . THR D 1 62 ? 58.631 29.623 17.639 1.00 79.36 65 THR D CA 1
ATOM 5563 C C . THR D 1 62 ? 59.713 28.556 17.685 1.00 81.22 65 THR D C 1
ATOM 5564 O O . THR D 1 62 ? 60.625 28.628 18.515 1.00 86.25 65 THR D O 1
ATOM 5568 N N . ILE D 1 63 ? 59.610 27.573 16.795 1.00 83.42 66 ILE D N 1
ATOM 5569 C CA . ILE D 1 63 ? 60.617 26.530 16.642 1.00 88.09 66 ILE D CA 1
ATOM 5570 C C . ILE D 1 63 ? 61.478 26.893 15.441 1.00 95.93 66 ILE D C 1
ATOM 5571 O O . ILE D 1 63 ? 60.963 27.062 14.329 1.00 98.66 66 ILE D O 1
ATOM 5576 N N . ALA D 1 64 ? 62.790 27.009 15.663 1.00 93.20 67 ALA D N 1
ATOM 5577 C CA . ALA D 1 64 ? 63.687 27.524 14.632 1.00 99.51 67 ALA D CA 1
ATO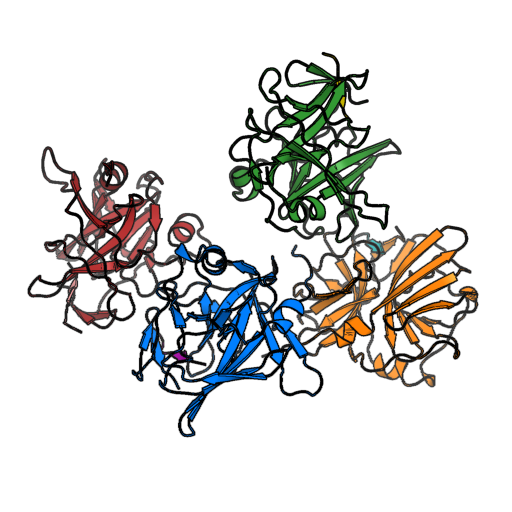M 5578 C C . ALA D 1 64 ? 63.681 26.636 13.392 1.00 108.50 67 ALA D C 1
ATOM 5579 O O . ALA D 1 64 ? 63.352 27.087 12.289 1.00 113.36 67 ALA D O 1
ATOM 5581 N N . ASP D 1 65 ? 64.048 25.368 13.553 1.00 98.62 68 ASP D N 1
ATOM 5582 C CA . ASP D 1 65 ? 64.156 24.432 12.441 1.00 96.83 68 ASP D CA 1
ATOM 5583 C C . ASP D 1 65 ? 63.080 23.364 12.578 1.00 97.30 68 ASP D C 1
ATOM 5584 O O . ASP D 1 65 ? 63.060 22.621 13.565 1.00 95.32 68 ASP D O 1
ATOM 5589 N N . SER D 1 66 ? 62.190 23.288 11.585 1.00 95.65 69 SER D N 1
ATOM 5590 C CA . SER D 1 66 ? 61.154 22.264 11.591 1.00 86.63 69 SER D CA 1
ATOM 5591 C C . SER D 1 66 ? 61.715 20.871 11.341 1.00 110.61 69 SER D C 1
ATOM 5592 O O . SER D 1 66 ? 61.021 19.882 11.597 1.00 112.40 69 SER D O 1
ATOM 5595 N N . LYS D 1 67 ? 62.951 20.771 10.846 1.00 112.36 70 LYS D N 1
ATOM 5596 C CA . LYS D 1 67 ? 63.560 19.465 10.628 1.00 109.27 70 LYS D CA 1
ATOM 5597 C C . LYS D 1 67 ? 63.919 18.774 11.937 1.00 109.05 70 LYS D C 1
ATOM 5598 O O . LYS D 1 67 ? 64.016 17.542 11.965 1.00 104.77 70 LYS D O 1
ATOM 5604 N N . THR D 1 68 ? 64.108 19.533 13.017 1.00 111.58 71 THR D N 1
ATOM 5605 C CA . THR D 1 68 ? 64.431 18.956 14.315 1.00 102.60 71 THR D CA 1
ATOM 5606 C C . THR D 1 68 ? 63.202 18.472 15.071 1.00 98.10 71 THR D C 1
ATOM 5607 O O . THR D 1 68 ? 63.350 17.859 16.133 1.00 67.51 71 THR D O 1
ATOM 5611 N N . LEU D 1 69 ? 62.004 18.728 14.553 1.00 103.67 72 LEU D N 1
ATOM 5612 C CA . LEU D 1 69 ? 60.778 18.369 15.250 1.00 94.79 72 LEU D CA 1
ATOM 5613 C C . LEU D 1 69 ? 60.488 16.883 15.083 1.00 84.82 72 LEU D C 1
ATOM 5614 O O . LEU D 1 69 ? 60.550 16.349 13.971 1.00 84.55 72 LEU D O 1
ATOM 5619 N N . GLU D 1 70 ? 60.171 16.219 16.191 1.00 82.44 73 GLU D N 1
ATOM 5620 C CA . GLU D 1 70 ? 59.815 14.807 16.175 1.00 89.74 73 GLU D CA 1
ATOM 5621 C C . GLU D 1 70 ? 58.321 14.677 15.910 1.00 84.86 73 GLU D C 1
ATOM 5622 O O . GLU D 1 70 ? 57.502 15.204 16.671 1.00 79.93 73 GLU D O 1
ATOM 5628 N N . VAL D 1 71 ? 57.969 13.979 14.832 1.00 80.09 74 VAL D N 1
ATOM 5629 C CA . VAL D 1 71 ? 56.583 13.841 14.409 1.00 73.77 74 VAL D CA 1
ATOM 5630 C C . VAL D 1 71 ? 56.266 12.369 14.189 1.00 75.89 74 VAL D C 1
ATOM 5631 O O . VAL D 1 71 ? 57.117 11.588 13.753 1.00 90.22 74 VAL D O 1
ATOM 5635 N N . HIS D 1 72 ? 55.028 11.992 14.499 1.00 73.72 75 HIS D N 1
ATOM 5636 C CA . HIS D 1 72 ? 54.518 10.652 14.237 1.00 77.46 75 HIS D CA 1
ATOM 5637 C C . HIS D 1 72 ? 53.389 10.750 13.222 1.00 79.23 75 HIS D C 1
ATOM 5638 O O . HIS D 1 72 ? 52.380 11.417 13.473 1.00 68.28 75 HIS D O 1
ATOM 5645 N N . LEU D 1 73 ? 53.561 10.084 12.084 1.00 86.81 76 LEU D N 1
ATOM 5646 C CA . LEU D 1 73 ? 52.569 10.129 11.021 1.00 81.06 76 LEU D CA 1
ATOM 5647 C C . LEU D 1 73 ? 51.490 9.085 11.270 1.00 87.29 76 LEU D C 1
ATOM 5648 O O . LEU D 1 73 ? 51.790 7.930 11.589 1.00 98.12 76 LEU D O 1
ATOM 5653 N N . ILE D 1 74 ? 50.234 9.494 11.134 1.00 84.76 77 ILE D N 1
ATOM 5654 C CA . ILE D 1 74 ? 49.122 8.557 11.226 1.00 84.81 77 ILE D CA 1
ATOM 5655 C C . ILE D 1 74 ? 48.961 7.868 9.879 1.00 90.63 77 ILE D C 1
ATOM 5656 O O . ILE D 1 74 ? 48.909 8.527 8.834 1.00 96.50 77 ILE D O 1
ATOM 5661 N N . GLU D 1 75 ? 48.888 6.539 9.902 1.00 92.40 78 GLU D N 1
ATOM 5662 C CA . GLU D 1 75 ? 48.854 5.759 8.672 1.00 99.49 78 GLU D CA 1
ATOM 5663 C C . GLU D 1 75 ? 47.635 6.121 7.833 1.00 105.15 78 GLU D C 1
ATOM 5664 O O . GLU D 1 75 ? 46.495 6.043 8.300 1.00 113.15 78 GLU D O 1
ATOM 5670 N N . GLY D 1 76 ? 47.883 6.525 6.588 1.00 105.16 79 GLY D N 1
ATOM 5671 C CA . GLY D 1 76 ? 46.816 6.807 5.646 1.00 106.96 79 GLY D CA 1
ATOM 5672 C C . GLY D 1 76 ? 46.175 8.164 5.838 1.00 113.88 79 GLY D C 1
ATOM 5673 O O . GLY D 1 76 ? 45.949 8.896 4.870 1.00 118.52 79 GLY D O 1
ATOM 5674 N N . LYS D 1 77 ? 45.874 8.504 7.088 1.00 92.65 80 LYS D N 1
ATOM 5675 C CA . LYS D 1 77 ? 45.186 9.745 7.395 1.00 90.48 80 LYS D CA 1
ATOM 5676 C C . LYS D 1 77 ? 46.107 10.947 7.212 1.00 83.20 80 LYS D C 1
ATOM 5677 O O . LYS D 1 77 ? 47.336 10.842 7.244 1.00 72.32 80 LYS D O 1
ATOM 5683 N N . ASP D 1 78 ? 45.483 12.104 7.018 1.00 77.07 81 ASP D N 1
ATOM 5684 C CA . ASP D 1 78 ? 46.176 13.389 6.971 1.00 82.81 81 ASP D CA 1
ATOM 5685 C C . ASP D 1 78 ? 46.345 13.965 8.376 1.00 83.34 81 ASP D C 1
ATOM 5686 O O . ASP D 1 78 ? 46.012 15.116 8.652 1.00 74.91 81 ASP D O 1
ATOM 5691 N N . LEU D 1 79 ? 46.857 13.138 9.285 1.00 81.68 82 LEU D N 1
ATOM 5692 C CA . LEU D 1 79 ? 47.075 13.521 10.671 1.00 69.65 82 LEU D CA 1
ATOM 5693 C C . LEU D 1 79 ? 48.517 13.235 11.057 1.00 72.78 82 LEU D C 1
ATOM 5694 O O . LEU D 1 79 ? 49.109 12.252 10.600 1.00 78.46 82 LEU D O 1
ATOM 5699 N N . VAL D 1 80 ? 49.077 14.098 11.902 1.00 80.46 83 VAL D N 1
ATOM 5700 C CA . VAL D 1 80 ? 50.445 13.943 12.376 1.00 78.90 83 VAL D CA 1
ATOM 5701 C C . VAL D 1 80 ? 50.507 14.440 13.813 1.00 67.12 83 VAL D C 1
ATOM 5702 O O . VAL D 1 80 ? 49.807 15.382 14.193 1.00 65.19 83 VAL D O 1
ATOM 5706 N N . ILE D 1 81 ? 51.335 13.783 14.621 1.00 64.91 84 ILE D N 1
ATOM 5707 C CA . ILE D 1 81 ? 51.487 14.105 16.034 1.00 66.61 84 ILE D CA 1
ATOM 5708 C C . ILE D 1 81 ? 52.820 14.818 16.211 1.00 71.95 84 ILE D C 1
ATOM 5709 O O . ILE D 1 81 ? 53.881 14.243 15.939 1.00 76.58 84 ILE D O 1
ATOM 5714 N N . LEU D 1 82 ? 52.768 16.065 16.670 1.00 70.82 85 LEU D N 1
ATOM 5715 C CA . LEU D 1 82 ? 53.956 16.881 16.890 1.00 73.73 85 LEU D CA 1
ATOM 5716 C C . LEU D 1 82 ? 54.357 16.799 18.357 1.00 73.80 85 LEU D C 1
ATOM 5717 O O . LEU D 1 82 ? 53.598 17.224 19.234 1.00 72.40 85 LEU D O 1
ATOM 5722 N N . LYS D 1 83 ? 55.544 16.258 18.623 1.00 85.94 86 LYS D N 1
ATOM 5723 C CA . LYS D 1 83 ? 56.078 16.219 19.983 1.00 89.49 86 LYS D CA 1
ATOM 5724 C C . LYS D 1 83 ? 56.767 17.547 20.261 1.00 97.72 86 LYS D C 1
ATOM 5725 O O . LYS D 1 83 ? 57.863 17.811 19.761 1.00 95.83 86 LYS D O 1
ATOM 5731 N N . MET D 1 84 ? 56.118 18.393 21.056 1.00 93.60 87 MET D N 1
ATOM 5732 C CA . MET D 1 84 ? 56.686 19.687 21.384 1.00 79.23 87 MET D CA 1
ATOM 5733 C C . MET D 1 84 ? 57.930 19.519 22.253 1.00 82.48 87 MET D C 1
ATOM 5734 O O . MET D 1 84 ? 58.003 18.606 23.080 1.00 90.31 87 MET D O 1
ATOM 5739 N N . PRO D 1 85 ? 58.927 20.386 22.080 1.00 80.34 88 PRO D N 1
ATOM 5740 C CA . PRO D 1 85 ? 60.132 20.300 22.914 1.00 89.45 88 PRO D CA 1
ATOM 5741 C C . PRO D 1 85 ? 59.860 20.693 24.356 1.00 106.72 88 PRO D C 1
ATOM 5742 O O . PRO D 1 85 ? 58.749 21.114 24.695 1.00 108.91 88 PRO D O 1
ATOM 5746 N N . ASP D 1 86 ? 60.876 20.563 25.212 1.00 110.82 89 ASP D N 1
ATOM 5747 C CA . ASP D 1 86 ? 60.714 20.899 26.620 1.00 113.84 89 ASP D CA 1
ATOM 5748 C C . ASP D 1 86 ? 60.459 22.385 26.836 1.00 114.16 89 ASP D C 1
ATOM 5749 O O . ASP D 1 86 ? 59.979 22.768 27.908 1.00 123.70 89 ASP D O 1
ATOM 5754 N N . SER D 1 87 ? 60.771 23.226 25.848 1.00 95.84 90 SER D N 1
ATOM 5755 C CA . SER D 1 87 ? 60.494 24.653 25.978 1.00 87.20 90 SER D CA 1
ATOM 5756 C C . SER D 1 87 ? 58.996 24.928 25.968 1.00 89.11 90 SER D C 1
ATOM 5757 O O . SER D 1 87 ? 58.507 25.764 26.737 1.00 92.62 90 SER D O 1
ATOM 5760 N N . VAL D 1 88 ? 58.255 24.238 25.110 1.00 86.91 91 VAL D N 1
ATOM 5761 C CA . VAL D 1 88 ? 56.810 24.469 25.009 1.00 95.61 91 VAL D CA 1
ATOM 5762 C C . VAL D 1 88 ? 56.114 23.843 26.213 1.00 102.36 91 VAL D C 1
ATOM 5763 O O . VAL D 1 88 ? 56.308 22.644 26.483 1.00 99.55 91 VAL D O 1
ATOM 5767 N N . PRO D 1 89 ? 55.318 24.599 26.964 1.00 97.85 92 PRO D N 1
ATOM 5768 C CA . PRO D 1 89 ? 54.597 24.012 28.095 1.00 88.36 92 PRO D CA 1
ATOM 5769 C C . PRO D 1 89 ? 53.569 22.990 27.642 1.00 88.47 92 PRO D C 1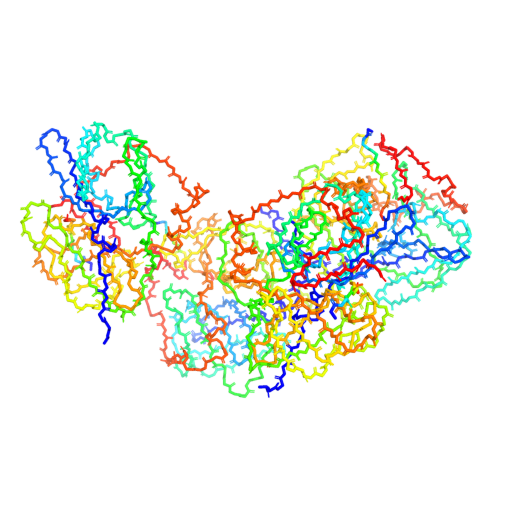
ATOM 5770 O O . PRO D 1 89 ? 53.030 23.058 26.535 1.00 93.12 92 PRO D O 1
ATOM 5774 N N . ALA D 1 90 ? 53.302 22.030 28.522 1.00 88.32 93 ALA D N 1
ATOM 5775 C CA . ALA D 1 90 ? 52.299 21.020 28.236 1.00 78.75 93 ALA D CA 1
ATOM 5776 C C . ALA D 1 90 ? 50.897 21.618 28.328 1.00 67.06 93 ALA D C 1
ATOM 5777 O O . ALA D 1 90 ? 50.676 22.670 28.934 1.00 63.65 93 ALA D O 1
ATOM 5779 N N . ALA D 1 91 ? 49.945 20.930 27.708 1.00 66.12 94 ALA D N 1
ATOM 5780 C CA . ALA D 1 91 ? 48.546 21.323 27.735 1.00 66.10 94 ALA D CA 1
ATOM 5781 C C . ALA D 1 91 ? 47.736 20.310 28.533 1.00 66.38 94 ALA D C 1
ATOM 5782 O O . ALA D 1 91 ? 48.197 19.203 28.825 1.00 65.79 94 ALA D O 1
ATOM 5784 N N . ASP D 1 92 ? 46.518 20.708 28.893 1.00 70.18 95 ASP D N 1
ATOM 5785 C CA . ASP D 1 92 ? 45.641 19.818 29.638 1.00 77.03 95 ASP D CA 1
ATOM 5786 C C . ASP D 1 92 ? 45.278 18.601 28.794 1.00 75.78 95 ASP D C 1
ATOM 5787 O O . ASP D 1 92 ? 45.223 18.663 27.563 1.00 72.26 95 ASP D O 1
ATOM 5792 N N . THR D 1 93 ? 45.037 17.480 29.473 1.00 86.17 96 THR D N 1
ATOM 5793 C CA . THR D 1 93 ? 44.674 16.230 28.819 1.00 71.54 96 THR D CA 1
ATOM 5794 C C . THR D 1 93 ? 43.170 15.980 28.840 1.00 84.67 96 THR D C 1
ATOM 5795 O O . THR D 1 93 ? 42.736 14.825 28.767 1.00 88.33 96 THR D O 1
ATOM 5799 N N . THR D 1 94 ? 42.366 17.041 28.938 1.00 85.17 97 THR D N 1
ATOM 5800 C CA . THR D 1 94 ? 40.917 16.893 28.973 1.00 77.53 97 THR D CA 1
ATOM 5801 C C . THR D 1 94 ? 40.318 16.637 27.596 1.00 85.31 97 THR D C 1
ATOM 5802 O O . THR D 1 94 ? 39.162 16.209 27.510 1.00 90.33 97 THR D O 1
ATOM 5806 N N . LEU D 1 95 ? 41.069 16.895 26.527 1.00 90.81 98 LEU D N 1
ATOM 5807 C CA . LEU D 1 95 ? 40.594 16.576 25.188 1.00 79.00 98 LEU D CA 1
ATOM 5808 C C . LEU D 1 95 ? 40.440 15.069 25.031 1.00 73.06 98 LEU D C 1
ATOM 5809 O O . LEU D 1 95 ? 41.249 14.289 25.540 1.00 76.78 98 LEU D O 1
ATOM 5814 N N . LYS D 1 96 ? 39.390 14.659 24.324 1.00 65.61 99 LYS D N 1
ATOM 5815 C CA . LYS D 1 96 ? 39.119 13.249 24.071 1.00 72.79 99 LYS D CA 1
ATOM 5816 C C . LYS D 1 96 ? 38.912 13.051 22.578 1.00 68.67 99 LYS D C 1
ATOM 5817 O O . LYS D 1 96 ? 38.017 13.663 21.987 1.00 66.24 99 LYS D O 1
ATOM 5823 N N . PHE D 1 97 ? 39.739 12.203 21.974 1.00 67.07 100 PHE D N 1
ATOM 5824 C CA . PHE D 1 97 ? 39.618 11.853 20.567 1.00 70.21 100 PHE D CA 1
ATOM 5825 C C . PHE D 1 97 ? 38.999 10.470 20.427 1.00 72.24 100 PHE D C 1
ATOM 5826 O O . PHE D 1 97 ? 39.331 9.549 21.179 1.00 72.40 100 PHE D O 1
ATOM 5834 N N . LYS D 1 98 ? 38.099 10.329 19.457 1.00 68.83 101 LYS D N 1
ATOM 5835 C CA . LYS D 1 98 ? 37.477 9.049 19.157 1.00 76.11 101 LYS D CA 1
ATOM 5836 C C . LYS D 1 98 ? 37.235 8.957 17.659 1.00 72.29 101 LYS D C 1
ATOM 5837 O O . LYS D 1 98 ? 37.066 9.973 16.979 1.00 76.88 101 LYS D O 1
ATOM 5843 N N . LYS D 1 99 ? 37.236 7.732 17.147 1.00 67.16 102 LYS D N 1
ATOM 5844 C CA . LYS D 1 99 ? 36.907 7.525 15.744 1.00 72.33 102 LYS D CA 1
ATOM 5845 C C . LYS D 1 99 ? 35.432 7.838 15.524 1.00 76.01 102 LYS D C 1
ATOM 5846 O O . LYS D 1 99 ? 34.584 7.385 16.303 1.00 84.42 102 LYS D O 1
ATOM 5852 N N . PRO D 1 100 ? 35.085 8.605 14.494 1.00 71.79 103 PRO D N 1
ATOM 5853 C CA . PRO D 1 100 ? 33.695 9.037 14.330 1.00 67.18 103 PRO D CA 1
ATOM 5854 C C . PRO D 1 100 ? 32.771 7.877 14.001 1.00 84.01 103 PRO D C 1
ATOM 5855 O O . PRO D 1 100 ? 33.188 6.813 13.537 1.00 86.56 103 PRO D O 1
ATOM 5859 N N . VAL D 1 101 ? 31.487 8.102 14.263 1.00 87.07 104 VAL D N 1
ATOM 5860 C CA . VAL D 1 101 ? 30.424 7.166 13.923 1.00 89.23 104 VAL D CA 1
ATOM 5861 C C . VAL D 1 101 ? 29.664 7.737 12.736 1.00 95.40 104 VAL D C 1
ATOM 5862 O O . VAL D 1 101 ? 29.487 8.956 12.631 1.00 91.67 104 VAL D O 1
ATOM 5866 N N . GLU D 1 102 ? 29.229 6.860 11.834 1.00 100.10 105 GLU D N 1
ATOM 5867 C CA . GLU D 1 102 ? 28.507 7.315 10.654 1.00 108.55 105 GLU D CA 1
ATOM 5868 C C . GLU D 1 102 ? 27.194 7.974 11.056 1.00 103.92 105 GLU D C 1
ATOM 5869 O O . GLU D 1 102 ? 26.476 7.484 11.932 1.00 91.95 105 GLU D O 1
ATOM 5875 N N . ASN D 1 103 ? 26.891 9.102 10.409 1.00 121.80 106 ASN D N 1
ATOM 5876 C CA . ASN D 1 103 ? 25.684 9.884 10.686 1.00 130.38 106 ASN D CA 1
ATOM 5877 C C . ASN D 1 103 ? 25.631 10.331 12.146 1.00 121.92 106 ASN D C 1
ATOM 5878 O O . ASN D 1 103 ? 24.575 10.322 12.782 1.00 125.57 106 ASN D O 1
ATOM 5883 N N . GLU D 1 104 ? 26.783 10.724 12.682 1.00 100.17 107 GLU D N 1
ATOM 5884 C CA . GLU D 1 104 ? 26.872 11.303 14.015 1.00 95.92 107 GLU D CA 1
ATOM 5885 C C . GLU D 1 104 ? 27.032 12.811 13.887 1.00 90.16 107 GLU D C 1
ATOM 5886 O O . GLU D 1 104 ? 27.866 13.288 13.110 1.00 93.80 107 GLU D O 1
ATOM 5892 N N . GLU D 1 105 ? 26.232 13.555 14.643 1.00 84.80 108 GLU D N 1
ATOM 5893 C CA . GLU D 1 105 ? 26.214 15.005 14.515 1.00 87.98 108 GLU D CA 1
ATOM 5894 C C . GLU D 1 105 ? 27.519 15.602 15.029 1.00 73.16 108 GLU D C 1
ATOM 5895 O O . GLU D 1 105 ? 28.001 15.235 16.106 1.00 71.48 108 GLU D O 1
ATOM 5901 N N . VAL D 1 106 ? 28.097 16.520 14.252 1.00 79.02 109 VAL D N 1
ATOM 5902 C CA . VAL D 1 106 ? 29.352 17.167 14.610 1.00 84.44 109 VAL D CA 1
ATOM 5903 C C . VAL D 1 106 ? 29.220 18.671 14.411 1.00 73.71 109 VAL D C 1
ATOM 5904 O O . VAL D 1 106 ? 28.310 19.161 13.739 1.00 70.01 109 VAL D O 1
ATOM 5908 N N . VAL D 1 107 ? 30.160 19.400 15.009 1.00 75.52 110 VAL D N 1
ATOM 5909 C CA . VAL D 1 107 ? 30.267 20.845 14.863 1.00 63.26 110 VAL D CA 1
ATOM 5910 C C . VAL D 1 107 ? 31.738 21.200 14.705 1.00 66.37 110 VAL D C 1
ATOM 5911 O O . VAL D 1 107 ? 32.623 20.508 15.217 1.00 73.68 110 VAL D O 1
ATOM 5915 N N . LEU D 1 108 ? 31.998 22.285 13.982 1.00 54.68 111 LEU D N 1
ATOM 5916 C CA . LEU D 1 108 ? 33.353 22.776 13.772 1.00 69.23 111 LEU D CA 1
ATOM 5917 C C . LEU D 1 108 ? 33.647 23.888 14.770 1.00 70.19 111 LEU D C 1
ATOM 5918 O O . LEU D 1 108 ? 32.889 24.858 14.869 1.00 73.99 111 LEU D O 1
ATOM 5923 N N . VAL D 1 109 ? 34.745 23.742 15.506 1.00 57.73 112 VAL D N 1
ATOM 5924 C CA . VAL D 1 109 ? 35.146 24.695 16.534 1.00 55.93 112 VAL D CA 1
ATOM 5925 C C . VAL D 1 109 ? 36.319 25.500 15.993 1.00 63.02 112 VAL D C 1
ATOM 5926 O O . VAL D 1 109 ? 37.365 24.933 15.652 1.00 64.05 112 VAL D O 1
ATOM 5930 N N . SER D 1 110 ? 36.148 26.817 15.912 1.00 67.85 113 SER D N 1
ATOM 5931 C CA . SER D 1 110 ? 37.146 27.711 15.342 1.00 65.59 113 SER D CA 1
ATOM 5932 C C . SER D 1 110 ? 37.603 28.721 16.384 1.00 72.31 113 SER D C 1
ATOM 5933 O O . SER D 1 110 ? 36.802 29.197 17.195 1.00 86.45 113 SER D O 1
ATOM 5936 N N . ARG D 1 111 ? 38.894 29.047 16.357 1.00 67.45 114 ARG D N 1
ATOM 5937 C CA . ARG D 1 111 ? 39.462 30.075 17.221 1.00 67.87 114 ARG D CA 1
ATOM 5938 C C . ARG D 1 111 ? 40.265 31.045 16.371 1.00 67.83 114 ARG D C 1
ATOM 5939 O O . ARG D 1 111 ? 41.223 30.644 15.702 1.00 71.39 114 ARG D O 1
ATOM 5947 N N . ASP D 1 112 ? 39.874 32.315 16.399 1.00 67.25 115 ASP D N 1
ATOM 5948 C CA . ASP D 1 112 ? 40.592 33.380 15.713 1.00 75.32 115 ASP D CA 1
ATOM 5949 C C . ASP D 1 112 ? 41.495 34.082 16.719 1.00 71.27 115 ASP D C 1
ATOM 5950 O O . ASP D 1 112 ? 41.013 34.626 17.719 1.00 73.12 115 ASP D O 1
ATOM 5955 N N . PHE D 1 113 ? 42.802 34.064 16.457 1.00 73.67 116 PHE D N 1
ATOM 5956 C CA . PHE D 1 113 ? 43.784 34.620 17.377 1.00 71.72 116 PHE D CA 1
ATOM 5957 C C . PHE D 1 113 ? 44.022 36.110 17.175 1.00 88.87 116 PHE D C 1
ATOM 5958 O O . PHE D 1 113 ? 44.618 36.750 18.048 1.00 95.77 116 PHE D O 1
ATOM 5966 N N . SER D 1 114 ? 43.574 36.675 16.055 1.00 103.70 117 SER D N 1
ATOM 5967 C CA . SER D 1 114 ? 43.744 38.100 15.804 1.00 98.90 117 SER D CA 1
ATOM 5968 C C . SER D 1 114 ? 42.400 38.818 15.813 1.00 98.31 117 SER D C 1
ATOM 5969 O O . SER D 1 114 ? 42.112 39.618 14.917 1.00 104.81 117 SER D O 1
ATOM 5972 N N . THR D 1 115 ? 41.573 38.545 16.819 1.00 89.06 118 THR D N 1
ATOM 5973 C CA . THR D 1 115 ? 40.268 39.180 16.926 1.00 98.66 118 THR D CA 1
ATOM 5974 C C . THR D 1 115 ? 39.959 39.418 18.394 1.00 99.97 118 THR D C 1
ATOM 5975 O O . THR D 1 115 ? 40.494 38.715 19.261 1.00 97.79 118 THR D O 1
ATOM 5979 N N . PRO D 1 116 ? 39.141 40.425 18.713 1.00 96.06 119 PRO D N 1
ATOM 5980 C CA . PRO D 1 116 ? 38.693 40.597 20.099 1.00 96.69 119 PRO D CA 1
ATOM 5981 C C . PRO D 1 116 ? 37.285 40.072 20.335 1.00 104.55 119 PRO D C 1
ATOM 5982 O O . PRO D 1 116 ? 36.447 40.108 19.429 1.00 102.20 119 PRO D O 1
ATOM 5986 N N . GLU D 1 117 ? 37.033 39.579 21.554 1.00 112.40 120 GLU D N 1
ATOM 5987 C CA . GLU D 1 117 ? 35.762 39.118 22.115 1.00 111.78 120 GLU D CA 1
ATOM 5988 C C . GLU D 1 117 ? 35.419 37.700 21.641 1.00 106.93 120 GLU D C 1
ATOM 5989 O O . GLU D 1 117 ? 35.876 36.747 22.285 1.00 101.58 120 GLU D O 1
ATOM 5995 N N . PRO D 1 118 ? 34.631 37.465 20.547 1.00 82.12 121 PRO D N 1
ATOM 5996 C CA . PRO D 1 118 ? 34.302 36.036 20.396 1.00 56.50 121 PRO D CA 1
ATOM 5997 C C . PRO D 1 118 ? 35.373 35.288 19.610 1.00 70.36 121 PRO D C 1
ATOM 5998 O O . PRO D 1 118 ? 35.193 34.880 18.458 1.00 90.34 121 PRO D O 1
ATOM 6002 N N . LYS D 1 119 ? 36.534 35.110 20.247 1.00 80.93 122 LYS D N 1
ATOM 6003 C CA . LYS D 1 119 ? 37.615 34.360 19.617 1.00 72.27 122 LYS D CA 1
ATOM 6004 C C . LYS D 1 119 ? 37.202 32.917 19.364 1.00 73.29 122 LYS D C 1
ATOM 6005 O O . LYS D 1 119 ? 37.513 32.347 18.312 1.00 71.68 122 LYS D O 1
ATOM 6011 N N . CYS D 1 120 ? 36.492 32.316 20.314 1.00 96.03 123 CYS D N 1
ATOM 6012 C CA . CYS D 1 120 ? 36.022 30.945 20.187 1.00 87.51 123 CYS D CA 1
ATOM 6013 C C . CYS D 1 120 ? 34.625 30.931 19.582 1.00 84.17 123 CYS D C 1
ATOM 6014 O O . CYS D 1 120 ? 33.712 31.585 20.096 1.00 85.71 123 CYS D O 1
ATOM 6017 N N . LEU D 1 121 ? 34.464 30.186 18.492 1.00 72.34 124 LEU D N 1
ATOM 6018 C CA . LEU D 1 121 ? 33.173 30.046 17.836 1.00 66.92 124 LEU D CA 1
ATOM 6019 C C . LEU D 1 121 ? 32.959 28.593 17.449 1.00 66.27 124 LEU D C 1
ATOM 6020 O O . LEU D 1 121 ? 33.876 27.931 16.955 1.00 69.04 124 LEU D O 1
ATOM 6025 N N . VAL D 1 122 ? 31.744 28.105 17.674 1.00 64.70 125 VAL D N 1
ATOM 6026 C CA . VAL D 1 122 ? 31.352 26.751 17.309 1.00 53.76 125 VAL D CA 1
ATOM 6027 C C . VAL D 1 122 ? 30.352 26.838 16.166 1.00 65.49 125 VAL D C 1
ATOM 6028 O O . VAL D 1 122 ? 29.448 27.681 16.181 1.00 71.98 125 VAL D O 1
ATOM 6032 N N . SER D 1 123 ? 30.520 25.966 15.172 1.00 70.18 126 SER D N 1
ATOM 6033 C CA . SER D 1 123 ? 29.685 25.996 13.977 1.00 77.17 126 SER D CA 1
ATOM 6034 C C . SER D 1 123 ? 28.287 25.460 14.257 1.00 77.97 126 SER D C 1
ATOM 6035 O O . SER D 1 123 ? 27.782 25.566 15.379 1.00 73.57 126 SER D O 1
ATOM 6038 N N . GLU D 1 124 ? 27.657 24.885 13.240 1.00 79.07 127 GLU D N 1
ATOM 6039 C CA . GLU D 1 124 ? 26.313 24.345 13.346 1.00 88.31 127 GLU D CA 1
ATOM 6040 C C . GLU D 1 124 ? 26.345 22.829 13.201 1.00 95.89 127 GLU D C 1
ATOM 6041 O O . GLU D 1 124 ? 27.300 22.250 12.675 1.00 88.94 127 GLU D O 1
ATOM 6047 N N . SER D 1 125 ? 25.278 22.195 13.680 1.00 94.98 128 SER D N 1
ATOM 6048 C CA . SER D 1 125 ? 25.183 20.741 13.658 1.00 83.84 128 SER D CA 1
ATOM 6049 C C . SER D 1 125 ? 25.216 20.221 12.226 1.00 106.57 128 SER D C 1
ATOM 6050 O O . SER D 1 125 ? 24.403 20.624 11.389 1.00 112.47 128 SER D O 1
ATOM 6053 N N . SER D 1 126 ? 26.160 19.324 11.948 1.00 102.53 129 SER D N 1
ATOM 6054 C CA . SER D 1 126 ? 26.317 18.733 10.629 1.00 92.13 129 SER D CA 1
ATOM 6055 C C . SER D 1 126 ? 26.496 17.227 10.760 1.00 89.76 129 SER D C 1
ATOM 6056 O O . SER D 1 126 ? 26.897 16.715 11.809 1.00 84.83 129 SER D O 1
ATOM 6059 N N . LYS D 1 127 ? 26.193 16.521 9.676 1.00 92.84 130 LYS D N 1
ATOM 6060 C CA . LYS D 1 127 ? 26.298 15.072 9.622 1.00 92.09 130 LYS D CA 1
ATOM 6061 C C . LYS D 1 127 ? 27.577 14.665 8.901 1.00 92.50 130 LYS D C 1
ATOM 6062 O O . LYS D 1 127 ? 28.042 15.352 7.988 1.00 85.23 130 LYS D O 1
ATOM 6068 N N . ILE D 1 128 ? 28.146 13.538 9.322 1.00 96.00 131 ILE D N 1
ATOM 6069 C CA . ILE D 1 128 ? 29.406 13.039 8.783 1.00 99.28 131 ILE D CA 1
ATOM 6070 C C . ILE D 1 128 ? 29.138 11.750 8.018 1.00 101.64 131 ILE D C 1
ATOM 6071 O O . ILE D 1 128 ? 28.436 10.859 8.511 1.00 101.10 131 ILE D O 1
ATOM 6076 N N . THR D 1 129 ? 29.689 11.660 6.808 1.00 88.86 132 THR D N 1
ATOM 6077 C CA . THR D 1 129 ? 29.584 10.477 5.972 1.00 97.95 132 THR D CA 1
ATOM 6078 C C . THR D 1 129 ? 30.969 10.068 5.489 1.00 95.93 132 THR D C 1
ATOM 6079 O O . THR D 1 129 ? 31.773 10.928 5.107 1.00 97.90 132 THR D O 1
ATOM 6083 N N . PRO D 1 130 ? 31.281 8.775 5.503 1.00 94.46 133 PRO D N 1
ATOM 6084 C CA . PRO D 1 130 ? 32.565 8.321 4.962 1.00 90.69 133 PRO D CA 1
ATOM 6085 C C . PRO D 1 130 ? 32.627 8.510 3.453 1.00 107.88 133 PRO D C 1
ATOM 6086 O O . PRO D 1 130 ? 31.610 8.655 2.771 1.00 114.99 133 PRO D O 1
ATOM 6090 N N . ASP D 1 131 ? 33.853 8.506 2.934 1.00 102.26 134 ASP D N 1
ATOM 6091 C CA . ASP D 1 131 ? 34.091 8.701 1.508 1.00 119.22 134 ASP D CA 1
ATOM 6092 C C . ASP D 1 131 ? 35.233 7.799 1.069 1.00 127.29 134 ASP D C 1
ATOM 6093 O O . ASP D 1 131 ? 36.348 7.911 1.589 1.00 128.95 134 ASP D O 1
ATOM 6098 N N . ASN D 1 132 ? 34.947 6.908 0.116 1.00 113.21 135 ASN D N 1
ATOM 6099 C CA . ASN D 1 132 ? 35.919 5.967 -0.454 1.00 125.64 135 ASN D CA 1
ATOM 6100 C C . ASN D 1 132 ? 36.435 5.073 0.668 1.00 138.44 135 ASN D C 1
ATOM 6101 O O . ASN D 1 132 ? 35.614 4.429 1.343 1.00 144.44 135 ASN D O 1
ATOM 6106 N N . ASP D 1 133 ? 37.742 4.994 0.906 1.00 158.73 136 ASP D N 1
ATOM 6107 C CA . ASP D 1 133 ? 38.305 4.098 1.909 1.00 150.32 136 ASP D CA 1
ATOM 6108 C C . ASP D 1 133 ? 38.206 4.646 3.328 1.00 150.69 136 ASP D C 1
ATOM 6109 O O . ASP D 1 133 ? 38.870 4.116 4.225 1.00 149.55 136 ASP D O 1
ATOM 6114 N N . GLY D 1 134 ? 37.400 5.680 3.554 1.00 133.00 137 GLY D N 1
ATOM 6115 C CA . GLY D 1 134 ? 37.290 6.274 4.869 1.00 116.24 137 GLY D CA 1
ATOM 6116 C C . GLY D 1 134 ? 38.441 7.168 5.265 1.00 99.41 137 GLY D C 1
ATOM 6117 O O . GLY D 1 134 ? 38.481 7.626 6.413 1.00 100.63 137 GLY D O 1
ATOM 6118 N N . THR D 1 135 ? 39.382 7.429 4.355 1.00 100.84 138 THR D N 1
ATOM 6119 C CA . THR D 1 135 ? 40.498 8.313 4.675 1.00 107.43 138 THR D CA 1
ATOM 6120 C C . THR D 1 135 ? 40.019 9.741 4.903 1.00 107.18 138 THR D C 1
ATOM 6121 O O . THR D 1 135 ? 40.474 10.414 5.836 1.00 99.20 138 THR D O 1
ATOM 6125 N N . PHE D 1 136 ? 39.092 10.215 4.072 1.00 94.70 139 PHE D N 1
ATOM 6126 C CA . PHE D 1 136 ? 38.559 11.570 4.162 1.00 98.12 139 PHE D CA 1
ATOM 6127 C C . PHE D 1 136 ? 37.046 11.489 4.315 1.00 98.84 139 PHE D C 1
ATOM 6128 O O . PHE D 1 136 ? 36.337 11.201 3.347 1.00 106.01 139 PHE D O 1
ATOM 6136 N N . TRP D 1 137 ? 36.552 11.740 5.525 1.00 88.30 140 TRP D N 1
ATOM 6137 C CA . TRP D 1 137 ? 35.118 11.856 5.726 1.00 82.31 140 TRP D CA 1
ATOM 6138 C C . TRP D 1 137 ? 34.629 13.209 5.212 1.00 83.77 140 TRP D C 1
ATOM 6139 O O . TRP D 1 137 ? 35.416 14.108 4.908 1.00 94.43 140 TRP D O 1
ATOM 6150 N N . LYS D 1 138 ? 33.310 13.354 5.116 1.00 77.69 141 LYS D N 1
ATOM 6151 C CA . LYS D 1 138 ? 32.704 14.562 4.578 1.00 77.93 141 LYS D CA 1
ATOM 6152 C C . LYS D 1 138 ? 31.747 15.179 5.589 1.00 83.78 141 LYS D C 1
ATOM 6153 O O . LYS D 1 138 ? 31.112 14.477 6.380 1.00 91.94 141 LYS D O 1
ATOM 6159 N N . HIS D 1 139 ? 31.654 16.507 5.552 1.00 78.52 142 HIS D N 1
ATOM 6160 C CA . HIS D 1 139 ? 30.732 17.255 6.393 1.00 83.40 142 HIS D CA 1
ATOM 6161 C C . HIS D 1 139 ? 30.170 18.420 5.590 1.00 82.73 142 HIS D C 1
ATOM 6162 O O . HIS D 1 139 ? 30.608 18.700 4.470 1.00 88.17 142 HIS D O 1
ATOM 6169 N N . SER D 1 140 ? 29.187 19.103 6.175 1.00 80.59 143 SER D N 1
ATOM 6170 C CA . SER D 1 140 ? 28.504 20.187 5.481 1.00 79.23 143 SER D CA 1
ATOM 6171 C C . SER D 1 140 ? 28.686 21.515 6.204 1.00 78.35 143 SER D C 1
ATOM 6172 O O . SER D 1 140 ? 27.719 22.257 6.406 1.00 72.84 143 SER D O 1
ATOM 6175 N N . ILE D 1 141 ? 29.918 21.826 6.591 1.00 77.21 144 ILE D N 1
ATOM 6176 C CA . ILE D 1 141 ? 30.251 23.073 7.265 1.00 72.45 144 ILE D CA 1
ATOM 6177 C C . ILE D 1 141 ? 31.188 23.859 6.354 1.00 79.13 144 ILE D C 1
ATOM 6178 O O . ILE D 1 141 ? 32.281 23.382 6.036 1.00 75.78 144 ILE D O 1
ATOM 6183 N N . PRO D 1 142 ? 30.808 25.056 5.905 1.00 86.12 145 PRO D N 1
ATOM 6184 C CA . PRO D 1 142 ? 31.672 25.821 4.990 1.00 81.71 145 PRO D CA 1
ATOM 6185 C C . PRO D 1 142 ? 32.989 26.198 5.651 1.00 79.61 145 PRO D C 1
ATOM 6186 O O . PRO D 1 142 ? 33.017 26.846 6.698 1.00 67.13 145 PRO D O 1
ATOM 6190 N N . THR D 1 143 ? 34.088 25.787 5.022 1.00 88.76 146 THR D N 1
ATOM 6191 C CA . THR D 1 143 ? 35.428 25.996 5.554 1.00 87.22 146 THR D CA 1
ATOM 6192 C C . THR D 1 143 ? 36.213 26.879 4.597 1.00 78.70 146 THR D C 1
ATOM 6193 O O . THR D 1 143 ? 36.382 26.532 3.423 1.00 71.16 146 THR D O 1
ATOM 6197 N N . LYS D 1 144 ? 36.688 28.015 5.098 1.00 93.00 147 LYS D N 1
ATOM 6198 C CA . LYS D 1 144 ? 37.570 28.875 4.328 1.00 85.41 147 LYS D CA 1
ATOM 6199 C C . LYS D 1 144 ? 38.991 28.319 4.352 1.00 80.58 147 LYS D C 1
ATOM 6200 O O . LYS D 1 144 ? 39.353 27.506 5.207 1.00 96.33 147 LYS D O 1
ATOM 6206 N N . ASP D 1 145 ? 39.798 28.756 3.387 1.00 86.28 148 ASP D N 1
ATOM 6207 C CA . ASP D 1 145 ? 41.162 28.255 3.285 1.00 88.96 148 ASP D CA 1
ATOM 6208 C C . ASP D 1 145 ? 41.973 28.644 4.516 1.00 79.21 148 ASP D C 1
ATOM 6209 O O . ASP D 1 145 ? 41.787 29.714 5.102 1.00 83.75 148 ASP D O 1
ATOM 6214 N N . GLY D 1 146 ? 42.883 27.756 4.908 1.00 72.20 149 GLY D N 1
ATOM 6215 C CA . GLY D 1 146 ? 43.640 27.929 6.126 1.00 66.88 149 GLY D CA 1
ATOM 6216 C C . GLY D 1 146 ? 42.968 27.398 7.371 1.00 70.44 149 GLY D C 1
ATOM 6217 O O . GLY D 1 146 ? 43.568 27.457 8.452 1.00 62.44 149 GLY D O 1
ATOM 6218 N N . GLU D 1 147 ? 41.740 26.882 7.258 1.00 75.32 150 GLU D N 1
ATOM 6219 C CA . GLU D 1 147 ? 41.018 26.308 8.387 1.00 59.03 150 GLU D CA 1
ATOM 6220 C C . GLU D 1 147 ? 41.248 24.808 8.527 1.00 63.60 150 GLU D C 1
ATOM 6221 O O . GLU D 1 147 ? 40.394 24.102 9.080 1.00 59.23 150 GLU D O 1
ATOM 6227 N N . ALA D 1 148 ? 42.374 24.302 8.035 1.00 65.78 151 ALA D N 1
ATOM 6228 C CA . ALA D 1 148 ? 42.720 22.903 8.227 1.00 60.14 151 ALA D CA 1
ATOM 6229 C C . ALA D 1 148 ? 43.306 22.698 9.617 1.00 63.41 151 ALA D C 1
ATOM 6230 O O . ALA D 1 148 ? 44.042 23.546 10.129 1.00 71.48 151 ALA D O 1
ATOM 6232 N N . GLY D 1 149 ? 42.975 21.561 10.226 1.00 63.39 152 GLY D N 1
ATOM 6233 C CA . GLY D 1 149 ? 43.369 21.280 11.587 1.00 66.97 152 GLY D CA 1
ATOM 6234 C C . GLY D 1 149 ? 42.368 21.706 12.636 1.00 62.86 152 GLY D C 1
ATOM 6235 O O . GLY D 1 149 ? 42.565 21.399 13.820 1.00 64.12 152 GLY D O 1
ATOM 6236 N N . LEU D 1 150 ? 41.308 22.407 12.245 1.00 58.00 153 LEU D N 1
ATOM 6237 C CA . LEU D 1 150 ? 40.269 22.773 13.192 1.00 52.68 153 LEU D CA 1
ATOM 6238 C C . LEU D 1 150 ? 39.496 21.525 13.615 1.00 63.84 153 LEU D C 1
ATOM 6239 O O . LEU D 1 150 ? 39.210 20.659 12.782 1.00 70.47 153 LEU D O 1
ATOM 6244 N N . PRO D 1 151 ? 39.147 21.405 14.893 1.00 56.81 154 PRO D N 1
ATOM 6245 C CA . PRO D 1 151 ? 38.538 20.164 15.382 1.00 57.97 154 PRO D CA 1
ATOM 6246 C C . PRO D 1 151 ? 37.096 19.990 14.931 1.00 69.81 154 PRO D C 1
ATOM 6247 O O . PRO D 1 151 ? 36.328 20.950 14.830 1.00 62.04 154 PRO D O 1
ATOM 6251 N N . LEU D 1 152 ? 36.738 18.737 14.656 1.00 71.79 155 LEU D N 1
ATOM 6252 C CA . LEU D 1 152 ? 35.356 18.335 14.424 1.00 63.57 155 LEU D CA 1
ATOM 6253 C C . LEU D 1 152 ? 34.880 17.630 15.689 1.00 60.70 155 LEU D C 1
ATOM 6254 O O . LEU D 1 152 ? 35.328 16.520 15.993 1.00 67.05 155 LEU D O 1
ATOM 6259 N N . VAL D 1 153 ? 33.991 18.280 16.435 1.00 56.58 156 VAL D N 1
ATOM 6260 C CA . VAL D 1 153 ? 33.560 17.798 17.742 1.00 66.29 156 VAL D CA 1
ATOM 6261 C C . VAL D 1 153 ? 32.162 17.209 17.617 1.00 68.68 156 VAL D C 1
ATOM 6262 O O . VAL D 1 153 ? 31.244 17.866 17.110 1.00 73.74 156 VAL D O 1
ATOM 6266 N N . SER D 1 154 ? 32.001 15.972 18.079 1.00 63.05 157 SER D N 1
ATOM 6267 C CA . SER D 1 154 ? 30.690 15.342 18.093 1.00 65.82 157 SER D CA 1
ATOM 6268 C C . SER D 1 154 ? 29.785 16.024 19.110 1.00 68.83 157 SER D C 1
ATOM 6269 O O . SER D 1 154 ? 30.200 16.325 20.232 1.00 70.70 157 SER D O 1
ATOM 6272 N N . THR D 1 155 ? 28.536 16.274 18.711 1.00 63.64 158 THR D N 1
ATOM 6273 C CA . THR D 1 155 ? 27.580 16.884 19.626 1.00 59.16 158 THR D CA 1
ATOM 6274 C C . THR D 1 155 ? 27.121 15.914 20.707 1.00 69.07 158 THR D C 1
ATOM 6275 O O . THR D 1 155 ? 26.577 16.353 21.726 1.00 77.00 158 THR D O 1
ATOM 6279 N N . LYS D 1 156 ? 27.329 14.613 20.508 1.00 76.81 159 LYS D N 1
ATOM 6280 C CA . LYS D 1 156 ? 26.904 13.605 21.470 1.00 76.69 159 LYS D CA 1
ATOM 6281 C C . LYS D 1 156 ? 27.788 13.618 22.711 1.00 70.36 159 LYS D C 1
ATOM 6282 O O . LYS D 1 156 ? 27.363 14.066 23.781 1.00 74.18 159 LYS D O 1
ATOM 6288 N N . ASP D 1 157 ? 29.020 13.131 22.576 1.00 79.69 160 ASP D N 1
ATOM 6289 C CA . ASP D 1 157 ? 29.936 13.014 23.702 1.00 80.11 160 ASP D CA 1
ATOM 6290 C C . ASP D 1 157 ? 30.881 14.200 23.837 1.00 72.54 160 ASP D C 1
ATOM 6291 O O . ASP D 1 157 ? 31.562 14.314 24.862 1.00 84.64 160 ASP D O 1
ATOM 6296 N N . GLY D 1 158 ? 30.940 15.082 22.843 1.00 66.01 161 GLY D N 1
ATOM 6297 C CA . GLY D 1 158 ? 31.889 16.175 22.883 1.00 67.08 161 GLY D CA 1
ATOM 6298 C C . GLY D 1 158 ? 33.305 15.788 22.533 1.00 68.42 161 GLY D C 1
ATOM 6299 O O . GLY D 1 158 ? 34.239 16.517 22.882 1.00 53.74 161 GLY D O 1
ATOM 6300 N N . THR D 1 159 ? 33.495 14.661 21.853 1.00 66.27 162 THR D N 1
ATOM 6301 C CA . THR D 1 159 ? 34.822 14.183 21.497 1.00 66.90 162 THR D CA 1
ATOM 6302 C C . THR D 1 159 ? 35.227 14.700 20.123 1.00 70.21 162 THR D C 1
ATOM 6303 O O . THR D 1 159 ? 34.394 14.820 19.220 1.00 71.74 162 THR D O 1
ATOM 6307 N N . VAL D 1 160 ? 36.514 15.005 19.973 1.00 57.89 163 VAL D N 1
ATOM 6308 C CA . VAL D 1 160 ? 37.057 15.424 18.685 1.00 61.71 163 VAL D CA 1
ATOM 6309 C C . VAL D 1 160 ? 37.115 14.199 17.778 1.00 69.44 163 VAL D C 1
ATOM 6310 O O . VAL D 1 160 ? 37.970 13.326 17.954 1.00 69.00 163 VAL D O 1
ATOM 6314 N N . VAL D 1 161 ? 36.203 14.128 16.804 1.00 65.44 164 VAL D N 1
ATOM 6315 C CA . VAL D 1 161 ? 36.153 12.978 15.906 1.00 66.81 164 VAL D CA 1
ATOM 6316 C C . VAL D 1 161 ? 37.045 13.141 14.683 1.00 73.96 164 VAL D C 1
ATOM 6317 O O . VAL D 1 161 ? 37.208 12.178 13.918 1.00 75.08 164 VAL D O 1
ATOM 6321 N N . GLY D 1 162 ? 37.627 14.315 14.473 1.00 69.68 165 GLY D N 1
ATOM 6322 C CA . GLY D 1 162 ? 38.514 14.506 13.343 1.00 68.86 165 GLY D CA 1
ATOM 6323 C C . GLY D 1 162 ? 38.886 15.961 13.176 1.00 70.49 165 GLY D C 1
ATOM 6324 O O . GLY D 1 162 ? 38.382 16.848 13.871 1.00 70.31 165 GLY D O 1
ATOM 6325 N N . LEU D 1 163 ? 39.792 16.190 12.228 1.00 64.19 166 LEU D N 1
ATOM 6326 C CA . LEU D 1 163 ? 40.266 17.521 11.875 1.00 60.13 166 LEU D CA 1
ATOM 6327 C C . LEU D 1 163 ? 39.953 17.795 10.411 1.00 73.49 166 LEU D C 1
ATOM 6328 O O . LEU D 1 163 ? 40.061 16.898 9.568 1.00 81.74 166 LEU D O 1
ATOM 6333 N N . HIS D 1 164 ? 39.572 19.034 10.107 1.00 63.85 167 HIS D N 1
ATOM 6334 C CA . HIS D 1 164 ? 39.323 19.408 8.722 1.00 69.64 167 HIS D CA 1
ATOM 6335 C C . HIS D 1 164 ? 40.633 19.428 7.943 1.00 76.36 167 HIS D C 1
ATOM 6336 O O . HIS D 1 164 ? 41.678 19.822 8.468 1.00 78.10 167 HIS D O 1
ATOM 6343 N N . SER D 1 165 ? 40.575 19.001 6.682 1.00 78.93 168 SER D N 1
ATOM 6344 C CA . SER D 1 165 ? 41.795 18.821 5.905 1.00 77.49 168 SER D CA 1
ATOM 6345 C C . SER D 1 165 ? 41.740 19.514 4.547 1.00 82.00 168 SER D C 1
ATOM 6346 O O . SER D 1 165 ? 42.573 20.380 4.257 1.00 86.82 168 SER D O 1
ATOM 6349 N N . ALA D 1 166 ? 40.778 19.142 3.704 1.00 84.22 169 ALA D N 1
ATOM 6350 C CA . ALA D 1 166 ? 40.750 19.635 2.334 1.00 91.74 169 ALA D CA 1
ATOM 6351 C C . ALA D 1 166 ? 39.310 19.815 1.874 1.00 103.04 169 ALA D C 1
ATOM 6352 O O . ALA D 1 166 ? 38.357 19.480 2.583 1.00 97.58 169 ALA D O 1
ATOM 6354 N N . SER D 1 167 ? 39.167 20.355 0.665 1.00 125.82 170 SER D N 1
ATOM 6355 C CA . SER D 1 167 ? 37.870 20.541 0.031 1.00 129.19 170 SER D CA 1
ATOM 6356 C C . SER D 1 167 ? 38.067 20.580 -1.478 1.00 135.26 170 SER D C 1
ATOM 6357 O O . SER D 1 167 ? 39.194 20.526 -1.981 1.00 138.28 170 SER D O 1
ATOM 6360 N N . ASN D 1 168 ? 36.957 20.679 -2.200 1.00 119.27 171 ASN D N 1
ATOM 6361 C CA . ASN D 1 168 ? 36.982 20.778 -3.650 1.00 103.83 171 ASN D CA 1
ATOM 6362 C C . ASN D 1 168 ? 37.140 22.235 -4.082 1.00 115.78 171 ASN D C 1
ATOM 6363 O O . ASN D 1 168 ? 36.967 23.168 -3.296 1.00 123.84 171 ASN D O 1
ATOM 6368 N N . PHE D 1 169 ? 37.469 22.421 -5.363 1.00 113.09 172 PHE D N 1
ATOM 6369 C CA . PHE D 1 169 ? 37.800 23.753 -5.860 1.00 119.77 172 PHE D CA 1
ATOM 6370 C C . PHE D 1 169 ? 36.586 24.675 -5.891 1.00 117.36 172 PHE D C 1
ATOM 6371 O O . PHE D 1 169 ? 36.730 25.888 -5.701 1.00 116.59 172 PHE D O 1
ATOM 6379 N N . ASN D 1 170 ? 35.395 24.131 -6.127 1.00 118.45 173 ASN D N 1
ATOM 6380 C CA . ASN D 1 170 ? 34.180 24.936 -6.101 1.00 112.48 173 ASN D CA 1
ATOM 6381 C C . ASN D 1 170 ? 33.666 25.188 -4.688 1.00 113.86 173 ASN D C 1
ATOM 6382 O O . ASN D 1 170 ? 32.681 25.917 -4.529 1.00 109.22 173 ASN D O 1
ATOM 6387 N N . ASN D 1 171 ? 34.306 24.603 -3.672 1.00 107.80 174 ASN D N 1
ATOM 6388 C CA . ASN D 1 171 ? 33.969 24.839 -2.266 1.00 103.29 174 ASN D CA 1
ATOM 6389 C C . ASN D 1 171 ? 32.521 24.454 -1.963 1.00 106.34 174 ASN D C 1
ATOM 6390 O O . ASN D 1 171 ? 31.770 25.205 -1.336 1.00 107.74 174 ASN D O 1
ATOM 6395 N N . THR D 1 172 ? 32.129 23.265 -2.414 1.00 111.40 175 THR D N 1
ATOM 6396 C CA . THR D 1 172 ? 30.807 22.721 -2.135 1.00 111.24 175 THR D CA 1
ATOM 6397 C C . THR D 1 172 ? 30.832 21.458 -1.288 1.00 105.02 175 THR D C 1
ATOM 6398 O O . THR D 1 172 ? 29.886 21.223 -0.533 1.00 105.59 175 THR D O 1
ATOM 6402 N N . ASN D 1 173 ? 31.878 20.643 -1.392 1.00 104.57 176 ASN D N 1
ATOM 6403 C CA . ASN D 1 173 ? 32.061 19.473 -0.546 1.00 104.35 176 ASN D CA 1
ATOM 6404 C C . ASN D 1 173 ? 33.315 19.656 0.295 1.00 102.65 176 ASN D C 1
ATOM 6405 O O . ASN D 1 173 ? 34.358 20.081 -0.211 1.00 105.44 176 ASN D O 1
ATOM 6410 N N . PHE D 1 174 ? 33.208 19.334 1.581 1.00 105.59 177 PHE D N 1
ATOM 6411 C CA . PHE D 1 174 ? 34.276 19.563 2.543 1.00 88.32 177 PHE D CA 1
ATOM 6412 C C . PHE D 1 174 ? 34.698 18.235 3.154 1.00 84.23 177 PHE D C 1
ATOM 6413 O O . PHE D 1 174 ? 33.847 17.430 3.545 1.00 83.57 177 PHE D O 1
ATOM 6421 N N . TYR D 1 175 ? 36.008 18.013 3.233 1.00 83.80 178 TYR D N 1
ATOM 6422 C CA . TYR D 1 175 ? 36.573 16.731 3.637 1.00 75.78 178 TYR D CA 1
ATOM 6423 C C . TYR D 1 175 ? 37.460 16.921 4.857 1.00 81.62 178 TYR D C 1
ATOM 6424 O O . TYR D 1 175 ? 38.473 17.626 4.791 1.00 79.76 178 TYR D O 1
ATOM 6433 N N . PHE D 1 176 ? 37.082 16.287 5.963 1.00 86.60 179 PHE D N 1
ATOM 6434 C CA . PHE D 1 176 ? 37.894 16.255 7.168 1.00 78.62 179 PHE D CA 1
ATOM 6435 C C . PHE D 1 176 ? 38.437 14.847 7.371 1.00 75.44 179 PHE D C 1
ATOM 6436 O O . PHE D 1 176 ? 37.851 13.865 6.907 1.00 77.78 179 PHE D O 1
ATOM 6444 N N . THR D 1 177 ? 39.568 14.757 8.064 1.00 66.29 180 THR D N 1
ATOM 6445 C CA . THR D 1 177 ? 40.233 13.480 8.287 1.00 80.33 180 THR D CA 1
ATOM 6446 C C . THR D 1 177 ? 39.725 12.841 9.572 1.00 88.91 180 THR D C 1
ATOM 6447 O O . THR D 1 177 ? 39.765 13.461 10.640 1.00 80.64 180 THR D O 1
ATOM 6451 N N . ALA D 1 178 ? 39.259 11.601 9.465 1.00 86.40 181 ALA D N 1
ATOM 6452 C CA . ALA D 1 178 ? 38.712 10.902 10.617 1.00 83.82 181 ALA D CA 1
ATOM 6453 C C . ALA D 1 178 ? 39.815 10.518 11.598 1.00 84.35 181 ALA D C 1
ATOM 6454 O O . ALA D 1 178 ? 40.959 10.258 11.215 1.00 89.46 181 ALA D O 1
ATOM 6456 N N . ILE D 1 179 ? 39.456 10.487 12.874 1.00 79.18 182 ILE D N 1
ATOM 6457 C CA . ILE D 1 179 ? 40.412 10.098 13.916 1.00 77.00 182 ILE D CA 1
ATOM 6458 C C . ILE D 1 179 ? 40.642 8.592 13.842 1.00 82.10 182 ILE D C 1
ATOM 6459 O O . ILE D 1 179 ? 39.667 7.823 13.771 1.00 88.40 182 ILE D O 1
ATOM 6464 N N . PRO D 1 180 ? 41.887 8.125 13.844 1.00 79.83 183 PRO D N 1
ATOM 6465 C CA . PRO D 1 180 ? 42.141 6.686 13.716 1.00 82.88 183 PRO D CA 1
ATOM 6466 C C . PRO D 1 180 ? 41.752 5.934 14.979 1.00 87.39 183 PRO D C 1
ATOM 6467 O O . PRO D 1 180 ? 41.499 6.509 16.039 1.00 82.56 183 PRO D O 1
ATOM 6471 N N . GLU D 1 181 ? 41.708 4.611 14.847 1.00 91.00 184 GLU D N 1
ATOM 6472 C CA . GLU D 1 181 ? 41.408 3.754 15.985 1.00 80.88 184 GLU D CA 1
ATOM 6473 C C . GLU D 1 181 ? 42.549 3.792 16.992 1.00 92.37 184 GLU D C 1
ATOM 6474 O O . GLU D 1 181 ? 43.727 3.768 16.622 1.00 97.06 184 GLU D O 1
ATOM 6480 N N . ASN D 1 182 ? 42.187 3.857 18.275 1.00 96.38 185 ASN D N 1
ATOM 6481 C CA . ASN D 1 182 ? 43.150 3.862 19.377 1.00 90.77 185 ASN D CA 1
ATOM 6482 C C . ASN D 1 182 ? 44.091 5.064 19.286 1.00 85.97 185 ASN D C 1
ATOM 6483 O O . ASN D 1 182 ? 45.309 4.942 19.433 1.00 86.95 185 ASN D O 1
ATOM 6488 N N . PHE D 1 183 ? 43.512 6.241 19.041 1.00 86.36 186 PHE D N 1
ATOM 6489 C CA . PHE D 1 183 ? 44.321 7.452 18.961 1.00 80.31 186 PHE D CA 1
ATOM 6490 C C . PHE D 1 183 ? 44.768 7.932 20.336 1.00 77.20 186 PHE D C 1
ATOM 6491 O O . PHE D 1 183 ? 45.856 8.507 20.463 1.00 66.64 186 PHE D O 1
ATOM 6499 N N . MET D 1 184 ? 43.951 7.713 21.368 1.00 82.66 187 MET D N 1
ATOM 6500 C CA . MET D 1 184 ? 44.329 8.144 22.710 1.00 81.75 187 MET D CA 1
ATOM 6501 C C . MET D 1 184 ? 45.432 7.266 23.285 1.00 77.96 187 MET D C 1
ATOM 6502 O O . MET D 1 184 ? 46.325 7.761 23.983 1.00 85.10 187 MET D O 1
ATOM 6507 N N . GLU D 1 185 ? 45.382 5.960 23.013 1.00 75.50 188 GLU D N 1
ATOM 6508 C CA . GLU D 1 185 ? 46.459 5.075 23.444 1.00 84.14 188 GLU D CA 1
ATOM 6509 C C . GLU D 1 185 ? 47.787 5.480 22.823 1.00 90.51 188 GLU D C 1
ATOM 6510 O O . GLU D 1 185 ? 48.844 5.293 23.437 1.00 101.06 188 GLU D O 1
ATOM 6516 N N . LEU D 1 186 ? 47.754 6.037 21.610 1.00 93.31 189 LEU D N 1
ATOM 6517 C CA . LEU D 1 186 ? 48.973 6.547 20.994 1.00 87.33 189 LEU D CA 1
ATOM 6518 C C . LEU D 1 186 ? 49.497 7.774 21.727 1.00 89.01 189 LEU D C 1
ATOM 6519 O O . LEU D 1 186 ? 50.714 7.966 21.819 1.00 95.53 189 LEU D O 1
ATOM 6524 N N . LEU D 1 187 ? 48.601 8.608 22.258 1.00 84.21 190 LEU D N 1
ATOM 6525 C CA . LEU D 1 187 ? 49.026 9.799 22.986 1.00 86.19 190 LEU D CA 1
ATOM 6526 C C . LEU D 1 187 ? 49.544 9.469 24.380 1.00 103.94 190 LEU D C 1
ATOM 6527 O O . LEU D 1 187 ? 50.452 10.145 24.874 1.00 100.44 190 LEU D O 1
ATOM 6532 N N . ASN D 1 188 ? 48.988 8.442 25.025 1.00 111.85 191 ASN D N 1
ATOM 6533 C CA . ASN D 1 188 ? 49.381 8.119 26.393 1.00 111.03 191 ASN D CA 1
ATOM 6534 C C . ASN D 1 188 ? 50.660 7.290 26.430 1.00 116.65 191 ASN D C 1
ATOM 6535 O O . ASN D 1 188 ? 51.583 7.594 27.194 1.00 125.52 191 ASN D O 1
ATOM 6540 N N . ASP D 1 189 ? 50.735 6.243 25.614 1.00 113.71 192 ASP D N 1
ATOM 6541 C CA . ASP D 1 189 ? 51.856 5.314 25.623 1.00 125.34 192 ASP D CA 1
ATOM 6542 C C . ASP D 1 189 ? 52.721 5.543 24.391 1.00 140.89 192 ASP D C 1
ATOM 6543 O O . ASP D 1 189 ? 52.204 5.640 23.273 1.00 140.88 192 ASP D O 1
ATOM 6548 N N . GLU D 1 190 ? 54.035 5.623 24.598 1.00 158.87 193 GLU D N 1
ATOM 6549 C CA . GLU D 1 190 ? 54.995 5.792 23.516 1.00 158.31 193 GLU D CA 1
ATOM 6550 C C . GLU D 1 190 ? 55.449 4.461 22.920 1.00 167.78 193 GLU D C 1
ATOM 6551 O O . GLU D 1 190 ? 56.381 4.442 22.110 1.00 166.41 193 GLU D O 1
ATOM 6557 N N . SER D 1 191 ? 54.809 3.350 23.299 1.00 195.90 194 SER D N 1
ATOM 6558 C CA . SER D 1 191 ? 55.213 2.051 22.770 1.00 199.90 194 SER D CA 1
ATOM 6559 C C . SER D 1 191 ? 54.959 1.948 21.272 1.00 191.12 194 SER D C 1
ATOM 6560 O O . SER D 1 191 ? 55.726 1.292 20.558 1.00 190.17 194 SER D O 1
ATOM 6563 N N . LYS D 1 192 ? 53.899 2.586 20.779 1.00 147.23 195 LYS D N 1
ATOM 6564 C CA . LYS D 1 192 ? 53.554 2.542 19.366 1.00 122.98 195 LYS D CA 1
ATOM 6565 C C . LYS D 1 192 ? 54.090 3.731 18.583 1.00 112.41 195 LYS D C 1
ATOM 6566 O O . LYS D 1 192 ? 54.008 3.726 17.350 1.00 104.82 195 LYS D O 1
ATOM 6572 N N . ARG D 1 193 ? 54.637 4.738 19.259 1.00 110.25 196 ARG D N 1
ATOM 6573 C CA . ARG D 1 193 ? 55.046 5.981 18.612 1.00 95.47 196 ARG D CA 1
ATOM 6574 C C . ARG D 1 193 ? 56.406 5.796 17.948 1.00 92.58 196 ARG D C 1
ATOM 6575 O O . ARG D 1 193 ? 57.427 5.669 18.632 1.00 94.39 196 ARG D O 1
ATOM 6583 N N . LYS D 1 194 ? 56.422 5.784 16.617 1.00 89.14 197 LYS D N 1
ATOM 6584 C CA . LYS D 1 194 ? 57.662 5.808 15.849 1.00 85.43 197 LYS D CA 1
ATOM 6585 C C . LYS D 1 194 ? 57.974 7.263 15.521 1.00 86.84 197 LYS D C 1
ATOM 6586 O O . LYS D 1 194 ? 57.307 7.874 14.679 1.00 83.14 197 LYS D O 1
ATOM 6592 N N . TRP D 1 195 ? 58.981 7.820 16.187 1.00 91.53 198 TRP D N 1
ATOM 6593 C CA . TRP D 1 195 ? 59.275 9.244 16.089 1.00 95.57 198 TRP D CA 1
ATOM 6594 C C . TRP D 1 195 ? 60.289 9.487 14.979 1.00 85.16 198 TRP D C 1
ATOM 6595 O O . TRP D 1 195 ? 61.382 8.911 14.990 1.00 96.49 198 TRP D O 1
ATOM 6606 N N . ILE D 1 196 ? 59.923 10.341 14.025 1.00 84.48 199 ILE D N 1
ATOM 6607 C CA . ILE D 1 196 ? 60.778 10.670 12.894 1.00 104.67 199 ILE D CA 1
ATOM 6608 C C . ILE D 1 196 ? 61.001 12.177 12.862 1.00 97.34 199 ILE D C 1
ATOM 6609 O O . ILE D 1 196 ? 60.241 12.960 13.437 1.00 91.19 199 ILE D O 1
ATOM 6614 N N . LYS D 1 197 ? 62.069 12.576 12.175 1.00 105.28 200 LYS D N 1
ATOM 6615 C CA . LYS D 1 197 ? 62.440 13.976 12.030 1.00 109.89 200 LYS D CA 1
ATOM 6616 C C . LYS D 1 197 ? 62.643 14.308 10.560 1.00 114.68 200 LYS D C 1
ATOM 6617 O O . LYS D 1 197 ? 63.285 13.550 9.826 1.00 113.04 200 LYS D O 1
ATOM 6623 N N . GLY D 1 198 ? 62.095 15.444 10.136 1.00 117.79 201 GLY D N 1
ATOM 6624 C CA . GLY D 1 198 ? 62.340 15.934 8.795 1.00 121.51 201 GLY D CA 1
ATOM 6625 C C . GLY D 1 198 ? 61.450 15.362 7.718 1.00 124.18 201 GLY D C 1
ATOM 6626 O O . GLY D 1 198 ? 61.859 15.311 6.553 1.00 117.98 201 GLY D O 1
ATOM 6627 N N . TRP D 1 199 ? 60.241 14.928 8.065 1.00 125.32 202 TRP D N 1
ATOM 6628 C CA . TRP D 1 199 ? 59.310 14.437 7.056 1.00 118.70 202 TRP D CA 1
ATOM 6629 C C . TRP D 1 199 ? 58.765 15.610 6.252 1.00 119.48 202 TRP D C 1
ATOM 6630 O O . TRP D 1 199 ? 58.163 16.532 6.813 1.00 120.94 202 TRP D O 1
ATOM 6641 N N . HIS D 1 200 ? 58.975 15.574 4.940 1.00 119.90 203 HIS D N 1
ATOM 6642 C CA . HIS D 1 200 ? 58.566 16.643 4.043 1.00 116.12 203 HIS D CA 1
ATOM 6643 C C . HIS D 1 200 ? 57.620 16.100 2.982 1.00 121.88 203 HIS D C 1
ATOM 6644 O O . HIS D 1 200 ? 57.819 14.997 2.461 1.00 135.25 203 HIS D O 1
ATOM 6651 N N . LEU D 1 201 ? 56.589 16.881 2.668 1.00 115.42 204 LEU D N 1
ATOM 6652 C CA . LEU D 1 201 ? 55.610 16.534 1.639 1.00 118.32 204 LEU D CA 1
ATOM 6653 C C . LEU D 1 201 ? 56.004 17.293 0.375 1.00 133.66 204 LEU D C 1
ATOM 6654 O O . LEU D 1 201 ? 55.522 18.395 0.110 1.00 130.14 204 LEU D O 1
ATOM 6659 N N . THR D 1 202 ? 56.894 16.686 -0.414 1.00 145.79 205 THR D N 1
ATOM 6660 C CA . THR D 1 202 ? 57.518 17.384 -1.534 1.00 148.43 205 THR D CA 1
ATOM 6661 C C . THR D 1 202 ? 56.584 17.497 -2.733 1.00 152.84 205 THR D C 1
ATOM 6662 O O . THR D 1 202 ? 56.462 18.573 -3.329 1.00 155.68 205 THR D O 1
ATOM 6666 N N . SER D 1 203 ? 55.932 16.397 -3.106 1.00 147.29 206 SER D N 1
ATOM 6667 C CA . SER D 1 203 ? 55.179 16.352 -4.354 1.00 145.12 206 SER D CA 1
ATOM 6668 C C . SER D 1 203 ? 54.104 17.430 -4.389 1.00 141.04 206 SER D C 1
ATOM 6669 O O . SER D 1 203 ? 53.437 17.703 -3.388 1.00 145.11 206 SER D O 1
ATOM 6672 N N . ASN D 1 204 ? 53.944 18.051 -5.560 1.00 143.47 207 ASN D N 1
ATOM 6673 C CA . ASN D 1 204 ? 52.930 19.080 -5.752 1.00 136.28 207 ASN D CA 1
ATOM 6674 C C . ASN D 1 204 ? 51.514 18.529 -5.676 1.00 132.54 207 ASN D C 1
ATOM 6675 O O . ASN D 1 204 ? 50.568 19.314 -5.549 1.00 113.34 207 ASN D O 1
ATOM 6680 N N . SER D 1 205 ? 51.346 17.210 -5.751 1.00 140.24 208 SER D N 1
ATOM 6681 C CA . SER D 1 205 ? 50.030 16.590 -5.698 1.00 121.42 208 SER D CA 1
ATOM 6682 C C . SER D 1 205 ? 50.173 15.177 -5.158 1.00 123.13 208 SER D C 1
ATOM 6683 O O . SER D 1 205 ? 51.016 14.412 -5.637 1.00 130.87 208 SER D O 1
ATOM 6686 N N . VAL D 1 206 ? 49.353 14.836 -4.168 1.00 125.23 209 VAL D N 1
ATOM 6687 C CA . VAL D 1 206 ? 49.339 13.506 -3.574 1.00 126.95 209 VAL D CA 1
ATOM 6688 C C . VAL D 1 206 ? 47.973 12.882 -3.819 1.00 126.89 209 VAL D C 1
ATOM 6689 O O . VAL D 1 206 ? 46.944 13.561 -3.728 1.00 128.58 209 VAL D O 1
ATOM 6693 N N . GLU D 1 207 ? 47.968 11.589 -4.137 1.00 156.61 210 GLU D N 1
ATOM 6694 C CA . GLU D 1 207 ? 46.733 10.838 -4.350 1.00 159.55 210 GLU D CA 1
ATOM 6695 C C . GLU D 1 207 ? 46.374 10.166 -3.029 1.00 157.82 210 GLU D C 1
ATOM 6696 O O . GLU D 1 207 ? 46.917 9.112 -2.686 1.00 167.76 210 GLU D O 1
ATOM 6702 N N . TRP D 1 208 ? 45.462 10.780 -2.280 1.00 149.70 211 TRP D N 1
ATOM 6703 C CA . TRP D 1 208 ? 45.102 10.327 -0.942 1.00 138.90 211 TRP D CA 1
ATOM 6704 C C . TRP D 1 208 ? 43.603 10.081 -0.861 1.00 130.33 211 TRP D C 1
ATOM 6705 O O . TRP D 1 208 ? 42.805 10.956 -1.216 1.00 123.89 211 TRP D O 1
ATOM 6716 N N . GLY D 1 209 ? 43.227 8.895 -0.389 1.00 134.24 212 GLY D N 1
ATOM 6717 C CA . GLY D 1 209 ? 41.830 8.583 -0.149 1.00 134.81 212 GLY D CA 1
ATOM 6718 C C . GLY D 1 209 ? 40.960 8.533 -1.383 1.00 140.57 212 GLY D C 1
ATOM 6719 O O . GLY D 1 209 ? 39.760 8.814 -1.298 1.00 144.54 212 GLY D O 1
ATOM 6720 N N . GLY D 1 210 ? 41.529 8.178 -2.534 1.00 132.29 213 GLY D N 1
ATOM 6721 C CA . GLY D 1 210 ? 40.783 8.105 -3.770 1.00 123.65 213 GLY D CA 1
ATOM 6722 C C . GLY D 1 210 ? 40.714 9.394 -4.559 1.00 129.09 213 GLY D C 1
ATOM 6723 O O . GLY D 1 210 ? 40.329 9.359 -5.735 1.00 128.43 213 GLY D O 1
ATOM 6724 N N . HIS D 1 211 ? 41.070 10.526 -3.957 1.00 137.76 214 HIS D N 1
ATOM 6725 C CA . HIS D 1 211 ? 41.064 11.817 -4.632 1.00 133.28 214 HIS D CA 1
ATOM 6726 C C . HIS D 1 211 ? 42.488 12.341 -4.739 1.00 124.06 214 HIS D C 1
ATOM 6727 O O . HIS D 1 211 ? 43.222 12.367 -3.745 1.00 126.97 214 HIS D O 1
ATOM 6734 N N . LYS D 1 212 ? 42.876 12.752 -5.943 1.00 118.65 215 LYS D N 1
ATOM 6735 C CA . LYS D 1 212 ? 44.151 13.430 -6.132 1.00 127.37 215 LYS D CA 1
ATOM 6736 C C . LYS D 1 212 ? 44.070 14.822 -5.518 1.00 122.49 215 LYS D C 1
ATOM 6737 O O . LYS D 1 212 ? 43.295 15.667 -5.980 1.00 127.31 215 LYS D O 1
ATOM 6743 N N . VAL D 1 213 ? 44.857 15.061 -4.473 1.00 115.15 216 VAL D N 1
ATOM 6744 C CA . VAL D 1 213 ? 44.817 16.310 -3.722 1.00 114.30 216 VAL D CA 1
ATOM 6745 C C . VAL D 1 213 ? 46.074 17.110 -4.034 1.00 112.09 216 VAL D C 1
ATOM 6746 O O . VAL D 1 213 ? 47.193 16.603 -3.890 1.00 115.71 216 VAL D O 1
ATOM 6750 N N . PHE D 1 214 ? 45.887 18.357 -4.457 1.00 115.96 217 PHE D N 1
ATOM 6751 C CA . PHE D 1 214 ? 46.985 19.269 -4.739 1.00 115.86 217 PHE D CA 1
ATOM 6752 C C . PHE D 1 214 ? 47.173 20.227 -3.570 1.00 115.95 217 PHE D C 1
ATOM 6753 O O . PHE D 1 214 ? 46.198 20.724 -3.000 1.00 117.75 217 PHE D O 1
ATOM 6761 N N . MET D 1 215 ? 48.428 20.486 -3.220 1.00 119.02 218 MET D N 1
ATOM 6762 C CA . MET D 1 215 ? 48.740 21.478 -2.194 1.00 108.47 218 MET D CA 1
ATOM 6763 C C . MET D 1 215 ? 48.422 22.858 -2.752 1.00 122.30 218 MET D C 1
ATOM 6764 O O . MET D 1 215 ? 49.193 23.417 -3.536 1.00 128.05 218 MET D O 1
ATOM 6769 N N . ASP D 1 216 ? 47.273 23.403 -2.355 1.00 115.06 219 ASP D N 1
ATOM 6770 C CA . ASP D 1 216 ? 46.779 24.686 -2.855 1.00 113.59 219 ASP D CA 1
ATOM 6771 C C . ASP D 1 216 ? 46.632 24.674 -4.374 1.00 112.87 219 ASP D C 1
ATOM 6772 O O . ASP D 1 216 ? 45.619 25.120 -4.913 1.00 116.95 219 ASP D O 1
ATOM 6777 N N . THR E 2 1 ? 47.086 1.751 1.365 1.00 93.91 2 THR E N 1
ATOM 6778 C CA . THR E 2 1 ? 48.480 1.665 0.945 1.00 112.46 2 THR E CA 1
ATOM 6779 C C . THR E 2 1 ? 48.690 0.488 -0.003 1.00 112.29 2 THR E C 1
ATOM 6780 O O . THR E 2 1 ? 48.329 0.555 -1.179 1.00 112.23 2 THR E O 1
ATOM 6784 N N . GLU E 2 2 ? 49.278 -0.588 0.512 1.00 95.66 3 GLU E N 1
ATOM 6785 C CA . GLU E 2 2 ? 49.497 -1.776 -0.297 1.00 76.87 3 GLU E CA 1
ATOM 6786 C C . GLU E 2 2 ? 48.168 -2.455 -0.616 1.00 80.66 3 GLU E C 1
ATOM 6787 O O . GLU E 2 2 ? 47.212 -2.402 0.162 1.00 91.78 3 GLU E O 1
ATOM 6793 N N . ASN E 2 3 ? 48.110 -3.083 -1.787 1.00 76.92 4 ASN E N 1
ATOM 6794 C CA . ASN E 2 3 ? 46.878 -3.702 -2.252 1.00 80.82 4 ASN E CA 1
ATOM 6795 C C . ASN E 2 3 ? 46.694 -5.076 -1.623 1.00 83.05 4 ASN E C 1
ATOM 6796 O O . ASN E 2 3 ? 47.660 -5.816 -1.416 1.00 85.17 4 ASN E O 1
ATOM 6801 N N . LEU E 2 4 ? 45.443 -5.415 -1.323 1.00 79.22 5 LEU E N 1
ATOM 6802 C CA . LEU E 2 4 ? 45.103 -6.655 -0.646 1.00 70.63 5 LEU E CA 1
ATOM 6803 C C . LEU E 2 4 ? 44.086 -7.440 -1.464 1.00 74.15 5 LEU E C 1
ATOM 6804 O O . LEU E 2 4 ? 43.458 -6.914 -2.387 1.00 81.06 5 LEU E O 1
ATOM 6809 N N . TYR E 2 5 ? 43.932 -8.716 -1.115 1.00 77.98 6 TYR E N 1
ATOM 6810 C CA . TYR E 2 5 ? 42.936 -9.573 -1.740 1.00 80.44 6 TYR E CA 1
ATOM 6811 C C . TYR E 2 5 ? 42.264 -10.413 -0.665 1.00 76.60 6 TYR E C 1
ATOM 6812 O O . TYR E 2 5 ? 42.925 -10.915 0.248 1.00 71.61 6 TYR E O 1
ATOM 6821 N N . PHE E 2 6 ? 40.946 -10.552 -0.775 1.00 77.22 7 PHE E N 1
ATOM 6822 C CA . PHE E 2 6 ? 40.178 -11.264 0.233 1.00 65.51 7 PHE E CA 1
ATOM 6823 C C . PHE E 2 6 ? 40.457 -12.763 0.170 1.00 67.77 7 PHE E C 1
ATOM 6824 O O . PHE E 2 6 ? 40.806 -13.311 -0.879 1.00 67.71 7 PHE E O 1
ATOM 6832 N N . GLN E 2 7 ? 40.296 -13.425 1.310 1.00 61.47 8 GLN E N 1
ATOM 6833 C CA . GLN E 2 7 ? 40.651 -14.835 1.428 1.00 58.08 8 GLN E CA 1
ATOM 6834 C C . GLN E 2 7 ? 39.505 -15.666 1.995 1.00 50.48 8 GLN E C 1
ATOM 6835 O O . GLN E 2 7 ? 38.347 -15.481 1.623 1.00 66.26 8 GLN E O 1
ATOM 6841 N N . THR F 2 1 ? 74.700 -24.208 40.669 1.00 87.10 2 THR F N 1
ATOM 6842 C CA . THR F 2 1 ? 74.712 -22.819 41.113 1.00 89.58 2 THR F CA 1
ATOM 6843 C C . THR F 2 1 ? 73.429 -22.473 41.863 1.00 90.77 2 THR F C 1
ATOM 6844 O O . THR F 2 1 ? 73.390 -22.506 43.093 1.00 104.00 2 THR F O 1
ATOM 6848 N N . GLU F 2 2 ? 72.381 -22.142 41.114 1.00 94.38 3 GLU F N 1
ATOM 6849 C CA . GLU F 2 2 ? 71.105 -21.793 41.723 1.00 85.11 3 GLU F CA 1
ATOM 6850 C C . GLU F 2 2 ? 70.447 -23.032 42.319 1.00 87.30 3 GLU F C 1
ATOM 6851 O O . GLU F 2 2 ? 70.317 -24.062 41.651 1.00 93.42 3 GLU F O 1
ATOM 6857 N N . ASN F 2 3 ? 70.033 -22.929 43.579 1.00 81.93 4 ASN F N 1
ATOM 6858 C CA . ASN F 2 3 ? 69.367 -24.042 44.242 1.00 73.45 4 ASN F CA 1
ATOM 6859 C C . ASN F 2 3 ? 67.974 -24.251 43.661 1.00 74.03 4 ASN F C 1
ATOM 6860 O O . ASN F 2 3 ? 67.222 -23.295 43.447 1.00 75.24 4 ASN F O 1
ATOM 6865 N N . LEU F 2 4 ? 67.630 -25.509 43.406 1.00 76.57 5 LEU F N 1
ATOM 6866 C CA . LEU F 2 4 ? 66.357 -25.867 42.800 1.00 69.95 5 LEU F CA 1
ATOM 6867 C C . LEU F 2 4 ? 65.600 -26.837 43.697 1.00 73.39 5 LEU F C 1
ATOM 6868 O O . LEU F 2 4 ? 66.140 -27.388 44.660 1.00 75.21 5 LEU F O 1
ATOM 6873 N N . TYR F 2 5 ? 64.327 -27.040 43.363 1.00 68.74 6 TYR F N 1
ATOM 6874 C CA . TYR F 2 5 ? 63.472 -27.986 44.065 1.00 71.71 6 TYR F CA 1
ATOM 6875 C C . TYR F 2 5 ? 62.548 -28.654 43.058 1.00 64.83 6 TYR F C 1
ATOM 6876 O O . TYR F 2 5 ? 62.104 -28.022 42.096 1.00 68.33 6 TYR F O 1
ATOM 6885 N N . PHE F 2 6 ? 62.266 -29.934 43.285 1.00 70.01 7 PHE F N 1
ATOM 6886 C CA . PHE F 2 6 ? 61.467 -30.715 42.355 1.00 67.62 7 PHE F CA 1
ATOM 6887 C C . PHE F 2 6 ? 59.985 -30.392 42.506 1.00 74.71 7 PHE F C 1
ATOM 6888 O O . PHE F 2 6 ? 59.498 -30.096 43.601 1.00 68.79 7 PHE F O 1
ATOM 6896 N N . GLN F 2 7 ? 59.267 -30.453 41.389 1.00 62.89 8 GLN F N 1
ATOM 6897 C CA . GLN F 2 7 ? 57.833 -30.184 41.383 1.00 56.22 8 GLN F CA 1
ATOM 6898 C C . GLN F 2 7 ? 57.035 -31.413 40.961 1.00 52.84 8 GLN F C 1
ATOM 6899 O O . GLN F 2 7 ? 57.435 -32.547 41.223 1.00 63.45 8 GLN F O 1
ATOM 6905 N N . GLU G 2 2 ? 31.070 -3.249 69.958 1.00 102.61 3 GLU G N 1
ATOM 6906 C CA . GLU G 2 2 ? 32.043 -2.208 69.647 1.00 101.88 3 GLU G CA 1
ATOM 6907 C C . GLU G 2 2 ? 33.456 -2.779 69.598 1.00 113.26 3 GLU G C 1
ATOM 6908 O O . GLU G 2 2 ? 34.376 -2.141 69.086 1.00 123.10 3 GLU G O 1
ATOM 6914 N N . ASN G 2 3 ? 33.621 -3.983 70.136 1.00 108.82 4 ASN G N 1
ATOM 6915 C CA . ASN G 2 3 ? 34.900 -4.681 70.150 1.00 109.55 4 ASN G CA 1
ATOM 6916 C C . ASN G 2 3 ? 34.800 -5.890 69.229 1.00 109.21 4 ASN G C 1
ATOM 6917 O O . ASN G 2 3 ? 33.976 -6.782 69.459 1.00 110.20 4 ASN G O 1
ATOM 6922 N N . LEU G 2 4 ? 35.635 -5.918 68.193 1.00 100.45 5 LEU G N 1
ATOM 6923 C CA . LEU G 2 4 ? 35.555 -6.934 67.158 1.00 97.87 5 LEU G CA 1
ATOM 6924 C C . LEU G 2 4 ? 36.848 -7.736 67.095 1.00 93.08 5 LEU G C 1
ATOM 6925 O O . LEU G 2 4 ? 37.881 -7.342 67.645 1.00 92.26 5 LEU G O 1
ATOM 6930 N N . TYR G 2 5 ? 36.774 -8.878 66.413 1.00 87.13 6 TYR G N 1
ATOM 6931 C CA . TYR G 2 5 ? 37.938 -9.706 66.140 1.00 86.60 6 TYR G CA 1
ATOM 6932 C C . TYR G 2 5 ? 37.879 -10.163 64.691 1.00 73.91 6 TYR G C 1
ATOM 6933 O O . TYR G 2 5 ? 36.799 -10.449 64.166 1.00 77.84 6 TYR G O 1
ATOM 6942 N N . PHE G 2 6 ? 39.042 -10.222 64.048 1.00 74.38 7 PHE G N 1
ATOM 6943 C CA . PHE G 2 6 ? 39.114 -10.565 62.635 1.00 71.25 7 PHE G CA 1
ATOM 6944 C C . PHE G 2 6 ? 38.897 -12.059 62.436 1.00 76.19 7 PHE G C 1
ATOM 6945 O O . PHE G 2 6 ? 39.389 -12.883 63.213 1.00 79.78 7 PHE G O 1
ATOM 6953 N N . GLN G 2 7 ? 38.156 -12.405 61.387 1.00 66.01 8 GLN G N 1
ATOM 6954 C CA . GLN G 2 7 ? 37.874 -13.803 61.078 1.00 73.48 8 GLN G CA 1
ATOM 6955 C C . GLN G 2 7 ? 38.651 -14.276 59.854 1.00 62.66 8 GLN G C 1
ATOM 6956 O O . GLN G 2 7 ? 39.877 -14.181 59.805 1.00 62.07 8 GLN G O 1
ATOM 6962 N N . THR H 2 1 ? 35.415 10.709 -7.383 1.00 129.83 2 THR H N 1
ATOM 6963 C CA . THR H 2 1 ? 36.834 10.998 -7.216 1.00 122.28 2 THR H CA 1
ATOM 6964 C C . THR H 2 1 ? 37.168 12.407 -7.691 1.00 123.17 2 THR H C 1
ATOM 6965 O O . THR H 2 1 ? 38.104 12.604 -8.468 1.00 126.96 2 THR H O 1
ATOM 6969 N N . GLU H 2 2 ? 36.396 13.385 -7.223 1.00 119.72 3 GLU H N 1
ATOM 6970 C CA . GLU H 2 2 ? 36.645 14.771 -7.589 1.00 120.54 3 GLU H CA 1
ATOM 6971 C C . GLU H 2 2 ? 37.969 15.246 -7.002 1.00 122.85 3 GLU H C 1
ATOM 6972 O O . GLU H 2 2 ? 38.333 14.893 -5.876 1.00 115.91 3 GLU H O 1
ATOM 6978 N N . ASN H 2 3 ? 38.696 16.043 -7.780 1.00 116.92 4 ASN H N 1
ATOM 6979 C CA . ASN H 2 3 ? 39.988 16.544 -7.335 1.00 112.23 4 ASN H CA 1
ATOM 6980 C C . ASN H 2 3 ? 39.808 17.562 -6.216 1.00 106.45 4 ASN H C 1
ATOM 6981 O O . ASN H 2 3 ? 38.923 18.420 -6.270 1.00 106.00 4 ASN H O 1
ATOM 6986 N N . LEU H 2 4 ? 40.653 17.462 -5.195 1.00 101.47 5 LEU H N 1
ATOM 6987 C CA . LEU H 2 4 ? 40.572 18.317 -4.022 1.00 102.42 5 LEU H CA 1
ATOM 6988 C C . LEU H 2 4 ? 41.883 19.068 -3.828 1.00 106.97 5 LEU H C 1
ATOM 6989 O O . LEU H 2 4 ? 42.871 18.843 -4.532 1.00 104.96 5 LEU H O 1
ATOM 6994 N N . TYR H 2 5 ? 41.880 19.974 -2.852 1.00 103.69 6 TYR H N 1
ATOM 6995 C CA . TYR H 2 5 ? 43.077 20.722 -2.502 1.00 108.75 6 TYR H CA 1
ATOM 6996 C C . TYR H 2 5 ? 43.080 20.978 -1.003 1.00 106.52 6 TYR H C 1
ATOM 6997 O O . TYR H 2 5 ? 42.041 21.292 -0.417 1.00 107.15 6 TYR H O 1
ATOM 7006 N N . PHE H 2 6 ? 44.253 20.836 -0.391 1.00 100.09 7 PHE H N 1
ATOM 7007 C CA . PHE H 2 6 ? 44.395 21.087 1.033 1.00 88.09 7 PHE H CA 1
ATOM 7008 C C . PHE H 2 6 ? 44.219 22.573 1.334 1.00 94.52 7 PHE H C 1
ATOM 7009 O O . PHE H 2 6 ? 44.421 23.438 0.478 1.00 107.62 7 PHE H O 1
ATOM 7017 N N . GLN H 2 7 ? 43.841 22.864 2.574 1.00 84.79 8 GLN H N 1
ATOM 7018 C CA . GLN H 2 7 ? 43.493 24.228 2.953 1.00 93.72 8 GLN H CA 1
ATOM 7019 C C . GLN H 2 7 ? 43.577 24.438 4.461 1.00 66.58 8 GLN H C 1
ATOM 7020 O O . GLN H 2 7 ? 44.643 24.745 4.996 1.00 65.46 8 GLN H O 1
#

Solvent-accessible surface area: 36240 Å² total; per-residue (Å²): 52,57,37,32,39,26,12,48,58,15,3,48,6,0,0,56,0,21,0,44,33,152,79,114,56,10,54,0,23,0,0,8,8,12,70,23,3,0,0,0,30,0,0,4,44,26,31,71,9,59,2,35,0,47,9,115,90,26,92,37,99,14,80,46,7,90,76,10,51,5,16,36,7,88,41,11,1,0,0,0,0,61,12,58,138,106,17,84,52,18,84,85,87,8,106,10,47,62,2,70,30,91,8,56,0,7,5,0,12,28,34,50,94,48,146,114,48,69,13,37,17,8,31,37,7,126,4,59,29,1,11,20,0,12,0,1,53,6,75,0,64,6,134,97,22,23,0,0,0,0,0,0,0,9,83,37,6,12,0,0,0,0,0,0,0,0,4,104,104,67,88,54,10,4,0,0,2,0,23,117,87,4,63,85,25,6,100,48,90,99,105,29,148,39,58,128,24,53,68,22,114,57,111,28,18,80,44,1,11,5,88,0,53,16,137,100,46,25,105,39,43,26,14,44,72,16,3,41,4,0,0,54,0,23,0,48,17,150,75,113,54,10,47,0,31,0,0,8,7,12,60,15,3,0,0,0,27,0,0,8,45,27,68,89,9,51,0,34,1,43,11,106,90,24,91,42,90,26,48,83,11,66,82,11,49,4,23,31,8,163,42,27,0,0,0,0,0,52,11,55,148,107,20,80,62,17,68,76,90,5,112,11,48,98,4,77,86,108,9,57,0,8,2,0,9,29,28,50,92,51,143,116,49,70,13,38,16,11,61,39,6,114,0,58,59,12,95,110,15,19,0,19,70,8,84,5,32,1,42,72,23,23,0,0,1,0,0,0,0,8,71,37,10,9,0,0,0,0,0,0,0,0,1,78,87,20,92,41,8,1,0,0,3,0,23,116,94,4,59,68,23,6,96,48,93,97,112,21,148,42,48,137,18,57,66,23,104,55,113,38,18,123,34,5,54,4,83,0,59,14,136,171,121,137,68,102,24,68,49,8,16,46,8,0,0,53,0,24,1,53,15,142,69,135,73,15,45,0,31,0,0,6,14,10,60,18,0,0,0,0,29,0,0,12,46,26,77,72,3,46,0,30,0,38,9,78,74,17,65,12,58,16,43,34,16,101,77,8,47,6,20,36,6,160,39,18,3,0,0,0,0,46,11,42,114,8,1,10,18,19,73,82,91,8,113,6,33,107,4,79,80,131,12,53,0,7,9,0,28,16,68,42,110,34,127,119,106,78,27,101,65,33,143,60,9,110,3,55,58,18,96,105,19,26,3,22,58,7,85,12,100,6,148,99,21,35,0,0,1,0,0,0,0,17,125,56,17,4,0,0,0,0,0,0,0,0,24,108,122,78,78,47,14,10,0,0,2,0,30,129,82,3,42,91,20,5,94,62,90,101,84,23,142,41,49,128,22,57,67,21,116,47,118,29,16,145,37,7,56,7,94,0,58,13,129,175,116,141,64,102,33,68,56,9,2,50,2,0,0,41,0,32,0,41,6,134,66,133,74,25,52,0,22,0,0,12,12,11,59,27,0,0,0,0,27,0,0,8,47,40,56,119,1,53,0,35,0,53,10,107,126,28,88,52,89,20,76,72,8,120,77,8,50,5,9,36,10,79,25,4,0,0,0,0,0,46,8,52,152,90,3,72,68,20,64,77,84,4,89,10,49,69,11,60,79,102,10,57,0,10,9,0,25,21,59,29,102,36,98,156,80,65,50,93,55,30,120,70,4,135,0,55,51,18,63,21,9,7,0,20,65,10,82,5,100,9,158,85,23,31,0,0,0,0,0,0,0,16,107,62,15,18,0,0,0,0,0,0,0,0,3,107,100,76,85,52,15,6,0,0,3,2,8,21,29,5,32,83,16,7,99,67,82,72,42,24,138,49,63,112,20,51,83,13,96,54,131,36,26,90,38,10,34,4,70,0,59,30,124,102,60,59,0,16,5,8,141,58,64,0,18,7,7,136,74,0,22,6,8,134,64,69,0,16,2,9

Secondary structure (DSSP, 8-state):
----B--HHHHTTEEEEEEEETTEEEEEEEEEETTEEEE-GGG-SSSS-EEEEE-SS-EEEEE-TTT-EEEEPTTSS-EEEE--TTSPP--S---B----TT--EEEEEEE-SSSS-EEEE---B--EEETTTTEEEE-----TT-TT-EEEETTT--EEEEEEEEETTS-SEEEEEPPTTHHHHHH-GGG---EES-----SEEEETTEEEE--/-----B--HHHHTTEEEEEEEETTEEEEEEEEEETTEEEE-GGGTTSSS-EEEEE-SS-EEEE--TTT-EEEEPSSSS-EEEEPPTTSPP--S---B----TT--EEEEEEE-SSSS-EEEE---B--EEETTTTEEEE-----TT-TT-EEEETTT--EEEEEEEEETTS-SEEEEEPPTTHHHHHH-GGG---EES----SSEEEETTEEEE--/------HHHHHTEEEEEEEETTEEEEEEEEEETTEEEE-GGGTTSSS-EEEEE-SS-EEEES-STT-EEEEPTTSS-EEEEPPTTS----S---B----SS-EEEEEEE-TT-SSS-EEE---EE-EEETTTTEEEE-S---TT-TTPEEEETTT--EEEEEEEEETTS-SEEEEEPPTTTTHHHH-STT---EES-----SEEEETTEEEE--/------HHHHTTEEEEEEEETTEEEEEEEEEETTEEEE-GGG-S-SS-EEEEE-SS-EEEES-GGG-EEEEPSSSS-EEEE--TTSPP--S---B----TT--EEEEEE-TTSSS--EEE---B--B--TTTTEEEE-----TT-TT-EEEETTT--EEEEEEEEETTS-SEEEEEPPTTHHHHHH-TTS---EE-----SSEEEETTEEEE--/---EEE-/---EEE-/-EEEE-/---EEE-

Radius of gyration: 31.71 Å; Cα contacts (8 Å, |Δi|>4): 2323; chains: 8; bounding box: 62×98×82 Å

Foldseek 3Di:
DADDDDCVVFQQFKKWKWWDDPHDIAIAIWGFAFQKTKFFQQNFQDFFTWIWIQGPVGIDIDGTQQQWWWFDDPQARIIITGHPPVDGGDHNPAAEAADDFPFKWWFFYWDPPDPDIDGDTHDIWTWDAAAPQRKIKTQTQDDPRHWNTFTATRHPGHGQWTWDDADPVRGITITGGQDHCNVVAVPPCVNTDIDGRDHNNDQWDCGRNDIDGPD/DLQPPDDLVVFQQFKKWKWWDDPHDIAIAIWGAAWQKTKFFQQRQQDFFTWIWIQGPVGIDIDGRQQQWWWFDDPLARIIITGHDPVDGGDHRPAAEDADDFQFWWWFFYWDPPDPDIDGDTHDIWGWDAFAPRSKIKTQTQDDPRHWNTFTATSRPRHGQFTWDDADPVRGITITGGDDHCNVVVSVPVVNGDIDGRDHDHDQWDQGSNDTDGSD/DDDDDLVQLAQFKKWKWWADPNDIAIAIWGAAWQKIKFFQLRQQDFQTWIWIGGPVGIDIHRGQLPWKWFDDPLARMIITRHDPVDGGDHNPAAEDADDFVWWWWFWAAQRPDPPPRIDIGDTWGKDAAAPRQKIWTQTQDDPRHWNGFIATPVPRHGQFTWDDADPVSGITITGGQDPPNVCVVVPPVNGDIHGGDHDNDQWDCGRNDIGGSD/DDDDDCVLFQQFKKWKWWDDPRDIAIAIWGAAFQKTKFFQLNQQDFQTKMWIGGPPGIDIRGGQQPWWKFDDPQARIIITRHDPVDGTDYRPAAEDFDDAQFWWWWWAADPPDPDPRIDIGDTWGWHAAAPNRWIWIQTQDDPRHWHTFIAGPPPRHGQFTWDDDDPVRGITTTGGDDHPNVVVVPDVPPGDIHGRDHNHDQWDCGRNRIGGSD/DDDDDDD/DDDDDDD/DDDDDD/DDDDDDD

Nearest PDB structures (foldseek):
  1lvm-assembly1_A  TM=9.742E-01  e=3.642E-26  Tobacco etch virus
  1lvb-assembly1_A  TM=9.795E-01  e=4.893E-25  Tobacco etch virus
  1q31-assembly1_A  TM=9.786E-01  e=2.037E-24  Tobacco etch virus
  3mmg-assembly1_A  TM=9.153E-01  e=2.909E-19  Tobacco vein mottling virus
  3tjn-assembly3_D  TM=6.801E-01  e=1.974E-06  Homo sapiens

B-factor: mean 77.62, std 24.57, range [29.77, 199.9]